Protein 1KSI (pdb70)

Radius of gyration: 32.22 Å; Cα contacts (8 Å, |Δi|>4): 3344; chains: 2; bounding box: 76×71×109 Å

Structure (mmCIF, N/CA/C/O backbone):
data_1KSI
#
_entry.id   1KSI
#
_cell.length_a   85.370
_cell.length_b   114.640
_cell.length_c   199.940
_cell.angle_alpha   90.00
_cell.angle_beta   90.00
_cell.angle_gamma   90.00
#
_symmetry.space_group_name_H-M   'P 21 21 21'
#
loop_
_entity.id
_entity.type
_entity.pdbx_description
1 polymer 'COPPER AMINE OXIDASE'
2 branched 2-acetamido-2-deoxy-beta-D-glucopyranose-(1-4)-2-acetamido-2-deoxy-beta-D-glucopyranose
3 non-polymer 2-acetamido-2-deoxy-beta-D-glucopyranose
4 non-polymer 'COPPER (II) ION'
5 non-polymer 'MANGANESE (II) ION'
6 water water
#
loop_
_atom_site.group_PDB
_atom_site.id
_atom_site.type_symbol
_atom_site.label_atom_id
_atom_site.label_alt_id
_atom_site.label_comp_id
_atom_site.label_asym_id
_atom_site.label_entity_id
_atom_site.label_seq_id
_atom_site.pdbx_PDB_ins_code
_atom_site.Cartn_x
_atom_site.Cartn_y
_atom_site.Cartn_z
_atom_site.occupancy
_atom_site.B_iso_or_equiv
_atom_site.auth_seq_id
_atom_site.auth_comp_id
_atom_site.auth_asym_id
_atom_site.auth_atom_id
_atom_site.pdbx_PDB_model_num
ATOM 1 N N . VAL A 1 1 ? -0.626 38.621 -26.503 1.00 56.04 6 VAL A N 1
ATOM 2 C CA . VAL A 1 1 ? -0.174 38.768 -25.073 1.00 54.64 6 VAL A CA 1
ATOM 3 C C . VAL A 1 1 ? -1.214 38.293 -24.067 1.00 53.66 6 VAL A C 1
ATOM 4 O O . VAL A 1 1 ? -2.449 38.365 -24.228 1.00 53.51 6 VAL A O 1
ATOM 8 N N . GLN A 1 2 ? -0.743 37.685 -22.964 1.00 51.14 7 GLN A N 1
ATOM 9 C CA . GLN A 1 2 ? -1.608 37.310 -21.860 1.00 47.92 7 GLN A CA 1
ATOM 10 C C . GLN A 1 2 ? -2.141 38.618 -21.222 1.00 43.61 7 GLN A C 1
ATOM 11 O O . GLN A 1 2 ? -3.338 38.658 -20.933 1.00 46.59 7 GLN A O 1
ATOM 17 N N . HIS A 1 3 ? -1.319 39.646 -21.064 1.00 34.23 8 HIS A N 1
ATOM 18 C CA . HIS A 1 3 ? -1.795 40.797 -20.305 1.00 27.66 8 HIS A CA 1
ATOM 19 C C . HIS A 1 3 ? -1.549 42.081 -21.050 1.00 24.29 8 HIS A C 1
ATOM 20 O O . HIS A 1 3 ? -0.512 42.261 -21.663 1.00 22.07 8 HIS A O 1
ATOM 27 N N . PRO A 1 4 ? -2.437 43.054 -20.945 1.00 23.85 9 PRO A N 1
ATOM 28 C CA . PRO A 1 4 ? -2.318 44.357 -21.550 1.00 23.48 9 PRO A CA 1
ATOM 29 C C . PRO A 1 4 ? -1.032 45.123 -21.323 1.00 23.18 9 PRO A C 1
ATOM 30 O O . PRO A 1 4 ? -0.785 46.110 -22.013 1.00 22.47 9 PRO A O 1
ATOM 34 N N . LEU A 1 5 ? -0.259 44.667 -20.325 1.00 23.11 10 LEU A N 1
ATOM 35 C CA . LEU A 1 5 ? 0.964 45.412 -19.964 1.00 20.87 10 LEU A CA 1
ATOM 36 C C . LEU A 1 5 ? 2.175 44.596 -20.349 1.00 17.71 10 LEU A C 1
ATOM 37 O O . LEU A 1 5 ? 3.256 45.043 -20.035 1.00 16.85 10 LEU A O 1
ATOM 42 N N . ASP A 1 6 ? 1.955 43.427 -20.932 1.00 17.54 11 ASP A N 1
ATOM 43 C CA . ASP A 1 6 ? 3.031 42.582 -21.396 1.00 19.21 11 ASP A CA 1
ATOM 44 C C . ASP A 1 6 ? 3.921 43.280 -22.413 1.00 19.24 11 ASP A C 1
ATOM 45 O O . ASP A 1 6 ? 3.480 44.191 -23.136 1.00 18.95 11 ASP A O 1
ATOM 50 N N . PRO A 1 7 ? 5.204 42.980 -22.372 1.00 17.61 12 PRO A N 1
ATOM 51 C CA . PRO A 1 7 ? 6.092 43.469 -23.426 1.00 19.81 12 PRO A CA 1
ATOM 52 C C . PRO A 1 7 ? 5.725 42.910 -24.835 1.00 19.85 12 PRO A C 1
ATOM 53 O O . PRO A 1 7 ? 5.197 41.806 -25.010 1.00 16.89 12 PRO A O 1
ATOM 57 N N . LEU A 1 8 ? 6.023 43.732 -25.855 1.00 20.92 13 LEU A N 1
ATOM 58 C CA . LEU A 1 8 ? 5.850 43.380 -27.261 1.00 20.58 13 LEU A CA 1
ATOM 59 C C . LEU A 1 8 ? 6.502 42.035 -27.580 1.00 19.62 13 LEU A C 1
ATOM 60 O O . LEU A 1 8 ? 7.656 41.744 -27.270 1.00 20.58 13 LEU A O 1
ATOM 65 N N . THR A 1 9 ? 5.697 41.189 -28.196 1.00 20.42 14 THR A N 1
ATOM 66 C CA . THR A 1 9 ? 6.209 39.876 -28.630 1.00 23.30 14 THR A CA 1
ATOM 67 C C . THR A 1 9 ? 6.938 39.995 -29.973 1.00 23.51 14 THR A C 1
ATOM 68 O O . THR A 1 9 ? 6.938 41.071 -30.605 1.00 23.18 14 THR A O 1
ATOM 72 N N . LYS A 1 10 ? 7.644 38.962 -30.377 1.00 24.99 15 LYS A N 1
ATOM 73 C CA . LYS A 1 10 ? 8.273 38.885 -31.707 1.00 29.28 15 LYS A CA 1
ATOM 74 C C . LYS A 1 10 ? 7.244 39.169 -32.816 1.00 28.39 15 LYS A C 1
ATOM 75 O O . LYS A 1 10 ? 7.281 40.124 -33.575 1.00 28.27 15 LYS A O 1
ATOM 81 N N . GLU A 1 11 ? 6.251 38.311 -32.875 1.00 29.93 16 GLU A N 1
ATOM 82 C CA . GLU A 1 11 ? 5.086 38.455 -33.701 1.00 31.62 16 GLU A CA 1
ATOM 83 C C . GLU A 1 11 ? 4.660 39.910 -33.726 1.00 29.09 16 GLU A C 1
ATOM 84 O O . GLU A 1 11 ? 4.392 40.387 -34.815 1.00 28.14 16 GLU A O 1
ATOM 90 N N . GLU A 1 12 ? 4.563 40.633 -32.628 1.00 27.18 17 GLU A N 1
ATOM 91 C CA . GLU A 1 12 ? 4.090 42.024 -32.685 1.00 25.81 17 GLU A CA 1
ATOM 92 C C . GLU A 1 12 ? 5.094 42.948 -33.341 1.00 24.92 17 GLU A C 1
ATOM 93 O O . GLU A 1 12 ? 4.733 43.942 -33.947 1.00 25.68 17 GLU A O 1
ATOM 99 N N . PHE A 1 13 ? 6.365 42.672 -33.125 1.00 24.69 18 PHE A N 1
ATOM 100 C CA . PHE A 1 13 ? 7.426 43.444 -33.737 1.00 25.56 18 PHE A CA 1
ATOM 101 C C . PHE A 1 13 ? 7.299 43.364 -35.279 1.00 25.48 18 PHE A C 1
ATOM 102 O O . PHE A 1 13 ? 7.383 44.391 -35.953 1.00 24.66 18 PHE A O 1
ATOM 110 N N . LEU A 1 14 ? 7.111 42.155 -35.794 1.00 24.38 19 LEU A N 1
ATOM 111 C CA . LEU A 1 14 ? 6.867 41.878 -37.191 1.00 24.33 19 LEU A CA 1
ATOM 112 C C . LEU A 1 14 ? 5.627 42.563 -37.759 1.00 25.40 19 LEU A C 1
ATOM 113 O O . LEU A 1 14 ? 5.755 43.267 -38.782 1.00 27.10 19 LEU A O 1
ATOM 118 N N . ALA A 1 15 ? 4.447 42.499 -37.145 1.00 23.67 20 ALA A N 1
ATOM 119 C CA . ALA A 1 15 ? 3.289 43.196 -37.645 1.00 23.02 20 ALA A CA 1
ATOM 120 C C . ALA A 1 15 ? 3.558 44.684 -37.842 1.00 23.52 20 ALA A C 1
ATOM 121 O O . ALA A 1 15 ? 3.019 45.313 -38.763 1.00 24.04 20 ALA A O 1
ATOM 123 N N . VAL A 1 16 ? 4.325 45.257 -36.912 1.00 22.22 21 VAL A N 1
ATOM 124 C CA . VAL A 1 16 ? 4.605 46.671 -36.932 1.00 21.30 21 VAL A CA 1
ATOM 125 C C . VAL A 1 16 ? 5.541 46.982 -38.110 1.00 21.86 21 VAL A C 1
ATOM 126 O O . VAL A 1 16 ? 5.485 48.081 -38.656 1.00 20.67 21 VAL A O 1
ATOM 130 N N . GLN A 1 17 ? 6.433 46.033 -38.360 1.00 21.51 22 GLN A N 1
ATOM 131 C CA . GLN A 1 17 ? 7.414 46.274 -39.442 1.00 22.88 22 GLN A CA 1
ATOM 132 C C . GLN A 1 17 ? 6.599 46.343 -40.761 1.00 24.67 22 GLN A C 1
ATOM 133 O O . GLN A 1 17 ? 6.598 47.342 -41.499 1.00 24.65 22 GLN A O 1
ATOM 139 N N . THR A 1 18 ? 5.852 45.258 -40.988 1.00 24.15 23 THR A N 1
ATOM 140 C CA . THR A 1 18 ? 4.903 45.181 -42.088 1.00 26.55 23 THR A CA 1
ATOM 141 C C . THR A 1 18 ? 3.973 46.360 -42.258 1.00 25.96 23 THR A C 1
ATOM 142 O O . THR A 1 18 ? 3.878 46.992 -43.297 1.00 27.81 23 THR A O 1
ATOM 146 N N . ILE A 1 19 ? 3.188 46.679 -41.250 1.00 23.81 24 ILE A N 1
ATOM 147 C CA . ILE A 1 19 ? 2.290 47.816 -41.366 1.00 22.60 24 ILE A CA 1
ATOM 148 C C . ILE A 1 19 ? 3.051 49.044 -41.772 1.00 24.15 24 ILE A C 1
ATOM 149 O O . ILE A 1 19 ? 2.594 49.833 -42.604 1.00 26.91 24 ILE A O 1
ATOM 154 N N . VAL A 1 20 ? 4.238 49.341 -41.268 1.00 25.66 25 VAL A N 1
ATOM 155 C CA . VAL A 1 20 ? 4.909 50.608 -41.562 1.00 26.66 25 VAL A CA 1
ATOM 156 C C . VAL A 1 20 ? 5.526 50.560 -42.974 1.00 25.69 25 VAL A C 1
ATOM 157 O O . VAL A 1 20 ? 5.501 51.547 -43.681 1.00 23.99 25 VAL A O 1
ATOM 161 N N . GLN A 1 21 ? 6.096 49.422 -43.284 1.00 24.85 26 GLN A N 1
ATOM 162 C CA . GLN A 1 21 ? 6.731 49.263 -44.580 1.00 27.78 26 GLN A CA 1
ATOM 163 C C . GLN A 1 21 ? 5.614 49.294 -45.625 1.00 30.07 26 GLN A C 1
ATOM 164 O O . GLN A 1 21 ? 5.881 49.688 -46.758 1.00 32.70 26 GLN A O 1
ATOM 170 N N . ASN A 1 22 ? 4.383 48.954 -45.283 1.00 30.83 27 ASN A N 1
ATOM 171 C CA . ASN A 1 22 ? 3.305 49.088 -46.227 1.00 31.27 27 ASN A CA 1
ATOM 172 C C . ASN A 1 22 ? 3.026 50.541 -46.530 1.00 31.86 27 ASN A C 1
ATOM 173 O O . ASN A 1 22 ? 2.458 50.757 -47.597 1.00 36.60 27 ASN A O 1
ATOM 178 N N . LYS A 1 23 ? 3.320 51.501 -45.721 1.00 30.11 28 LYS A N 1
ATOM 179 C CA . LYS A 1 23 ? 3.019 52.878 -46.058 1.00 28.21 28 LYS A CA 1
ATOM 180 C C . LYS A 1 23 ? 4.322 53.500 -46.557 1.00 30.42 28 LYS A C 1
ATOM 181 O O . LYS A 1 23 ? 4.307 54.491 -47.319 1.00 34.12 28 LYS A O 1
ATOM 187 N N . TYR A 1 24 ? 5.466 52.926 -46.183 1.00 28.92 29 TYR A N 1
ATOM 188 C CA . TYR A 1 24 ? 6.758 53.438 -46.624 1.00 25.94 29 TYR A CA 1
ATOM 189 C C . TYR A 1 24 ? 7.650 52.330 -47.167 1.00 26.25 29 TYR A C 1
ATOM 190 O O . TYR A 1 24 ? 8.605 51.878 -46.531 1.00 25.57 29 TYR A O 1
ATOM 199 N N . PRO A 1 25 ? 7.348 51.904 -48.388 1.00 26.23 30 PRO A N 1
ATOM 200 C CA . PRO A 1 25 ? 8.094 50.851 -49.060 1.00 25.52 30 PRO A CA 1
ATOM 201 C C . PRO A 1 25 ? 9.559 51.194 -49.036 1.00 25.78 30 PRO A C 1
ATOM 202 O O . PRO A 1 25 ? 9.910 52.363 -49.264 1.00 26.84 30 PRO A O 1
ATOM 206 N N . ILE A 1 26 ? 10.392 50.235 -48.727 1.00 27.50 31 ILE A N 1
ATOM 207 C CA . ILE A 1 26 ? 11.818 50.444 -48.570 1.00 31.94 31 ILE A CA 1
ATOM 208 C C . ILE A 1 26 ? 12.565 50.696 -49.861 1.00 32.29 31 ILE A C 1
ATOM 209 O O . ILE A 1 26 ? 13.643 51.297 -49.811 1.00 34.31 31 ILE A O 1
ATOM 214 N N . SER A 1 27 ? 12.025 50.243 -50.970 1.00 33.48 32 SER A N 1
ATOM 215 C CA . SER A 1 27 ? 12.642 50.557 -52.279 1.00 33.62 32 SER A CA 1
ATOM 216 C C . SER A 1 27 ? 12.430 52.039 -52.592 1.00 32.70 32 SER A C 1
ATOM 217 O O . SER A 1 27 ? 13.268 52.621 -53.285 1.00 32.54 32 SER A O 1
ATOM 220 N N . ASN A 1 28 ? 11.386 52.642 -52.036 1.00 30.73 33 ASN A N 1
ATOM 221 C CA . ASN A 1 28 ? 11.112 54.046 -52.296 1.00 30.48 33 ASN A CA 1
ATOM 222 C C . ASN A 1 28 ? 11.412 55.008 -51.177 1.00 30.40 33 ASN A C 1
ATOM 223 O O . ASN A 1 28 ? 11.207 56.235 -51.320 1.00 28.27 33 ASN A O 1
ATOM 228 N N . ASN A 1 29 ? 11.913 54.489 -50.011 1.00 29.82 34 ASN A N 1
ATOM 229 C CA . ASN A 1 29 ? 12.125 55.386 -48.857 1.00 25.35 34 ASN A CA 1
ATOM 230 C C . ASN A 1 29 ? 13.290 55.023 -47.946 1.00 24.80 34 ASN A C 1
ATOM 231 O O . ASN A 1 29 ? 13.620 53.826 -47.865 1.00 23.42 34 ASN A O 1
ATOM 236 N N . ARG A 1 30 ? 13.884 56.040 -47.299 1.00 23.32 35 ARG A N 1
ATOM 237 C CA . ARG A 1 30 ? 14.911 55.663 -46.273 1.00 24.46 35 ARG A CA 1
ATOM 238 C C . ARG A 1 30 ? 14.153 55.508 -44.921 1.00 22.94 35 ARG A C 1
ATOM 239 O O . ARG A 1 30 ? 13.673 56.566 -44.443 1.00 18.34 35 ARG A O 1
ATOM 247 N N . LEU A 1 31 ? 14.058 54.272 -44.417 1.00 21.23 36 LEU A N 1
ATOM 248 C CA . LEU A 1 31 ? 13.257 54.094 -43.188 1.00 22.25 36 LEU A CA 1
ATOM 249 C C . LEU A 1 31 ? 13.996 53.549 -41.958 1.00 23.58 36 LEU A C 1
ATOM 250 O O . LEU A 1 31 ? 14.492 52.403 -42.026 1.00 23.36 36 LEU A O 1
ATOM 255 N N . ALA A 1 32 ? 14.046 54.286 -40.823 1.00 22.08 37 ALA A N 1
ATOM 256 C CA . ALA A 1 32 ? 14.711 53.613 -39.645 1.00 22.74 37 ALA A CA 1
ATOM 257 C C . ALA A 1 32 ? 13.856 53.676 -38.376 1.00 20.62 37 ALA A C 1
ATOM 258 O O . ALA A 1 32 ? 13.350 54.753 -38.013 1.00 20.39 37 ALA A O 1
ATOM 260 N N . PHE A 1 33 ? 13.704 52.500 -37.731 1.00 20.93 38 PHE A N 1
ATOM 261 C CA . PHE A 1 33 ? 12.921 52.519 -36.445 1.00 22.19 38 PHE A CA 1
ATOM 262 C C . PHE A 1 33 ? 13.783 52.877 -35.220 1.00 20.62 38 PHE A C 1
ATOM 263 O O . PHE A 1 33 ? 14.660 52.053 -34.891 1.00 20.37 38 PHE A O 1
ATOM 271 N N . HIS A 1 34 ? 13.601 54.039 -34.606 1.00 19.30 39 HIS A N 1
ATOM 272 C CA . HIS A 1 34 ? 14.348 54.464 -33.428 1.00 19.83 39 HIS A CA 1
ATOM 273 C C . HIS A 1 34 ? 13.734 54.035 -32.076 1.00 22.04 39 HIS A C 1
ATOM 274 O O . HIS A 1 34 ? 14.459 53.851 -31.073 1.00 21.98 39 HIS A O 1
ATOM 281 N N . TYR A 1 35 ? 12.421 53.821 -31.974 1.00 21.10 40 TYR A N 1
ATOM 282 C CA . TYR A 1 35 ? 11.718 53.355 -30.825 1.00 21.34 40 TYR A CA 1
ATOM 283 C C . TYR A 1 35 ? 10.422 52.650 -31.253 1.00 20.95 40 TYR A C 1
ATOM 284 O O . TYR A 1 35 ? 9.613 53.297 -31.896 1.00 23.26 40 TYR A O 1
ATOM 293 N N . ILE A 1 36 ? 10.279 51.401 -30.899 1.00 20.09 41 ILE A N 1
ATOM 294 C CA . ILE A 1 36 ? 8.987 50.737 -31.009 1.00 19.09 41 ILE A CA 1
ATOM 295 C C . ILE A 1 36 ? 8.587 50.245 -29.587 1.00 21.51 41 ILE A C 1
ATOM 296 O O . ILE A 1 36 ? 9.218 49.317 -29.055 1.00 19.61 41 ILE A O 1
ATOM 301 N N . GLY A 1 37 ? 7.541 50.798 -28.970 1.00 22.69 42 GLY A N 1
ATOM 302 C CA . GLY A 1 37 ? 7.117 50.330 -27.662 1.00 22.33 42 GLY A CA 1
ATOM 303 C C . GLY A 1 37 ? 5.619 50.450 -27.454 1.00 22.23 42 GLY A C 1
ATOM 304 O O . GLY A 1 37 ? 4.909 51.078 -28.248 1.00 23.51 42 GLY A O 1
ATOM 305 N N . LEU A 1 38 ? 5.101 49.878 -26.384 1.00 21.65 43 LEU A N 1
ATOM 306 C CA . LEU A 1 38 ? 3.697 49.893 -26.027 1.00 21.92 43 LEU A CA 1
ATOM 307 C C . LEU A 1 38 ? 3.160 51.271 -25.806 1.00 22.69 43 LEU A C 1
ATOM 308 O O . LEU A 1 38 ? 3.858 52.113 -25.255 1.00 24.20 43 LEU A O 1
ATOM 313 N N . ASP A 1 39 ? 1.964 51.598 -26.321 1.00 23.66 44 ASP A N 1
ATOM 314 C CA . ASP A 1 39 ? 1.379 52.911 -25.980 1.00 25.16 44 ASP A CA 1
ATOM 315 C C . ASP A 1 39 ? 0.502 52.643 -24.737 1.00 27.24 44 ASP A C 1
ATOM 316 O O . ASP A 1 39 ? -0.411 51.796 -24.716 1.00 26.97 44 ASP A O 1
ATOM 321 N N . ASP A 1 40 ? 0.823 53.349 -23.645 1.00 27.21 45 ASP A N 1
ATOM 322 C CA . ASP A 1 40 ? 0.236 53.048 -22.352 1.00 26.08 45 ASP A CA 1
ATOM 323 C C . ASP A 1 40 ? -1.256 53.043 -22.317 1.00 23.27 45 ASP A C 1
ATOM 324 O O . ASP A 1 40 ? -1.783 54.123 -22.534 1.00 21.60 45 ASP A O 1
ATOM 329 N N . PRO A 1 41 ? -1.852 51.921 -21.955 1.00 22.42 46 PRO A N 1
ATOM 330 C CA . PRO A 1 41 ? -3.303 51.853 -21.803 1.00 24.11 46 PRO A CA 1
ATOM 331 C C . PRO A 1 41 ? -3.776 52.861 -20.765 1.00 27.17 46 PRO A C 1
ATOM 332 O O . PRO A 1 41 ? -2.938 53.369 -19.988 1.00 28.11 46 PRO A O 1
ATOM 336 N N . GLU A 1 42 ? -5.038 53.238 -20.781 1.00 29.30 47 GLU A N 1
ATOM 337 C CA . GLU A 1 42 ? -5.584 54.093 -19.738 1.00 34.09 47 GLU A CA 1
ATOM 338 C C . GLU A 1 42 ? -5.689 53.322 -18.404 1.00 32.12 47 GLU A C 1
ATOM 339 O O . GLU A 1 42 ? -6.208 52.209 -18.377 1.00 28.25 47 GLU A O 1
ATOM 345 N N . LYS A 1 43 ? -5.163 53.977 -17.346 1.00 30.90 48 LYS A N 1
ATOM 346 C CA . LYS A 1 43 ? -5.134 53.374 -16.010 1.00 30.25 48 LYS A CA 1
ATOM 347 C C . LYS A 1 43 ? -6.462 52.776 -15.595 1.00 30.71 48 LYS A C 1
ATOM 348 O O . LYS A 1 43 ? -6.447 51.608 -15.144 1.00 28.25 48 LYS A O 1
ATOM 354 N N . ASP A 1 44 ? -7.616 53.445 -15.800 1.00 34.14 49 ASP A N 1
ATOM 355 C CA . ASP A 1 44 ? -8.848 52.866 -15.302 1.00 39.56 49 ASP A CA 1
ATOM 356 C C . ASP A 1 44 ? -9.239 51.573 -16.035 1.00 39.16 49 ASP A C 1
ATOM 357 O O . ASP A 1 44 ? -9.961 50.802 -15.405 1.00 38.77 49 ASP A O 1
ATOM 362 N N . HIS A 1 45 ? -8.825 51.561 -17.291 1.00 37.56 50 HIS A N 1
ATOM 363 C CA . HIS A 1 45 ? -9.208 50.390 -18.070 1.00 38.49 50 HIS A CA 1
ATOM 364 C C . HIS A 1 45 ? -8.349 49.275 -17.511 1.00 35.35 50 HIS A C 1
ATOM 365 O O . HIS A 1 45 ? -8.869 48.181 -17.412 1.00 33.49 50 HIS A O 1
ATOM 372 N N . VAL A 1 46 ? -7.094 49.633 -17.193 1.00 33.13 51 VAL A N 1
ATOM 373 C CA . VAL A 1 46 ? -6.227 48.591 -16.626 1.00 31.62 51 VAL A CA 1
ATOM 374 C C . VAL A 1 46 ? -6.756 48.185 -15.233 1.00 30.59 51 VAL A C 1
ATOM 375 O O . VAL A 1 46 ? -6.819 46.967 -14.973 1.00 28.18 51 VAL A O 1
ATOM 379 N N . LEU A 1 47 ? -7.117 49.186 -14.431 1.00 29.16 52 LEU A N 1
ATOM 380 C CA . LEU A 1 47 ? -7.676 48.823 -13.107 1.00 31.64 52 LEU A CA 1
ATOM 381 C C . LEU A 1 47 ? -8.937 47.986 -13.250 1.00 33.27 52 LEU A C 1
ATOM 382 O O . LEU A 1 47 ? -9.021 46.935 -12.572 1.00 34.38 52 LEU A O 1
ATOM 387 N N . ARG A 1 48 ? -9.870 48.306 -14.143 1.00 35.73 53 ARG A N 1
ATOM 388 C CA . ARG A 1 48 ? -11.090 47.546 -14.390 1.00 37.66 53 ARG A CA 1
ATOM 389 C C . ARG A 1 48 ? -10.884 46.125 -14.870 1.00 35.88 53 ARG A C 1
ATOM 390 O O . ARG A 1 48 ? -11.478 45.106 -14.583 1.00 33.97 53 ARG A O 1
ATOM 398 N N . TYR A 1 49 ? -9.918 46.076 -15.770 1.00 36.16 54 TYR A N 1
ATOM 399 C CA . TYR A 1 49 ? -9.482 44.828 -16.358 1.00 37.19 54 TYR A CA 1
ATOM 400 C C . TYR A 1 49 ? -9.062 43.872 -15.266 1.00 38.55 54 TYR A C 1
ATOM 401 O O . TYR A 1 49 ? -9.502 42.757 -15.240 1.00 37.61 54 TYR A O 1
ATOM 410 N N . GLU A 1 50 ? -8.140 44.275 -14.421 1.00 42.65 55 GLU A N 1
ATOM 411 C CA . GLU A 1 50 ? -7.563 43.450 -13.374 1.00 46.66 55 GLU A CA 1
ATOM 412 C C . GLU A 1 50 ? -8.582 42.781 -12.472 1.00 47.98 55 GLU A C 1
ATOM 413 O O . GLU A 1 50 ? -8.383 41.681 -11.961 1.00 47.58 55 GLU A O 1
ATOM 419 N N . THR A 1 51 ? -9.683 43.486 -12.261 1.00 50.43 56 THR A N 1
ATOM 420 C CA . THR A 1 51 ? -10.811 42.933 -11.521 1.00 53.67 56 THR A CA 1
ATOM 421 C C . THR A 1 51 ? -11.715 42.122 -12.448 1.00 56.36 56 THR A C 1
ATOM 422 O O . THR A 1 51 ? -12.379 41.228 -11.918 1.00 57.49 56 THR A O 1
ATOM 426 N N . HIS A 1 52 ? -11.767 42.306 -13.770 1.00 59.83 57 HIS A N 1
ATOM 427 C CA . HIS A 1 52 ? -12.624 41.563 -14.678 1.00 62.09 57 HIS A CA 1
ATOM 428 C C . HIS A 1 52 ? -12.026 41.263 -16.051 1.00 63.55 57 HIS A C 1
ATOM 429 O O . HIS A 1 52 ? -12.545 41.664 -17.096 1.00 62.66 57 HIS A O 1
ATOM 436 N N . PRO A 1 53 ? -10.936 40.527 -16.098 1.00 65.57 58 PRO A N 1
ATOM 437 C CA . PRO A 1 53 ? -10.164 40.269 -17.292 1.00 67.40 58 PRO A CA 1
ATOM 438 C C . PRO A 1 53 ? -10.996 39.724 -18.444 1.00 69.23 58 PRO A C 1
ATOM 439 O O . PRO A 1 53 ? -10.974 40.171 -19.589 1.00 70.18 58 PRO A O 1
ATOM 443 N N . THR A 1 54 ? -11.716 38.683 -18.035 1.00 70.17 59 THR A N 1
ATOM 444 C CA . THR A 1 54 ? -12.576 37.926 -18.945 1.00 70.28 59 THR A CA 1
ATOM 445 C C . THR A 1 54 ? -13.630 38.825 -19.559 1.00 69.58 59 THR A C 1
ATOM 446 O O . THR A 1 54 ? -14.276 38.453 -20.551 1.00 70.67 59 THR A O 1
ATOM 450 N N . LEU A 1 55 ? -13.756 40.046 -19.027 1.00 67.98 60 LEU A N 1
ATOM 451 C CA . LEU A 1 55 ? -14.809 40.901 -19.575 1.00 67.39 60 LEU A CA 1
ATOM 452 C C . LEU A 1 55 ? -14.331 42.308 -19.787 1.00 67.17 60 LEU A C 1
ATOM 453 O O . LEU A 1 55 ? -15.181 43.201 -19.885 1.00 67.80 60 LEU A O 1
ATOM 458 N N . VAL A 1 56 ? -12.995 42.466 -19.828 1.00 65.69 61 VAL A N 1
ATOM 459 C CA . VAL A 1 56 ? -12.421 43.772 -20.184 1.00 63.57 61 VAL A CA 1
ATOM 460 C C . VAL A 1 56 ? -11.455 43.553 -21.365 1.00 61.64 61 VAL A C 1
ATOM 461 O O . VAL A 1 56 ? -10.654 42.619 -21.403 1.00 60.56 61 VAL A O 1
ATOM 465 N N . SER A 1 57 ? -11.619 44.435 -22.364 1.00 59.14 62 SER A N 1
ATOM 466 C CA . SER A 1 57 ? -10.811 44.312 -23.581 1.00 56.89 62 SER A CA 1
ATOM 467 C C . SER A 1 57 ? -10.089 45.617 -23.891 1.00 53.30 62 SER A C 1
ATOM 468 O O . SER A 1 57 ? -10.726 46.671 -24.031 1.00 54.20 62 SER A O 1
ATOM 471 N N . ILE A 1 58 ? -8.769 45.501 -23.964 1.00 48.51 63 ILE A N 1
ATOM 472 C CA . ILE A 1 58 ? -7.920 46.679 -24.260 1.00 43.00 63 ILE A CA 1
ATOM 473 C C . ILE A 1 58 ? -7.192 46.366 -25.555 1.00 39.43 63 ILE A C 1
ATOM 474 O O . ILE A 1 58 ? -6.690 45.251 -25.694 1.00 37.35 63 ILE A O 1
ATOM 479 N N . PRO A 1 59 ? -7.222 47.276 -26.500 1.00 37.79 64 PRO A N 1
ATOM 480 C CA . PRO A 1 59 ? -6.538 47.044 -27.792 1.00 36.22 64 PRO A CA 1
ATOM 481 C C . PRO A 1 59 ? -5.079 47.396 -27.525 1.00 33.16 64 PRO A C 1
ATOM 482 O O . PRO A 1 59 ? -4.729 48.306 -26.773 1.00 33.02 64 PRO A O 1
ATOM 486 N N . ARG A 1 60 ? -4.252 46.576 -28.108 1.00 30.65 65 ARG A N 1
ATOM 487 C CA . ARG A 1 60 ? -2.794 46.768 -28.031 1.00 29.57 65 ARG A CA 1
ATOM 488 C C . ARG A 1 60 ? -2.417 47.877 -28.986 1.00 27.95 65 ARG A C 1
ATOM 489 O O . ARG A 1 60 ? -2.657 47.819 -30.206 1.00 29.42 65 ARG A O 1
ATOM 497 N N . LYS A 1 61 ? -1.900 48.971 -28.533 1.00 25.52 66 LYS A N 1
ATOM 498 C CA . LYS A 1 61 ? -1.476 50.084 -29.316 1.00 25.32 66 LYS A CA 1
ATOM 499 C C . LYS A 1 61 ? 0.028 50.271 -29.107 1.00 26.39 66 LYS A C 1
ATOM 500 O O . LYS A 1 61 ? 0.542 50.241 -27.986 1.00 27.15 66 LYS A O 1
ATOM 506 N N . ILE A 1 62 ? 0.727 50.552 -30.203 1.00 24.81 67 ILE A N 1
ATOM 507 C CA . ILE A 1 62 ? 2.155 50.728 -30.288 1.00 21.54 67 ILE A CA 1
ATOM 508 C C . ILE A 1 62 ? 2.505 52.144 -30.655 1.00 22.44 67 ILE A C 1
ATOM 509 O O . ILE A 1 62 ? 1.792 52.806 -31.410 1.00 23.19 67 ILE A O 1
ATOM 514 N N . PHE A 1 63 ? 3.524 52.743 -30.044 1.00 20.95 68 PHE A N 1
ATOM 515 C CA . PHE A 1 63 ? 3.947 54.072 -30.412 1.00 18.81 68 PHE A CA 1
ATOM 516 C C . PHE A 1 63 ? 5.301 53.796 -31.097 1.00 21.51 68 PHE A C 1
ATOM 517 O O . PHE A 1 63 ? 6.107 53.054 -30.542 1.00 20.64 68 PHE A O 1
ATOM 525 N N . VAL A 1 64 ? 5.471 54.319 -32.328 1.00 21.39 69 VAL A N 1
ATOM 526 C CA . VAL A 1 64 ? 6.706 54.101 -33.070 1.00 18.89 69 VAL A CA 1
ATOM 527 C C . VAL A 1 64 ? 7.331 55.468 -33.311 1.00 19.15 69 VAL A C 1
ATOM 528 O O . VAL A 1 64 ? 6.609 56.407 -33.550 1.00 18.58 69 VAL A O 1
ATOM 532 N N . VAL A 1 65 ? 8.631 55.592 -33.130 1.00 21.38 70 VAL A N 1
ATOM 533 C CA . VAL A 1 65 ? 9.402 56.782 -33.527 1.00 22.04 70 VAL A CA 1
ATOM 534 C C . VAL A 1 65 ? 10.366 56.235 -34.610 1.00 22.92 70 VAL A C 1
ATOM 535 O O . VAL A 1 65 ? 11.117 55.297 -34.376 1.00 21.67 70 VAL A O 1
ATOM 539 N N . ALA A 1 66 ? 10.169 56.792 -35.823 1.00 23.35 71 ALA A N 1
ATOM 540 C CA . ALA A 1 66 ? 10.954 56.334 -36.984 1.00 21.62 71 ALA A CA 1
ATOM 541 C C . ALA A 1 66 ? 11.570 57.546 -37.654 1.00 22.12 71 ALA A C 1
ATOM 542 O O . ALA A 1 66 ? 10.934 58.611 -37.600 1.00 22.09 71 ALA A O 1
ATOM 544 N N . ILE A 1 67 ? 12.825 57.469 -38.126 1.00 22.20 72 ILE A N 1
ATOM 545 C CA . ILE A 1 67 ? 13.275 58.591 -38.993 1.00 21.98 72 ILE A CA 1
ATOM 546 C C . ILE A 1 67 ? 13.049 58.092 -40.457 1.00 23.31 72 ILE A C 1
ATOM 547 O O . ILE A 1 67 ? 13.542 57.006 -40.862 1.00 20.27 72 ILE A O 1
ATOM 552 N N . ILE A 1 68 ? 12.195 58.848 -41.177 1.00 22.55 73 ILE A N 1
ATOM 553 C CA . ILE A 1 68 ? 11.851 58.369 -42.555 1.00 21.77 73 ILE A CA 1
ATOM 554 C C . ILE A 1 68 ? 12.265 59.467 -43.530 1.00 22.54 73 ILE A C 1
ATOM 555 O O . ILE A 1 68 ? 11.743 60.593 -43.370 1.00 20.16 73 ILE A O 1
ATOM 560 N N . ASN A 1 69 ? 13.251 59.213 -44.409 1.00 21.56 74 ASN A N 1
ATOM 561 C CA . ASN A 1 69 ? 13.686 60.280 -45.348 1.00 23.51 74 ASN A CA 1
ATOM 562 C C . ASN A 1 69 ? 14.073 61.531 -44.585 1.00 24.47 74 ASN A C 1
ATOM 563 O O . ASN A 1 69 ? 13.618 62.653 -44.898 1.00 26.30 74 ASN A O 1
ATOM 568 N N . SER A 1 70 ? 14.911 61.384 -43.549 1.00 25.92 75 SER A N 1
ATOM 569 C CA . SER A 1 70 ? 15.357 62.499 -42.734 1.00 25.27 75 SER A CA 1
ATOM 570 C C . SER A 1 70 ? 14.374 63.306 -41.933 1.00 24.29 75 SER A C 1
ATOM 571 O O . SER A 1 70 ? 14.649 64.485 -41.569 1.00 24.38 75 SER A O 1
ATOM 574 N N . GLN A 1 71 ? 13.202 62.772 -41.674 1.00 23.30 76 GLN A N 1
ATOM 575 C CA . GLN A 1 71 ? 12.163 63.444 -40.909 1.00 23.18 76 GLN A CA 1
ATOM 576 C C . GLN A 1 71 ? 11.709 62.450 -39.822 1.00 22.03 76 GLN A C 1
ATOM 577 O O . GLN A 1 71 ? 11.524 61.254 -40.104 1.00 20.40 76 GLN A O 1
ATOM 583 N N . THR A 1 72 ? 11.554 63.014 -38.628 1.00 21.50 77 THR A N 1
ATOM 584 C CA . THR A 1 72 ? 11.120 62.214 -37.475 1.00 20.79 77 THR A CA 1
ATOM 585 C C . THR A 1 72 ? 9.596 62.118 -37.475 1.00 19.29 77 THR A C 1
ATOM 586 O O . THR A 1 72 ? 8.912 63.127 -37.294 1.00 18.57 77 THR A O 1
ATOM 590 N N . HIS A 1 73 ? 9.125 60.899 -37.610 1.00 17.96 78 HIS A N 1
ATOM 591 C CA . HIS A 1 73 ? 7.703 60.650 -37.547 1.00 22.31 78 HIS A CA 1
ATOM 592 C C . HIS A 1 73 ? 7.296 59.961 -36.227 1.00 23.71 78 HIS A C 1
ATOM 593 O O . HIS A 1 73 ? 7.975 59.034 -35.768 1.00 23.55 78 HIS A O 1
ATOM 600 N N . GLU A 1 74 ? 6.167 60.352 -35.676 1.00 24.37 79 GLU A N 1
ATOM 601 C CA . GLU A 1 74 ? 5.515 59.710 -34.550 1.00 24.81 79 GLU A CA 1
ATOM 602 C C . GLU A 1 74 ? 4.282 58.992 -35.077 1.00 24.18 79 GLU A C 1
ATOM 603 O O . GLU A 1 74 ? 3.313 59.569 -35.517 1.00 24.80 79 GLU A O 1
ATOM 609 N N . ILE A 1 75 ? 4.300 57.691 -34.990 1.00 23.47 80 ILE A N 1
ATOM 610 C CA . ILE A 1 75 ? 3.239 56.876 -35.558 1.00 24.35 80 ILE A CA 1
ATOM 611 C C . ILE A 1 75 ? 2.564 56.072 -34.465 1.00 24.96 80 ILE A C 1
ATOM 612 O O . ILE A 1 75 ? 3.222 55.358 -33.682 1.00 26.04 80 ILE A O 1
ATOM 617 N N . LEU A 1 76 ? 1.253 56.165 -34.377 1.00 24.20 81 LEU A N 1
ATOM 618 C CA . LEU A 1 76 ? 0.472 55.320 -33.497 1.00 22.76 81 LEU A CA 1
ATOM 619 C C . LEU A 1 76 ? -0.223 54.217 -34.284 1.00 22.86 81 LEU A C 1
ATOM 620 O O . LEU A 1 76 ? -0.910 54.457 -35.292 1.00 22.88 81 LEU A O 1
ATOM 625 N N . ILE A 1 77 ? -0.087 52.961 -33.906 1.00 20.08 82 ILE A N 1
ATOM 626 C CA . ILE A 1 77 ? -0.707 51.827 -34.525 1.00 20.78 82 ILE A CA 1
ATOM 627 C C . ILE A 1 77 ? -1.689 51.102 -33.614 1.00 24.77 82 ILE A C 1
ATOM 628 O O . ILE A 1 77 ? -1.436 50.909 -32.414 1.00 26.07 82 ILE A O 1
ATOM 633 N N . ASN A 1 78 ? -2.873 50.715 -34.100 1.00 25.42 83 ASN A N 1
ATOM 634 C CA . ASN A 1 78 ? -3.784 49.866 -33.359 1.00 25.88 83 ASN A CA 1
ATOM 635 C C . ASN A 1 78 ? -3.692 48.463 -33.931 1.00 27.82 83 ASN A C 1
ATOM 636 O O . ASN A 1 78 ? -4.265 48.206 -35.003 1.00 29.91 83 ASN A O 1
ATOM 641 N N . LEU A 1 79 ? -3.010 47.526 -33.302 1.00 30.32 84 LEU A N 1
ATOM 642 C CA . LEU A 1 79 ? -2.886 46.182 -33.822 1.00 32.23 84 LEU A CA 1
ATOM 643 C C . LEU A 1 79 ? -4.209 45.449 -33.757 1.00 35.60 84 LEU A C 1
ATOM 644 O O . LEU A 1 79 ? -4.259 44.340 -34.313 1.00 37.32 84 LEU A O 1
ATOM 649 N N . ARG A 1 80 ? -5.236 45.997 -33.098 1.00 39.06 85 ARG A N 1
ATOM 650 C CA . ARG A 1 80 ? -6.496 45.225 -33.124 1.00 42.98 85 ARG A CA 1
ATOM 651 C C . ARG A 1 80 ? -7.041 45.263 -34.558 1.00 42.59 85 ARG A C 1
ATOM 652 O O . ARG A 1 80 ? -7.439 44.262 -35.126 1.00 41.66 85 ARG A O 1
ATOM 660 N N . ILE A 1 81 ? -7.023 46.438 -35.166 1.00 42.85 86 ILE A N 1
ATOM 661 C CA . ILE A 1 81 ? -7.453 46.606 -36.551 1.00 42.79 86 ILE A CA 1
ATOM 662 C C . ILE A 1 81 ? -6.289 46.691 -37.522 1.00 43.38 86 ILE A C 1
ATOM 663 O O . ILE A 1 81 ? -6.469 47.094 -38.660 1.00 45.71 86 ILE A O 1
ATOM 668 N N . ARG A 1 82 ? -5.086 46.338 -37.142 1.00 43.09 87 ARG A N 1
ATOM 669 C CA . ARG A 1 82 ? -3.861 46.372 -37.900 1.00 42.02 87 ARG A CA 1
ATOM 670 C C . ARG A 1 82 ? -3.695 47.650 -38.687 1.00 39.51 87 ARG A C 1
ATOM 671 O O . ARG A 1 82 ? -3.451 47.593 -39.887 1.00 40.21 87 ARG A O 1
ATOM 679 N N . SER A 1 83 ? -3.760 48.814 -38.055 1.00 36.88 88 SER A N 1
ATOM 680 C CA . SER A 1 83 ? -3.684 50.026 -38.845 1.00 35.98 88 SER A CA 1
ATOM 681 C C . SER A 1 83 ? -3.017 51.231 -38.233 1.00 33.83 88 SER A C 1
ATOM 682 O O . SER A 1 83 ? -3.220 51.428 -37.038 1.00 34.14 88 SER A O 1
ATOM 685 N N . ILE A 1 84 ? -2.291 52.029 -39.009 1.00 29.94 89 ILE A N 1
ATOM 686 C CA . ILE A 1 84 ? -1.721 53.285 -38.512 1.00 27.57 89 ILE A CA 1
ATOM 687 C C . ILE A 1 84 ? -2.902 54.130 -38.128 1.00 28.91 89 ILE A C 1
ATOM 688 O O . ILE A 1 84 ? -3.869 54.094 -38.872 1.00 32.44 89 ILE A O 1
ATOM 693 N N . VAL A 1 85 ? -2.966 54.808 -37.019 1.00 29.94 90 VAL A N 1
ATOM 694 C CA . VAL A 1 85 ? -4.138 55.561 -36.608 1.00 29.93 90 VAL A CA 1
ATOM 695 C C . VAL A 1 85 ? -3.719 57.013 -36.526 1.00 30.10 90 VAL A C 1
ATOM 696 O O . VAL A 1 85 ? -4.578 57.881 -36.445 1.00 32.42 90 VAL A O 1
ATOM 700 N N . SER A 1 86 ? -2.415 57.241 -36.577 1.00 29.79 91 SER A N 1
ATOM 701 C CA . SER A 1 86 ? -1.881 58.604 -36.519 1.00 30.11 91 SER A CA 1
ATOM 702 C C . SER A 1 86 ? -0.470 58.624 -37.079 1.00 29.20 91 SER A C 1
ATOM 703 O O . SER A 1 86 ? 0.239 57.616 -36.927 1.00 28.92 91 SER A O 1
ATOM 706 N N . ASP A 1 87 ? -0.047 59.701 -37.720 1.00 28.21 92 ASP A N 1
ATOM 707 C CA . ASP A 1 87 ? 1.322 59.675 -38.290 1.00 29.73 92 ASP A CA 1
ATOM 708 C C . ASP A 1 87 ? 1.748 61.126 -38.370 1.00 30.86 92 ASP A C 1
ATOM 709 O O . ASP A 1 87 ? 1.215 61.817 -39.237 1.00 32.87 92 ASP A O 1
ATOM 714 N N . ASN A 1 88 ? 2.649 61.560 -37.508 1.00 32.40 93 ASN A N 1
ATOM 715 C CA . ASN A 1 88 ? 2.990 62.959 -37.423 1.00 31.69 93 ASN A CA 1
ATOM 716 C C . ASN A 1 88 ? 4.478 63.203 -37.494 1.00 31.08 93 ASN A C 1
ATOM 717 O O . ASN A 1 88 ? 5.285 62.354 -37.186 1.00 28.35 93 ASN A O 1
ATOM 722 N N . ILE A 1 89 ? 4.761 64.434 -37.900 1.00 32.03 94 ILE A N 1
ATOM 723 C CA . ILE A 1 89 ? 6.152 64.844 -38.059 1.00 34.12 94 ILE A CA 1
ATOM 724 C C . ILE A 1 89 ? 6.575 65.632 -36.811 1.00 34.73 94 ILE A C 1
ATOM 725 O O . ILE A 1 89 ? 5.902 66.588 -36.423 1.00 34.41 94 ILE A O 1
ATOM 730 N N . HIS A 1 90 ? 7.702 65.178 -36.243 1.00 33.94 95 HIS A N 1
ATOM 731 C CA . HIS A 1 90 ? 8.173 65.927 -35.085 1.00 33.82 95 HIS A CA 1
ATOM 732 C C . HIS A 1 90 ? 8.973 67.125 -35.560 1.00 36.35 95 HIS A C 1
ATOM 733 O O . HIS A 1 90 ? 10.054 67.056 -36.122 1.00 34.97 95 HIS A O 1
ATOM 740 N N . ASN A 1 91 ? 8.400 68.284 -35.258 1.00 41.82 96 ASN A N 1
ATOM 741 C CA . ASN A 1 91 ? 9.015 69.548 -35.592 1.00 47.14 96 ASN A CA 1
ATOM 742 C C . ASN A 1 91 ? 9.782 70.264 -34.514 1.00 48.28 96 ASN A C 1
ATOM 743 O O . ASN A 1 91 ? 10.439 71.256 -34.917 1.00 51.57 96 ASN A O 1
ATOM 748 N N . GLY A 1 92 ? 9.817 69.944 -33.231 1.00 47.77 97 GLY A N 1
ATOM 749 C CA . GLY A 1 92 ? 10.632 70.749 -32.301 1.00 45.10 97 GLY A CA 1
ATOM 750 C C . GLY A 1 92 ? 12.079 70.264 -32.256 1.00 43.35 97 GLY A C 1
ATOM 751 O O . GLY A 1 92 ? 12.528 69.525 -33.138 1.00 42.84 97 GLY A O 1
ATOM 752 N N . TYR A 1 93 ? 12.803 70.681 -31.205 1.00 41.12 98 TYR A N 1
ATOM 753 C CA . TYR A 1 93 ? 14.164 70.235 -30.982 1.00 38.42 98 TYR A CA 1
ATOM 754 C C . TYR A 1 93 ? 14.301 68.806 -30.488 1.00 34.56 98 TYR A C 1
ATOM 755 O O . TYR A 1 93 ? 13.321 68.265 -29.991 1.00 32.43 98 TYR A O 1
ATOM 764 N N . GLY A 1 94 ? 15.512 68.289 -30.652 1.00 30.92 99 GLY A N 1
ATOM 765 C CA . GLY A 1 94 ? 15.823 66.943 -30.219 1.00 27.82 99 GLY A CA 1
ATOM 766 C C . GLY A 1 94 ? 15.491 65.848 -31.209 1.00 27.21 99 GLY A C 1
ATOM 767 O O . GLY A 1 94 ? 14.519 65.833 -31.988 1.00 26.68 99 GLY A O 1
ATOM 768 N N . PHE A 1 95 ? 16.306 64.817 -31.189 1.00 25.99 100 PHE A N 1
ATOM 769 C CA . PHE A 1 95 ? 16.136 63.666 -32.053 1.00 26.75 100 PHE A CA 1
ATOM 770 C C . PHE A 1 95 ? 15.910 62.468 -31.146 1.00 27.52 100 PHE A C 1
ATOM 771 O O . PHE A 1 95 ? 16.057 62.574 -29.915 1.00 28.72 100 PHE A O 1
ATOM 779 N N . PRO A 1 96 ? 15.577 61.328 -31.732 1.00 26.58 101 PRO A N 1
ATOM 780 C CA . PRO A 1 96 ? 15.379 60.094 -31.018 1.00 25.24 101 PRO A CA 1
ATOM 781 C C . PRO A 1 96 ? 16.629 59.377 -30.475 1.00 23.68 101 PRO A C 1
ATOM 782 O O . PRO A 1 96 ? 17.792 59.732 -30.602 1.00 24.12 101 PRO A O 1
ATOM 786 N N . ILE A 1 97 ? 16.377 58.247 -29.813 1.00 20.50 102 ILE A N 1
ATOM 787 C CA . ILE A 1 97 ? 17.405 57.355 -29.308 1.00 19.03 102 ILE A CA 1
ATOM 788 C C . ILE A 1 97 ? 18.251 56.926 -30.530 1.00 19.54 102 ILE A C 1
ATOM 789 O O . ILE A 1 97 ? 17.649 56.454 -31.521 1.00 20.60 102 ILE A O 1
ATOM 794 N N . LEU A 1 98 ? 19.552 57.046 -30.496 1.00 18.58 103 LEU A N 1
ATOM 795 C CA . LEU A 1 98 ? 20.408 56.523 -31.533 1.00 20.39 103 LEU A CA 1
ATOM 796 C C . LEU A 1 98 ? 20.083 55.049 -31.767 1.00 22.12 103 LEU A C 1
ATOM 797 O O . LEU A 1 98 ? 19.524 54.395 -30.863 1.00 25.11 103 LEU A O 1
ATOM 802 N N . SER A 1 99 ? 20.436 54.503 -32.924 1.00 20.75 104 SER A N 1
ATOM 803 C CA . SER A 1 99 ? 20.242 53.078 -33.164 1.00 20.58 104 SER A CA 1
ATOM 804 C C . SER A 1 99 ? 21.599 52.381 -33.104 1.00 18.57 104 SER A C 1
ATOM 805 O O . SER A 1 99 ? 22.648 53.023 -33.250 1.00 16.86 104 SER A O 1
ATOM 808 N N . VAL A 1 100 ? 21.537 51.082 -32.930 1.00 18.82 105 VAL A N 1
ATOM 809 C CA . VAL A 1 100 ? 22.813 50.355 -32.826 1.00 21.67 105 VAL A CA 1
ATOM 810 C C . VAL A 1 100 ? 23.518 50.353 -34.167 1.00 24.79 105 VAL A C 1
ATOM 811 O O . VAL A 1 100 ? 24.700 50.640 -34.348 1.00 27.15 105 VAL A O 1
ATOM 815 N N . ASP A 1 101 ? 22.738 50.023 -35.186 1.00 27.73 106 ASP A N 1
ATOM 816 C CA . ASP A 1 101 ? 23.082 49.971 -36.607 1.00 29.24 106 ASP A CA 1
ATOM 817 C C . ASP A 1 101 ? 23.833 51.186 -37.092 1.00 27.32 106 ASP A C 1
ATOM 818 O O . ASP A 1 101 ? 24.943 51.081 -37.582 1.00 26.69 106 ASP A O 1
ATOM 823 N N . GLU A 1 102 ? 23.258 52.371 -36.889 1.00 26.89 107 GLU A N 1
ATOM 824 C CA . GLU A 1 102 ? 23.877 53.624 -37.305 1.00 26.34 107 GLU A CA 1
ATOM 825 C C . GLU A 1 102 ? 25.209 53.837 -36.599 1.00 26.65 107 GLU A C 1
ATOM 826 O O . GLU A 1 102 ? 26.157 54.345 -37.209 1.00 27.06 107 GLU A O 1
ATOM 832 N N . GLN A 1 103 ? 25.299 53.441 -35.337 1.00 24.63 108 GLN A N 1
ATOM 833 C CA . GLN A 1 103 ? 26.560 53.650 -34.621 1.00 24.41 108 GLN A CA 1
ATOM 834 C C . GLN A 1 103 ? 27.639 52.745 -35.164 1.00 23.34 108 GLN A C 1
ATOM 835 O O . GLN A 1 103 ? 28.814 53.109 -35.192 1.00 23.34 108 GLN A O 1
ATOM 841 N N . SER A 1 104 ? 27.262 51.533 -35.553 1.00 24.51 109 SER A N 1
ATOM 842 C CA . SER A 1 104 ? 28.219 50.621 -36.160 1.00 27.50 109 SER A CA 1
ATOM 843 C C . SER A 1 104 ? 28.769 51.122 -37.506 1.00 27.93 109 SER A C 1
ATOM 844 O O . SER A 1 104 ? 29.866 50.727 -37.929 1.00 29.70 109 SER A O 1
ATOM 847 N N . LEU A 1 105 ? 27.979 51.897 -38.228 1.00 28.09 110 LEU A N 1
ATOM 848 C CA . LEU A 1 105 ? 28.478 52.470 -39.482 1.00 27.32 110 LEU A CA 1
ATOM 849 C C . LEU A 1 105 ? 29.402 53.634 -39.133 1.00 26.88 110 LEU A C 1
ATOM 850 O O . LEU A 1 105 ? 30.486 53.775 -39.682 1.00 26.65 110 LEU A O 1
ATOM 855 N N . ALA A 1 106 ? 28.880 54.460 -38.201 1.00 25.96 111 ALA A N 1
ATOM 856 C CA . ALA A 1 106 ? 29.627 55.661 -37.848 1.00 25.37 111 ALA A CA 1
ATOM 857 C C . ALA A 1 106 ? 31.032 55.392 -37.355 1.00 26.06 111 ALA A C 1
ATOM 858 O O . ALA A 1 106 ? 31.964 56.159 -37.636 1.00 26.20 111 ALA A O 1
ATOM 860 N N . ILE A 1 107 ? 31.224 54.306 -36.595 1.00 26.74 112 ILE A N 1
ATOM 861 C CA . ILE A 1 107 ? 32.581 54.094 -36.036 1.00 26.27 112 ILE A CA 1
ATOM 862 C C . ILE A 1 107 ? 33.560 53.602 -37.073 1.00 27.37 112 ILE A C 1
ATOM 863 O O . ILE A 1 107 ? 34.765 53.442 -36.788 1.00 27.91 112 ILE A O 1
ATOM 868 N N . LYS A 1 108 ? 33.105 53.361 -38.311 1.00 29.35 113 LYS A N 1
ATOM 869 C CA . LYS A 1 108 ? 34.093 52.945 -39.345 1.00 29.30 113 LYS A CA 1
ATOM 870 C C . LYS A 1 108 ? 34.588 54.161 -40.099 1.00 26.06 113 LYS A C 1
ATOM 871 O O . LYS A 1 108 ? 35.688 54.072 -40.637 1.00 28.02 113 LYS A O 1
ATOM 877 N N . LEU A 1 109 ? 33.851 55.255 -40.076 1.00 24.51 114 LEU A N 1
ATOM 878 C CA . LEU A 1 109 ? 34.242 56.427 -40.818 1.00 24.67 114 LEU A CA 1
ATOM 879 C C . LEU A 1 109 ? 35.694 56.847 -40.709 1.00 27.76 114 LEU A C 1
ATOM 880 O O . LEU A 1 109 ? 36.321 57.156 -41.729 1.00 28.23 114 LEU A O 1
ATOM 885 N N . PRO A 1 110 ? 36.276 56.880 -39.505 1.00 29.42 115 PRO A N 1
ATOM 886 C CA . PRO A 1 110 ? 37.619 57.395 -39.308 1.00 27.97 115 PRO A CA 1
ATOM 887 C C . PRO A 1 110 ? 38.642 56.492 -39.949 1.00 27.68 115 PRO A C 1
ATOM 888 O O . PRO A 1 110 ? 39.676 57.007 -40.377 1.00 28.47 115 PRO A O 1
ATOM 892 N N . LEU A 1 111 ? 38.314 55.210 -40.009 1.00 27.72 116 LEU A N 1
ATOM 893 C CA . LEU A 1 111 ? 39.303 54.277 -40.544 1.00 31.13 116 LEU A CA 1
ATOM 894 C C . LEU A 1 111 ? 39.569 54.489 -42.019 1.00 34.12 116 LEU A C 1
ATOM 895 O O . LEU A 1 111 ? 40.621 54.083 -42.552 1.00 36.46 116 LEU A O 1
ATOM 900 N N . LYS A 1 112 ? 38.668 55.161 -42.718 1.00 35.61 117 LYS A N 1
ATOM 901 C CA . LYS A 1 112 ? 38.857 55.455 -44.131 1.00 36.85 117 LYS A CA 1
ATOM 902 C C . LYS A 1 112 ? 39.018 56.935 -44.354 1.00 35.15 117 LYS A C 1
ATOM 903 O O . LYS A 1 112 ? 39.093 57.295 -45.532 1.00 39.02 117 LYS A O 1
ATOM 909 N N . TYR A 1 113 ? 39.051 57.774 -43.357 1.00 31.63 118 TYR A N 1
ATOM 910 C CA . TYR A 1 113 ? 39.191 59.216 -43.591 1.00 30.09 118 TYR A CA 1
ATOM 911 C C . TYR A 1 113 ? 40.673 59.543 -43.732 1.00 32.84 118 TYR A C 1
ATOM 912 O O . TYR A 1 113 ? 41.437 59.150 -42.845 1.00 35.00 118 TYR A O 1
ATOM 921 N N . PRO A 1 114 ? 41.101 60.247 -44.792 1.00 32.37 119 PRO A N 1
ATOM 922 C CA . PRO A 1 114 ? 42.531 60.361 -45.030 1.00 30.45 119 PRO A CA 1
ATOM 923 C C . PRO A 1 114 ? 43.294 61.125 -43.973 1.00 27.85 119 PRO A C 1
ATOM 924 O O . PRO A 1 114 ? 44.415 60.722 -43.597 1.00 29.46 119 PRO A O 1
ATOM 928 N N . PRO A 1 115 ? 42.761 62.227 -43.492 1.00 24.59 120 PRO A N 1
ATOM 929 C CA . PRO A 1 115 ? 43.349 63.030 -42.459 1.00 24.95 120 PRO A CA 1
ATOM 930 C C . PRO A 1 115 ? 43.555 62.329 -41.122 1.00 27.70 120 PRO A C 1
ATOM 931 O O . PRO A 1 115 ? 44.410 62.647 -40.301 1.00 28.63 120 PRO A O 1
ATOM 935 N N . PHE A 1 116 ? 42.753 61.330 -40.819 1.00 29.84 121 PHE A N 1
ATOM 936 C CA . PHE A 1 116 ? 42.808 60.556 -39.592 1.00 31.77 121 PHE A CA 1
ATOM 937 C C . PHE A 1 116 ? 43.960 59.567 -39.759 1.00 32.64 121 PHE A C 1
ATOM 938 O O . PHE A 1 116 ? 44.725 59.309 -38.827 1.00 33.01 121 PHE A O 1
ATOM 946 N N . ILE A 1 117 ? 43.985 59.025 -40.984 1.00 32.10 122 ILE A N 1
ATOM 947 C CA . ILE A 1 117 ? 45.009 58.027 -41.286 1.00 32.10 122 ILE A CA 1
ATOM 948 C C . ILE A 1 117 ? 46.382 58.666 -41.200 1.00 32.51 122 ILE A C 1
ATOM 949 O O . ILE A 1 117 ? 47.337 58.009 -40.808 1.00 32.64 122 ILE A O 1
ATOM 954 N N . ASP A 1 118 ? 46.415 59.931 -41.595 1.00 33.33 123 ASP A N 1
ATOM 955 C CA . ASP A 1 118 ? 47.697 60.602 -41.437 1.00 35.90 123 ASP A CA 1
ATOM 956 C C . ASP A 1 118 ? 48.006 60.755 -39.937 1.00 34.59 123 ASP A C 1
ATOM 957 O O . ASP A 1 118 ? 49.136 60.455 -39.562 1.00 34.44 123 ASP A O 1
ATOM 962 N N . SER A 1 119 ? 47.050 61.297 -39.182 1.00 32.27 124 SER A N 1
ATOM 963 C CA . SER A 1 119 ? 47.142 61.491 -37.735 1.00 29.67 124 SER A CA 1
ATOM 964 C C . SER A 1 119 ? 47.679 60.255 -37.027 1.00 28.85 124 SER A C 1
ATOM 965 O O . SER A 1 119 ? 48.628 60.262 -36.260 1.00 28.38 124 SER A O 1
ATOM 968 N N . VAL A 1 120 ? 47.115 59.092 -37.291 1.00 29.73 125 VAL A N 1
ATOM 969 C CA . VAL A 1 120 ? 47.534 57.836 -36.695 1.00 31.45 125 VAL A CA 1
ATOM 970 C C . VAL A 1 120 ? 48.965 57.491 -36.997 1.00 34.09 125 VAL A C 1
ATOM 971 O O . VAL A 1 120 ? 49.746 57.020 -36.181 1.00 35.92 125 VAL A O 1
ATOM 975 N N . LYS A 1 121 ? 49.398 57.663 -38.232 1.00 37.90 126 LYS A N 1
ATOM 976 C CA . LYS A 1 121 ? 50.748 57.439 -38.709 1.00 40.90 126 LYS A CA 1
ATOM 977 C C . LYS A 1 121 ? 51.748 58.373 -38.029 1.00 40.11 126 LYS A C 1
ATOM 978 O O . LYS A 1 121 ? 52.799 57.951 -37.593 1.00 40.00 126 LYS A O 1
ATOM 984 N N . LYS A 1 122 ? 51.408 59.654 -38.010 1.00 39.55 127 LYS A N 1
ATOM 985 C CA . LYS A 1 122 ? 52.200 60.674 -37.338 1.00 40.79 127 LYS A CA 1
ATOM 986 C C . LYS A 1 122 ? 52.512 60.225 -35.909 1.00 39.55 127 LYS A C 1
ATOM 987 O O . LYS A 1 122 ? 53.514 60.556 -35.298 1.00 40.68 127 LYS A O 1
ATOM 993 N N . ARG A 1 123 ? 51.603 59.423 -35.359 1.00 36.22 128 ARG A N 1
ATOM 994 C CA . ARG A 1 123 ? 51.695 58.934 -34.012 1.00 32.51 128 ARG A CA 1
ATOM 995 C C . ARG A 1 123 ? 52.321 57.560 -34.038 1.00 32.75 128 ARG A C 1
ATOM 996 O O . ARG A 1 123 ? 52.644 57.055 -32.955 1.00 35.40 128 ARG A O 1
ATOM 1004 N N . GLY A 1 124 ? 52.488 56.920 -35.172 1.00 32.27 129 GLY A N 1
ATOM 1005 C CA . GLY A 1 124 ? 53.110 55.585 -35.125 1.00 31.29 129 GLY A CA 1
ATOM 1006 C C . GLY A 1 124 ? 52.161 54.497 -34.685 1.00 31.70 129 GLY A C 1
ATOM 1007 O O . GLY A 1 124 ? 52.604 53.383 -34.344 1.00 33.59 129 GLY A O 1
ATOM 1008 N N . LEU A 1 125 ? 50.854 54.693 -34.733 1.00 30.97 130 LEU A N 1
ATOM 1009 C CA . LEU A 1 125 ? 49.922 53.669 -34.294 1.00 31.78 130 LEU A CA 1
ATOM 1010 C C . LEU A 1 125 ? 49.485 52.700 -35.368 1.00 33.07 130 LEU A C 1
ATOM 1011 O O . LEU A 1 125 ? 49.260 53.187 -36.472 1.00 36.29 130 LEU A O 1
ATOM 1016 N N . ASN A 1 126 ? 49.288 51.424 -35.131 1.00 32.44 131 ASN A N 1
ATOM 1017 C CA . ASN A 1 126 ? 48.799 50.454 -36.062 1.00 31.36 131 ASN A CA 1
ATOM 1018 C C . ASN A 1 126 ? 47.305 50.630 -36.320 1.00 31.20 131 ASN A C 1
ATOM 1019 O O . ASN A 1 126 ? 46.439 50.384 -35.475 1.00 30.22 131 ASN A O 1
ATOM 1024 N N . LEU A 1 127 ? 46.970 50.997 -37.563 1.00 30.52 132 LEU A N 1
ATOM 1025 C CA . LEU A 1 127 ? 45.627 51.317 -38.016 1.00 29.17 132 LEU A CA 1
ATOM 1026 C C . LEU A 1 127 ? 44.713 50.118 -37.951 1.00 27.00 132 LEU A C 1
ATOM 1027 O O . LEU A 1 127 ? 43.506 50.235 -37.781 1.00 26.13 132 LEU A O 1
ATOM 1032 N N . SER A 1 128 ? 45.299 48.956 -38.061 1.00 28.15 133 SER A N 1
ATOM 1033 C CA . SER A 1 128 ? 44.575 47.705 -37.967 1.00 31.57 133 SER A CA 1
ATOM 1034 C C . SER A 1 128 ? 44.102 47.343 -36.558 1.00 32.96 133 SER A C 1
ATOM 1035 O O . SER A 1 128 ? 43.390 46.347 -36.370 1.00 33.26 133 SER A O 1
ATOM 1038 N N . GLU A 1 129 ? 44.510 48.143 -35.553 1.00 32.45 134 GLU A N 1
ATOM 1039 C CA . GLU A 1 129 ? 44.157 47.868 -34.169 1.00 29.43 134 GLU A CA 1
ATOM 1040 C C . GLU A 1 129 ? 43.421 49.018 -33.519 1.00 28.39 134 GLU A C 1
ATOM 1041 O O . GLU A 1 129 ? 43.488 49.226 -32.313 1.00 27.98 134 GLU A O 1
ATOM 1047 N N . ILE A 1 130 ? 42.741 49.848 -34.309 1.00 25.24 135 ILE A N 1
ATOM 1048 C CA . ILE A 1 130 ? 41.986 50.984 -33.820 1.00 23.45 135 ILE A CA 1
ATOM 1049 C C . ILE A 1 130 ? 40.498 50.633 -33.773 1.00 24.39 135 ILE A C 1
ATOM 1050 O O . ILE A 1 130 ? 40.027 49.960 -34.701 1.00 26.45 135 ILE A O 1
ATOM 1055 N N . VAL A 1 131 ? 39.806 50.959 -32.687 1.00 21.69 136 VAL A N 1
ATOM 1056 C CA . VAL A 1 131 ? 38.368 50.776 -32.597 1.00 19.69 136 VAL A CA 1
ATOM 1057 C C . VAL A 1 131 ? 37.823 52.121 -32.182 1.00 20.02 136 VAL A C 1
ATOM 1058 O O . VAL A 1 131 ? 38.487 52.770 -31.325 1.00 21.26 136 VAL A O 1
ATOM 1062 N N . CYS A 1 132 ? 36.737 52.591 -32.757 1.00 20.09 137 CYS A N 1
ATOM 1063 C CA . CYS A 1 132 ? 36.242 53.932 -32.398 1.00 20.10 137 CYS A CA 1
ATOM 1064 C C . CYS A 1 132 ? 34.885 53.834 -31.740 1.00 21.54 137 CYS A C 1
ATOM 1065 O O . CYS A 1 132 ? 34.244 52.770 -31.762 1.00 22.20 137 CYS A O 1
ATOM 1068 N N . SER A 1 133 ? 34.411 54.938 -31.172 1.00 22.00 138 SER A N 1
ATOM 1069 C CA . SER A 1 133 ? 33.130 54.870 -30.471 1.00 20.71 138 SER A CA 1
ATOM 1070 C C . SER A 1 133 ? 32.394 56.175 -30.632 1.00 20.61 138 SER A C 1
ATOM 1071 O O . SER A 1 133 ? 33.113 57.177 -30.670 1.00 20.60 138 SER A O 1
ATOM 1074 N N . SER A 1 134 ? 31.068 56.175 -30.724 1.00 21.60 139 SER A N 1
ATOM 1075 C CA . SER A 1 134 ? 30.284 57.388 -30.809 1.00 23.27 139 SER A CA 1
ATOM 1076 C C . SER A 1 134 ? 29.706 57.867 -29.462 1.00 22.90 139 SER A C 1
ATOM 1077 O O . SER A 1 134 ? 29.061 57.165 -28.702 1.00 23.11 139 SER A O 1
ATOM 1080 N N . PHE A 1 135 ? 29.880 59.149 -29.231 1.00 23.05 140 PHE A N 1
ATOM 1081 C CA . PHE A 1 135 ? 29.462 59.825 -28.035 1.00 23.50 140 PHE A CA 1
ATOM 1082 C C . PHE A 1 135 ? 28.431 60.873 -28.409 1.00 22.36 140 PHE A C 1
ATOM 1083 O O . PHE A 1 135 ? 28.736 61.539 -29.376 1.00 22.74 140 PHE A O 1
ATOM 1091 N N . THR A 1 136 ? 27.334 60.982 -27.725 1.00 21.32 141 THR A N 1
ATOM 1092 C CA . THR A 1 136 ? 26.393 62.060 -27.986 1.00 20.99 141 THR A CA 1
ATOM 1093 C C . THR A 1 136 ? 27.053 63.382 -27.674 1.00 19.87 141 THR A C 1
ATOM 1094 O O . THR A 1 136 ? 28.098 63.361 -26.991 1.00 20.71 141 THR A O 1
ATOM 1098 N N . MET A 1 137 ? 26.491 64.479 -28.146 1.00 20.31 142 MET A N 1
ATOM 1099 C CA . MET A 1 137 ? 27.143 65.767 -27.969 1.00 21.51 142 MET A CA 1
ATOM 1100 C C . MET A 1 137 ? 26.176 66.814 -27.407 1.00 21.60 142 MET A C 1
ATOM 1101 O O . MET A 1 137 ? 26.628 67.950 -27.196 1.00 21.59 142 MET A O 1
ATOM 1106 N N . GLY A 1 138 ? 24.891 66.481 -27.315 1.00 22.64 143 GLY A N 1
ATOM 1107 C CA . GLY A 1 138 ? 24.012 67.378 -26.556 1.00 24.79 143 GLY A CA 1
ATOM 1108 C C . GLY A 1 138 ? 23.921 68.723 -27.221 1.00 27.78 143 GLY A C 1
ATOM 1109 O O . GLY A 1 138 ? 24.053 68.745 -28.457 1.00 28.51 143 GLY A O 1
ATOM 1110 N N . TRP A 1 139 ? 23.687 69.789 -26.477 1.00 28.69 144 TRP A N 1
ATOM 1111 C CA . TRP A 1 139 ? 23.453 71.096 -27.082 1.00 30.74 144 TRP A CA 1
ATOM 1112 C C . TRP A 1 139 ? 24.111 72.205 -26.273 1.00 31.49 144 TRP A C 1
ATOM 1113 O O . TRP A 1 139 ? 24.080 72.110 -25.055 1.00 30.91 144 TRP A O 1
ATOM 1124 N N . PHE A 1 140 ? 24.640 73.221 -26.943 1.00 32.62 145 PHE A N 1
ATOM 1125 C CA . PHE A 1 140 ? 25.424 74.222 -26.236 1.00 35.20 145 PHE A CA 1
ATOM 1126 C C . PHE A 1 140 ? 25.120 75.653 -26.631 1.00 35.68 145 PHE A C 1
ATOM 1127 O O . PHE A 1 140 ? 26.003 76.512 -26.570 1.00 34.46 145 PHE A O 1
ATOM 1135 N N . GLY A 1 141 ? 23.879 75.895 -27.052 1.00 37.89 146 GLY A N 1
ATOM 1136 C CA . GLY A 1 141 ? 23.492 77.281 -27.318 1.00 40.94 146 GLY A CA 1
ATOM 1137 C C . GLY A 1 141 ? 23.261 77.528 -28.806 1.00 43.42 146 GLY A C 1
ATOM 1138 O O . GLY A 1 141 ? 22.447 78.394 -29.168 1.00 44.56 146 GLY A O 1
ATOM 1139 N N . GLU A 1 142 ? 23.957 76.767 -29.638 1.00 44.14 147 GLU A N 1
ATOM 1140 C CA . GLU A 1 142 ? 23.898 76.938 -31.080 1.00 46.18 147 GLU A CA 1
ATOM 1141 C C . GLU A 1 142 ? 22.506 76.716 -31.662 1.00 47.99 147 GLU A C 1
ATOM 1142 O O . GLU A 1 142 ? 21.693 75.980 -31.103 1.00 47.92 147 GLU A O 1
ATOM 1148 N N . GLU A 1 143 ? 22.253 77.343 -32.818 1.00 50.02 148 GLU A N 1
ATOM 1149 C CA . GLU A 1 143 ? 20.999 77.267 -33.519 1.00 51.45 148 GLU A CA 1
ATOM 1150 C C . GLU A 1 143 ? 20.791 76.069 -34.411 1.00 50.08 148 GLU A C 1
ATOM 1151 O O . GLU A 1 143 ? 19.640 75.722 -34.665 1.00 50.03 148 GLU A O 1
ATOM 1157 N N . LYS A 1 144 ? 21.879 75.509 -34.897 1.00 49.10 149 LYS A N 1
ATOM 1158 C CA . LYS A 1 144 ? 21.857 74.327 -35.737 1.00 49.32 149 LYS A CA 1
ATOM 1159 C C . LYS A 1 144 ? 21.212 73.122 -35.070 1.00 49.24 149 LYS A C 1
ATOM 1160 O O . LYS A 1 144 ? 21.489 72.841 -33.900 1.00 52.11 149 LYS A O 1
ATOM 1166 N N . ASN A 1 145 ? 20.342 72.394 -35.761 1.00 46.94 150 ASN A N 1
ATOM 1167 C CA . ASN A 1 145 ? 19.717 71.211 -35.207 1.00 43.94 150 ASN A CA 1
ATOM 1168 C C . ASN A 1 145 ? 20.063 70.017 -36.088 1.00 40.85 150 ASN A C 1
ATOM 1169 O O . ASN A 1 145 ? 19.252 69.563 -36.895 1.00 40.71 150 ASN A O 1
ATOM 1174 N N . VAL A 1 146 ? 21.270 69.476 -35.928 1.00 36.67 151 VAL A N 1
ATOM 1175 C CA . VAL A 1 146 ? 21.678 68.327 -36.717 1.00 33.34 151 VAL A CA 1
ATOM 1176 C C . VAL A 1 146 ? 22.107 67.143 -35.866 1.00 30.06 151 VAL A C 1
ATOM 1177 O O . VAL A 1 146 ? 22.661 67.339 -34.787 1.00 32.01 151 VAL A O 1
ATOM 1181 N N . ARG A 1 147 ? 21.957 65.931 -36.304 1.00 23.57 152 ARG A N 1
ATOM 1182 C CA . ARG A 1 147 ? 22.355 64.735 -35.670 1.00 20.20 152 ARG A CA 1
ATOM 1183 C C . ARG A 1 147 ? 23.837 64.445 -35.719 1.00 19.41 152 ARG A C 1
ATOM 1184 O O . ARG A 1 147 ? 24.200 63.440 -36.320 1.00 17.53 152 ARG A O 1
ATOM 1192 N N . THR A 1 148 ? 24.625 65.310 -35.099 1.00 19.17 153 THR A N 1
ATOM 1193 C CA . THR A 1 148 ? 26.052 65.058 -34.969 1.00 22.29 153 THR A CA 1
ATOM 1194 C C . THR A 1 148 ? 26.427 64.341 -33.655 1.00 23.33 153 THR A C 1
ATOM 1195 O O . THR A 1 148 ? 25.694 64.356 -32.664 1.00 24.07 153 THR A O 1
ATOM 1199 N N . VAL A 1 149 ? 27.573 63.679 -33.678 1.00 21.20 154 VAL A N 1
ATOM 1200 C CA . VAL A 1 149 ? 28.125 62.935 -32.600 1.00 21.73 154 VAL A CA 1
ATOM 1201 C C . VAL A 1 149 ? 29.642 63.073 -32.667 1.00 23.10 154 VAL A C 1
ATOM 1202 O O . VAL A 1 149 ? 30.088 63.398 -33.784 1.00 23.40 154 VAL A O 1
ATOM 1206 N N . ARG A 1 150 ? 30.342 62.902 -31.545 1.00 22.33 155 ARG A N 1
ATOM 1207 C CA . ARG A 1 150 ? 31.802 62.912 -31.577 1.00 21.70 155 ARG A CA 1
ATOM 1208 C C . ARG A 1 150 ? 32.224 61.446 -31.641 1.00 22.66 155 ARG A C 1
ATOM 1209 O O . ARG A 1 150 ? 31.516 60.606 -31.074 1.00 25.05 155 ARG A O 1
ATOM 1217 N N . LEU A 1 151 ? 33.298 61.139 -32.352 1.00 23.05 156 LEU A N 1
ATOM 1218 C CA . LEU A 1 151 ? 33.791 59.768 -32.417 1.00 23.71 156 LEU A CA 1
ATOM 1219 C C . LEU A 1 151 ? 35.159 59.729 -31.726 1.00 24.14 156 LEU A C 1
ATOM 1220 O O . LEU A 1 151 ? 36.020 60.579 -32.036 1.00 23.17 156 LEU A O 1
ATOM 1225 N N . ASP A 1 152 ? 35.270 58.791 -30.788 1.00 25.26 157 ASP A N 1
ATOM 1226 C CA . ASP A 1 152 ? 36.544 58.705 -30.016 1.00 25.72 157 ASP A CA 1
ATOM 1227 C C . ASP A 1 152 ? 37.156 57.388 -30.444 1.00 21.02 157 ASP A C 1
ATOM 1228 O O . ASP A 1 152 ? 36.306 56.528 -30.699 1.00 21.11 157 ASP A O 1
ATOM 1233 N N . CYS A 1 153 ? 38.453 57.305 -30.517 1.00 19.05 158 CYS A N 1
ATOM 1234 C CA . CYS A 1 153 ? 39.121 56.094 -31.020 1.00 20.33 158 CYS A CA 1
ATOM 1235 C C . CYS A 1 153 ? 40.088 55.546 -29.973 1.00 19.69 158 CYS A C 1
ATOM 1236 O O . CYS A 1 153 ? 40.601 56.332 -29.158 1.00 18.87 158 CYS A O 1
ATOM 1239 N N . PHE A 1 154 ? 40.341 54.224 -29.965 1.00 19.15 159 PHE A N 1
ATOM 1240 C CA . PHE A 1 154 ? 41.103 53.572 -28.912 1.00 20.05 159 PHE A CA 1
ATOM 1241 C C . PHE A 1 154 ? 42.004 52.483 -29.456 1.00 21.37 159 PHE A C 1
ATOM 1242 O O . PHE A 1 154 ? 41.502 51.887 -30.436 1.00 23.69 159 PHE A O 1
ATOM 1250 N N . MET A 1 155 ? 43.182 52.199 -28.927 1.00 20.48 160 MET A N 1
ATOM 1251 C CA . MET A 1 155 ? 43.963 51.071 -29.411 1.00 21.40 160 MET A CA 1
ATOM 1252 C C . MET A 1 155 ? 43.516 49.763 -28.788 1.00 24.34 160 MET A C 1
ATOM 1253 O O . MET A 1 155 ? 43.152 49.713 -27.612 1.00 25.48 160 MET A O 1
ATOM 1258 N N . LYS A 1 156 ? 43.551 48.651 -29.483 1.00 26.50 161 LYS A N 1
ATOM 1259 C CA . LYS A 1 156 ? 43.083 47.381 -28.974 1.00 28.91 161 LYS A CA 1
ATOM 1260 C C . LYS A 1 156 ? 44.228 46.455 -29.227 1.00 31.94 161 LYS A C 1
ATOM 1261 O O . LYS A 1 156 ? 43.934 45.573 -30.049 1.00 37.27 161 LYS A O 1
ATOM 1267 N N . GLU A 1 157 ? 45.434 46.465 -28.684 1.00 34.71 162 GLU A N 1
ATOM 1268 C CA . GLU A 1 157 ? 46.269 45.449 -29.490 1.00 35.46 162 GLU A CA 1
ATOM 1269 C C . GLU A 1 157 ? 46.103 44.127 -28.789 1.00 35.04 162 GLU A C 1
ATOM 1270 O O . GLU A 1 157 ? 45.268 43.289 -29.138 1.00 33.70 162 GLU A O 1
ATOM 1276 N N . SER A 1 158 ? 46.881 43.988 -27.713 1.00 34.01 163 SER A N 1
ATOM 1277 C CA . SER A 1 158 ? 46.846 42.762 -26.921 1.00 34.03 163 SER A CA 1
ATOM 1278 C C . SER A 1 158 ? 45.717 42.771 -25.899 1.00 32.48 163 SER A C 1
ATOM 1279 O O . SER A 1 158 ? 45.558 41.721 -25.249 1.00 34.73 163 SER A O 1
ATOM 1282 N N . THR A 1 159 ? 44.932 43.836 -25.770 1.00 28.95 164 THR A N 1
ATOM 1283 C CA . THR A 1 159 ? 43.886 43.849 -24.754 1.00 26.77 164 THR A CA 1
ATOM 1284 C C . THR A 1 159 ? 42.496 44.072 -25.315 1.00 26.51 164 THR A C 1
ATOM 1285 O O . THR A 1 159 ? 42.447 44.792 -26.332 1.00 27.76 164 THR A O 1
ATOM 1289 N N . VAL A 1 160 ? 41.421 43.486 -24.759 1.00 24.84 165 VAL A N 1
ATOM 1290 C CA . VAL A 1 160 ? 40.076 43.853 -25.193 1.00 22.57 165 VAL A CA 1
ATOM 1291 C C . VAL A 1 160 ? 39.645 45.101 -24.406 1.00 22.23 165 VAL A C 1
ATOM 1292 O O . VAL A 1 160 ? 38.578 45.597 -24.648 1.00 20.29 165 VAL A O 1
ATOM 1296 N N . ASN A 1 161 ? 40.514 45.529 -23.500 1.00 22.84 166 ASN A N 1
ATOM 1297 C CA . ASN A 1 161 ? 40.163 46.690 -22.680 1.00 23.57 166 ASN A CA 1
ATOM 1298 C C . ASN A 1 161 ? 40.464 47.963 -23.465 1.00 23.05 166 ASN A C 1
ATOM 1299 O O . ASN A 1 161 ? 41.480 48.650 -23.176 1.00 24.81 166 ASN A O 1
ATOM 1304 N N . ILE A 1 162 ? 39.561 48.335 -24.393 1.00 19.93 167 ILE A N 1
ATOM 1305 C CA . ILE A 1 162 ? 39.871 49.482 -25.257 1.00 17.53 167 ILE A CA 1
ATOM 1306 C C . ILE A 1 162 ? 39.710 50.824 -24.615 1.00 17.06 167 ILE A C 1
ATOM 1307 O O . ILE A 1 162 ? 40.466 51.727 -24.975 1.00 15.98 167 ILE A O 1
ATOM 1312 N N . TYR A 1 163 ? 38.775 51.016 -23.695 1.00 17.45 168 TYR A N 1
ATOM 1313 C CA . TYR A 1 163 ? 38.514 52.311 -23.092 1.00 18.75 168 TYR A CA 1
ATOM 1314 C C . TYR A 1 163 ? 39.690 52.791 -22.235 1.00 17.38 168 TYR A C 1
ATOM 1315 O O . TYR A 1 163 ? 39.710 54.001 -21.910 1.00 17.43 168 TYR A O 1
ATOM 1324 N N . VAL A 1 164 ? 40.618 51.914 -21.887 1.00 14.60 169 VAL A N 1
ATOM 1325 C CA . VAL A 1 164 ? 41.780 52.375 -21.141 1.00 18.25 169 VAL A CA 1
ATOM 1326 C C . VAL A 1 164 ? 42.996 52.715 -22.022 1.00 21.43 169 VAL A C 1
ATOM 1327 O O . VAL A 1 164 ? 44.099 53.090 -21.538 1.00 19.84 169 VAL A O 1
ATOM 1331 N N . ARG A 1 165 ? 42.795 52.613 -23.367 1.00 22.62 170 ARG A N 1
ATOM 1332 C CA . ARG A 1 165 ? 43.877 52.974 -24.305 1.00 22.00 170 ARG A CA 1
ATOM 1333 C C . ARG A 1 165 ? 43.340 53.960 -25.350 1.00 21.67 170 ARG A C 1
ATOM 1334 O O . ARG A 1 165 ? 43.295 53.647 -26.520 1.00 20.25 170 ARG A O 1
ATOM 1342 N N . PRO A 1 166 ? 42.873 55.104 -24.866 1.00 20.19 171 PRO A N 1
ATOM 1343 C CA . PRO A 1 166 ? 42.403 56.157 -25.714 1.00 21.83 171 PRO A CA 1
ATOM 1344 C C . PRO A 1 166 ? 43.488 56.792 -26.588 1.00 23.58 171 PRO A C 1
ATOM 1345 O O . PRO A 1 166 ? 44.652 56.875 -26.148 1.00 25.33 171 PRO A O 1
ATOM 1349 N N . ILE A 1 167 ? 43.123 57.267 -27.786 1.00 24.74 172 ILE A N 1
ATOM 1350 C CA . ILE A 1 167 ? 43.977 58.117 -28.642 1.00 22.25 172 ILE A CA 1
ATOM 1351 C C . ILE A 1 167 ? 43.440 59.509 -28.344 1.00 21.08 172 ILE A C 1
ATOM 1352 O O . ILE A 1 167 ? 42.352 59.803 -28.845 1.00 21.77 172 ILE A O 1
ATOM 1357 N N . THR A 1 168 ? 44.121 60.323 -27.558 1.00 21.30 173 THR A N 1
ATOM 1358 C CA . THR A 1 168 ? 43.534 61.599 -27.121 1.00 22.02 173 THR A CA 1
ATOM 1359 C C . THR A 1 168 ? 44.064 62.767 -27.914 1.00 22.62 173 THR A C 1
ATOM 1360 O O . THR A 1 168 ? 45.242 62.706 -28.323 1.00 24.05 173 THR A O 1
ATOM 1364 N N . GLY A 1 169 ? 43.313 63.834 -28.140 1.00 23.26 174 GLY A N 1
ATOM 1365 C CA . GLY A 1 169 ? 43.899 65.009 -28.794 1.00 25.46 174 GLY A CA 1
ATOM 1366 C C . GLY A 1 169 ? 43.294 65.392 -30.133 1.00 26.27 174 GLY A C 1
ATOM 1367 O O . GLY A 1 169 ? 43.635 66.418 -30.693 1.00 25.85 174 GLY A O 1
ATOM 1368 N N . ILE A 1 170 ? 42.362 64.589 -30.627 1.00 26.57 175 ILE A N 1
ATOM 1369 C CA . ILE A 1 170 ? 41.678 64.765 -31.894 1.00 25.74 175 ILE A CA 1
ATOM 1370 C C . ILE A 1 170 ? 40.187 65.036 -31.903 1.00 26.15 175 ILE A C 1
ATOM 1371 O O . ILE A 1 170 ? 39.448 64.160 -31.412 1.00 27.04 175 ILE A O 1
ATOM 1376 N N . THR A 1 171 ? 39.620 66.152 -32.381 1.00 27.06 176 THR A N 1
ATOM 1377 C CA . THR A 1 171 ? 38.175 66.281 -32.546 1.00 27.84 176 THR A CA 1
ATOM 1378 C C . THR A 1 171 ? 37.641 65.644 -33.840 1.00 29.71 176 THR A C 1
ATOM 1379 O O . THR A 1 171 ? 38.107 65.997 -34.927 1.00 30.61 176 THR A O 1
ATOM 1383 N N . ILE A 1 172 ? 36.671 64.732 -33.791 1.00 29.36 177 ILE A N 1
ATOM 1384 C CA . ILE A 1 172 ? 36.021 64.098 -34.913 1.00 26.68 177 ILE A CA 1
ATOM 1385 C C . ILE A 1 172 ? 34.495 64.209 -34.790 1.00 27.70 177 ILE A C 1
ATOM 1386 O O . ILE A 1 172 ? 33.936 63.551 -33.910 1.00 27.32 177 ILE A O 1
ATOM 1391 N N . VAL A 1 173 ? 33.838 65.036 -35.616 1.00 26.99 178 VAL A N 1
ATOM 1392 C CA . VAL A 1 173 ? 32.390 65.182 -35.586 1.00 26.41 178 VAL A CA 1
ATOM 1393 C C . VAL A 1 173 ? 31.761 64.493 -36.796 1.00 26.71 178 VAL A C 1
ATOM 1394 O O . VAL A 1 173 ? 32.163 64.837 -37.906 1.00 27.34 178 VAL A O 1
ATOM 1398 N N . ALA A 1 174 ? 30.812 63.586 -36.631 1.00 25.88 179 ALA A N 1
ATOM 1399 C CA . ALA A 1 174 ? 30.176 62.892 -37.726 1.00 25.43 179 ALA A CA 1
ATOM 1400 C C . ALA A 1 174 ? 28.672 63.192 -37.754 1.00 26.75 179 ALA A C 1
ATOM 1401 O O . ALA A 1 174 ? 28.075 63.390 -36.693 1.00 26.84 179 ALA A O 1
ATOM 1403 N N . ASP A 1 175 ? 28.081 63.311 -38.960 1.00 25.95 180 ASP A N 1
ATOM 1404 C CA . ASP A 1 175 ? 26.633 63.556 -39.068 1.00 24.55 180 ASP A CA 1
ATOM 1405 C C . ASP A 1 175 ? 26.041 62.176 -39.349 1.00 25.33 180 ASP A C 1
ATOM 1406 O O . ASP A 1 175 ? 26.556 61.479 -40.213 1.00 24.60 180 ASP A O 1
ATOM 1411 N N . LEU A 1 176 ? 25.023 61.766 -38.583 1.00 25.55 181 LEU A N 1
ATOM 1412 C CA . LEU A 1 176 ? 24.514 60.403 -38.671 1.00 25.77 181 LEU A CA 1
ATOM 1413 C C . LEU A 1 176 ? 23.480 60.250 -39.797 1.00 27.40 181 LEU A C 1
ATOM 1414 O O . LEU A 1 176 ? 23.158 59.122 -40.179 1.00 23.65 181 LEU A O 1
ATOM 1419 N N . ASP A 1 177 ? 22.983 61.421 -40.206 1.00 30.52 182 ASP A N 1
ATOM 1420 C CA . ASP A 1 177 ? 22.000 61.441 -41.300 1.00 33.77 182 ASP A CA 1
ATOM 1421 C C . ASP A 1 177 ? 22.773 61.302 -42.600 1.00 33.29 182 ASP A C 1
ATOM 1422 O O . ASP A 1 177 ? 22.456 60.387 -43.371 1.00 34.52 182 ASP A O 1
ATOM 1427 N N . LEU A 1 178 ? 23.815 62.077 -42.837 1.00 31.78 183 LEU A N 1
ATOM 1428 C CA . LEU A 1 178 ? 24.641 61.910 -44.025 1.00 29.39 183 LEU A CA 1
ATOM 1429 C C . LEU A 1 178 ? 25.560 60.715 -43.875 1.00 30.58 183 LEU A C 1
ATOM 1430 O O . LEU A 1 178 ? 26.053 60.166 -44.855 1.00 30.12 183 LEU A O 1
ATOM 1435 N N . MET A 1 179 ? 25.760 60.395 -42.579 1.00 28.53 184 MET A N 1
ATOM 1436 C CA . MET A 1 179 ? 26.728 59.339 -42.281 1.00 26.22 184 MET A CA 1
ATOM 1437 C C . MET A 1 179 ? 28.057 59.841 -42.821 1.00 25.25 184 MET A C 1
ATOM 1438 O O . MET A 1 179 ? 28.732 59.174 -43.568 1.00 26.44 184 MET A O 1
ATOM 1443 N N . LYS A 1 180 ? 28.482 61.024 -42.418 1.00 26.29 185 LYS A N 1
ATOM 1444 C CA . LYS A 1 180 ? 29.748 61.559 -42.889 1.00 26.05 185 LYS A CA 1
ATOM 1445 C C . LYS A 1 180 ? 30.559 62.354 -41.893 1.00 26.07 185 LYS A C 1
ATOM 1446 O O . LYS A 1 180 ? 30.017 63.211 -41.144 1.00 24.41 185 LYS A O 1
ATOM 1452 N N . ILE A 1 181 ? 31.889 62.161 -41.902 1.00 24.40 186 ILE A N 1
ATOM 1453 C CA . ILE A 1 181 ? 32.684 63.015 -40.989 1.00 24.57 186 ILE A CA 1
ATOM 1454 C C . ILE A 1 181 ? 32.572 64.411 -41.570 1.00 26.10 186 ILE A C 1
ATOM 1455 O O . ILE A 1 181 ? 32.958 64.640 -42.718 1.00 28.98 186 ILE A O 1
ATOM 1460 N N . VAL A 1 182 ? 32.046 65.314 -40.814 1.00 26.50 187 VAL A N 1
ATOM 1461 C CA . VAL A 1 182 ? 31.850 66.695 -41.137 1.00 27.57 187 VAL A CA 1
ATOM 1462 C C . VAL A 1 182 ? 32.798 67.594 -40.387 1.00 29.08 187 VAL A C 1
ATOM 1463 O O . VAL A 1 182 ? 32.790 68.802 -40.656 1.00 30.17 187 VAL A O 1
ATOM 1467 N N . GLU A 1 183 ? 33.593 67.111 -39.430 1.00 31.55 188 GLU A N 1
ATOM 1468 C CA . GLU A 1 183 ? 34.558 68.007 -38.784 1.00 32.85 188 GLU A CA 1
ATOM 1469 C C . GLU A 1 183 ? 35.746 67.254 -38.222 1.00 32.18 188 GLU A C 1
ATOM 1470 O O . GLU A 1 183 ? 35.577 66.152 -37.733 1.00 32.61 188 GLU A O 1
ATOM 1476 N N . TYR A 1 184 ? 36.941 67.820 -38.308 1.00 30.52 189 TYR A N 1
ATOM 1477 C CA . TYR A 1 184 ? 38.155 67.113 -37.948 1.00 31.57 189 TYR A CA 1
ATOM 1478 C C . TYR A 1 184 ? 39.237 68.078 -37.503 1.00 34.19 189 TYR A C 1
ATOM 1479 O O . TYR A 1 184 ? 39.438 69.130 -38.099 1.00 36.39 189 TYR A O 1
ATOM 1488 N N . HIS A 1 185 ? 39.910 67.811 -36.403 1.00 38.09 190 HIS A N 1
ATOM 1489 C CA . HIS A 1 185 ? 41.002 68.607 -35.906 1.00 39.74 190 HIS A CA 1
ATOM 1490 C C . HIS A 1 185 ? 41.861 67.710 -35.000 1.00 37.98 190 HIS A C 1
ATOM 1491 O O . HIS A 1 185 ? 41.385 67.246 -33.991 1.00 38.13 190 HIS A O 1
ATOM 1498 N N . ASP A 1 186 ? 43.059 67.535 -35.451 1.00 36.10 191 ASP A N 1
ATOM 1499 C CA . ASP A 1 186 ? 44.083 66.862 -34.687 1.00 35.88 191 ASP A CA 1
ATOM 1500 C C . ASP A 1 186 ? 44.732 67.979 -33.861 1.00 35.74 191 ASP A C 1
ATOM 1501 O O . ASP A 1 186 ? 45.520 68.750 -34.354 1.00 34.65 191 ASP A O 1
ATOM 1506 N N . ARG A 1 187 ? 44.370 68.046 -32.589 1.00 37.06 192 ARG A N 1
ATOM 1507 C CA . ARG A 1 187 ? 44.766 69.066 -31.656 1.00 37.05 192 ARG A CA 1
ATOM 1508 C C . ARG A 1 187 ? 46.009 68.734 -30.840 1.00 36.37 192 ARG A C 1
ATOM 1509 O O . ARG A 1 187 ? 46.795 69.633 -30.565 1.00 36.04 192 ARG A O 1
ATOM 1517 N N . ASP A 1 188 ? 46.186 67.466 -30.511 1.00 37.03 193 ASP A N 1
ATOM 1518 C CA . ASP A 1 188 ? 47.232 67.157 -29.557 1.00 36.69 193 ASP A CA 1
ATOM 1519 C C . ASP A 1 188 ? 47.802 65.787 -29.627 1.00 34.48 193 ASP A C 1
ATOM 1520 O O . ASP A 1 188 ? 46.994 64.880 -29.819 1.00 33.76 193 ASP A O 1
ATOM 1525 N N . ILE A 1 189 ? 49.092 65.696 -29.413 1.00 33.06 194 ILE A N 1
ATOM 1526 C CA . ILE A 1 189 ? 49.661 64.328 -29.402 1.00 33.66 194 ILE A CA 1
ATOM 1527 C C . ILE A 1 189 ? 49.863 63.886 -27.944 1.00 33.42 194 ILE A C 1
ATOM 1528 O O . ILE A 1 189 ? 50.544 64.605 -27.206 1.00 34.83 194 ILE A O 1
ATOM 1533 N N . GLU A 1 190 ? 49.261 62.806 -27.491 1.00 31.14 195 GLU A N 1
ATOM 1534 C CA . GLU A 1 190 ? 49.433 62.306 -26.138 1.00 29.32 195 GLU A CA 1
ATOM 1535 C C . GLU A 1 190 ? 49.807 60.817 -26.200 1.00 28.92 195 GLU A C 1
ATOM 1536 O O . GLU A 1 190 ? 49.296 60.094 -27.087 1.00 30.80 195 GLU A O 1
ATOM 1542 N N . ALA A 1 191 ? 50.664 60.389 -25.283 1.00 25.94 196 ALA A N 1
ATOM 1543 C CA . ALA A 1 191 ? 50.956 58.946 -25.254 1.00 23.78 196 ALA A CA 1
ATOM 1544 C C . ALA A 1 191 ? 49.687 58.116 -25.114 1.00 21.67 196 ALA A C 1
ATOM 1545 O O . ALA A 1 191 ? 48.666 58.516 -24.587 1.00 19.56 196 ALA A O 1
ATOM 1547 N N . VAL A 1 192 ? 49.692 56.924 -25.656 1.00 23.15 197 VAL A N 1
ATOM 1548 C CA . VAL A 1 192 ? 48.619 55.941 -25.574 1.00 25.14 197 VAL A CA 1
ATOM 1549 C C . VAL A 1 192 ? 49.036 55.024 -24.396 1.00 26.25 197 VAL A C 1
ATOM 1550 O O . VAL A 1 192 ? 50.157 54.474 -24.421 1.00 26.48 197 VAL A O 1
ATOM 1554 N N . PRO A 1 193 ? 48.132 54.902 -23.414 1.00 25.43 198 PRO A N 1
ATOM 1555 C CA . PRO A 1 193 ? 48.473 54.089 -22.240 1.00 24.12 198 PRO A CA 1
ATOM 1556 C C . PRO A 1 193 ? 48.802 52.681 -22.654 1.00 22.21 198 PRO A C 1
ATOM 1557 O O . PRO A 1 193 ? 48.135 52.146 -23.556 1.00 22.23 198 PRO A O 1
ATOM 1561 N N . THR A 1 194 ? 49.806 52.059 -22.063 1.00 21.11 199 THR A N 1
ATOM 1562 C CA . THR A 1 194 ? 50.212 50.683 -22.355 1.00 20.80 199 THR A CA 1
ATOM 1563 C C . THR A 1 194 ? 49.038 49.718 -22.205 1.00 21.18 199 THR A C 1
ATOM 1564 O O . THR A 1 194 ? 48.010 50.060 -21.622 1.00 20.48 199 THR A O 1
ATOM 1568 N N . ALA A 1 195 ? 49.222 48.518 -22.727 1.00 21.38 200 ALA A N 1
ATOM 1569 C CA . ALA A 1 195 ? 48.189 47.519 -22.679 1.00 23.59 200 ALA A CA 1
ATOM 1570 C C . ALA A 1 195 ? 48.499 46.565 -21.508 1.00 26.51 200 ALA A C 1
ATOM 1571 O O . ALA A 1 195 ? 47.655 45.731 -21.128 1.00 25.84 200 ALA A O 1
ATOM 1573 N N . GLU A 1 196 ? 49.722 46.655 -20.996 1.00 28.65 201 GLU A N 1
ATOM 1574 C CA . GLU A 1 196 ? 50.074 45.832 -19.858 1.00 31.22 201 GLU A CA 1
ATOM 1575 C C . GLU A 1 196 ? 49.102 45.866 -18.695 1.00 29.42 201 GLU A C 1
ATOM 1576 O O . GLU A 1 196 ? 48.747 46.964 -18.259 1.00 25.46 201 GLU A O 1
ATOM 1582 N N . ASN A 1 197 ? 48.615 44.738 -18.198 1.00 29.12 202 ASN A N 1
ATOM 1583 C CA . ASN A 1 197 ? 47.780 44.711 -16.993 1.00 30.97 202 ASN A CA 1
ATOM 1584 C C . ASN A 1 197 ? 46.416 45.385 -17.101 1.00 28.36 202 ASN A C 1
ATOM 1585 O O . ASN A 1 197 ? 45.947 45.973 -16.086 1.00 30.11 202 ASN A O 1
ATOM 1590 N N . THR A 1 198 ? 45.774 45.319 -18.257 1.00 23.95 203 THR A N 1
ATOM 1591 C CA . THR A 1 198 ? 44.479 45.972 -18.470 1.00 20.72 203 THR A CA 1
ATOM 1592 C C . THR A 1 198 ? 43.421 44.940 -18.826 1.00 19.10 203 THR A C 1
ATOM 1593 O O . THR A 1 198 ? 42.211 45.118 -18.938 1.00 21.33 203 THR A O 1
ATOM 1597 N N . GLU A 1 199 ? 43.856 43.709 -18.932 1.00 18.96 204 GLU A N 1
ATOM 1598 C CA . GLU A 1 199 ? 43.024 42.583 -19.314 1.00 21.64 204 GLU A CA 1
ATOM 1599 C C . GLU A 1 199 ? 42.211 42.046 -18.152 1.00 22.89 204 GLU A C 1
ATOM 1600 O O . GLU A 1 199 ? 42.776 41.799 -17.067 1.00 25.42 204 GLU A O 1
ATOM 1606 N N . TYR A 1 200 ? 40.908 41.816 -18.311 1.00 20.76 205 TYR A N 1
ATOM 1607 C CA . TYR A 1 200 ? 40.061 41.272 -17.275 1.00 19.30 205 TYR A CA 1
ATOM 1608 C C . TYR A 1 200 ? 39.503 39.894 -17.556 1.00 21.28 205 TYR A C 1
ATOM 1609 O O . TYR A 1 200 ? 38.734 39.382 -16.690 1.00 22.35 205 TYR A O 1
ATOM 1618 N N . GLN A 1 201 ? 39.837 39.233 -18.669 1.00 20.81 206 GLN A N 1
ATOM 1619 C CA . GLN A 1 201 ? 39.286 37.928 -18.915 1.00 22.05 206 GLN A CA 1
ATOM 1620 C C . GLN A 1 201 ? 40.277 36.941 -18.316 1.00 22.41 206 GLN A C 1
ATOM 1621 O O . GLN A 1 201 ? 41.471 37.112 -18.484 1.00 20.54 206 GLN A O 1
ATOM 1627 N N . VAL A 1 202 ? 39.628 35.973 -17.655 1.00 24.69 207 VAL A N 1
ATOM 1628 C CA . VAL A 1 202 ? 40.472 34.981 -16.955 1.00 26.36 207 VAL A CA 1
ATOM 1629 C C . VAL A 1 202 ? 41.180 34.180 -18.047 1.00 26.52 207 VAL A C 1
ATOM 1630 O O . VAL A 1 202 ? 42.340 33.797 -17.887 1.00 26.71 207 VAL A O 1
ATOM 1634 N N . SER A 1 203 ? 40.420 33.984 -19.123 1.00 27.11 208 SER A N 1
ATOM 1635 C CA . SER A 1 203 ? 40.945 33.313 -20.317 1.00 27.95 208 SER A CA 1
ATOM 1636 C C . SER A 1 203 ? 42.182 34.082 -20.755 1.00 25.38 208 SER A C 1
ATOM 1637 O O . SER A 1 203 ? 43.148 33.428 -21.073 1.00 26.10 208 SER A O 1
ATOM 1640 N N . LYS A 1 204 ? 42.248 35.385 -20.710 1.00 26.04 209 LYS A N 1
ATOM 1641 C CA . LYS A 1 204 ? 43.513 36.029 -21.066 1.00 26.64 209 LYS A CA 1
ATOM 1642 C C . LYS A 1 204 ? 44.461 36.289 -19.925 1.00 27.83 209 LYS A C 1
ATOM 1643 O O . LYS A 1 204 ? 45.501 36.935 -20.158 1.00 28.80 209 LYS A O 1
ATOM 1649 N N . GLN A 1 205 ? 44.236 35.906 -18.649 1.00 26.52 210 GLN A N 1
ATOM 1650 C CA . GLN A 1 205 ? 45.157 36.266 -17.566 1.00 22.61 210 GLN A CA 1
ATOM 1651 C C . GLN A 1 205 ? 46.026 35.090 -17.159 1.00 24.28 210 GLN A C 1
ATOM 1652 O O . GLN A 1 205 ? 45.615 33.941 -17.355 1.00 25.13 210 GLN A O 1
ATOM 1658 N N . SER A 1 206 ? 47.182 35.355 -16.574 1.00 24.80 211 SER A N 1
ATOM 1659 C CA . SER A 1 206 ? 47.958 34.210 -16.044 1.00 27.63 211 SER A CA 1
ATOM 1660 C C . SER A 1 206 ? 48.193 34.312 -14.539 1.00 26.07 211 SER A C 1
ATOM 1661 O O . SER A 1 206 ? 47.957 35.356 -13.904 1.00 24.79 211 SER A O 1
ATOM 1664 N N . PRO A 1 207 ? 48.683 33.251 -13.919 1.00 26.68 212 PRO A N 1
ATOM 1665 C CA . PRO A 1 207 ? 48.968 33.237 -12.476 1.00 26.87 212 PRO A CA 1
ATOM 1666 C C . PRO A 1 207 ? 49.855 34.399 -12.105 1.00 28.37 212 PRO A C 1
ATOM 1667 O O . PRO A 1 207 ? 50.579 34.946 -12.943 1.00 30.42 212 PRO A O 1
ATOM 1671 N N . PRO A 1 208 ? 49.868 34.774 -10.822 1.00 29.06 213 PRO A N 1
ATOM 1672 C CA . PRO A 1 208 ? 49.136 34.010 -9.803 1.00 27.39 213 PRO A CA 1
ATOM 1673 C C . PRO A 1 208 ? 47.720 34.553 -9.688 1.00 26.94 213 PRO A C 1
ATOM 1674 O O . PRO A 1 208 ? 47.407 35.675 -10.126 1.00 26.05 213 PRO A O 1
ATOM 1678 N N . PHE A 1 209 ? 46.872 33.716 -9.112 1.00 25.65 214 PHE A N 1
ATOM 1679 C CA . PHE A 1 209 ? 45.484 34.041 -8.828 1.00 26.80 214 PHE A CA 1
ATOM 1680 C C . PHE A 1 209 ? 45.160 34.009 -7.325 1.00 25.99 214 PHE A C 1
ATOM 1681 O O . PHE A 1 209 ? 45.778 33.178 -6.657 1.00 24.83 214 PHE A O 1
ATOM 1689 N N . GLY A 1 210 ? 44.238 34.782 -6.751 1.00 24.64 215 GLY A N 1
ATOM 1690 C CA . GLY A 1 210 ? 43.895 34.545 -5.337 1.00 22.88 215 GLY A CA 1
ATOM 1691 C C . GLY A 1 210 ? 43.239 35.816 -4.828 1.00 25.05 215 GLY A C 1
ATOM 1692 O O . GLY A 1 210 ? 43.243 36.857 -5.520 1.00 26.46 215 GLY A O 1
ATOM 1693 N N . PRO A 1 211 ? 42.671 35.730 -3.618 1.00 23.37 216 PRO A N 1
ATOM 1694 C CA . PRO A 1 211 ? 42.693 34.510 -2.847 1.00 22.04 216 PRO A CA 1
ATOM 1695 C C . PRO A 1 211 ? 41.667 33.492 -3.302 1.00 21.77 216 PRO A C 1
ATOM 1696 O O . PRO A 1 211 ? 40.660 33.859 -3.915 1.00 18.65 216 PRO A O 1
ATOM 1700 N N . LYS A 1 212 ? 41.910 32.213 -2.959 1.00 22.34 217 LYS A N 1
ATOM 1701 C CA . LYS A 1 212 ? 40.956 31.160 -3.286 1.00 22.69 217 LYS A CA 1
ATOM 1702 C C . LYS A 1 212 ? 39.640 31.366 -2.540 1.00 22.65 217 LYS A C 1
ATOM 1703 O O . LYS A 1 212 ? 39.684 31.778 -1.385 1.00 23.51 217 LYS A O 1
ATOM 1709 N N . GLN A 1 213 ? 38.497 31.161 -3.160 1.00 21.67 218 GLN A N 1
ATOM 1710 C CA . GLN A 1 213 ? 37.188 31.294 -2.574 1.00 20.54 218 GLN A CA 1
ATOM 1711 C C . GLN A 1 213 ? 36.587 29.902 -2.504 1.00 22.50 218 GLN A C 1
ATOM 1712 O O . GLN A 1 213 ? 36.628 29.194 -3.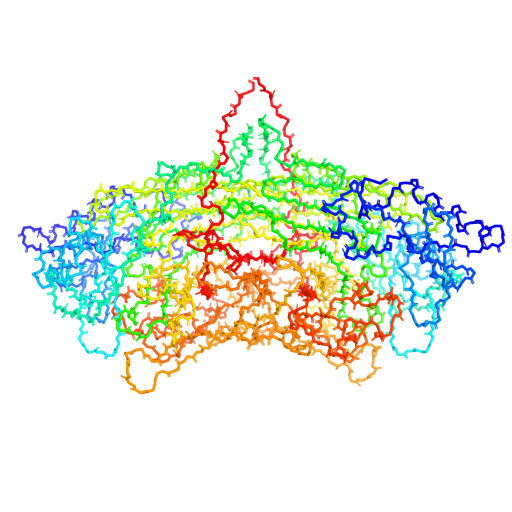530 1.00 22.80 218 GLN A O 1
ATOM 1718 N N . HIS A 1 214 ? 36.082 29.471 -1.336 1.00 21.81 219 HIS A N 1
ATOM 1719 C CA . HIS A 1 214 ? 35.449 28.189 -1.193 1.00 23.15 219 HIS A CA 1
ATOM 1720 C C . HIS A 1 214 ? 34.055 28.189 -1.856 1.00 25.65 219 HIS A C 1
ATOM 1721 O O . HIS A 1 214 ? 33.238 29.095 -1.834 1.00 24.11 219 HIS A O 1
ATOM 1728 N N . SER A 1 215 ? 33.866 27.034 -2.489 1.00 30.08 220 SER A N 1
ATOM 1729 C CA . SER A 1 215 ? 32.724 26.763 -3.327 1.00 34.35 220 SER A CA 1
ATOM 1730 C C . SER A 1 215 ? 31.496 26.490 -2.474 1.00 36.72 220 SER A C 1
ATOM 1731 O O . SER A 1 215 ? 31.507 26.480 -1.232 1.00 38.22 220 SER A O 1
ATOM 1734 N N . LEU A 1 216 ? 30.431 26.300 -3.266 1.00 37.90 221 LEU A N 1
ATOM 1735 C CA . LEU A 1 216 ? 29.166 26.019 -2.574 1.00 39.56 221 LEU A CA 1
ATOM 1736 C C . LEU A 1 216 ? 28.195 25.303 -3.515 1.00 41.20 221 LEU A C 1
ATOM 1737 O O . LEU A 1 216 ? 28.315 25.290 -4.761 1.00 40.55 221 LEU A O 1
ATOM 1742 N N . THR A 1 217 ? 27.282 24.645 -2.777 1.00 39.72 222 THR A N 1
ATOM 1743 C CA . THR A 1 217 ? 26.145 23.986 -3.410 1.00 37.41 222 THR A CA 1
ATOM 1744 C C . THR A 1 217 ? 24.923 24.254 -2.559 1.00 37.20 222 THR A C 1
ATOM 1745 O O . THR A 1 217 ? 24.986 24.560 -1.359 1.00 36.87 222 THR A O 1
ATOM 1749 N N . SER A 1 218 ? 23.740 24.308 -3.157 1.00 36.92 223 SER A N 1
ATOM 1750 C CA . SER A 1 218 ? 22.500 24.559 -2.451 1.00 37.07 223 SER A CA 1
ATOM 1751 C C . SER A 1 218 ? 21.288 24.040 -3.236 1.00 34.11 223 SER A C 1
ATOM 1752 O O . SER A 1 218 ? 21.412 23.686 -4.399 1.00 32.79 223 SER A O 1
ATOM 1755 N N . HIS A 1 219 ? 20.152 24.038 -2.522 1.00 30.76 224 HIS A N 1
ATOM 1756 C CA . HIS A 1 219 ? 18.986 23.420 -3.154 1.00 27.58 224 HIS A CA 1
ATOM 1757 C C . HIS A 1 219 ? 17.735 23.769 -2.388 1.00 27.88 224 HIS A C 1
ATOM 1758 O O . HIS A 1 219 ? 17.727 23.770 -1.143 1.00 28.50 224 HIS A O 1
ATOM 1765 N N . GLN A 1 220 ? 16.653 24.054 -3.081 1.00 25.88 225 GLN A N 1
ATOM 1766 C CA . GLN A 1 220 ? 15.367 24.334 -2.458 1.00 24.45 225 GLN A CA 1
ATOM 1767 C C . GLN A 1 220 ? 14.554 23.071 -2.585 1.00 24.48 225 GLN A C 1
ATOM 1768 O O . GLN A 1 220 ? 14.099 22.828 -3.701 1.00 26.13 225 GLN A O 1
ATOM 1774 N N . PRO A 1 221 ? 14.374 22.302 -1.546 1.00 24.74 226 PRO A N 1
ATOM 1775 C CA . PRO A 1 221 ? 13.651 21.045 -1.603 1.00 25.34 226 PRO A CA 1
ATOM 1776 C C . PRO A 1 221 ? 12.265 21.183 -2.198 1.00 25.08 226 PRO A C 1
ATOM 1777 O O . PRO A 1 221 ? 11.780 20.241 -2.774 1.00 24.79 226 PRO A O 1
ATOM 1781 N N . GLN A 1 222 ? 11.641 22.316 -1.989 1.00 25.59 227 GLN A N 1
ATOM 1782 C CA . GLN A 1 222 ? 10.331 22.532 -2.590 1.00 27.08 227 GLN A CA 1
ATOM 1783 C C . GLN A 1 222 ? 10.425 23.456 -3.801 1.00 24.57 227 GLN A C 1
ATOM 1784 O O . GLN A 1 222 ? 9.399 23.933 -4.252 1.00 25.07 227 GLN A O 1
ATOM 1790 N N . GLY A 1 223 ? 11.572 23.778 -4.356 1.00 22.57 228 GLY A N 1
ATOM 1791 C CA . GLY A 1 223 ? 11.692 24.652 -5.503 1.00 20.60 228 GLY A CA 1
ATOM 1792 C C . GLY A 1 223 ? 11.414 26.074 -5.067 1.00 22.10 228 GLY A C 1
ATOM 1793 O O . GLY A 1 223 ? 11.163 26.223 -3.877 1.00 22.84 228 GLY A O 1
ATOM 1794 N N . PRO A 1 224 ? 11.418 27.041 -5.983 1.00 21.86 229 PRO A N 1
ATOM 1795 C CA . PRO A 1 224 ? 11.271 28.432 -5.719 1.00 20.56 229 PRO A CA 1
ATOM 1796 C C . PRO A 1 224 ? 9.934 28.787 -5.083 1.00 19.64 229 PRO A C 1
ATOM 1797 O O . PRO A 1 224 ? 8.984 28.074 -5.366 1.00 16.17 229 PRO A O 1
ATOM 1801 N N . GLY A 1 225 ? 9.977 29.903 -4.341 1.00 19.67 230 GLY A N 1
ATOM 1802 C CA . GLY A 1 225 ? 8.709 30.322 -3.759 1.00 18.94 230 GLY A CA 1
ATOM 1803 C C . GLY A 1 225 ? 7.952 31.209 -4.712 1.00 21.42 230 GLY A C 1
ATOM 1804 O O . GLY A 1 225 ? 6.778 31.451 -4.372 1.00 23.47 230 GLY A O 1
ATOM 1805 N N . PHE A 1 226 ? 8.532 31.728 -5.794 1.00 21.77 231 PHE A N 1
ATOM 1806 C CA . PHE A 1 226 ? 7.730 32.566 -6.711 1.00 22.94 231 PHE A CA 1
ATOM 1807 C C . PHE A 1 226 ? 7.131 31.744 -7.839 1.00 23.47 231 PHE A C 1
ATOM 1808 O O . PHE A 1 226 ? 7.652 30.669 -8.189 1.00 23.00 231 PHE A O 1
ATOM 1816 N N . GLN A 1 227 ? 6.018 32.167 -8.407 1.00 24.59 232 GLN A N 1
ATOM 1817 C CA . GLN A 1 227 ? 5.450 31.490 -9.577 1.00 27.81 232 GLN A CA 1
ATOM 1818 C C . GLN A 1 227 ? 5.449 32.581 -10.660 1.00 27.40 232 GLN A C 1
ATOM 1819 O O . GLN A 1 227 ? 4.939 33.670 -10.384 1.00 25.75 232 GLN A O 1
ATOM 1825 N N . ILE A 1 228 ? 6.034 32.358 -11.835 1.00 26.31 233 ILE A N 1
ATOM 1826 C CA . ILE A 1 228 ? 5.866 33.378 -12.897 1.00 27.01 233 ILE A CA 1
ATOM 1827 C C . ILE A 1 228 ? 4.846 32.877 -13.928 1.00 26.31 233 ILE A C 1
ATOM 1828 O O . ILE A 1 228 ? 5.003 31.836 -14.553 1.00 25.55 233 ILE A O 1
ATOM 1833 N N . ASN A 1 229 ? 3.722 33.531 -14.117 1.00 25.31 234 ASN A N 1
ATOM 1834 C CA . ASN A 1 229 ? 2.696 33.072 -15.061 1.00 26.44 234 ASN A CA 1
ATOM 1835 C C . ASN A 1 229 ? 2.662 34.133 -16.174 1.00 25.43 234 ASN A C 1
ATOM 1836 O O . ASN A 1 229 ? 2.078 35.212 -16.043 1.00 23.60 234 ASN A O 1
ATOM 1841 N N . GLY A 1 230 ? 3.391 33.784 -17.264 1.00 24.96 235 GLY A N 1
ATOM 1842 C CA . GLY A 1 230 ? 3.563 34.805 -18.324 1.00 21.35 235 GLY A CA 1
ATOM 1843 C C . GLY A 1 230 ? 4.534 35.885 -17.838 1.00 18.67 235 GLY A C 1
ATOM 1844 O O . GLY A 1 230 ? 5.730 35.573 -17.786 1.00 18.19 235 GLY A O 1
ATOM 1845 N N . HIS A 1 231 ? 4.068 37.096 -17.606 1.00 16.52 236 HIS A N 1
ATOM 1846 C CA . HIS A 1 231 ? 4.939 38.095 -16.984 1.00 19.12 236 HIS A CA 1
ATOM 1847 C C . HIS A 1 231 ? 4.401 38.511 -15.607 1.00 18.91 236 HIS A C 1
ATOM 1848 O O . HIS A 1 231 ? 4.747 39.548 -15.042 1.00 20.57 236 HIS A O 1
ATOM 1855 N N . SER A 1 232 ? 3.478 37.744 -15.068 1.00 18.85 237 SER A N 1
ATOM 1856 C CA . SER A 1 232 ? 2.908 37.921 -13.753 1.00 21.12 237 SER A CA 1
ATOM 1857 C C . SER A 1 232 ? 3.606 37.126 -12.639 1.00 20.11 237 SER A C 1
ATOM 1858 O O . SER A 1 232 ? 3.692 35.907 -12.723 1.00 18.51 237 SER A O 1
ATOM 1861 N N . VAL A 1 233 ? 4.097 37.894 -11.637 1.00 20.94 238 VAL A N 1
ATOM 1862 C CA . VAL A 1 233 ? 4.739 37.225 -10.507 1.00 21.07 238 VAL A CA 1
ATOM 1863 C C . VAL A 1 233 ? 3.786 37.080 -9.303 1.00 20.60 238 VAL A C 1
ATOM 1864 O O . VAL A 1 233 ? 2.966 37.909 -8.900 1.00 17.91 238 VAL A O 1
ATOM 1868 N N . SER A 1 234 ? 3.828 35.860 -8.752 1.00 18.63 239 SER A N 1
ATOM 1869 C CA . SER A 1 234 ? 3.242 35.515 -7.483 1.00 19.55 239 SER A CA 1
ATOM 1870 C C . SER A 1 234 ? 4.312 35.097 -6.470 1.00 18.06 239 SER A C 1
ATOM 1871 O O . SER A 1 234 ? 4.938 34.061 -6.777 1.00 15.15 239 SER A O 1
ATOM 1874 N N . TRP A 1 235 ? 4.472 35.863 -5.376 1.00 16.22 240 TRP A N 1
ATOM 1875 C CA . TRP A 1 235 ? 5.505 35.414 -4.405 1.00 15.21 240 TRP A CA 1
ATOM 1876 C C . TRP A 1 235 ? 5.143 35.846 -2.959 1.00 15.09 240 TRP A C 1
ATOM 1877 O O . TRP A 1 235 ? 4.778 37.027 -2.849 1.00 15.24 240 TRP A O 1
ATOM 1888 N N . ALA A 1 236 ? 5.286 34.957 -1.965 1.00 15.13 241 ALA A N 1
ATOM 1889 C CA . ALA A 1 236 ? 4.959 35.318 -0.555 1.00 15.16 241 ALA A CA 1
ATOM 1890 C C . ALA A 1 236 ? 3.577 35.962 -0.531 1.00 15.80 241 ALA A C 1
ATOM 1891 O O . ALA A 1 236 ? 2.640 35.271 -0.945 1.00 18.13 241 ALA A O 1
ATOM 1893 N N . ASN A 1 237 ? 3.396 37.194 -0.134 1.00 14.83 242 ASN A N 1
ATOM 1894 C CA . ASN A 1 237 ? 2.131 37.910 -0.112 1.00 16.09 242 ASN A CA 1
ATOM 1895 C C . ASN A 1 237 ? 1.952 38.973 -1.213 1.00 15.28 242 ASN A C 1
ATOM 1896 O O . ASN A 1 237 ? 1.073 39.838 -1.268 1.00 13.49 242 ASN A O 1
ATOM 1901 N N . TRP A 1 238 ? 2.902 38.989 -2.155 1.00 16.21 243 TRP A N 1
ATOM 1902 C CA . TRP A 1 238 ? 2.982 39.919 -3.270 1.00 16.37 243 TRP A CA 1
ATOM 1903 C C . TRP A 1 238 ? 2.518 39.272 -4.602 1.00 15.51 243 TRP A C 1
ATOM 1904 O O . TRP A 1 238 ? 2.664 38.088 -4.850 1.00 11.37 243 TRP A O 1
ATOM 1915 N N . LYS A 1 239 ? 1.997 40.197 -5.406 1.00 18.35 244 LYS A N 1
ATOM 1916 C CA . LYS A 1 239 ? 1.725 39.907 -6.835 1.00 18.61 244 LYS A CA 1
ATOM 1917 C C . LYS A 1 239 ? 2.188 41.124 -7.603 1.00 19.72 244 LYS A C 1
ATOM 1918 O O . LYS A 1 239 ? 1.881 42.172 -7.041 1.00 19.14 244 LYS A O 1
ATOM 1924 N N . PHE A 1 240 ? 2.913 41.024 -8.700 1.00 19.07 245 PHE A N 1
ATOM 1925 C CA . PHE A 1 240 ? 3.241 42.194 -9.508 1.00 17.70 245 PHE A CA 1
ATOM 1926 C C . PHE A 1 240 ? 3.502 41.734 -10.967 1.00 17.33 245 PHE A C 1
ATOM 1927 O O . PHE A 1 240 ? 3.698 40.525 -11.236 1.00 16.28 245 PHE A O 1
ATOM 1935 N N . HIS A 1 241 ? 3.494 42.735 -11.842 1.00 17.21 246 HIS A N 1
ATOM 1936 C CA . HIS A 1 241 ? 3.729 42.367 -13.274 1.00 18.08 246 HIS A CA 1
ATOM 1937 C C . HIS A 1 241 ? 5.115 42.797 -13.685 1.00 16.02 246 HIS A C 1
ATOM 1938 O O . HIS A 1 241 ? 5.550 43.936 -13.428 1.00 16.41 246 HIS A O 1
ATOM 1945 N N . ILE A 1 242 ? 5.868 41.950 -14.330 1.00 16.31 247 ILE A N 1
ATOM 1946 C CA . ILE A 1 242 ? 7.163 42.327 -14.885 1.00 17.80 247 ILE A CA 1
ATOM 1947 C C . ILE A 1 242 ? 7.030 42.707 -16.380 1.00 19.43 247 ILE A C 1
ATOM 1948 O O . ILE A 1 242 ? 6.632 41.903 -17.204 1.00 18.38 247 ILE A O 1
ATOM 1953 N N . GLY A 1 243 ? 7.390 43.935 -16.686 1.00 19.94 248 GLY A N 1
ATOM 1954 C CA . GLY A 1 243 ? 7.405 44.520 -18.005 1.00 19.91 248 GLY A CA 1
ATOM 1955 C C . GLY A 1 243 ? 8.793 44.869 -18.535 1.00 19.50 248 GLY A C 1
ATOM 1956 O O . GLY A 1 243 ? 9.830 44.790 -17.875 1.00 16.47 248 GLY A O 1
ATOM 1957 N N . PHE A 1 244 ? 8.809 45.285 -19.811 1.00 20.90 249 PHE A N 1
ATOM 1958 C CA . PHE A 1 244 ? 10.055 45.578 -20.540 1.00 21.78 249 PHE A CA 1
ATOM 1959 C C . PHE A 1 244 ? 9.808 46.554 -21.694 1.00 20.24 249 PHE A C 1
ATOM 1960 O O . PHE A 1 244 ? 8.871 46.325 -22.445 1.00 20.30 249 PHE A O 1
ATOM 1968 N N . ASP A 1 245 ? 10.608 47.566 -21.819 1.00 18.99 250 ASP A N 1
ATOM 1969 C CA . ASP A 1 245 ? 10.424 48.606 -22.827 1.00 19.39 250 ASP A CA 1
ATOM 1970 C C . ASP A 1 245 ? 11.816 48.913 -23.402 1.00 20.07 250 ASP A C 1
ATOM 1971 O O . ASP A 1 245 ? 12.741 48.888 -22.580 1.00 19.07 250 ASP A O 1
ATOM 1976 N N . VAL A 1 246 ? 11.938 49.181 -24.729 1.00 17.68 251 VAL A N 1
ATOM 1977 C CA . VAL A 1 246 ? 13.281 49.312 -25.299 1.00 14.06 251 VAL A CA 1
ATOM 1978 C C . VAL A 1 246 ? 13.962 50.581 -24.831 1.00 12.74 251 VAL A C 1
ATOM 1979 O O . VAL A 1 246 ? 15.198 50.650 -24.852 1.00 11.81 251 VAL A O 1
ATOM 1983 N N . ARG A 1 247 ? 13.172 51.586 -24.412 1.00 11.29 252 ARG A N 1
ATOM 1984 C CA . ARG A 1 247 ? 13.822 52.795 -23.879 1.00 13.17 252 ARG A CA 1
ATOM 1985 C C . ARG A 1 247 ? 14.137 52.675 -22.355 1.00 16.94 252 ARG A C 1
ATOM 1986 O O . ARG A 1 247 ? 15.275 52.894 -21.886 1.00 18.22 252 ARG A O 1
ATOM 1994 N N . ALA A 1 248 ? 13.126 52.231 -21.575 1.00 18.69 253 ALA A N 1
ATOM 1995 C CA . ALA A 1 248 ? 13.097 52.197 -20.135 1.00 18.22 253 ALA A CA 1
ATOM 1996 C C . ALA A 1 248 ? 13.835 51.023 -19.503 1.00 18.65 253 ALA A C 1
ATOM 1997 O O . ALA A 1 248 ? 14.379 51.274 -18.433 1.00 19.63 253 ALA A O 1
ATOM 1999 N N . GLY A 1 249 ? 13.859 49.905 -20.159 1.00 16.98 254 GLY A N 1
ATOM 2000 C CA . GLY A 1 249 ? 14.419 48.655 -19.700 1.00 15.82 254 GLY A CA 1
ATOM 2001 C C . GLY A 1 249 ? 13.293 48.001 -18.863 1.00 17.05 254 GLY A C 1
ATOM 2002 O O . GLY A 1 249 ? 12.130 48.074 -19.273 1.00 16.64 254 GLY A O 1
ATOM 2003 N N . ILE A 1 250 ? 13.607 47.497 -17.684 1.00 16.05 255 ILE A N 1
ATOM 2004 C CA . ILE A 1 250 ? 12.618 46.877 -16.784 1.00 16.37 255 ILE A CA 1
ATOM 2005 C C . ILE A 1 250 ? 11.555 47.818 -16.237 1.00 13.34 255 ILE A C 1
ATOM 2006 O O . ILE A 1 250 ? 11.807 48.992 -15.912 1.00 12.96 255 ILE A O 1
ATOM 2011 N N . VAL A 1 251 ? 10.331 47.321 -16.212 1.00 11.84 256 VAL A N 1
ATOM 2012 C CA . VAL A 1 251 ? 9.192 48.123 -15.748 1.00 14.78 256 VAL A CA 1
ATOM 2013 C C . VAL A 1 251 ? 8.432 47.280 -14.739 1.00 16.43 256 VAL A C 1
ATOM 2014 O O . VAL A 1 251 ? 8.131 46.112 -15.007 1.00 18.19 256 VAL A O 1
ATOM 2018 N N . ILE A 1 252 ? 8.183 47.783 -13.530 1.00 16.79 257 ILE A N 1
ATOM 2019 C CA . ILE A 1 252 ? 7.466 46.921 -12.543 1.00 14.71 257 ILE A CA 1
ATOM 2020 C C . ILE A 1 252 ? 6.066 47.462 -12.427 1.00 12.14 257 ILE A C 1
ATOM 2021 O O . ILE A 1 252 ? 5.907 48.705 -12.283 1.00 12.71 257 ILE A O 1
ATOM 2026 N N . SER A 1 253 ? 5.039 46.628 -12.450 1.00 12.05 258 SER A N 1
ATOM 2027 C CA . SER A 1 253 ? 3.698 47.214 -12.408 1.00 12.78 258 SER A CA 1
ATOM 2028 C C . SER A 1 253 ? 2.760 46.418 -11.504 1.00 12.23 258 SER A C 1
ATOM 2029 O O . SER A 1 253 ? 2.918 45.211 -11.313 1.00 10.96 258 SER A O 1
ATOM 2032 N N . LEU A 1 254 ? 1.725 47.167 -11.148 1.00 12.90 259 LEU A N 1
ATOM 2033 C CA . LEU A 1 254 ? 0.619 46.501 -10.455 1.00 16.77 259 LEU A CA 1
ATOM 2034 C C . LEU A 1 254 ? 1.085 45.765 -9.175 1.00 17.72 259 LEU A C 1
ATOM 2035 O O . LEU A 1 254 ? 0.654 44.608 -9.012 1.00 15.32 259 LEU A O 1
ATOM 2040 N N . ALA A 1 255 ? 1.942 46.431 -8.337 1.00 16.03 260 ALA A N 1
ATOM 2041 C CA . ALA A 1 255 ? 2.418 45.658 -7.152 1.00 16.71 260 ALA A CA 1
ATOM 2042 C C . ALA A 1 255 ? 1.447 45.917 -5.993 1.00 15.74 260 ALA A C 1
ATOM 2043 O O . ALA A 1 255 ? 1.087 46.997 -5.562 1.00 14.26 260 ALA A O 1
ATOM 2045 N N . SER A 1 256 ? 0.921 44.817 -5.531 1.00 18.49 261 SER A N 1
ATOM 2046 C CA . SER A 1 256 ? -0.056 44.602 -4.491 1.00 19.68 261 SER A CA 1
ATOM 2047 C C . SER A 1 256 ? 0.362 43.595 -3.398 1.00 18.39 261 SER A C 1
ATOM 2048 O O . SER A 1 256 ? 0.934 42.568 -3.744 1.00 15.79 261 SER A O 1
ATOM 2051 N N . ILE A 1 257 ? -0.057 43.859 -2.144 1.00 18.69 262 ILE A N 1
ATOM 2052 C CA . ILE A 1 257 ? 0.317 42.869 -1.087 1.00 16.96 262 ILE A CA 1
ATOM 2053 C C . ILE A 1 257 ? -0.939 42.442 -0.369 1.00 16.44 262 ILE A C 1
ATOM 2054 O O . ILE A 1 257 ? -1.848 43.237 -0.092 1.00 15.64 262 ILE A O 1
ATOM 2059 N N . TYR A 1 258 ? -1.003 41.133 -0.112 1.00 14.78 263 TYR A N 1
ATOM 2060 C CA . TYR A 1 258 ? -2.161 40.618 0.621 1.00 19.05 263 TYR A CA 1
ATOM 2061 C C . TYR A 1 258 ? -2.021 40.885 2.125 1.00 19.22 263 TYR A C 1
ATOM 2062 O O . TYR A 1 258 ? -1.003 40.478 2.662 1.00 20.05 263 TYR A O 1
ATOM 2071 N N . ASP A 1 259 ? -2.971 41.552 2.732 1.00 22.29 264 ASP A N 1
ATOM 2072 C CA . ASP A 1 259 ? -3.008 41.871 4.166 1.00 20.86 264 ASP A CA 1
ATOM 2073 C C . ASP A 1 259 ? -3.723 40.729 4.870 1.00 22.00 264 ASP A C 1
ATOM 2074 O O . ASP A 1 259 ? -4.946 40.577 4.797 1.00 21.53 264 ASP A O 1
ATOM 2079 N N . LEU A 1 260 ? -2.960 39.874 5.517 1.00 23.67 265 LEU A N 1
ATOM 2080 C CA . LEU A 1 260 ? -3.487 38.711 6.235 1.00 26.78 265 LEU A CA 1
ATOM 2081 C C . LEU A 1 260 ? -4.550 39.057 7.275 1.00 28.60 265 LEU A C 1
ATOM 2082 O O . LEU A 1 260 ? -5.484 38.312 7.495 1.00 27.96 265 LEU A O 1
ATOM 2087 N N . GLU A 1 261 ? -4.449 40.223 7.880 1.00 31.75 266 GLU A N 1
ATOM 2088 C CA . GLU A 1 261 ? -5.280 40.662 8.977 1.00 35.34 266 GLU A CA 1
ATOM 2089 C C . GLU A 1 261 ? -6.564 41.229 8.420 1.00 33.76 266 GLU A C 1
ATOM 2090 O O . GLU A 1 261 ? -7.618 40.950 8.961 1.00 33.30 266 GLU A O 1
ATOM 2096 N N . LYS A 1 262 ? -6.383 42.051 7.386 1.00 32.67 267 LYS A N 1
ATOM 2097 C CA . LYS A 1 262 ? -7.556 42.648 6.762 1.00 31.72 267 LYS A CA 1
ATOM 2098 C C . LYS A 1 262 ? -8.114 41.685 5.712 1.00 30.59 267 LYS A C 1
ATOM 2099 O O . LYS A 1 262 ? -9.148 42.049 5.159 1.00 29.55 267 LYS A O 1
ATOM 2105 N N . HIS A 1 263 ? -7.500 40.546 5.455 1.00 29.78 268 HIS A N 1
ATOM 2106 C CA . HIS A 1 263 ? -7.868 39.613 4.417 1.00 31.50 268 HIS A CA 1
ATOM 2107 C C . HIS A 1 263 ? -8.060 40.287 3.067 1.00 29.81 268 HIS A C 1
ATOM 2108 O O . HIS A 1 263 ? -9.104 40.052 2.462 1.00 28.97 268 HIS A O 1
ATOM 2115 N N . LYS A 1 264 ? -7.101 41.064 2.643 1.00 29.41 269 LYS A N 1
ATOM 2116 C CA . LYS A 1 264 ? -7.354 41.869 1.442 1.00 29.63 269 LYS A CA 1
ATOM 2117 C C . LYS A 1 264 ? -6.031 42.059 0.709 1.00 26.84 269 LYS A C 1
ATOM 2118 O O . LYS A 1 264 ? -5.010 42.198 1.373 1.00 24.03 269 LYS A O 1
ATOM 2124 N N . SER A 1 265 ? -6.163 42.129 -0.615 1.00 24.44 270 SER A N 1
ATOM 2125 C CA . SER A 1 265 ? -5.005 42.539 -1.417 1.00 22.67 270 SER A CA 1
ATOM 2126 C C . SER A 1 265 ? -5.032 44.065 -1.455 1.00 19.52 270 SER A C 1
ATOM 2127 O O . SER A 1 265 ? -6.108 44.645 -1.657 1.00 18.60 270 SER A O 1
ATOM 2130 N N . ARG A 1 266 ? -3.915 44.702 -1.236 1.00 17.38 271 ARG A N 1
ATOM 2131 C CA . ARG A 1 266 ? -3.936 46.155 -1.207 1.00 18.96 271 ARG A CA 1
ATOM 2132 C C . ARG A 1 266 ? -2.877 46.660 -2.160 1.00 20.40 271 ARG A C 1
ATOM 2133 O O . ARG A 1 266 ? -1.736 46.186 -2.154 1.00 21.41 271 ARG A O 1
ATOM 2141 N N . ARG A 1 267 ? -3.214 47.656 -2.941 1.00 22.05 272 ARG A N 1
ATOM 2142 C CA . ARG A 1 267 ? -2.349 48.260 -3.901 1.00 23.48 272 ARG A CA 1
ATOM 2143 C C . ARG A 1 267 ? -1.262 49.112 -3.268 1.00 21.59 272 ARG A C 1
ATOM 2144 O O . ARG A 1 267 ? -1.586 49.916 -2.377 1.00 19.68 272 ARG A O 1
ATOM 2152 N N . VAL A 1 268 ? -0.058 48.935 -3.858 1.00 17.81 273 VAL A N 1
ATOM 2153 C CA . VAL A 1 268 ? 1.028 49.772 -3.419 1.00 16.36 273 VAL A CA 1
ATOM 2154 C C . VAL A 1 268 ? 1.562 50.579 -4.581 1.00 16.80 273 VAL A C 1
ATOM 2155 O O . VAL A 1 268 ? 1.547 51.799 -4.507 1.00 17.66 273 VAL A O 1
ATOM 2159 N N . LEU A 1 269 ? 2.081 49.862 -5.605 1.00 16.10 274 LEU A N 1
ATOM 2160 C CA . LEU A 1 269 ? 2.745 50.662 -6.685 1.00 15.32 274 LEU A CA 1
ATOM 2161 C C . LEU A 1 269 ? 2.033 50.383 -8.029 1.00 15.10 274 LEU A C 1
ATOM 2162 O O . LEU A 1 269 ? 1.949 49.208 -8.379 1.00 10.68 274 LEU A O 1
ATOM 2167 N N . TYR A 1 270 ? 1.471 51.422 -8.683 1.00 16.46 275 TYR A N 1
ATOM 2168 C CA . TYR A 1 270 ? 0.923 51.122 -10.016 1.00 18.24 275 TYR A CA 1
ATOM 2169 C C . TYR A 1 270 ? 2.060 50.773 -11.016 1.00 16.51 275 TYR A C 1
ATOM 2170 O O . TYR A 1 270 ? 2.035 49.726 -11.720 1.00 15.32 275 TYR A O 1
ATOM 2179 N N . LYS A 1 271 ? 3.095 51.608 -11.056 1.00 13.58 276 LYS A N 1
ATOM 2180 C CA . LYS A 1 271 ? 4.187 51.378 -11.986 1.00 15.11 276 LYS A CA 1
ATOM 2181 C C . LYS A 1 271 ? 5.486 51.965 -11.482 1.00 13.82 276 LYS A C 1
ATOM 2182 O O . LYS A 1 271 ? 5.368 53.072 -10.934 1.00 13.56 276 LYS A O 1
ATOM 2188 N N . GLY A 1 272 ? 6.622 51.291 -11.672 1.00 14.16 277 GLY A N 1
ATOM 2189 C CA . GLY A 1 272 ? 7.901 52.011 -11.372 1.00 12.77 277 GLY A CA 1
ATOM 2190 C C . GLY A 1 272 ? 9.016 51.615 -12.337 1.00 11.78 277 GLY A C 1
ATOM 2191 O O . GLY A 1 272 ? 9.153 50.441 -12.739 1.00 12.47 277 GLY A O 1
ATOM 2192 N N . TYR A 1 273 ? 9.925 52.534 -12.691 1.00 11.96 278 TYR A N 1
ATOM 2193 C CA . TYR A 1 273 ? 11.036 52.196 -13.602 1.00 11.64 278 TYR A CA 1
ATOM 2194 C C . TYR A 1 273 ? 12.064 53.299 -13.532 1.00 12.05 278 TYR A C 1
ATOM 2195 O O . TYR A 1 273 ? 11.676 54.334 -12.983 1.00 11.73 278 TYR A O 1
ATOM 2204 N N . ILE A 1 274 ? 13.296 53.155 -14.010 1.00 13.56 279 ILE A N 1
ATOM 2205 C CA . ILE A 1 274 ? 14.151 54.375 -14.070 1.00 15.29 279 ILE A CA 1
ATOM 2206 C C . ILE A 1 274 ? 13.760 55.176 -15.312 1.00 18.17 279 ILE A C 1
ATOM 2207 O O . ILE A 1 274 ? 13.702 54.567 -16.421 1.00 19.55 279 ILE A O 1
ATOM 2212 N N . SER A 1 275 ? 13.489 56.466 -15.222 1.00 18.12 280 SER A N 1
ATOM 2213 C CA . SER A 1 275 ? 12.989 57.210 -16.358 1.00 17.72 280 SER A CA 1
ATOM 2214 C C . SER A 1 275 ? 14.112 57.887 -17.122 1.00 19.44 280 SER A C 1
ATOM 2215 O O . SER A 1 275 ? 13.892 58.095 -18.350 1.00 20.08 280 SER A O 1
ATOM 2218 N N . GLU A 1 276 ? 15.248 58.166 -16.527 1.00 18.25 281 GLU A N 1
ATOM 2219 C CA . GLU A 1 276 ? 16.384 58.782 -17.155 1.00 19.83 281 GLU A CA 1
ATOM 2220 C C . GLU A 1 276 ? 17.669 58.659 -16.334 1.00 21.45 281 GLU A C 1
ATOM 2221 O O . GLU A 1 276 ? 17.641 58.548 -15.103 1.00 21.84 281 GLU A O 1
ATOM 2227 N N . LEU A 1 277 ? 18.824 58.678 -16.984 1.00 21.15 282 LEU A N 1
ATOM 2228 C CA . LEU A 1 277 ? 20.126 58.789 -16.390 1.00 21.01 282 LEU A CA 1
ATOM 2229 C C . LEU A 1 277 ? 20.796 60.093 -16.827 1.00 23.62 282 LEU A C 1
ATOM 2230 O O . LEU A 1 277 ? 20.294 60.768 -17.745 1.00 31.32 282 LEU A O 1
ATOM 2235 N N . PHE A 1 278 ? 21.883 60.460 -16.209 1.00 22.20 283 PHE A N 1
ATOM 2236 C CA . PHE A 1 278 ? 22.607 61.683 -16.520 1.00 20.00 283 PHE A CA 1
ATOM 2237 C C . PHE A 1 278 ? 24.011 61.501 -15.960 1.00 21.17 283 PHE A C 1
ATOM 2238 O O . PHE A 1 278 ? 24.197 61.396 -14.748 1.00 23.03 283 PHE A O 1
ATOM 2246 N N . VAL A 1 279 ? 25.003 61.364 -16.816 1.00 19.26 284 VAL A N 1
ATOM 2247 C CA . VAL A 1 279 ? 26.381 61.099 -16.440 1.00 16.96 284 VAL A CA 1
ATOM 2248 C C . VAL A 1 279 ? 27.298 62.208 -16.930 1.00 18.66 284 VAL A C 1
ATOM 2249 O O . VAL A 1 279 ? 28.039 61.945 -17.874 1.00 18.79 284 VAL A O 1
ATOM 2253 N N . PRO A 1 280 ? 27.278 63.396 -16.297 1.00 17.78 285 PRO A N 1
ATOM 2254 C CA . PRO A 1 280 ? 28.091 64.515 -16.694 1.00 16.76 285 PRO A CA 1
ATOM 2255 C C . PRO A 1 280 ? 29.548 64.491 -16.315 1.00 18.99 285 PRO A C 1
ATOM 2256 O O . PRO A 1 280 ? 29.947 64.335 -15.136 1.00 21.05 285 PRO A O 1
ATOM 2260 N N . TYR A 1 281 ? 30.444 64.694 -17.273 1.00 15.89 286 TYR A N 1
ATOM 2261 C CA . TYR A 1 281 ? 31.860 64.749 -16.995 1.00 14.46 286 TYR A CA 1
ATOM 2262 C C . TYR A 1 281 ? 32.205 66.184 -16.618 1.00 14.82 286 TYR A C 1
ATOM 2263 O O . TYR A 1 281 ? 31.456 67.146 -16.810 1.00 14.81 286 TYR A O 1
ATOM 2272 N N . GLN A 1 282 ? 33.411 66.340 -16.096 1.00 14.73 287 GLN A N 1
ATOM 2273 C CA . GLN A 1 282 ? 33.855 67.581 -15.507 1.00 17.75 287 GLN A CA 1
ATOM 2274 C C . GLN A 1 282 ? 35.153 68.062 -16.125 1.00 18.60 287 GLN A C 1
ATOM 2275 O O . GLN A 1 282 ? 35.967 68.742 -15.520 1.00 19.32 287 GLN A O 1
ATOM 2281 N N . ASP A 1 283 ? 35.384 67.650 -17.367 1.00 21.32 288 ASP A N 1
ATOM 2282 C CA . ASP A 1 283 ? 36.527 68.149 -18.170 1.00 21.01 288 ASP A CA 1
ATOM 2283 C C . ASP A 1 283 ? 35.939 69.150 -19.164 1.00 21.44 288 ASP A C 1
ATOM 2284 O O . ASP A 1 283 ? 35.211 68.767 -20.068 1.00 20.24 288 ASP A O 1
ATOM 2289 N N . PRO A 1 284 ? 36.183 70.424 -18.906 1.00 22.16 289 PRO A N 1
ATOM 2290 C CA . PRO A 1 284 ? 35.632 71.494 -19.717 1.00 22.58 289 PRO A CA 1
ATOM 2291 C C . PRO A 1 284 ? 36.424 71.647 -21.031 1.00 24.98 289 PRO A C 1
ATOM 2292 O O . PRO A 1 284 ? 36.065 72.516 -21.829 1.00 25.58 289 PRO A O 1
ATOM 2296 N N . THR A 1 285 ? 37.466 70.855 -21.263 1.00 25.97 290 THR A N 1
ATOM 2297 C CA . THR A 1 285 ? 38.254 70.982 -22.480 1.00 28.27 290 THR A CA 1
ATOM 2298 C C . THR A 1 285 ? 37.505 70.377 -23.689 1.00 30.25 290 THR A C 1
ATOM 2299 O O . THR A 1 285 ? 36.492 69.668 -23.556 1.00 30.24 290 THR A O 1
ATOM 2303 N N . GLU A 1 286 ? 37.995 70.674 -24.887 1.00 30.80 291 GLU A N 1
ATOM 2304 C CA . GLU A 1 286 ? 37.469 70.233 -26.161 1.00 32.63 291 GLU A CA 1
ATOM 2305 C C . GLU A 1 286 ? 37.393 68.718 -26.289 1.00 29.26 291 GLU A C 1
ATOM 2306 O O . GLU A 1 286 ? 36.582 68.183 -27.022 1.00 27.86 291 GLU A O 1
ATOM 2312 N N . GLU A 1 287 ? 38.326 68.089 -25.586 1.00 26.35 292 GLU A N 1
ATOM 2313 C CA . GLU A 1 287 ? 38.297 66.650 -25.491 1.00 25.37 292 GLU A CA 1
ATOM 2314 C C . GLU A 1 287 ? 37.035 66.114 -24.826 1.00 24.70 292 GLU A C 1
ATOM 2315 O O . GLU A 1 287 ? 36.576 65.053 -25.282 1.00 23.24 292 GLU A O 1
ATOM 2321 N N . PHE A 1 288 ? 36.424 66.804 -23.847 1.00 23.39 293 PHE A N 1
ATOM 2322 C CA . PHE A 1 288 ? 35.316 66.170 -23.128 1.00 24.13 293 PHE A CA 1
ATOM 2323 C C . PHE A 1 288 ? 34.163 67.063 -22.739 1.00 24.20 293 PHE A C 1
ATOM 2324 O O . PHE A 1 288 ? 33.153 66.562 -22.188 1.00 25.09 293 PHE A O 1
ATOM 2332 N N . TYR A 1 289 ? 34.209 68.364 -22.965 1.00 23.58 294 TYR A N 1
ATOM 2333 C CA . TYR A 1 289 ? 33.122 69.232 -22.509 1.00 23.99 294 TYR A CA 1
ATOM 2334 C C . TYR A 1 289 ? 31.733 68.718 -22.849 1.00 23.66 294 TYR A C 1
ATOM 2335 O O . TYR A 1 289 ? 30.736 68.925 -22.144 1.00 22.29 294 TYR A O 1
ATOM 2344 N N . PHE A 1 290 ? 31.575 67.987 -23.965 1.00 22.12 295 PHE A N 1
ATOM 2345 C CA . PHE A 1 290 ? 30.257 67.630 -24.511 1.00 20.32 295 PHE A CA 1
ATOM 2346 C C . PHE A 1 290 ? 29.719 66.310 -23.964 1.00 20.88 295 PHE A C 1
ATOM 2347 O O . PHE A 1 290 ? 28.558 65.933 -24.214 1.00 18.51 295 PHE A O 1
ATOM 2355 N N . LYS A 1 291 ? 30.623 65.611 -23.227 1.00 21.48 296 LYS A N 1
ATOM 2356 C CA . LYS A 1 291 ? 30.263 64.327 -22.656 1.00 21.73 296 LYS A CA 1
ATOM 2357 C C . LYS A 1 291 ? 29.484 64.405 -21.338 1.00 23.09 296 LYS A C 1
ATOM 2358 O O . LYS A 1 291 ? 29.956 64.593 -20.216 1.00 22.46 296 LYS A O 1
ATOM 2364 N N . THR A 1 292 ? 28.166 64.243 -21.470 1.00 21.96 297 THR A N 1
ATOM 2365 C CA . THR A 1 292 ? 27.159 64.263 -20.466 1.00 20.13 297 THR A CA 1
ATOM 2366 C C . THR A 1 292 ? 25.975 63.381 -20.880 1.00 19.53 297 THR A C 1
ATOM 2367 O O . THR A 1 292 ? 24.830 63.845 -21.075 1.00 20.57 297 THR A O 1
ATOM 2371 N N . PHE A 1 293 ? 26.216 62.062 -20.937 1.00 17.30 298 PHE A N 1
ATOM 2372 C CA . PHE A 1 293 ? 25.178 61.166 -21.380 1.00 18.82 298 PHE A CA 1
ATOM 2373 C C . PHE A 1 293 ? 23.849 61.104 -20.678 1.00 20.89 298 PHE A C 1
ATOM 2374 O O . PHE A 1 293 ? 23.718 61.216 -19.457 1.00 23.03 298 PHE A O 1
ATOM 2382 N N . PHE A 1 294 ? 22.779 60.869 -21.439 1.00 19.51 299 PHE A N 1
ATOM 2383 C CA . PHE A 1 294 ? 21.417 60.672 -21.012 1.00 18.71 299 PHE A CA 1
ATOM 2384 C C . PHE A 1 294 ? 21.081 59.268 -21.530 1.00 20.19 299 PHE A C 1
ATOM 2385 O O . PHE A 1 294 ? 20.359 59.131 -22.492 1.00 23.49 299 PHE A O 1
ATOM 2393 N N . ASP A 1 295 ? 21.646 58.267 -20.898 1.00 20.86 300 ASP A N 1
ATOM 2394 C CA . ASP A 1 295 ? 21.571 56.917 -21.336 1.00 21.55 300 ASP A CA 1
ATOM 2395 C C . ASP A 1 295 ? 20.210 56.407 -21.732 1.00 21.43 300 ASP A C 1
ATOM 2396 O O . ASP A 1 295 ? 20.320 55.713 -22.753 1.00 22.00 300 ASP A O 1
ATOM 2401 N N . SER A 1 296 ? 19.120 56.546 -20.987 1.00 19.71 301 SER A N 1
ATOM 2402 C CA . SER A 1 296 ? 17.877 55.994 -21.519 1.00 20.70 301 SER A CA 1
ATOM 2403 C C . SER A 1 296 ? 17.431 56.699 -22.820 1.00 19.89 301 SER A C 1
ATOM 2404 O O . SER A 1 296 ? 17.154 55.983 -23.756 1.00 18.70 301 SER A O 1
ATOM 2407 N N . GLY A 1 297 ? 17.420 58.034 -22.834 1.00 17.92 302 GLY A N 1
ATOM 2408 C CA . GLY A 1 297 ? 17.033 58.869 -23.905 1.00 20.45 302 GLY A CA 1
ATOM 2409 C C . GLY A 1 297 ? 17.861 58.932 -25.190 1.00 19.71 302 GLY A C 1
ATOM 2410 O O . GLY A 1 297 ? 17.300 59.156 -26.284 1.00 19.59 302 GLY A O 1
ATOM 2411 N N . GLU A 1 298 ? 19.165 58.763 -25.064 1.00 17.58 303 GLU A N 1
ATOM 2412 C CA . GLU A 1 298 ? 20.125 58.813 -26.133 1.00 17.61 303 GLU A CA 1
ATOM 2413 C C . GLU A 1 298 ? 20.471 57.405 -26.585 1.00 20.18 303 GLU A C 1
ATOM 2414 O O . GLU A 1 298 ? 20.715 57.203 -27.809 1.00 22.53 303 GLU A O 1
ATOM 2420 N N . PHE A 1 299 ? 20.408 56.436 -25.647 1.00 17.82 304 PHE A N 1
ATOM 2421 C CA . PHE A 1 299 ? 20.894 55.105 -26.045 1.00 16.15 304 PHE A CA 1
ATOM 2422 C C . PHE A 1 299 ? 19.908 54.012 -25.833 1.00 16.07 304 PHE A C 1
ATOM 2423 O O . PHE A 1 299 ? 20.020 52.925 -26.443 1.00 18.02 304 PHE A O 1
ATOM 2431 N N . GLY A 1 300 ? 18.906 54.202 -24.981 1.00 19.28 305 GLY A N 1
ATOM 2432 C CA . GLY A 1 300 ? 17.933 53.174 -24.635 1.00 18.94 305 GLY A CA 1
ATOM 2433 C C . GLY A 1 300 ? 18.431 52.163 -23.622 1.00 20.09 305 GLY A C 1
ATOM 2434 O O . GLY A 1 300 ? 19.386 51.401 -23.856 1.00 20.80 305 GLY A O 1
ATOM 2435 N N . PHE A 1 301 ? 17.769 52.103 -22.460 1.00 21.23 306 PHE A N 1
ATOM 2436 C CA . PHE A 1 301 ? 18.097 51.118 -21.428 1.00 21.40 306 PHE A CA 1
ATOM 2437 C C . PHE A 1 301 ? 17.710 49.719 -21.859 1.00 19.25 306 PHE A C 1
ATOM 2438 O O . PHE A 1 301 ? 18.461 48.755 -21.629 1.00 17.52 306 PHE A O 1
ATOM 2446 N N . GLY A 1 302 ? 16.526 49.609 -22.466 1.00 16.95 307 GLY A N 1
ATOM 2447 C CA . GLY A 1 302 ? 16.140 48.311 -23.029 1.00 16.10 307 GLY A CA 1
ATOM 2448 C C . GLY A 1 302 ? 17.125 47.868 -24.138 1.00 18.26 307 GLY A C 1
ATOM 2449 O O . GLY A 1 302 ? 17.589 46.697 -24.175 1.00 15.48 307 GLY A O 1
ATOM 2450 N N . LEU A 1 303 ? 17.472 48.787 -25.055 1.00 18.09 308 LEU A N 1
ATOM 2451 C CA . LEU A 1 303 ? 18.393 48.380 -26.131 1.00 18.22 308 LEU A CA 1
ATOM 2452 C C . LEU A 1 303 ? 19.766 48.029 -25.565 1.00 18.03 308 LEU A C 1
ATOM 2453 O O . LEU A 1 303 ? 20.458 47.201 -26.171 1.00 15.83 308 LEU A O 1
ATOM 2458 N N . SER A 1 304 ? 20.145 48.705 -24.460 1.00 16.07 309 SER A N 1
ATOM 2459 C CA . SER A 1 304 ? 21.437 48.361 -23.883 1.00 15.95 309 SER A CA 1
ATOM 2460 C C . SER A 1 304 ? 21.423 47.260 -22.850 1.00 16.13 309 SER A C 1
ATOM 2461 O O . SER A 1 304 ? 22.510 47.036 -22.272 1.00 18.40 309 SER A O 1
ATOM 2464 N N . THR A 1 305 ? 20.332 46.571 -22.599 1.00 14.66 310 THR A N 1
ATOM 2465 C CA . THR A 1 305 ? 20.312 45.472 -21.639 1.00 13.93 310 THR A CA 1
ATOM 2466 C C . THR A 1 305 ? 21.134 44.321 -22.122 1.00 17.23 310 THR A C 1
ATOM 2467 O O . THR A 1 305 ? 20.959 43.939 -23.295 1.00 18.89 310 THR A O 1
ATOM 2471 N N . VAL A 1 306 ? 21.967 43.677 -21.314 1.00 17.36 311 VAL A N 1
ATOM 2472 C CA . VAL A 1 306 ? 22.799 42.567 -21.704 1.00 17.02 311 VAL A CA 1
ATOM 2473 C C . VAL A 1 306 ? 22.173 41.251 -21.243 1.00 17.71 311 VAL A C 1
ATOM 2474 O O . VAL A 1 306 ? 21.174 41.181 -20.538 1.00 15.38 311 VAL A O 1
ATOM 2478 N N . SER A 1 307 ? 22.760 40.133 -21.678 1.00 16.89 312 SER A N 1
ATOM 2479 C CA . SER A 1 307 ? 22.287 38.811 -21.285 1.00 20.00 312 SER A CA 1
ATOM 2480 C C . SER A 1 307 ? 22.997 38.399 -19.977 1.00 21.47 312 SER A C 1
ATOM 2481 O O . SER A 1 307 ? 24.255 38.482 -19.903 1.00 22.06 312 SER A O 1
ATOM 2484 N N . LEU A 1 308 ? 22.211 37.949 -18.973 1.00 20.76 313 LEU A N 1
ATOM 2485 C CA . LEU A 1 308 ? 22.889 37.695 -17.681 1.00 17.70 313 LEU A CA 1
ATOM 2486 C C . LEU A 1 308 ? 23.659 36.389 -17.730 1.00 17.69 313 LEU A C 1
ATOM 2487 O O . LEU A 1 308 ? 23.113 35.399 -18.239 1.00 18.56 313 LEU A O 1
ATOM 2492 N N . ILE A 1 309 ? 24.878 36.382 -17.197 1.00 17.48 314 ILE A N 1
ATOM 2493 C CA . ILE A 1 309 ? 25.637 35.105 -17.105 1.00 17.89 314 ILE A CA 1
ATOM 2494 C C . ILE A 1 309 ? 25.139 34.275 -15.941 1.00 20.42 314 ILE A C 1
ATOM 2495 O O . ILE A 1 309 ? 25.272 34.601 -14.747 1.00 22.56 314 ILE A O 1
ATOM 2500 N N . PRO A 1 310 ? 24.444 33.172 -16.182 1.00 21.60 315 PRO A N 1
ATOM 2501 C CA . PRO A 1 310 ? 23.916 32.342 -15.118 1.00 21.30 315 PRO A CA 1
ATOM 2502 C C . PRO A 1 310 ? 25.018 31.986 -14.122 1.00 22.09 315 PRO A C 1
ATOM 2503 O O . PRO A 1 310 ? 26.182 31.761 -14.475 1.00 21.27 315 PRO A O 1
ATOM 2507 N N . ASN A 1 311 ? 24.629 31.869 -12.836 1.00 20.89 316 ASN A N 1
ATOM 2508 C CA . ASN A 1 311 ? 25.532 31.608 -11.747 1.00 18.28 316 ASN A CA 1
ATOM 2509 C C . ASN A 1 311 ? 26.505 32.718 -11.465 1.00 17.35 316 ASN A C 1
ATOM 2510 O O . ASN A 1 311 ? 27.332 32.529 -10.557 1.00 21.77 316 ASN A O 1
ATOM 2515 N N . ARG A 1 312 ? 26.532 33.835 -12.112 1.00 14.93 317 ARG A N 1
ATOM 2516 C CA . ARG A 1 312 ? 27.493 34.874 -11.850 1.00 13.01 317 ARG A CA 1
ATOM 2517 C C . ARG A 1 312 ? 26.699 36.143 -11.690 1.00 14.68 317 ARG A C 1
ATOM 2518 O O . ARG A 1 312 ? 26.897 36.762 -10.661 1.00 15.34 317 ARG A O 1
ATOM 2526 N N . ASP A 1 313 ? 25.808 36.500 -12.650 1.00 14.35 318 ASP A N 1
ATOM 2527 C CA . ASP A 1 313 ? 25.107 37.767 -12.458 1.00 14.73 318 ASP A CA 1
ATOM 2528 C C . ASP A 1 313 ? 23.869 37.446 -11.612 1.00 14.16 318 ASP A C 1
ATOM 2529 O O . ASP A 1 313 ? 23.258 38.366 -11.116 1.00 14.19 318 ASP A O 1
ATOM 2534 N N . CYS A 1 314 ? 23.499 36.197 -11.544 1.00 13.28 319 CYS A N 1
ATOM 2535 C CA . CYS A 1 314 ? 22.348 35.750 -10.776 1.00 15.13 319 CYS A CA 1
ATOM 2536 C C . CYS A 1 314 ? 22.772 34.440 -10.125 1.00 17.33 319 CYS A C 1
ATOM 2537 O O . CYS A 1 314 ? 23.567 33.733 -10.748 1.00 17.30 319 CYS A O 1
ATOM 2540 N N . PRO A 1 315 ? 22.263 34.129 -8.922 1.00 18.59 320 PRO A N 1
ATOM 2541 C CA . PRO A 1 315 ? 22.735 32.932 -8.232 1.00 19.03 320 PRO A CA 1
ATOM 2542 C C . PRO A 1 315 ? 22.185 31.699 -8.924 1.00 18.24 320 PRO A C 1
ATOM 2543 O O . PRO A 1 315 ? 21.162 31.773 -9.583 1.00 17.65 320 PRO A O 1
ATOM 2547 N N . PRO A 1 316 ? 22.801 30.581 -8.700 1.00 19.70 321 PRO A N 1
ATOM 2548 C CA . PRO A 1 316 ? 22.446 29.339 -9.298 1.00 21.57 321 PRO A CA 1
ATOM 2549 C C . PRO A 1 316 ? 20.987 28.987 -9.227 1.00 25.67 321 PRO A C 1
ATOM 2550 O O . PRO A 1 316 ? 20.583 28.108 -10.051 1.00 30.40 321 PRO A O 1
ATOM 2554 N N . HIS A 1 317 ? 20.143 29.535 -8.393 1.00 26.99 322 HIS A N 1
ATOM 2555 C CA . HIS A 1 317 ? 18.743 29.038 -8.452 1.00 30.99 322 HIS A CA 1
ATOM 2556 C C . HIS A 1 317 ? 17.790 29.960 -9.206 1.00 29.59 322 HIS A C 1
ATOM 2557 O O . HIS A 1 317 ? 16.547 29.751 -9.221 1.00 29.21 322 HIS A O 1
ATOM 2564 N N . ALA A 1 318 ? 18.329 31.025 -9.823 1.00 26.22 323 ALA A N 1
ATOM 2565 C CA . ALA A 1 318 ? 17.549 32.065 -10.488 1.00 23.80 323 ALA A CA 1
ATOM 2566 C C . ALA A 1 318 ? 16.729 31.583 -11.690 1.00 23.48 323 ALA A C 1
ATOM 2567 O O . ALA A 1 318 ? 17.060 30.601 -12.342 1.00 22.91 323 ALA A O 1
ATOM 2569 N N . GLN A 1 319 ? 15.603 32.195 -11.961 1.00 22.63 324 GLN A N 1
ATOM 2570 C CA . GLN A 1 319 ? 14.809 31.955 -13.137 1.00 22.36 324 GLN A CA 1
ATOM 2571 C C . GLN A 1 319 ? 15.041 33.152 -14.051 1.00 20.71 324 GLN A C 1
ATOM 2572 O O . GLN A 1 319 ? 15.140 34.270 -13.579 1.00 19.01 324 GLN A O 1
ATOM 2578 N N . PHE A 1 320 ? 15.163 32.871 -15.342 1.00 20.36 325 PHE A N 1
ATOM 2579 C CA . PHE A 1 320 ? 15.430 33.981 -16.300 1.00 19.09 325 PHE A CA 1
ATOM 2580 C C . PHE A 1 320 ? 14.269 34.239 -17.241 1.00 18.51 325 PHE A C 1
ATOM 2581 O O . PHE A 1 320 ? 13.473 33.335 -17.483 1.00 18.48 325 PHE A O 1
ATOM 2589 N N . ILE A 1 321 ? 14.143 35.450 -17.723 1.00 18.35 326 ILE A N 1
ATOM 2590 C CA . ILE A 1 321 ? 13.142 35.852 -18.686 1.00 19.01 326 ILE A CA 1
ATOM 2591 C C . ILE A 1 321 ? 13.857 36.473 -19.886 1.00 18.50 326 ILE A C 1
ATOM 2592 O O . ILE A 1 321 ? 14.645 37.400 -19.774 1.00 18.80 326 ILE A O 1
ATOM 2597 N N . ASP A 1 322 ? 13.567 35.919 -21.068 1.00 19.96 327 ASP A N 1
ATOM 2598 C CA . ASP A 1 322 ? 14.057 36.531 -22.322 1.00 18.88 327 ASP A CA 1
ATOM 2599 C C . ASP A 1 322 ? 13.097 37.618 -22.810 1.00 19.35 327 ASP A C 1
ATOM 2600 O O . ASP A 1 322 ? 11.872 37.455 -22.635 1.00 19.47 327 ASP A O 1
ATOM 2605 N N . THR A 1 323 ? 13.640 38.708 -23.348 1.00 18.16 328 THR A N 1
ATOM 2606 C CA . THR A 1 323 ? 12.768 39.657 -24.042 1.00 18.62 328 THR A CA 1
ATOM 2607 C C . THR A 1 323 ? 13.189 39.782 -25.533 1.00 20.04 328 THR A C 1
ATOM 2608 O O . THR A 1 323 ? 14.140 39.146 -26.045 1.00 17.58 328 THR A O 1
ATOM 2612 N N . TYR A 1 324 ? 12.463 40.637 -26.258 1.00 20.17 329 TYR A N 1
ATOM 2613 C CA . TYR A 1 324 ? 12.740 41.011 -27.636 1.00 19.47 329 TYR A CA 1
ATOM 2614 C C . TYR A 1 324 ? 13.042 42.486 -27.775 1.00 18.69 329 TYR A C 1
ATOM 2615 O O . TYR A 1 324 ? 12.259 43.245 -27.185 1.00 18.17 329 TYR A O 1
ATOM 2624 N N . VAL A 1 325 ? 14.127 42.882 -28.399 1.00 19.60 330 VAL A N 1
ATOM 2625 C CA . VAL A 1 325 ? 14.262 44.292 -28.794 1.00 22.25 330 VAL A CA 1
ATOM 2626 C C . VAL A 1 325 ? 14.157 44.303 -30.350 1.00 23.98 330 VAL A C 1
ATOM 2627 O O . VAL A 1 325 ? 13.861 43.241 -30.927 1.00 22.41 330 VAL A O 1
ATOM 2631 N N . HIS A 1 326 ? 14.402 45.460 -30.967 1.00 23.93 331 HIS A N 1
ATOM 2632 C CA . HIS A 1 326 ? 14.244 45.528 -32.438 1.00 22.87 331 HIS A CA 1
ATOM 2633 C C . HIS A 1 326 ? 15.488 46.117 -33.066 1.00 23.41 331 HIS A C 1
ATOM 2634 O O . HIS A 1 326 ? 16.150 46.828 -32.275 1.00 25.03 331 HIS A O 1
ATOM 2641 N N . SER A 1 327 ? 15.791 45.866 -34.334 1.00 20.73 332 SER A N 1
ATOM 2642 C CA . SER A 1 327 ? 16.909 46.603 -34.965 1.00 19.76 332 SER A CA 1
ATOM 2643 C C . SER A 1 327 ? 16.445 47.915 -35.593 1.00 16.53 332 SER A C 1
ATOM 2644 O O . SER A 1 327 ? 15.238 48.185 -35.491 1.00 14.47 332 SER A O 1
ATOM 2647 N N . ALA A 1 328 ? 17.350 48.665 -36.221 1.00 16.61 333 ALA A N 1
ATOM 2648 C CA . ALA A 1 328 ? 16.956 49.900 -36.932 1.00 17.92 333 ALA A CA 1
ATOM 2649 C C . ALA A 1 328 ? 15.933 49.653 -38.063 1.00 18.67 333 ALA A C 1
ATOM 2650 O O . ALA A 1 328 ? 15.128 50.540 -38.449 1.00 20.39 333 ALA A O 1
ATOM 2652 N N . ASN A 1 329 ? 15.886 48.438 -38.578 1.00 18.86 334 ASN A N 1
ATOM 2653 C CA . ASN A 1 329 ? 14.949 48.100 -39.626 1.00 23.51 334 ASN A CA 1
ATOM 2654 C C . ASN A 1 329 ? 13.694 47.462 -39.086 1.00 24.77 334 ASN A C 1
ATOM 2655 O O . ASN A 1 329 ? 12.853 46.959 -39.841 1.00 25.71 334 ASN A O 1
ATOM 2660 N N . GLY A 1 330 ? 13.578 47.402 -37.752 1.00 24.53 335 GLY A N 1
ATOM 2661 C CA . GLY A 1 330 ? 12.330 46.928 -37.168 1.00 22.36 335 GLY A CA 1
ATOM 2662 C C . GLY A 1 330 ? 12.338 45.441 -37.002 1.00 22.63 335 GLY A C 1
ATOM 2663 O O . GLY A 1 330 ? 11.298 44.919 -36.627 1.00 25.14 335 GLY A O 1
ATOM 2664 N N . THR A 1 331 ? 13.411 44.763 -37.295 1.00 23.12 336 THR A N 1
ATOM 2665 C CA . THR A 1 331 ? 13.493 43.326 -37.003 1.00 24.73 336 THR A CA 1
ATOM 2666 C C . THR A 1 331 ? 13.601 43.005 -35.502 1.00 25.66 336 THR A C 1
ATOM 2667 O O . THR A 1 331 ? 14.337 43.619 -34.727 1.00 25.95 336 THR A O 1
ATOM 2671 N N . PRO A 1 332 ? 12.855 41.986 -35.065 1.00 26.03 337 PRO A N 1
ATOM 2672 C CA . PRO A 1 332 ? 12.868 41.549 -33.683 1.00 25.40 337 PRO A CA 1
ATOM 2673 C C . PRO A 1 332 ? 14.166 40.853 -33.334 1.00 24.54 337 PRO A C 1
ATOM 2674 O O . PRO A 1 332 ? 14.556 39.897 -33.996 1.00 24.70 337 PRO A O 1
ATOM 2678 N N . ILE A 1 333 ? 14.857 41.308 -32.305 1.00 24.13 338 ILE A N 1
ATOM 2679 C CA . ILE A 1 333 ? 16.030 40.634 -31.767 1.00 22.94 338 ILE A CA 1
ATOM 2680 C C . ILE A 1 333 ? 15.715 39.980 -30.407 1.00 22.70 338 ILE A C 1
ATOM 2681 O O . ILE A 1 333 ? 15.240 40.634 -29.470 1.00 23.15 338 ILE A O 1
ATOM 2686 N N . LEU A 1 334 ? 15.937 38.705 -30.235 1.00 21.11 339 LEU A N 1
ATOM 2687 C CA . LEU A 1 334 ? 15.804 38.021 -28.974 1.00 21.47 339 LEU A CA 1
ATOM 2688 C C . LEU A 1 334 ? 16.989 38.352 -28.027 1.00 21.93 339 LEU A C 1
ATOM 2689 O O . LEU A 1 334 ? 18.175 38.222 -28.360 1.00 18.61 339 LEU A O 1
ATOM 2694 N N . LEU A 1 335 ? 16.588 38.772 -26.827 1.00 22.37 340 LEU A N 1
ATOM 2695 C CA . LEU A 1 335 ? 17.678 39.090 -25.796 1.00 22.45 340 LEU A CA 1
ATOM 2696 C C . LEU A 1 335 ? 17.575 38.022 -24.743 1.00 20.83 340 LEU A C 1
ATOM 2697 O O . LEU A 1 335 ? 16.643 38.085 -23.919 1.00 21.37 340 LEU A O 1
ATOM 2702 N N . LYS A 1 336 ? 18.303 36.917 -24.796 1.00 19.52 341 LYS A N 1
ATOM 2703 C CA . LYS A 1 336 ? 18.154 35.842 -23.843 1.00 22.07 341 LYS A CA 1
ATOM 2704 C C . LYS A 1 336 ? 18.520 36.275 -22.390 1.00 20.07 341 LYS A C 1
ATOM 2705 O O . LYS A 1 336 ? 19.409 37.132 -22.270 1.00 17.53 341 LYS A O 1
ATOM 2711 N N . ASN A 1 337 ? 17.836 35.677 -21.418 1.00 17.66 342 ASN A N 1
ATOM 2712 C CA . ASN A 1 337 ? 18.172 35.951 -20.010 1.00 17.10 342 ASN A CA 1
ATOM 2713 C C . ASN A 1 337 ? 18.343 37.440 -19.743 1.00 15.57 342 ASN A C 1
ATOM 2714 O O . ASN A 1 337 ? 19.427 37.842 -19.278 1.00 15.65 342 ASN A O 1
ATOM 2719 N N . ALA A 1 338 ? 17.324 38.214 -20.100 1.00 14.92 343 ALA A N 1
ATOM 2720 C CA . ALA A 1 338 ? 17.420 39.663 -19.908 1.00 17.65 343 ALA A CA 1
ATOM 2721 C C . ALA A 1 338 ? 17.140 40.111 -18.458 1.00 17.09 343 ALA A C 1
ATOM 2722 O O . ALA A 1 338 ? 17.647 41.121 -18.009 1.00 15.04 343 ALA A O 1
ATOM 2724 N N . ILE A 1 339 ? 16.319 39.336 -17.767 1.00 19.47 344 ILE A N 1
ATOM 2725 C CA . ILE A 1 339 ? 15.843 39.499 -16.404 1.00 19.43 344 ILE A CA 1
ATOM 2726 C C . ILE A 1 339 ? 15.907 38.174 -15.620 1.00 19.39 344 ILE A C 1
ATOM 2727 O O . ILE A 1 339 ? 15.596 37.115 -16.167 1.00 17.46 344 ILE A O 1
ATOM 2732 N N . CYS A 1 340 ? 16.447 38.225 -14.376 1.00 18.45 345 CYS A N 1
ATOM 2733 C CA . CYS A 1 340 ? 16.370 37.042 -13.511 1.00 16.54 345 CYS A CA 1
ATOM 2734 C C . CYS A 1 340 ? 15.560 37.373 -12.241 1.00 16.41 345 CYS A C 1
ATOM 2735 O O . CYS A 1 340 ? 15.448 38.474 -11.675 1.00 14.40 345 CYS A O 1
ATOM 2738 N N . VAL A 1 341 ? 14.953 36.323 -11.711 1.00 16.09 346 VAL A N 1
ATOM 2739 C CA . VAL A 1 341 ? 14.203 36.377 -10.469 1.00 15.94 346 VAL A CA 1
ATOM 2740 C C . VAL A 1 341 ? 14.791 35.317 -9.540 1.00 17.38 346 VAL A C 1
ATOM 2741 O O . VAL A 1 341 ? 14.952 34.150 -9.937 1.00 16.04 346 VAL A O 1
ATOM 2745 N N . PHE A 1 342 ? 15.144 35.751 -8.298 1.00 15.74 347 PHE A N 1
ATOM 2746 C CA . PHE A 1 342 ? 15.666 34.764 -7.328 1.00 15.13 347 PHE A CA 1
ATOM 2747 C C . PHE A 1 342 ? 15.361 35.148 -5.858 1.00 15.34 347 PHE A C 1
ATOM 2748 O O . PHE A 1 342 ? 15.125 36.292 -5.425 1.00 12.42 347 PHE A O 1
ATOM 2756 N N . GLU A 1 343 ? 15.308 34.077 -5.059 1.00 15.47 348 GLU A N 1
ATOM 2757 C CA . GLU A 1 343 ? 15.111 34.261 -3.602 1.00 16.54 348 GLU A CA 1
ATOM 2758 C C . GLU A 1 343 ? 16.409 34.406 -2.830 1.00 16.66 348 GLU A C 1
ATOM 2759 O O . GLU A 1 343 ? 17.328 33.637 -3.077 1.00 14.56 348 GLU A O 1
ATOM 2765 N N . GLN A 1 344 ? 16.479 35.440 -1.975 1.00 18.34 349 GLN A N 1
ATOM 2766 C CA . GLN A 1 344 ? 17.654 35.611 -1.109 1.00 20.79 349 GLN A CA 1
ATOM 2767 C C . GLN A 1 344 ? 17.375 35.235 0.353 1.00 21.19 349 GLN A C 1
ATOM 2768 O O . GLN A 1 344 ? 16.379 35.608 0.992 1.00 19.28 349 GLN A O 1
ATOM 2774 N N . TYR A 1 345 ? 18.259 34.418 0.905 1.00 19.82 350 TYR A N 1
ATOM 2775 C CA . TYR A 1 345 ? 18.173 33.824 2.215 1.00 21.32 350 TYR A CA 1
ATOM 2776 C C . TYR A 1 345 ? 19.084 34.394 3.306 1.00 22.14 350 TYR A C 1
ATOM 2777 O O . TYR A 1 345 ? 20.071 35.088 3.025 1.00 21.75 350 TYR A O 1
ATOM 2786 N N . GLY A 1 346 ? 18.683 34.122 4.581 1.00 21.66 351 GLY A N 1
ATOM 2787 C CA . GLY A 1 346 ? 19.598 34.376 5.681 1.00 20.25 351 GLY A CA 1
ATOM 2788 C C . GLY A 1 346 ? 19.514 35.631 6.489 1.00 21.02 351 GLY A C 1
ATOM 2789 O O . GLY A 1 346 ? 20.274 35.759 7.486 1.00 23.41 351 GLY A O 1
ATOM 2790 N N . ASN A 1 347 ? 18.675 36.584 6.164 1.00 20.16 352 ASN A N 1
ATOM 2791 C CA . ASN A 1 347 ? 18.435 37.791 6.903 1.00 21.76 352 ASN A CA 1
ATOM 2792 C C . ASN A 1 347 ? 17.514 37.597 8.122 1.00 20.61 352 ASN A C 1
ATOM 2793 O O . ASN A 1 347 ? 16.567 36.804 8.030 1.00 19.74 352 ASN A O 1
ATOM 2798 N N . ILE A 1 348 ? 17.817 38.290 9.224 1.00 17.71 353 ILE A N 1
ATOM 2799 C CA . ILE A 1 348 ? 16.946 38.227 10.400 1.00 14.57 353 ILE A CA 1
ATOM 2800 C C . ILE A 1 348 ? 15.722 39.042 10.079 1.00 13.23 353 ILE A C 1
ATOM 2801 O O . ILE A 1 348 ? 15.826 40.212 9.664 1.00 14.58 353 ILE A O 1
ATOM 2806 N N . MET A 1 349 ? 14.545 38.488 10.262 1.00 11.91 354 MET A N 1
ATOM 2807 C CA . MET A 1 349 ? 13.320 39.280 9.986 1.00 11.69 354 MET A CA 1
ATOM 2808 C C . MET A 1 349 ? 12.977 40.212 11.117 1.00 12.80 354 MET A C 1
ATOM 2809 O O . MET A 1 349 ? 12.603 41.401 11.061 1.00 13.29 354 MET A O 1
ATOM 2814 N N . TRP A 1 350 ? 13.093 39.679 12.359 1.00 15.93 355 TRP A N 1
ATOM 2815 C CA . TRP A 1 350 ? 12.921 40.346 13.651 1.00 14.39 355 TRP A CA 1
ATOM 2816 C C . TRP A 1 350 ? 13.316 39.362 14.751 1.00 14.08 355 TRP A C 1
ATOM 2817 O O . TRP A 1 350 ? 13.348 38.152 14.525 1.00 13.15 355 TRP A O 1
ATOM 2828 N N . ARG A 1 351 ? 13.598 39.918 15.943 1.00 16.41 356 ARG A N 1
ATOM 2829 C CA . ARG A 1 351 ? 13.988 39.064 17.074 1.00 15.49 356 ARG A CA 1
ATOM 2830 C C . ARG A 1 351 ? 13.904 39.828 18.407 1.00 16.10 356 ARG A C 1
ATOM 2831 O O . ARG A 1 351 ? 13.864 41.065 18.455 1.00 15.42 356 ARG A O 1
ATOM 2839 N N . HIS A 1 352 ? 13.860 38.988 19.464 1.00 17.46 357 HIS A N 1
ATOM 2840 C CA . HIS A 1 352 ? 13.959 39.502 20.837 1.00 19.57 357 HIS A CA 1
ATOM 2841 C C . HIS A 1 352 ? 14.439 38.434 21.822 1.00 17.93 357 HIS A C 1
ATOM 2842 O O . HIS A 1 352 ? 13.936 37.322 21.797 1.00 18.24 357 HIS A O 1
ATOM 2849 N N . THR A 1 353 ? 15.441 38.841 22.610 1.00 18.51 358 THR A N 1
ATOM 2850 C CA . THR A 1 353 ? 15.848 38.044 23.785 1.00 19.23 358 THR A CA 1
ATOM 2851 C C . THR A 1 353 ? 15.324 38.759 25.074 1.00 18.69 358 THR A C 1
ATOM 2852 O O . THR A 1 353 ? 15.662 39.898 25.307 1.00 17.47 358 THR A O 1
ATOM 2856 N N . GLU A 1 354 ? 14.402 38.171 25.843 1.00 19.16 359 GLU A N 1
ATOM 2857 C CA . GLU A 1 354 ? 13.857 38.780 27.029 1.00 20.97 359 GLU A CA 1
ATOM 2858 C C . GLU A 1 354 ? 14.524 38.218 28.316 1.00 21.56 359 GLU A C 1
ATOM 2859 O O . GLU A 1 354 ? 14.396 37.059 28.687 1.00 19.44 359 GLU A O 1
ATOM 2865 N N . ASN A 1 355 ? 15.291 39.094 28.922 1.00 23.28 360 ASN A N 1
ATOM 2866 C CA . ASN A 1 355 ? 15.947 38.783 30.185 1.00 26.42 360 ASN A CA 1
ATOM 2867 C C . ASN A 1 355 ? 15.286 39.477 31.375 1.00 28.05 360 ASN A C 1
ATOM 2868 O O . ASN A 1 355 ? 15.758 39.228 32.493 1.00 30.54 360 ASN A O 1
ATOM 2873 N N . GLY A 1 356 ? 14.259 40.284 31.194 1.00 28.17 361 GLY A N 1
ATOM 2874 C CA . GLY A 1 356 ? 13.666 41.106 32.200 1.00 28.35 361 GLY A CA 1
ATOM 2875 C C . GLY A 1 356 ? 12.614 40.578 33.158 1.00 28.84 361 GLY A C 1
ATOM 2876 O O . GLY A 1 356 ? 12.154 41.328 34.043 1.00 29.01 361 GLY A O 1
ATOM 2877 N N . ILE A 1 357 ? 12.227 39.334 33.026 1.00 27.42 362 ILE A N 1
ATOM 2878 C CA . ILE A 1 357 ? 11.295 38.566 33.783 1.00 26.75 362 ILE A CA 1
ATOM 2879 C C . ILE A 1 357 ? 12.080 37.546 34.606 1.00 29.54 362 ILE A C 1
ATOM 2880 O O . ILE A 1 357 ? 12.725 36.654 34.081 1.00 29.05 362 ILE A O 1
ATOM 2885 N N . PRO A 1 358 ? 12.000 37.689 35.936 1.00 32.68 363 PRO A N 1
ATOM 2886 C CA . PRO A 1 358 ? 12.717 36.812 36.836 1.00 33.36 363 PRO A CA 1
ATOM 2887 C C . PRO A 1 358 ? 12.468 35.345 36.600 1.00 34.64 363 PRO A C 1
ATOM 2888 O O . PRO A 1 358 ? 11.336 34.911 36.429 1.00 33.56 363 PRO A O 1
ATOM 2892 N N . ASN A 1 359 ? 13.515 34.559 36.594 1.00 39.82 364 ASN A N 1
ATOM 2893 C CA . ASN A 1 359 ? 13.420 33.103 36.529 1.00 46.61 364 ASN A CA 1
ATOM 2894 C C . ASN A 1 359 ? 12.797 32.600 35.231 1.00 47.93 364 ASN A C 1
ATOM 2895 O O . ASN A 1 359 ? 12.211 31.522 35.173 1.00 47.92 364 ASN A O 1
ATOM 2900 N N . GLU A 1 360 ? 12.986 33.429 34.209 1.00 50.20 365 GLU A N 1
ATOM 2901 C CA . GLU A 1 360 ? 12.384 33.157 32.922 1.00 51.46 365 GLU A CA 1
ATOM 2902 C C . GLU A 1 360 ? 13.284 33.473 31.746 1.00 49.40 365 GLU A C 1
ATOM 2903 O O . GLU A 1 360 ? 13.846 34.562 31.705 1.00 49.25 365 GLU A O 1
ATOM 2909 N N . SER A 1 361 ? 13.373 32.524 30.829 1.00 48.61 366 SER A N 1
ATOM 2910 C CA . SER A 1 361 ? 14.188 32.736 29.618 1.00 47.66 366 SER A CA 1
ATOM 2911 C C . SER A 1 361 ? 13.301 32.594 28.372 1.00 44.25 366 SER A C 1
ATOM 2912 O O . SER A 1 361 ? 12.726 31.569 28.008 1.00 44.07 366 SER A O 1
ATOM 2915 N N . ILE A 1 362 ? 13.129 33.773 27.773 1.00 39.85 367 ILE A N 1
ATOM 2916 C CA . ILE A 1 362 ? 12.324 33.920 26.578 1.00 35.58 367 ILE A CA 1
ATOM 2917 C C . ILE A 1 362 ? 13.266 34.435 25.489 1.00 33.74 367 ILE A C 1
ATOM 2918 O O . ILE A 1 362 ? 14.042 35.357 25.755 1.00 32.66 367 ILE A O 1
ATOM 2923 N N . GLU A 1 363 ? 13.231 33.828 24.325 1.00 31.67 368 GLU A N 1
ATOM 2924 C CA . GLU A 1 363 ? 13.967 34.399 23.181 1.00 30.57 368 GLU A CA 1
ATOM 2925 C C . GLU A 1 363 ? 13.254 33.962 21.886 1.00 29.51 368 GLU A C 1
ATOM 2926 O O . GLU A 1 363 ? 12.698 32.867 21.756 1.00 28.64 368 GLU A O 1
ATOM 2932 N N . GLU A 1 364 ? 13.262 34.881 20.942 1.00 27.31 369 GLU A N 1
ATOM 2933 C CA . GLU A 1 364 ? 12.630 34.582 19.652 1.00 25.81 369 GLU A CA 1
ATOM 2934 C C . GLU A 1 364 ? 13.440 35.261 18.546 1.00 24.00 369 GLU A C 1
ATOM 2935 O O . GLU A 1 364 ? 13.749 36.448 18.689 1.00 23.00 369 GLU A O 1
ATOM 2941 N N . SER A 1 365 ? 13.767 34.510 17.502 1.00 21.73 370 SER A N 1
ATOM 2942 C CA . SER A 1 365 ? 14.461 35.038 16.344 1.00 20.40 370 SER A CA 1
ATOM 2943 C C . SER A 1 365 ? 13.903 34.341 15.102 1.00 19.14 370 SER A C 1
ATOM 2944 O O . SER A 1 365 ? 13.911 33.121 15.020 1.00 19.17 370 SER A O 1
ATOM 2947 N N . ARG A 1 366 ? 13.511 35.188 14.175 1.00 19.75 371 ARG A N 1
ATOM 2948 C CA . ARG A 1 366 ? 12.888 34.630 12.948 1.00 20.13 371 ARG A CA 1
ATOM 2949 C C . ARG A 1 366 ? 13.629 35.129 11.698 1.00 18.57 371 ARG A C 1
ATOM 2950 O O . ARG A 1 366 ? 14.015 36.316 11.690 1.00 18.38 371 ARG A O 1
ATOM 2958 N N . THR A 1 367 ? 13.782 34.270 10.685 1.00 16.93 372 THR A N 1
ATOM 2959 C CA . THR A 1 367 ? 14.413 34.815 9.444 1.00 17.30 372 THR A CA 1
ATOM 2960 C C . THR A 1 367 ? 13.444 35.053 8.282 1.00 15.62 372 THR A C 1
ATOM 2961 O O . THR A 1 367 ? 12.341 34.524 8.185 1.00 15.16 372 THR A O 1
ATOM 2965 N N . GLU A 1 368 ? 13.850 35.934 7.376 1.00 14.40 373 GLU A N 1
ATOM 2966 C CA . GLU A 1 368 ? 13.064 36.146 6.138 1.00 14.68 373 GLU A CA 1
ATOM 2967 C C . GLU A 1 368 ? 13.757 35.677 4.842 1.00 15.12 373 GLU A C 1
ATOM 2968 O O . GLU A 1 368 ? 14.988 35.587 4.693 1.00 15.11 373 GLU A O 1
ATOM 2974 N N . VAL A 1 369 ? 12.924 35.270 3.899 1.00 15.67 374 VAL A N 1
ATOM 2975 C CA . VAL A 1 369 ? 13.282 35.035 2.474 1.00 17.04 374 VAL A CA 1
ATOM 2976 C C . VAL A 1 369 ? 12.882 36.276 1.649 1.00 18.03 374 VAL A C 1
ATOM 2977 O O . VAL A 1 369 ? 11.716 36.743 1.693 1.00 19.52 374 VAL A O 1
ATOM 2981 N N . ASN A 1 370 ? 13.823 36.952 0.973 1.00 17.34 375 ASN A N 1
ATOM 2982 C CA . ASN A 1 370 ? 13.504 38.102 0.131 1.00 16.59 375 ASN A CA 1
ATOM 2983 C C . ASN A 1 370 ? 13.564 37.709 -1.365 1.00 16.94 375 ASN A C 1
ATOM 2984 O O . ASN A 1 370 ? 14.157 36.715 -1.787 1.00 15.65 375 ASN A O 1
ATOM 2989 N N . LEU A 1 371 ? 12.944 38.493 -2.223 1.00 15.47 376 LEU A N 1
ATOM 2990 C CA . LEU A 1 371 ? 12.818 38.305 -3.665 1.00 13.97 376 LEU A CA 1
ATOM 2991 C C . LEU A 1 371 ? 13.537 39.462 -4.382 1.00 13.45 376 LEU A C 1
ATOM 2992 O O . LEU A 1 371 ? 13.270 40.625 -4.104 1.00 12.15 376 LEU A O 1
ATOM 2997 N N . ILE A 1 372 ? 14.508 39.090 -5.223 1.00 15.52 377 ILE A N 1
ATOM 2998 C CA . ILE A 1 372 ? 15.234 39.999 -6.083 1.00 16.35 377 ILE A CA 1
ATOM 2999 C C . ILE A 1 372 ? 14.888 39.703 -7.576 1.00 15.75 377 ILE A C 1
ATOM 3000 O O . ILE A 1 372 ? 14.943 38.615 -8.131 1.00 13.13 377 ILE A O 1
ATOM 3005 N N . VAL A 1 373 ? 14.497 40.805 -8.196 1.00 15.60 378 VAL A N 1
ATOM 3006 C CA . VAL A 1 373 ? 14.298 40.931 -9.646 1.00 13.59 378 VAL A CA 1
ATOM 3007 C C . VAL A 1 373 ? 15.477 41.743 -10.170 1.00 12.10 378 VAL A C 1
ATOM 3008 O O . VAL A 1 373 ? 15.606 42.921 -9.831 1.00 10.48 378 VAL A O 1
ATOM 3012 N N . ARG A 1 374 ? 16.367 41.108 -10.920 1.00 12.45 379 ARG A N 1
ATOM 3013 C CA . ARG A 1 374 ? 17.580 41.765 -11.424 1.00 12.30 379 ARG A CA 1
ATOM 3014 C C . ARG A 1 374 ? 17.700 41.924 -12.953 1.00 13.94 379 ARG A C 1
ATOM 3015 O O . ARG A 1 374 ? 17.353 41.030 -13.727 1.00 11.72 379 ARG A O 1
ATOM 3023 N N . THR A 1 375 ? 18.242 43.037 -13.438 1.00 14.65 380 THR A N 1
ATOM 3024 C CA . THR A 1 375 ? 18.541 43.175 -14.862 1.00 15.70 380 THR A CA 1
ATOM 3025 C C . THR A 1 375 ? 19.848 43.930 -14.947 1.00 17.53 380 THR A C 1
ATOM 3026 O O . THR A 1 375 ? 20.129 44.718 -14.012 1.00 18.36 380 THR A O 1
ATOM 3030 N N . ILE A 1 376 ? 20.700 43.760 -15.963 1.00 17.67 381 ILE A N 1
ATOM 3031 C CA . ILE A 1 376 ? 21.935 44.552 -16.118 1.00 16.29 381 ILE A CA 1
ATOM 3032 C C . ILE A 1 376 ? 21.980 45.309 -17.454 1.00 19.08 381 ILE A C 1
ATOM 3033 O O . ILE A 1 376 ? 21.716 44.707 -18.508 1.00 17.85 381 ILE A O 1
ATOM 3038 N N . VAL A 1 377 ? 22.271 46.595 -17.460 1.00 18.59 382 VAL A N 1
ATOM 3039 C CA . VAL A 1 377 ? 22.340 47.494 -18.571 1.00 19.23 382 VAL A CA 1
ATOM 3040 C C . VAL A 1 377 ? 23.777 48.001 -18.742 1.00 21.36 382 VAL A C 1
ATOM 3041 O O . VAL A 1 377 ? 24.372 48.681 -17.872 1.00 20.57 382 VAL A O 1
ATOM 3045 N N . THR A 1 378 ? 24.423 47.644 -19.878 1.00 19.36 383 THR A N 1
ATOM 3046 C CA . THR A 1 378 ? 25.796 48.140 -20.148 1.00 18.16 383 THR A CA 1
ATOM 3047 C C . THR A 1 378 ? 25.733 49.176 -21.256 1.00 19.56 383 THR A C 1
ATOM 3048 O O . THR A 1 378 ? 25.228 48.843 -22.365 1.00 21.50 383 THR A O 1
ATOM 3052 N N . VAL A 1 379 ? 26.068 50.410 -21.010 1.00 19.01 384 VAL A N 1
ATOM 3053 C CA . VAL A 1 379 ? 26.047 51.422 -22.065 1.00 16.85 384 VAL A CA 1
ATOM 3054 C C . VAL A 1 379 ? 27.523 51.774 -22.226 1.00 19.23 384 VAL A C 1
ATOM 3055 O O . VAL A 1 379 ? 28.112 52.574 -21.485 1.00 20.34 384 VAL A O 1
ATOM 3059 N N . GLY A 1 380 ? 28.162 51.062 -23.140 1.00 19.27 385 GLY A N 1
ATOM 3060 C CA . GLY A 1 380 ? 29.571 51.290 -23.408 1.00 18.78 385 GLY A CA 1
ATOM 3061 C C . GLY A 1 380 ? 30.526 50.706 -22.374 1.00 18.71 385 GLY A C 1
ATOM 3062 O O . GLY A 1 380 ? 30.671 49.505 -22.269 1.00 18.32 385 GLY A O 1
ATOM 3063 N N . ASN A 1 381 ? 31.185 51.619 -21.659 1.00 19.62 386 ASN A N 1
ATOM 3064 C CA . ASN A 1 381 ? 32.159 51.222 -20.663 1.00 21.02 386 ASN A CA 1
ATOM 3065 C C . ASN A 1 381 ? 31.468 51.065 -19.296 1.00 21.43 386 ASN A C 1
ATOM 3066 O O . ASN A 1 381 ? 32.151 50.427 -18.516 1.00 20.95 386 ASN A O 1
ATOM 3085 N N . ASP A 1 383 ? 28.641 49.539 -16.653 1.00 19.82 388 ASP A N 1
ATOM 3086 C CA . ASP A 1 383 ? 27.662 48.477 -16.343 1.00 18.18 388 ASP A CA 1
ATOM 3087 C C . ASP A 1 383 ? 26.796 48.886 -15.130 1.00 19.84 388 ASP A C 1
ATOM 3088 O O . ASP A 1 383 ? 27.283 49.438 -14.131 1.00 21.70 388 ASP A O 1
ATOM 3093 N N . ASN A 1 384 ? 25.489 48.670 -15.151 1.00 18.24 389 ASN A N 1
ATOM 3094 C CA . ASN A 1 384 ? 24.554 49.102 -14.167 1.00 16.80 389 ASN A CA 1
ATOM 3095 C C . ASN A 1 384 ? 23.762 47.848 -13.762 1.00 17.73 389 ASN A C 1
ATOM 3096 O O . ASN A 1 384 ? 23.070 47.388 -14.661 1.00 17.00 389 ASN A O 1
ATOM 3101 N N . VAL A 1 385 ? 23.911 47.415 -12.511 1.00 14.80 390 VAL A N 1
ATOM 3102 C CA . VAL A 1 385 ? 23.187 46.220 -12.057 1.00 14.42 390 VAL A CA 1
ATOM 3103 C C . VAL A 1 385 ? 21.930 46.782 -11.375 1.00 16.12 390 VAL A C 1
ATOM 3104 O O . VAL A 1 385 ? 22.117 47.546 -10.431 1.00 17.61 390 VAL A O 1
ATOM 3108 N N . ILE A 1 386 ? 20.743 46.548 -11.899 1.00 15.11 391 ILE A N 1
ATOM 3109 C CA . ILE A 1 386 ? 19.516 47.160 -11.466 1.00 15.84 391 ILE A CA 1
ATOM 3110 C C . ILE A 1 386 ? 18.652 46.119 -10.722 1.00 16.25 391 ILE A C 1
ATOM 3111 O O . ILE A 1 386 ? 18.293 45.103 -11.317 1.00 15.99 391 ILE A O 1
ATOM 3116 N N . ASP A 1 387 ? 18.352 46.386 -9.428 1.00 16.11 392 ASP A N 1
ATOM 3117 C CA . ASP A 1 387 ? 17.632 45.431 -8.586 1.00 15.16 392 ASP A CA 1
ATOM 3118 C C . ASP A 1 387 ? 16.365 46.023 -7.990 1.00 13.35 392 ASP A C 1
ATOM 3119 O O . ASP A 1 387 ? 16.343 47.187 -7.578 1.00 14.96 392 ASP A O 1
ATOM 3124 N N . TRP A 1 388 ? 15.338 45.198 -7.983 1.00 13.55 393 TRP A N 1
ATOM 3125 C CA . TRP A 1 388 ? 14.061 45.516 -7.322 1.00 16.27 393 TRP A CA 1
ATOM 3126 C C . TRP A 1 388 ? 13.884 44.434 -6.238 1.00 14.84 393 TRP A C 1
ATOM 3127 O O . TRP A 1 388 ? 13.759 43.275 -6.594 1.00 12.67 393 TRP A O 1
ATOM 3138 N N . GLU A 1 389 ? 14.030 44.809 -4.962 1.00 15.95 394 GLU A N 1
ATOM 3139 C CA . GLU A 1 389 ? 13.864 43.757 -3.942 1.00 16.79 394 GLU A CA 1
ATOM 3140 C C . GLU A 1 389 ? 12.537 43.930 -3.203 1.00 15.47 394 GLU A C 1
ATOM 3141 O O . GLU A 1 389 ? 12.159 45.038 -2.775 1.00 14.41 394 GLU A O 1
ATOM 3147 N N . PHE A 1 390 ? 11.829 42.812 -3.055 1.00 14.84 395 PHE A N 1
ATOM 3148 C CA . PHE A 1 390 ? 10.540 42.772 -2.383 1.00 15.36 395 PHE A CA 1
ATOM 3149 C C . PHE A 1 390 ? 10.658 41.997 -1.059 1.00 15.15 395 PHE A C 1
ATOM 3150 O O . PHE A 1 390 ? 11.240 40.887 -1.019 1.00 13.34 395 PHE A O 1
ATOM 3158 N N . LYS A 1 391 ? 10.085 42.555 0.010 1.00 14.80 396 LYS A N 1
ATOM 3159 C CA . LYS A 1 391 ? 10.078 41.781 1.293 1.00 13.73 396 LYS A CA 1
ATOM 3160 C C . LYS A 1 391 ? 8.664 41.474 1.732 1.00 13.05 396 LYS A C 1
ATOM 3161 O O . LYS A 1 391 ? 7.733 42.274 1.473 1.00 12.70 396 LYS A O 1
ATOM 3167 N N . ALA A 1 392 ? 8.473 40.332 2.368 1.00 12.75 397 ALA A N 1
ATOM 3168 C CA . ALA A 1 392 ? 7.175 39.991 3.019 1.00 15.10 397 ALA A CA 1
ATOM 3169 C C . ALA A 1 392 ? 6.663 41.018 4.042 1.00 14.25 397 ALA A C 1
ATOM 3170 O O . ALA A 1 392 ? 5.474 41.234 4.263 1.00 14.11 397 ALA A O 1
ATOM 3172 N N . SER A 1 393 ? 7.583 41.732 4.673 1.00 14.77 398 SER A N 1
ATOM 3173 C CA . SER A 1 393 ? 7.298 42.814 5.585 1.00 17.20 398 SER A CA 1
ATOM 3174 C C . SER A 1 393 ? 6.695 43.990 4.854 1.00 17.34 398 SER A C 1
ATOM 3175 O O . SER A 1 393 ? 6.314 44.953 5.527 1.00 17.69 398 SER A O 1
ATOM 3178 N N . GLY A 1 394 ? 6.626 43.942 3.502 1.00 17.55 399 GLY A N 1
ATOM 3179 C CA . GLY A 1 394 ? 5.903 45.023 2.791 1.00 15.85 399 GLY A CA 1
ATOM 3180 C C . GLY A 1 394 ? 6.830 46.080 2.216 1.00 16.08 399 GLY A C 1
ATOM 3181 O O . GLY A 1 394 ? 6.476 47.067 1.538 1.00 18.51 399 GLY A O 1
ATOM 3182 N N . SER A 1 395 ? 8.091 45.915 2.523 1.00 15.91 400 SER A N 1
ATOM 3183 C CA . SER A 1 395 ? 9.156 46.777 2.095 1.00 17.39 400 SER A CA 1
ATOM 3184 C C . SER A 1 395 ? 9.638 46.452 0.660 1.00 16.45 400 SER A C 1
ATOM 3185 O O . SER A 1 395 ? 9.829 45.312 0.269 1.00 12.42 400 SER A O 1
ATOM 3188 N N . ILE A 1 396 ? 9.842 47.527 -0.082 1.00 16.67 401 ILE A N 1
ATOM 3189 C CA . ILE A 1 396 ? 10.385 47.475 -1.420 1.00 16.69 401 ILE A CA 1
ATOM 3190 C C . ILE A 1 396 ? 11.745 48.168 -1.438 1.00 15.28 401 ILE A C 1
ATOM 3191 O O . ILE A 1 396 ? 11.853 49.330 -1.075 1.00 14.68 401 ILE A O 1
ATOM 3196 N N . LYS A 1 397 ? 12.737 47.445 -1.918 1.00 15.39 402 LYS A N 1
ATOM 3197 C CA . LYS A 1 397 ? 14.068 48.044 -1.939 1.00 20.62 402 LYS A CA 1
ATOM 3198 C C . LYS A 1 397 ? 14.783 48.088 -3.288 1.00 20.16 402 LYS A C 1
ATOM 3199 O O . LYS A 1 397 ? 15.521 47.171 -3.674 1.00 18.61 402 LYS A O 1
ATOM 3205 N N . PRO A 1 398 ? 14.619 49.201 -4.011 1.00 19.74 403 PRO A N 1
ATOM 3206 C CA . PRO A 1 398 ? 15.275 49.373 -5.292 1.00 18.32 403 PRO A CA 1
ATOM 3207 C C . PRO A 1 398 ? 16.745 49.669 -5.108 1.00 18.43 403 PRO A C 1
ATOM 3208 O O . PRO A 1 398 ? 17.087 50.662 -4.441 1.00 19.21 403 PRO A O 1
ATOM 3212 N N . SER A 1 399 ? 17.651 48.867 -5.682 1.00 18.75 404 SER A N 1
ATOM 3213 C CA . SER A 1 399 ? 19.038 49.373 -5.664 1.00 20.23 404 SER A CA 1
ATOM 3214 C C . SER A 1 399 ? 19.741 49.342 -7.029 1.00 19.16 404 SER A C 1
ATOM 3215 O O . SER A 1 399 ? 19.313 48.681 -7.965 1.00 19.15 404 SER A O 1
ATOM 3218 N N . ILE A 1 400 ? 20.868 49.984 -7.079 1.00 18.46 405 ILE A N 1
ATOM 3219 C CA . ILE A 1 400 ? 21.746 50.091 -8.208 1.00 21.19 405 ILE A CA 1
ATOM 3220 C C . ILE A 1 400 ? 23.210 49.836 -7.840 1.00 21.26 405 ILE A C 1
ATOM 3221 O O . ILE A 1 400 ? 23.747 50.480 -6.916 1.00 21.77 405 ILE A O 1
ATOM 3226 N N . ALA A 1 401 ? 23.878 48.933 -8.562 1.00 19.20 406 ALA A N 1
ATOM 3227 C CA . ALA A 1 401 ? 25.324 48.779 -8.380 1.00 17.84 406 ALA A CA 1
ATOM 3228 C C . ALA A 1 401 ? 26.073 49.184 -9.655 1.00 18.77 406 ALA A C 1
ATOM 3229 O O . ALA A 1 401 ? 25.638 48.871 -10.777 1.00 19.85 406 ALA A O 1
ATOM 3231 N N . LEU A 1 402 ? 27.216 49.854 -9.604 1.00 18.58 407 LEU A N 1
ATOM 3232 C CA . LEU A 1 402 ? 28.060 50.272 -10.697 1.00 16.68 407 LEU A CA 1
ATOM 3233 C C . LEU A 1 402 ? 29.299 49.415 -10.852 1.00 16.74 407 LEU A C 1
ATOM 3234 O O . LEU A 1 402 ? 29.973 49.174 -9.829 1.00 16.89 407 LEU A O 1
ATOM 3239 N N . SER A 1 403 ? 29.602 48.896 -12.021 1.00 14.48 408 SER A N 1
ATOM 3240 C CA . SER A 1 403 ? 30.852 48.209 -12.338 1.00 13.89 408 SER A CA 1
ATOM 3241 C C . SER A 1 403 ? 31.341 48.662 -13.752 1.00 16.29 408 SER A C 1
ATOM 3242 O O . SER A 1 403 ? 30.909 49.736 -14.205 1.00 15.51 408 SER A O 1
ATOM 3245 N N . GLY A 1 404 ? 32.217 47.960 -14.486 1.00 16.50 409 GLY A N 1
ATOM 3246 C CA . GLY A 1 404 ? 32.699 48.443 -15.740 1.00 16.40 409 GLY A CA 1
ATOM 3247 C C . GLY A 1 404 ? 34.072 49.108 -15.680 1.00 17.87 409 GLY A C 1
ATOM 3248 O O . GLY A 1 404 ? 34.930 48.807 -14.852 1.00 17.14 409 GLY A O 1
ATOM 3249 N N . ILE A 1 405 ? 34.294 50.018 -16.645 1.00 19.29 410 ILE A N 1
ATOM 3250 C CA . ILE A 1 405 ? 35.637 50.556 -16.893 1.00 19.27 410 ILE A CA 1
ATOM 3251 C C . ILE A 1 405 ? 35.656 52.063 -16.883 1.00 19.20 410 ILE A C 1
ATOM 3252 O O . ILE A 1 405 ? 34.733 52.685 -17.438 1.00 20.40 410 ILE A O 1
ATOM 3257 N N . LEU A 1 406 ? 36.687 52.613 -16.269 1.00 19.63 411 LEU A N 1
ATOM 3258 C CA . LEU A 1 406 ? 36.825 54.063 -16.303 1.00 23.73 411 LEU A CA 1
ATOM 3259 C C . LEU A 1 406 ? 37.058 54.579 -17.753 1.00 25.79 411 LEU A C 1
ATOM 3260 O O . LEU A 1 406 ? 37.800 53.994 -18.548 1.00 24.19 411 LEU A O 1
ATOM 3265 N N . GLU A 1 407 ? 36.386 55.706 -17.979 1.00 28.18 412 GLU A N 1
ATOM 3266 C CA . GLU A 1 407 ? 36.689 56.483 -19.186 1.00 31.13 412 GLU A CA 1
ATOM 3267 C C . GLU A 1 407 ? 38.030 57.172 -18.944 1.00 28.48 412 GLU A C 1
ATOM 3268 O O . GLU A 1 407 ? 38.059 58.068 -18.082 1.00 30.95 412 GLU A O 1
ATOM 3274 N N . ILE A 1 408 ? 39.102 56.785 -19.595 1.00 25.52 413 ILE A N 1
ATOM 3275 C CA . ILE A 1 408 ? 40.427 57.374 -19.439 1.00 22.49 413 ILE A CA 1
ATOM 3276 C C . ILE A 1 408 ? 40.735 58.480 -20.438 1.00 24.03 413 ILE A C 1
ATOM 3277 O O . ILE A 1 408 ? 40.339 58.405 -21.621 1.00 24.84 413 ILE A O 1
ATOM 3282 N N . LYS A 1 409 ? 41.424 59.533 -20.017 1.00 22.72 414 LYS A N 1
ATOM 3283 C CA . LYS A 1 409 ? 41.940 60.595 -20.871 1.00 21.40 414 LYS A CA 1
ATOM 3284 C C . LYS A 1 409 ? 43.459 60.385 -20.933 1.00 22.63 414 LYS A C 1
ATOM 3285 O O . LYS A 1 409 ? 44.136 60.339 -19.881 1.00 24.76 414 LYS A O 1
ATOM 3291 N N . GLY A 1 410 ? 44.057 60.204 -22.093 1.00 20.21 415 GLY A N 1
ATOM 3292 C CA . GLY A 1 410 ? 45.458 59.825 -22.203 1.00 16.93 415 GLY A CA 1
ATOM 3293 C C . GLY A 1 410 ? 46.328 61.048 -21.916 1.00 17.82 415 GLY A C 1
ATOM 3294 O O . GLY A 1 410 ? 45.857 62.165 -22.141 1.00 18.80 415 GLY A O 1
ATOM 3295 N N . THR A 1 411 ? 47.557 60.816 -21.432 1.00 17.31 416 THR A N 1
ATOM 3296 C CA . THR A 1 411 ? 48.398 61.934 -21.084 1.00 20.04 416 THR A CA 1
ATOM 3297 C C . THR A 1 411 ? 49.847 61.479 -21.119 1.00 21.88 416 THR A C 1
ATOM 3298 O O . THR A 1 411 ? 50.133 60.286 -21.107 1.00 21.35 416 THR A O 1
ATOM 3302 N N . ASN A 1 412 ? 50.756 62.453 -21.218 1.00 25.24 417 ASN A N 1
ATOM 3303 C CA . ASN A 1 412 ? 52.191 62.099 -21.200 1.00 27.66 417 ASN A CA 1
ATOM 3304 C C . ASN A 1 412 ? 52.737 62.021 -19.771 1.00 29.19 417 ASN A C 1
ATOM 3305 O O . ASN A 1 412 ? 53.828 61.469 -19.551 1.00 30.62 417 ASN A O 1
ATOM 3310 N N . ILE A 1 413 ? 52.023 62.534 -18.756 1.00 28.46 418 ILE A N 1
ATOM 3311 C CA . ILE A 1 413 ? 52.315 62.432 -17.343 1.00 26.67 418 ILE A CA 1
ATOM 3312 C C . ILE A 1 413 ? 52.382 60.986 -16.877 1.00 27.45 418 ILE A C 1
ATOM 3313 O O . ILE A 1 413 ? 51.456 60.203 -17.123 1.00 28.30 418 ILE A O 1
ATOM 3318 N N . LYS A 1 414 ? 53.474 60.587 -16.255 1.00 27.93 419 LYS A N 1
ATOM 3319 C CA . LYS A 1 414 ? 53.440 59.241 -15.673 1.00 31.74 419 LYS A CA 1
ATOM 3320 C C . LYS A 1 414 ? 53.429 59.278 -14.134 1.00 32.12 419 LYS A C 1
ATOM 3321 O O . LYS A 1 414 ? 53.218 58.217 -13.544 1.00 31.14 419 LYS A O 1
ATOM 3327 N N . HIS A 1 415 ? 53.694 60.434 -13.523 1.00 31.83 420 HIS A N 1
ATOM 3328 C CA . HIS A 1 415 ? 53.781 60.581 -12.088 1.00 32.07 420 HIS A CA 1
ATOM 3329 C C . HIS A 1 415 ? 53.111 61.863 -11.585 1.00 33.22 420 HIS A C 1
ATOM 3330 O O . HIS A 1 415 ? 53.204 62.908 -12.209 1.00 32.41 420 HIS A O 1
ATOM 3343 N N . LYS A 1 416 ? 52.450 61.727 -10.435 1.00 35.36 421 LYS A N 1
ATOM 3344 C CA . LYS A 1 416 ? 51.776 62.866 -9.832 1.00 38.30 421 LYS A CA 1
ATOM 3345 C C . LYS A 1 416 ? 52.753 64.003 -9.646 1.00 40.33 421 LYS A C 1
ATOM 3346 O O . LYS A 1 416 ? 52.347 65.166 -9.574 1.00 41.24 421 LYS A O 1
ATOM 3352 N N . ASP A 1 417 ? 54.053 63.737 -9.522 1.00 43.14 422 ASP A N 1
ATOM 3353 C CA . ASP A 1 417 ? 55.052 64.783 -9.492 1.00 46.34 422 ASP A CA 1
ATOM 3354 C C . ASP A 1 417 ? 54.923 65.793 -10.637 1.00 45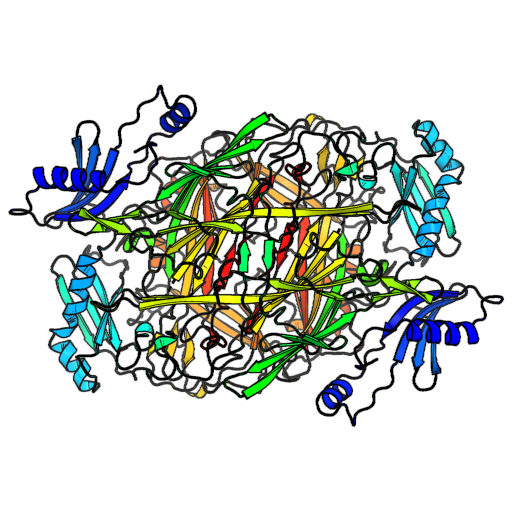.87 422 ASP A C 1
ATOM 3355 O O . ASP A 1 417 ? 55.215 66.955 -10.422 1.00 47.10 422 ASP A O 1
ATOM 3360 N N . GLU A 1 418 ? 54.589 65.317 -11.834 1.00 43.83 423 GLU A N 1
ATOM 3361 C CA . GLU A 1 418 ? 54.587 66.154 -13.004 1.00 42.53 423 GLU A CA 1
ATOM 3362 C C . GLU A 1 418 ? 53.370 67.005 -13.165 1.00 42.72 423 GLU A C 1
ATOM 3363 O O . GLU A 1 418 ? 53.462 67.910 -13.981 1.00 44.66 423 GLU A O 1
ATOM 3369 N N . ILE A 1 419 ? 52.282 66.719 -12.493 1.00 43.52 424 ILE A N 1
ATOM 3370 C CA . ILE A 1 419 ? 51.068 67.519 -12.650 1.00 45.04 424 ILE A CA 1
ATOM 3371 C C . ILE A 1 419 ? 51.381 68.982 -12.317 1.00 47.10 424 ILE A C 1
ATOM 3372 O O . ILE A 1 419 ? 51.873 69.287 -11.232 1.00 47.54 424 ILE A O 1
ATOM 3377 N N . LYS A 1 420 ? 51.103 69.884 -13.266 1.00 50.02 425 LYS A N 1
ATOM 3378 C CA . LYS A 1 420 ? 51.281 71.300 -13.059 1.00 52.45 425 LYS A CA 1
ATOM 3379 C C . LYS A 1 420 ? 49.949 72.023 -12.832 1.00 52.83 425 LYS A C 1
ATOM 3380 O O . LYS A 1 420 ? 49.886 73.115 -12.258 1.00 54.13 425 LYS A O 1
ATOM 3386 N N . GLU A 1 421 ? 48.872 71.382 -13.280 1.00 51.91 426 GLU A N 1
ATOM 3387 C CA . GLU A 1 421 ? 47.570 72.042 -13.243 1.00 49.28 426 GLU A CA 1
ATOM 3388 C C . GLU A 1 421 ? 46.457 71.029 -13.096 1.00 43.17 426 GLU A C 1
ATOM 3389 O O . GLU A 1 421 ? 46.700 69.852 -13.125 1.00 41.16 426 GLU A O 1
ATOM 3395 N N . ASP A 1 422 ? 45.255 71.545 -12.970 1.00 38.35 427 ASP A N 1
ATOM 3396 C CA . ASP A 1 422 ? 44.058 70.737 -12.786 1.00 34.34 427 ASP A CA 1
ATOM 3397 C C . ASP A 1 422 ? 43.847 69.808 -13.973 1.00 32.32 427 ASP A C 1
ATOM 3398 O O . ASP A 1 422 ? 43.494 70.249 -15.058 1.00 32.13 427 ASP A O 1
ATOM 3403 N N . LEU A 1 423 ? 44.111 68.529 -13.772 1.00 29.86 428 LEU A N 1
ATOM 3404 C CA . LEU A 1 423 ? 43.879 67.556 -14.817 1.00 28.33 428 LEU A CA 1
ATOM 3405 C C . LEU A 1 423 ? 42.403 67.234 -14.966 1.00 27.01 428 LEU A C 1
ATOM 3406 O O . LEU A 1 423 ? 42.090 66.522 -15.916 1.00 26.58 428 LEU A O 1
ATOM 3411 N N . HIS A 1 424 ? 41.514 67.710 -14.105 1.00 24.24 429 HIS A N 1
ATOM 3412 C CA . HIS A 1 424 ? 40.102 67.395 -14.134 1.00 22.92 429 HIS A CA 1
ATOM 3413 C C . HIS A 1 424 ? 39.820 65.922 -13.883 1.00 21.26 429 HIS A C 1
ATOM 3414 O O . HIS A 1 424 ? 38.823 65.339 -14.313 1.00 20.19 429 HIS A O 1
ATOM 3421 N N . GLY A 1 425 ? 40.767 65.322 -13.172 1.00 20.77 430 GLY A N 1
ATOM 3422 C CA . GLY A 1 425 ? 40.612 63.909 -12.844 1.00 21.88 430 GLY A CA 1
ATOM 3423 C C . GLY A 1 425 ? 41.846 63.478 -12.049 1.00 22.34 430 GLY A C 1
ATOM 3424 O O . GLY A 1 425 ? 42.668 64.322 -11.753 1.00 22.26 430 GLY A O 1
ATOM 3425 N N . LYS A 1 426 ? 41.917 62.197 -11.752 1.00 22.69 431 LYS A N 1
ATOM 3426 C CA . LYS A 1 426 ? 42.996 61.592 -11.043 1.00 24.12 431 LYS A CA 1
ATOM 3427 C C . LYS A 1 426 ? 43.866 60.668 -11.901 1.00 23.26 431 LYS A C 1
ATOM 3428 O O . LYS A 1 426 ? 43.356 59.951 -12.759 1.00 23.45 431 LYS A O 1
ATOM 3434 N N . LEU A 1 427 ? 45.141 60.702 -11.580 1.00 19.87 432 LEU A N 1
ATOM 3435 C CA . LEU A 1 427 ? 46.064 59.792 -12.256 1.00 21.51 432 LEU A CA 1
ATOM 3436 C C . LEU A 1 427 ? 45.883 58.427 -11.625 1.00 21.49 432 LEU A C 1
ATOM 3437 O O . LEU A 1 427 ? 46.256 58.146 -10.471 1.00 20.94 432 LEU A O 1
ATOM 3442 N N . VAL A 1 428 ? 45.294 57.487 -12.340 1.00 21.10 433 VAL A N 1
ATOM 3443 C CA . VAL A 1 428 ? 45.048 56.136 -11.837 1.00 19.33 433 VAL A CA 1
ATOM 3444 C C . VAL A 1 428 ? 46.035 55.128 -12.362 1.00 19.93 433 VAL A C 1
ATOM 3445 O O . VAL A 1 428 ? 46.104 53.951 -11.958 1.00 21.54 433 VAL A O 1
ATOM 3449 N N . SER A 1 429 ? 46.876 55.518 -13.291 1.00 18.27 434 SER A N 1
ATOM 3450 C CA . SER A 1 429 ? 47.927 54.712 -13.888 1.00 16.16 434 SER A CA 1
ATOM 3451 C C . SER A 1 429 ? 48.808 55.590 -14.753 1.00 16.05 434 SER A C 1
ATOM 3452 O O . SER A 1 429 ? 48.415 56.742 -15.054 1.00 18.87 434 SER A O 1
ATOM 3455 N N . ALA A 1 430 ? 50.012 55.162 -15.078 1.00 17.08 435 ALA A N 1
ATOM 3456 C CA . ALA A 1 430 ? 50.897 55.955 -15.976 1.00 18.39 435 ALA A CA 1
ATOM 3457 C C . ALA A 1 430 ? 50.107 56.326 -17.251 1.00 19.09 435 ALA A C 1
ATOM 3458 O O . ALA A 1 430 ? 49.419 55.453 -17.799 1.00 19.02 435 ALA A O 1
ATOM 3460 N N . ASN A 1 431 ? 50.180 57.603 -17.623 1.00 20.40 436 ASN A N 1
ATOM 3461 C CA . ASN A 1 431 ? 49.512 58.114 -18.799 1.00 21.00 436 ASN A CA 1
ATOM 3462 C C . ASN A 1 431 ? 47.999 58.093 -18.751 1.00 22.70 436 ASN A C 1
ATOM 3463 O O . ASN A 1 431 ? 47.438 58.391 -19.834 1.00 23.60 436 ASN A O 1
ATOM 3468 N N . SER A 1 432 ? 47.340 57.766 -17.629 1.00 21.56 437 SER A N 1
ATOM 3469 C CA . SER A 1 432 ? 45.881 57.680 -17.588 1.00 17.91 437 SER A CA 1
ATOM 3470 C C . SER A 1 432 ? 45.181 58.511 -16.535 1.00 20.42 437 SER A C 1
ATOM 3471 O O . SER A 1 432 ? 45.429 58.289 -15.338 1.00 21.72 437 SER A O 1
ATOM 3474 N N . ILE A 1 433 ? 44.335 59.444 -16.922 1.00 19.46 438 ILE A N 1
ATOM 3475 C CA . ILE A 1 433 ? 43.541 60.266 -16.064 1.00 19.16 438 ILE A CA 1
ATOM 3476 C C . ILE A 1 433 ? 42.110 59.708 -16.031 1.00 21.47 438 ILE A C 1
ATOM 3477 O O . ILE A 1 433 ? 41.440 59.584 -17.060 1.00 21.03 438 ILE A O 1
ATOM 3482 N N . GLY A 1 434 ? 41.642 59.323 -14.832 1.00 21.47 439 GLY A N 1
ATOM 3483 C CA . GLY A 1 434 ? 40.208 58.993 -14.632 1.00 19.36 439 GLY A CA 1
ATOM 3484 C C . GLY A 1 434 ? 39.560 60.368 -14.389 1.00 19.94 439 GLY A C 1
ATOM 3485 O O . GLY A 1 434 ? 39.843 61.048 -13.387 1.00 21.31 439 GLY A O 1
ATOM 3486 N N . ILE A 1 435 ? 38.746 60.822 -15.327 1.00 19.59 440 ILE A N 1
ATOM 3487 C CA . ILE A 1 435 ? 38.102 62.137 -15.281 1.00 19.03 440 ILE A CA 1
ATOM 3488 C C . ILE A 1 435 ? 36.973 62.163 -14.248 1.00 19.41 440 ILE A C 1
ATOM 3489 O O . ILE A 1 435 ? 36.305 61.101 -14.167 1.00 19.95 440 ILE A O 1
ATOM 3494 N N . TYR A 1 436 ? 36.736 63.280 -13.556 1.00 18.18 441 TYR A N 1
ATOM 3495 C CA . TYR A 1 436 ? 35.657 63.335 -12.602 1.00 18.10 441 TYR A CA 1
ATOM 3496 C C . TYR A 1 436 ? 34.305 63.382 -13.325 1.00 19.67 441 TYR A C 1
ATOM 3497 O O . TYR A 1 436 ? 34.154 64.175 -14.274 1.00 20.51 441 TYR A O 1
ATOM 3506 N N . HIS A 1 437 ? 33.361 62.648 -12.794 1.00 16.84 442 HIS A N 1
ATOM 3507 C CA . HIS A 1 437 ? 32.013 62.729 -13.284 1.00 17.16 442 HIS A CA 1
ATOM 3508 C C . HIS A 1 437 ? 31.009 62.271 -12.224 1.00 18.84 442 HIS A C 1
ATOM 3509 O O . HIS A 1 437 ? 31.408 61.724 -11.200 1.00 19.51 442 HIS A O 1
ATOM 3516 N N . ASP A 1 438 ? 29.726 62.439 -12.515 1.00 18.73 443 ASP A N 1
ATOM 3517 C CA . ASP A 1 438 ? 28.609 62.073 -11.712 1.00 18.28 443 ASP A CA 1
ATOM 3518 C C . ASP A 1 438 ? 27.774 61.024 -12.432 1.00 19.87 443 ASP A C 1
ATOM 3519 O O . ASP A 1 438 ? 27.859 60.877 -13.661 1.00 21.73 443 ASP A O 1
ATOM 3524 N N . HIS A 1 439 ? 26.997 60.319 -11.616 1.00 19.59 444 HIS A N 1
ATOM 3525 C CA . HIS A 1 439 ? 26.009 59.384 -12.109 1.00 18.20 444 HIS A CA 1
ATOM 3526 C C . HIS A 1 439 ? 24.692 59.708 -11.421 1.00 18.99 444 HIS A C 1
ATOM 3527 O O . HIS A 1 439 ? 24.626 59.620 -10.205 1.00 19.99 444 HIS A O 1
ATOM 3534 N N . PHE A 1 440 ? 23.696 60.114 -12.175 1.00 18.72 445 PHE A N 1
ATOM 3535 C CA . PHE A 1 440 ? 22.376 60.423 -11.635 1.00 17.89 445 PHE A CA 1
ATOM 3536 C C . PHE A 1 440 ? 21.277 59.560 -12.237 1.00 18.97 445 PHE A C 1
ATOM 3537 O O . PHE A 1 440 ? 21.150 59.392 -13.468 1.00 21.97 445 PHE A O 1
ATOM 3545 N N . TYR A 1 441 ? 20.409 58.923 -11.473 1.00 16.23 446 TYR A N 1
ATOM 3546 C CA . TYR A 1 441 ? 19.308 58.123 -11.918 1.00 16.71 446 TYR A CA 1
ATOM 3547 C C . TYR A 1 441 ? 18.017 58.765 -11.430 1.00 18.63 446 TYR A C 1
ATOM 3548 O O . TYR A 1 441 ? 18.077 59.281 -10.307 1.00 22.78 446 TYR A O 1
ATOM 3557 N N . ILE A 1 442 ? 16.956 58.819 -12.185 1.00 16.20 447 ILE A N 1
ATOM 3558 C CA . ILE A 1 442 ? 15.723 59.365 -11.735 1.00 15.04 447 ILE A CA 1
ATOM 3559 C C . ILE A 1 442 ? 14.729 58.228 -11.903 1.00 17.85 447 ILE A C 1
ATOM 3560 O O . ILE A 1 442 ? 14.557 57.678 -13.011 1.00 19.58 447 ILE A O 1
ATOM 3565 N N . TYR A 1 443 ? 14.129 57.803 -10.779 1.00 16.57 448 TYR A N 1
ATOM 3566 C CA . TYR A 1 443 ? 13.122 56.791 -10.718 1.00 12.39 448 TYR A CA 1
ATOM 3567 C C . TYR A 1 443 ? 11.757 57.448 -10.853 1.00 13.62 448 TYR A C 1
ATOM 3568 O O . TYR A 1 443 ? 11.599 58.525 -10.325 1.00 12.44 448 TYR A O 1
ATOM 3577 N N . TYR A 1 444 ? 10.869 56.736 -11.535 1.00 14.41 449 TYR A N 1
ATOM 3578 C CA . TYR A 1 444 ? 9.483 57.166 -11.715 1.00 14.73 449 TYR A CA 1
ATOM 3579 C C . TYR A 1 444 ? 8.711 56.247 -10.751 1.00 13.87 449 TYR A C 1
ATOM 3580 O O . TYR A 1 444 ? 8.846 55.017 -10.929 1.00 12.61 449 TYR A O 1
ATOM 3589 N N . LEU A 1 445 ? 7.975 56.806 -9.787 1.00 14.92 450 LEU A N 1
ATOM 3590 C CA . LEU A 1 445 ? 7.300 55.900 -8.833 1.00 15.73 450 LEU A CA 1
ATOM 3591 C C . LEU A 1 445 ? 5.818 56.157 -8.758 1.00 15.91 450 LEU A C 1
ATOM 3592 O O . LEU A 1 445 ? 5.413 57.008 -7.953 1.00 18.40 450 LEU A O 1
ATOM 3597 N N . ASP A 1 446 ? 5.000 55.492 -9.577 1.00 14.49 451 ASP A N 1
ATOM 3598 C CA . ASP A 1 446 ? 3.571 55.804 -9.495 1.00 16.62 451 ASP A CA 1
ATOM 3599 C C . ASP A 1 446 ? 2.934 55.018 -8.345 1.00 16.27 451 ASP A C 1
ATOM 3600 O O . ASP A 1 446 ? 2.320 53.942 -8.522 1.00 16.29 451 ASP A O 1
ATOM 3605 N N . PHE A 1 447 ? 3.060 55.574 -7.123 1.00 16.23 452 PHE A N 1
ATOM 3606 C CA . PHE A 1 447 ? 2.423 54.873 -5.986 1.00 16.58 452 PHE A CA 1
ATOM 3607 C C . PHE A 1 447 ? 0.911 55.050 -6.033 1.00 14.22 452 PHE A C 1
ATOM 3608 O O . PHE A 1 447 ? 0.557 56.193 -6.287 1.00 15.47 452 PHE A O 1
ATOM 3616 N N . ASP A 1 448 ? 0.143 54.052 -5.764 1.00 13.27 453 ASP A N 1
ATOM 3617 C CA . ASP A 1 448 ? -1.298 54.199 -5.586 1.00 15.59 453 ASP A CA 1
ATOM 3618 C C . ASP A 1 448 ? -1.613 53.521 -4.233 1.00 16.51 453 ASP A C 1
ATOM 3619 O O . ASP A 1 448 ? -2.145 52.388 -4.143 1.00 18.15 453 ASP A O 1
ATOM 3624 N N . ILE A 1 449 ? -1.229 54.195 -3.140 1.00 17.66 454 ILE A N 1
ATOM 3625 C CA . ILE A 1 449 ? -1.307 53.571 -1.793 1.00 17.10 454 ILE A CA 1
ATOM 3626 C C . ILE A 1 449 ? -2.740 53.174 -1.493 1.00 17.04 454 ILE A C 1
ATOM 3627 O O . ILE A 1 449 ? -3.542 54.077 -1.254 1.00 17.91 454 ILE A O 1
ATOM 3632 N N . ASP A 1 450 ? -3.110 51.923 -1.557 1.00 18.88 455 ASP A N 1
ATOM 3633 C CA . ASP A 1 450 ? -4.471 51.491 -1.325 1.00 23.09 455 ASP A CA 1
ATOM 3634 C C . ASP A 1 450 ? -5.514 52.120 -2.242 1.00 24.65 455 ASP A C 1
ATOM 3635 O O . ASP A 1 450 ? -6.699 52.228 -1.865 1.00 26.27 455 ASP A O 1
ATOM 3640 N N . GLY A 1 451 ? -5.125 52.490 -3.474 1.00 25.08 456 GLY A N 1
ATOM 3641 C CA . GLY A 1 451 ? -6.021 53.194 -4.402 1.00 23.09 456 GLY A CA 1
ATOM 3642 C C . GLY A 1 451 ? -5.294 54.407 -4.965 1.00 23.33 456 GLY A C 1
ATOM 3643 O O . GLY A 1 451 ? -4.116 54.577 -4.608 1.00 22.58 456 GLY A O 1
ATOM 3644 N N . THR A 1 452 ? -5.950 55.241 -5.770 1.00 23.33 457 THR A N 1
ATOM 3645 C CA . THR A 1 452 ? -5.228 56.333 -6.436 1.00 23.88 457 THR A CA 1
ATOM 3646 C C . THR A 1 452 ? -5.285 57.687 -5.781 1.00 23.99 457 THR A C 1
ATOM 3647 O O . THR A 1 452 ? -4.442 58.529 -6.127 1.00 23.24 457 THR A O 1
ATOM 3651 N N . HIS A 1 453 ? -6.275 57.980 -4.919 1.00 24.50 458 HIS A N 1
ATOM 3652 C CA . HIS A 1 453 ? -6.309 59.291 -4.256 1.00 25.65 458 HIS A CA 1
ATOM 3653 C C . HIS A 1 453 ? -5.316 59.354 -3.107 1.00 24.71 458 HIS A C 1
ATOM 3654 O O . HIS A 1 453 ? -5.529 58.648 -2.106 1.00 23.75 458 HIS A O 1
ATOM 3661 N N . ASN A 1 454 ? -4.302 60.188 -3.222 1.00 22.05 459 ASN A N 1
ATOM 3662 C CA . ASN A 1 454 ? -3.219 60.162 -2.261 1.00 18.98 459 ASN A CA 1
ATOM 3663 C C . ASN A 1 454 ? -2.753 61.580 -2.036 1.00 19.48 459 ASN A C 1
ATOM 3664 O O . ASN A 1 454 ? -3.185 62.514 -2.700 1.00 18.46 459 ASN A O 1
ATOM 3669 N N . SER A 1 455 ? -1.852 61.713 -1.031 1.00 19.66 460 SER A N 1
ATOM 3670 C CA . SER A 1 455 ? -1.310 63.026 -0.702 1.00 19.18 460 SER A CA 1
ATOM 3671 C C . SER A 1 455 ? 0.143 62.765 -0.267 1.00 18.27 460 SER A C 1
ATOM 3672 O O . SER A 1 455 ? 0.542 61.656 -0.009 1.00 17.58 460 SER A O 1
ATOM 3675 N N . PHE A 1 456 ? 0.887 63.848 -0.238 1.00 19.41 461 PHE A N 1
ATOM 3676 C CA . PHE A 1 456 ? 2.300 63.760 0.074 1.00 21.65 461 PHE A CA 1
ATOM 3677 C C . PHE A 1 456 ? 2.467 64.591 1.371 1.00 21.15 461 PHE A C 1
ATOM 3678 O O . PHE A 1 456 ? 2.144 65.774 1.402 1.00 20.46 461 PHE A O 1
ATOM 3686 N N . GLU A 1 457 ? 2.978 63.843 2.350 1.00 21.44 462 GLU A N 1
ATOM 3687 C CA . GLU A 1 457 ? 3.220 64.488 3.651 1.00 24.19 462 GLU A CA 1
ATOM 3688 C C . GLU A 1 457 ? 4.701 64.556 3.969 1.00 23.85 462 GLU A C 1
ATOM 3689 O O . GLU A 1 457 ? 5.489 63.626 3.771 1.00 24.99 462 GLU A O 1
ATOM 3695 N N . LYS A 1 458 ? 5.081 65.729 4.416 1.00 25.31 463 LYS A N 1
ATOM 3696 C CA . LYS A 1 458 ? 6.430 65.961 4.907 1.00 27.78 463 LYS A CA 1
ATOM 3697 C C . LYS A 1 458 ? 6.283 66.236 6.425 1.00 28.21 463 LYS A C 1
ATOM 3698 O O . LYS A 1 458 ? 5.674 67.197 6.873 1.00 28.32 463 LYS A O 1
ATOM 3704 N N . THR A 1 459 ? 6.783 65.333 7.228 1.00 28.10 464 THR A N 1
ATOM 3705 C CA . THR A 1 459 ? 6.866 65.405 8.673 1.00 27.72 464 THR A CA 1
ATOM 3706 C C . THR A 1 459 ? 8.252 65.887 9.091 1.00 26.85 464 THR A C 1
ATOM 3707 O O . THR A 1 459 ? 9.245 65.170 8.929 1.00 27.10 464 THR A O 1
ATOM 3711 N N . SER A 1 460 ? 8.374 67.107 9.553 1.00 26.01 465 SER A N 1
ATOM 3712 C CA . SER A 1 460 ? 9.600 67.662 10.048 1.00 28.53 465 SER A CA 1
ATOM 3713 C C . SER A 1 460 ? 9.839 67.339 11.530 1.00 29.23 465 SER A C 1
ATOM 3714 O O . SER A 1 460 ? 8.915 67.374 12.346 1.00 28.66 465 SER A O 1
ATOM 3717 N N . LEU A 1 461 ? 11.091 67.021 11.854 1.00 29.32 466 LEU A N 1
ATOM 3718 C CA . LEU A 1 461 ? 11.455 66.805 13.253 1.00 28.40 466 LEU A CA 1
ATOM 3719 C C . LEU A 1 461 ? 11.869 68.153 13.805 1.00 30.40 466 LEU A C 1
ATOM 3720 O O . LEU A 1 461 ? 12.897 68.635 13.311 1.00 30.86 466 LEU A O 1
ATOM 3725 N N . LYS A 1 462 ? 11.172 68.778 14.750 1.00 32.82 467 LYS A N 1
ATOM 3726 C CA . LYS A 1 462 ? 11.733 70.049 15.246 1.00 35.72 467 LYS A CA 1
ATOM 3727 C C . LYS A 1 462 ? 12.120 70.054 16.725 1.00 33.98 467 LYS A C 1
ATOM 3728 O O . LYS A 1 462 ? 11.451 69.466 17.562 1.00 32.48 467 LYS A O 1
ATOM 3734 N N . THR A 1 463 ? 13.233 70.716 17.001 1.00 32.68 468 THR A N 1
ATOM 3735 C CA . THR A 1 463 ? 13.751 70.893 18.347 1.00 33.82 468 THR A CA 1
ATOM 3736 C C . THR A 1 463 ? 12.878 71.942 19.059 1.00 33.94 468 THR A C 1
ATOM 3737 O O . THR A 1 463 ? 12.629 72.998 18.505 1.00 34.32 468 THR A O 1
ATOM 3741 N N . VAL A 1 464 ? 12.428 71.627 20.253 1.00 35.04 469 VAL A N 1
ATOM 3742 C CA . VAL A 1 464 ? 11.658 72.499 21.140 1.00 34.04 469 VAL A CA 1
ATOM 3743 C C . VAL A 1 464 ? 12.536 72.766 22.368 1.00 33.80 469 VAL A C 1
ATOM 3744 O O . VAL A 1 464 ? 13.062 71.848 22.988 1.00 32.24 469 VAL A O 1
ATOM 3748 N N . ARG A 1 465 ? 12.763 74.014 22.671 1.00 36.53 470 ARG A N 1
ATOM 3749 C CA . ARG A 1 465 ? 13.493 74.468 23.847 1.00 40.40 470 ARG A CA 1
ATOM 3750 C C . ARG A 1 465 ? 12.505 74.817 24.974 1.00 40.33 470 ARG A C 1
ATOM 3751 O O . ARG A 1 465 ? 11.679 75.685 24.721 1.00 40.58 470 ARG A O 1
ATOM 3759 N N . ILE A 1 466 ? 12.526 74.164 26.120 1.00 41.47 471 ILE A N 1
ATOM 3760 C CA . ILE A 1 466 ? 11.649 74.413 27.260 1.00 42.76 471 ILE A CA 1
ATOM 3761 C C . ILE A 1 466 ? 12.114 75.696 27.961 1.00 46.47 471 ILE A C 1
ATOM 3762 O O . ILE A 1 466 ? 13.233 75.703 28.496 1.00 46.20 471 ILE A O 1
ATOM 3767 N N . LYS A 1 467 ? 11.255 76.731 27.902 1.00 50.71 472 LYS A N 1
ATOM 3768 C CA . LYS A 1 467 ? 11.606 78.045 28.427 1.00 55.51 472 LYS A CA 1
ATOM 3769 C C . LYS A 1 467 ? 11.093 78.274 29.851 1.00 59.14 472 LYS A C 1
ATOM 3770 O O . LYS A 1 467 ? 11.724 78.917 30.704 1.00 59.58 472 LYS A O 1
ATOM 3776 N N . ASP A 1 468 ? 9.925 77.703 30.133 1.00 61.40 473 ASP A N 1
ATOM 3777 C CA . ASP A 1 468 ? 9.255 77.862 31.411 1.00 63.55 473 ASP A CA 1
ATOM 3778 C C . ASP A 1 468 ? 9.691 76.996 32.580 1.00 62.95 473 ASP A C 1
ATOM 3779 O O . ASP A 1 468 ? 8.876 76.837 33.532 1.00 64.40 473 ASP A O 1
ATOM 3784 N N . GLY A 1 469 ? 10.909 76.452 32.617 1.00 60.79 474 GLY A N 1
ATOM 3785 C CA . GLY A 1 469 ? 11.288 75.631 33.761 1.00 57.72 474 GLY A CA 1
ATOM 3786 C C . GLY A 1 469 ? 10.232 74.620 34.195 1.00 56.05 474 GLY A C 1
ATOM 3787 O O . GLY A 1 469 ? 10.163 74.204 35.369 1.00 55.95 474 GLY A O 1
ATOM 3788 N N . SER A 1 470 ? 9.369 74.169 33.292 1.00 53.11 475 SER A N 1
ATOM 3789 C CA . SER A 1 470 ? 8.403 73.126 33.607 1.00 50.71 475 SER A CA 1
ATOM 3790 C C . SER A 1 470 ? 8.976 71.725 33.415 1.00 48.59 475 SER A C 1
ATOM 3791 O O . SER A 1 470 ? 8.229 70.739 33.501 1.00 48.45 475 SER A O 1
ATOM 3794 N N . SER A 1 471 ? 10.265 71.569 33.103 1.00 44.21 476 SER A N 1
ATOM 3795 C CA . SER A 1 471 ? 10.895 70.256 33.008 1.00 39.55 476 SER A CA 1
ATOM 3796 C C . SER A 1 471 ? 12.336 70.362 33.510 1.00 37.67 476 SER A C 1
ATOM 3797 O O . SER A 1 471 ? 12.840 71.484 33.522 1.00 36.27 476 SER A O 1
ATOM 3800 N N . LYS A 1 472 ? 12.952 69.262 33.938 1.00 37.39 477 LYS A N 1
ATOM 3801 C CA . LYS A 1 472 ? 14.392 69.259 34.221 1.00 37.13 477 LYS A CA 1
ATOM 3802 C C . LYS A 1 472 ? 15.173 69.342 32.899 1.00 34.92 477 LYS A C 1
ATOM 3803 O O . LYS A 1 472 ? 16.293 69.848 32.822 1.00 34.78 477 LYS A O 1
ATOM 3809 N N . ARG A 1 473 ? 14.559 68.833 31.819 1.00 32.08 478 ARG A N 1
ATOM 3810 C CA . ARG A 1 473 ? 15.101 68.867 30.456 1.00 28.67 478 ARG A CA 1
ATOM 3811 C C . ARG A 1 473 ? 15.072 70.260 29.861 1.00 27.63 478 ARG A C 1
ATOM 3812 O O . ARG A 1 473 ? 14.048 70.946 30.030 1.00 28.79 478 ARG A O 1
ATOM 3820 N N . LYS A 1 474 ? 16.122 70.710 29.180 1.00 27.40 479 LYS A N 1
ATOM 3821 C CA . LYS A 1 474 ? 16.068 71.993 28.474 1.00 27.85 479 LYS A CA 1
ATOM 3822 C C . LYS A 1 474 ? 15.452 71.931 27.076 1.00 26.81 479 LYS A C 1
ATOM 3823 O O . LYS A 1 474 ? 15.163 72.970 26.450 1.00 27.57 479 LYS A O 1
ATOM 3829 N N . SER A 1 475 ? 15.257 70.732 26.540 1.00 24.63 480 SER A N 1
ATOM 3830 C CA . SER A 1 475 ? 14.870 70.592 25.138 1.00 24.63 480 SER A CA 1
ATOM 3831 C C . SER A 1 475 ? 14.430 69.159 24.836 1.00 26.77 480 SER A C 1
ATOM 3832 O O . SER A 1 475 ? 14.689 68.169 25.552 1.00 26.71 480 SER A O 1
ATOM 3835 N N . TYR A 1 476 ? 13.644 69.082 23.756 1.00 27.15 481 TYR A N 1
ATOM 3836 C CA . TYR A 1 476 ? 13.278 67.781 23.170 1.00 27.85 481 TYR A CA 1
ATOM 3837 C C . TYR A 1 476 ? 12.923 68.046 21.687 1.00 28.34 481 TYR A C 1
ATOM 3838 O O . TYR A 1 476 ? 12.832 69.240 21.310 1.00 28.75 481 TYR A O 1
ATOM 3847 N N . TRP A 1 477 ? 12.789 67.005 20.867 1.00 25.47 482 TRP A N 1
ATOM 3848 C CA . TRP A 1 477 ? 12.343 67.284 19.490 1.00 24.21 482 TRP A CA 1
ATOM 3849 C C . TRP A 1 477 ? 10.920 66.744 19.345 1.00 24.23 482 TRP A C 1
ATOM 3850 O O . TRP A 1 477 ? 10.451 65.880 20.115 1.00 24.70 482 TRP A O 1
ATOM 3861 N N . THR A 1 478 ? 10.237 67.286 18.347 1.00 25.56 483 THR A N 1
ATOM 3862 C CA . THR A 1 478 ? 8.884 66.743 18.064 1.00 25.85 483 THR A CA 1
ATOM 3863 C C . THR A 1 478 ? 8.696 66.776 16.549 1.00 26.63 483 THR A C 1
ATOM 3864 O O . THR A 1 478 ? 9.572 67.189 15.785 1.00 27.43 483 THR A O 1
ATOM 3868 N N . THR A 1 479 ? 7.546 66.373 16.083 1.00 26.49 484 THR A N 1
ATOM 3869 C CA . THR A 1 479 ? 7.261 66.313 14.677 1.00 28.51 484 THR A CA 1
ATOM 3870 C C . THR A 1 479 ? 6.179 67.322 14.302 1.00 30.53 484 THR A C 1
ATOM 3871 O O . THR A 1 479 ? 5.275 67.620 15.065 1.00 31.30 484 THR A O 1
ATOM 3875 N N . GLU A 1 480 ? 6.307 67.804 13.079 1.00 33.17 485 GLU A N 1
ATOM 3876 C CA . GLU A 1 480 ? 5.269 68.666 12.499 1.00 36.04 485 GLU A CA 1
ATOM 3877 C C . GLU A 1 480 ? 4.957 68.169 11.101 1.00 35.48 485 GLU A C 1
ATOM 3878 O O . GLU A 1 480 ? 5.838 68.045 10.249 1.00 34.96 485 GLU A O 1
ATOM 3884 N N . THR A 1 481 ? 3.718 67.811 10.788 1.00 35.48 486 THR A N 1
ATOM 3885 C CA . THR A 1 481 ? 3.341 67.341 9.467 1.00 35.38 486 THR A CA 1
ATOM 3886 C C . THR A 1 481 ? 2.608 68.315 8.575 1.00 35.24 486 THR A C 1
ATOM 3887 O O . THR A 1 481 ? 1.519 68.762 8.873 1.00 35.47 486 THR A O 1
ATOM 3891 N N . GLN A 1 482 ? 3.240 68.622 7.459 1.00 37.14 487 GLN A N 1
ATOM 3892 C CA . GLN A 1 482 ? 2.662 69.446 6.398 1.00 39.81 487 GLN A CA 1
ATOM 3893 C C . GLN A 1 482 ? 2.329 68.563 5.177 1.00 36.12 487 GLN A C 1
ATOM 3894 O O . GLN A 1 482 ? 3.073 67.676 4.779 1.00 34.52 487 GLN A O 1
ATOM 3900 N N . THR A 1 483 ? 1.156 68.768 4.614 1.00 34.50 488 THR A N 1
ATOM 3901 C CA . THR A 1 483 ? 0.730 68.220 3.342 1.00 32.04 488 THR A CA 1
ATOM 3902 C C . THR A 1 483 ? 1.108 69.174 2.201 1.00 29.66 488 THR A C 1
ATOM 3903 O O . THR A 1 483 ? 0.767 70.342 2.297 1.00 28.83 488 THR A O 1
ATOM 3907 N N . ALA A 1 484 ? 1.810 68.656 1.208 1.00 28.48 489 ALA A N 1
ATOM 3908 C CA . ALA A 1 484 ? 2.147 69.409 -0.025 1.00 27.68 489 ALA A CA 1
ATOM 3909 C C . ALA A 1 484 ? 0.855 69.734 -0.767 1.00 26.68 489 ALA A C 1
ATOM 3910 O O . ALA A 1 484 ? 0.050 68.821 -1.030 1.00 25.22 489 ALA A O 1
ATOM 3912 N N . LYS A 1 485 ? 0.573 71.021 -0.996 1.00 28.65 490 LYS A N 1
ATOM 3913 C CA . LYS A 1 485 ? -0.671 71.339 -1.715 1.00 31.79 490 LYS A CA 1
ATOM 3914 C C . LYS A 1 485 ? -0.455 71.380 -3.236 1.00 29.35 490 LYS A C 1
ATOM 3915 O O . LYS A 1 485 ? -1.398 71.091 -3.932 1.00 26.71 490 LYS A O 1
ATOM 3921 N N . THR A 1 486 ? 0.734 71.772 -3.662 1.00 27.60 491 THR A N 1
ATOM 3922 C CA . THR A 1 486 ? 1.000 71.904 -5.072 1.00 27.55 491 THR A CA 1
ATOM 3923 C C . THR A 1 486 ? 2.400 71.430 -5.450 1.00 27.64 491 THR A C 1
ATOM 3924 O O . THR A 1 486 ? 3.297 71.353 -4.641 1.00 27.42 491 THR A O 1
ATOM 3928 N N . GLU A 1 487 ? 2.510 71.140 -6.751 1.00 28.22 492 GLU A N 1
ATOM 3929 C CA . GLU A 1 487 ? 3.825 70.717 -7.210 1.00 28.62 492 GLU A CA 1
ATOM 3930 C C . GLU A 1 487 ? 4.913 71.587 -6.633 1.00 28.16 492 GLU A C 1
ATOM 3931 O O . GLU A 1 487 ? 5.939 70.994 -6.294 1.00 29.89 492 GLU A O 1
ATOM 3937 N N . SER A 1 488 ? 4.784 72.887 -6.477 1.00 28.42 493 SER A N 1
ATOM 3938 C CA . SER A 1 488 ? 5.926 73.682 -6.031 1.00 31.08 493 SER A CA 1
ATOM 3939 C C . SER A 1 488 ? 6.307 73.346 -4.591 1.00 33.32 493 SER A C 1
ATOM 3940 O O . SER A 1 488 ? 7.463 73.575 -4.215 1.00 35.57 493 SER A O 1
ATOM 3943 N N . ASP A 1 489 ? 5.340 72.839 -3.825 1.00 33.05 494 ASP A N 1
ATOM 3944 C CA . ASP A 1 489 ? 5.577 72.450 -2.459 1.00 33.57 494 ASP A CA 1
ATOM 3945 C C . ASP A 1 489 ? 6.311 71.123 -2.378 1.00 33.90 494 ASP A C 1
ATOM 3946 O O . ASP A 1 489 ? 7.069 70.934 -1.427 1.00 36.24 494 ASP A O 1
ATOM 3951 N N . ALA A 1 490 ? 6.105 70.234 -3.349 1.00 32.73 495 ALA A N 1
ATOM 3952 C CA . ALA A 1 490 ? 6.713 68.909 -3.316 1.00 28.29 495 ALA A CA 1
ATOM 3953 C C . ALA A 1 490 ? 8.061 68.802 -3.980 1.00 28.16 495 ALA A C 1
ATOM 3954 O O . ALA A 1 490 ? 8.485 67.703 -4.332 1.00 27.96 495 ALA A O 1
ATOM 3956 N N . LYS A 1 491 ? 8.804 69.885 -4.129 1.00 27.66 496 LYS A N 1
ATOM 3957 C CA . LYS A 1 491 ? 10.184 69.846 -4.623 1.00 28.52 496 LYS A CA 1
ATOM 3958 C C . LYS A 1 491 ? 11.191 69.801 -3.470 1.00 27.45 496 LYS A C 1
ATOM 3959 O O . LYS A 1 491 ? 11.584 70.833 -2.912 1.00 27.42 496 LYS A O 1
ATOM 3965 N N . ILE A 1 492 ? 11.673 68.621 -3.087 1.00 26.29 497 ILE A N 1
ATOM 3966 C CA . ILE A 1 492 ? 12.450 68.421 -1.874 1.00 24.33 497 ILE A CA 1
ATOM 3967 C C . ILE A 1 492 ? 13.943 68.298 -2.100 1.00 24.36 497 ILE A C 1
ATOM 3968 O O . ILE A 1 492 ? 14.403 67.422 -2.826 1.00 23.37 497 ILE A O 1
ATOM 3973 N N . THR A 1 493 ? 14.752 69.135 -1.488 1.00 26.43 498 THR A N 1
ATOM 3974 C CA . THR A 1 493 ? 16.202 68.992 -1.398 1.00 27.93 498 THR A CA 1
ATOM 3975 C C . THR A 1 493 ? 16.544 68.298 -0.053 1.00 29.34 498 THR A C 1
ATOM 3976 O O . THR A 1 493 ? 16.498 68.893 1.018 1.00 30.83 498 THR A O 1
ATOM 3980 N N . ILE A 1 494 ? 16.908 67.040 -0.122 1.00 29.77 499 ILE A N 1
ATOM 3981 C CA . ILE A 1 494 ? 17.238 66.214 1.001 1.00 29.71 499 ILE A CA 1
ATOM 3982 C C . ILE A 1 494 ? 18.577 66.668 1.573 1.00 31.88 499 ILE A C 1
ATOM 3983 O O . ILE A 1 494 ? 19.610 66.799 0.949 1.00 30.73 499 ILE A O 1
ATOM 3988 N N . GLY A 1 495 ? 18.506 66.967 2.863 1.00 35.46 500 GLY A N 1
ATOM 3989 C CA . GLY A 1 495 ? 19.691 67.326 3.642 1.00 39.74 500 GLY A CA 1
ATOM 3990 C C . GLY A 1 495 ? 19.463 68.669 4.293 1.00 42.18 500 GLY A C 1
ATOM 3991 O O . GLY A 1 495 ? 20.220 69.044 5.182 1.00 44.14 500 GLY A O 1
ATOM 3992 N N . LEU A 1 496 ? 18.410 69.374 3.874 1.00 44.89 501 LEU A N 1
ATOM 3993 C CA . LEU A 1 496 ? 18.210 70.667 4.552 1.00 47.54 501 LEU A CA 1
ATOM 3994 C C . LEU A 1 496 ? 17.890 70.589 6.020 1.00 47.16 501 LEU A C 1
ATOM 3995 O O . LEU A 1 496 ? 18.383 71.474 6.731 1.00 50.32 501 LEU A O 1
ATOM 4000 N N . ALA A 1 497 ? 17.165 69.629 6.532 1.00 44.77 502 ALA A N 1
ATOM 4001 C CA . ALA A 1 497 ? 16.694 69.519 7.906 1.00 41.21 502 ALA A CA 1
ATOM 4002 C C . ALA A 1 497 ? 16.092 68.141 8.046 1.00 39.61 502 ALA A C 1
ATOM 4003 O O . ALA A 1 497 ? 15.746 67.635 6.975 1.00 41.37 502 ALA A O 1
ATOM 4005 N N . PRO A 1 498 ? 15.894 67.567 9.206 1.00 37.27 503 PRO A N 1
ATOM 4006 C CA . PRO A 1 498 ? 15.303 66.237 9.309 1.00 34.07 503 PRO A CA 1
ATOM 4007 C C . PRO A 1 498 ? 13.819 66.216 8.983 1.00 31.29 503 PRO A C 1
ATOM 4008 O O . PRO A 1 498 ? 13.046 67.072 9.407 1.00 30.74 503 PRO A O 1
ATOM 4012 N N . ALA A 1 499 ? 13.405 65.229 8.191 1.00 28.44 504 ALA A N 1
ATOM 4013 C CA . ALA A 1 499 ? 11.991 65.094 7.851 1.00 27.80 504 ALA A CA 1
ATOM 4014 C C . ALA A 1 499 ? 11.735 63.683 7.344 1.00 26.76 504 ALA A C 1
ATOM 4015 O O . ALA A 1 499 ? 12.659 63.034 6.846 1.00 28.06 504 ALA A O 1
ATOM 4017 N N . GLU A 1 500 ? 10.532 63.179 7.525 1.00 24.96 505 GLU A N 1
ATOM 4018 C CA . GLU A 1 500 ? 10.150 61.889 6.939 1.00 23.49 505 GLU A CA 1
ATOM 4019 C C . GLU A 1 500 ? 9.265 62.249 5.723 1.00 23.13 505 GLU A C 1
ATOM 4020 O O . GLU A 1 500 ? 8.484 63.199 5.799 1.00 22.18 505 GLU A O 1
ATOM 4026 N N . LEU A 1 501 ? 9.453 61.508 4.626 1.00 22.34 506 LEU A N 1
ATOM 4027 C CA . LEU A 1 501 ? 8.711 61.824 3.367 1.00 18.91 506 LEU A CA 1
ATOM 4028 C C . LEU A 1 501 ? 7.733 60.697 3.135 1.00 17.22 506 LEU A C 1
ATOM 4029 O O . LEU A 1 501 ? 8.179 59.573 2.887 1.00 15.83 506 LEU A O 1
ATOM 4034 N N . VAL A 1 502 ? 6.446 60.993 3.324 1.00 17.08 507 VAL A N 1
ATOM 4035 C CA . VAL A 1 502 ? 5.443 59.933 3.249 1.00 16.79 507 VAL A CA 1
ATOM 4036 C C . VAL A 1 502 ? 4.359 60.185 2.184 1.00 17.92 507 VAL A C 1
ATOM 4037 O O . VAL A 1 502 ? 3.822 61.299 2.020 1.00 19.00 507 VAL A O 1
ATOM 4041 N N . VAL A 1 503 ? 3.984 59.094 1.509 1.00 15.68 508 VAL A N 1
ATOM 4042 C CA . VAL A 1 503 ? 2.859 59.141 0.570 1.00 16.24 508 VAL A CA 1
ATOM 4043 C C . VAL A 1 503 ? 1.703 58.471 1.311 1.00 14.57 508 VAL A C 1
ATOM 4044 O O . VAL A 1 503 ? 1.790 57.274 1.597 1.00 13.09 508 VAL A O 1
ATOM 4048 N N . VAL A 1 504 ? 0.608 59.182 1.566 1.00 13.27 509 VAL A N 1
ATOM 4049 C CA . VAL A 1 504 ? -0.473 58.549 2.317 1.00 15.75 509 VAL A CA 1
ATOM 4050 C C . VAL A 1 504 ? -1.744 58.449 1.502 1.00 18.29 509 VAL A C 1
ATOM 4051 O O . VAL A 1 504 ? -1.847 59.119 0.466 1.00 21.59 509 VAL A O 1
ATOM 4055 N N . ASN A 1 505 ? -2.669 57.583 1.895 1.00 17.96 510 ASN A N 1
ATOM 4056 C CA . ASN A 1 505 ? -4.033 57.724 1.407 1.00 18.14 510 ASN A CA 1
ATOM 4057 C C . ASN A 1 505 ? -4.795 58.431 2.551 1.00 20.00 510 ASN A C 1
ATOM 4058 O O . ASN A 1 505 ? -5.061 57.858 3.601 1.00 19.58 510 ASN A O 1
ATOM 4063 N N . PRO A 1 506 ? -5.157 59.688 2.370 1.00 21.88 511 PRO A N 1
ATOM 4064 C CA . PRO A 1 506 ? -5.842 60.463 3.377 1.00 23.14 511 PRO A CA 1
ATOM 4065 C C . PRO A 1 506 ? -7.222 59.903 3.701 1.00 24.68 511 PRO A C 1
ATOM 4066 O O . PRO A 1 506 ? -7.826 60.340 4.691 1.00 26.42 511 PRO A O 1
ATOM 4070 N N . ASN A 1 507 ? -7.714 58.966 2.912 1.00 23.71 512 ASN A N 1
ATOM 4071 C CA . ASN A 1 507 ? -9.101 58.561 3.021 1.00 24.43 512 ASN A CA 1
ATOM 4072 C C . ASN A 1 507 ? -9.220 57.233 3.740 1.00 25.36 512 ASN A C 1
ATOM 4073 O O . ASN A 1 507 ? -10.325 56.731 4.015 1.00 26.61 512 ASN A O 1
ATOM 4078 N N . ILE A 1 508 ? -8.069 56.639 3.970 1.00 25.90 513 ILE A N 1
ATOM 4079 C CA . ILE A 1 508 ? -8.077 55.321 4.632 1.00 25.59 513 ILE A CA 1
ATOM 4080 C C . ILE A 1 508 ? -7.192 55.320 5.874 1.00 27.07 513 ILE A C 1
ATOM 4081 O O . ILE A 1 508 ? -5.993 55.601 5.760 1.00 27.36 513 ILE A O 1
ATOM 4086 N N . LYS A 1 509 ? -7.809 55.007 7.032 1.00 27.26 514 LYS A N 1
ATOM 4087 C CA . LYS A 1 509 ? -7.040 55.073 8.267 1.00 26.08 514 LYS A CA 1
ATOM 4088 C C . LYS A 1 509 ? -7.059 53.761 9.004 1.00 25.80 514 LYS A C 1
ATOM 4089 O O . LYS A 1 509 ? -7.950 52.979 8.726 1.00 24.90 514 LYS A O 1
ATOM 4095 N N . THR A 1 510 ? -6.058 53.568 9.887 1.00 24.40 515 THR A N 1
ATOM 4096 C CA . THR A 1 510 ? -6.057 52.369 10.735 1.00 22.79 515 THR A CA 1
ATOM 4097 C C . THR A 1 510 ? -7.121 52.481 11.852 1.00 22.77 515 THR A C 1
ATOM 4098 O O . THR A 1 510 ? -7.744 53.511 12.115 1.00 20.04 515 THR A O 1
ATOM 4102 N N . ALA A 1 511 ? -7.350 51.363 12.558 1.00 23.77 516 ALA A N 1
ATOM 4103 C CA . ALA A 1 511 ? -8.293 51.396 13.691 1.00 25.99 516 ALA A CA 1
ATOM 4104 C C . ALA A 1 511 ? -7.976 52.563 14.635 1.00 26.29 516 ALA A C 1
ATOM 4105 O O . ALA A 1 511 ? -8.890 53.279 15.102 1.00 26.81 516 ALA A O 1
ATOM 4107 N N . VAL A 1 512 ? -6.694 52.903 14.840 1.00 26.35 517 VAL A N 1
ATOM 4108 C CA . VAL A 1 512 ? -6.393 54.037 15.724 1.00 25.48 517 VAL A CA 1
ATOM 4109 C C . VAL A 1 512 ? -6.461 55.368 15.027 1.00 25.80 517 VAL A C 1
ATOM 4110 O O . VAL A 1 512 ? -6.111 56.378 15.677 1.00 26.81 517 VAL A O 1
ATOM 4114 N N . GLY A 1 513 ? -6.844 55.417 13.729 1.00 23.91 518 GLY A N 1
ATOM 4115 C CA . GLY A 1 513 ? -6.996 56.717 13.103 1.00 20.88 518 GLY A CA 1
ATOM 4116 C C . GLY A 1 513 ? -5.767 57.252 12.428 1.00 21.21 518 GLY A C 1
ATOM 4117 O O . GLY A 1 513 ? -5.683 58.475 12.117 1.00 21.75 518 GLY A O 1
ATOM 4118 N N . ASN A 1 514 ? -4.760 56.414 12.192 1.00 20.41 519 ASN A N 1
ATOM 4119 C CA . ASN A 1 514 ? -3.601 56.906 11.417 1.00 21.63 519 ASN A CA 1
ATOM 4120 C C . ASN A 1 514 ? -3.860 56.680 9.903 1.00 21.77 519 ASN A C 1
ATOM 4121 O O . ASN A 1 514 ? -4.483 55.678 9.539 1.00 21.33 519 ASN A O 1
ATOM 4126 N N . GLU A 1 515 ? -3.453 57.625 9.054 1.00 21.67 520 GLU A N 1
ATOM 4127 C CA . GLU A 1 515 ? -3.474 57.466 7.593 1.00 22.66 520 GLU A CA 1
ATOM 4128 C C . GLU A 1 515 ? -2.516 56.375 7.073 1.00 20.87 520 GLU A C 1
ATOM 4129 O O . GLU A 1 515 ? -1.315 56.345 7.469 1.00 20.34 520 GLU A O 1
ATOM 4135 N N . VAL A 1 516 ? -3.026 55.482 6.200 1.00 18.14 521 VAL A N 1
ATOM 4136 C CA . VAL A 1 516 ? -2.109 54.461 5.615 1.00 14.97 521 VAL A CA 1
ATOM 4137 C C . VAL A 1 516 ? -1.040 55.141 4.777 1.00 14.94 521 VAL A C 1
ATOM 4138 O O . VAL A 1 516 ? -1.263 56.250 4.219 1.00 17.25 521 VAL A O 1
ATOM 4142 N N . GLY A 1 517 ? 0.198 54.661 4.646 1.00 12.68 522 GLY A N 1
ATOM 4143 C CA . GLY A 1 517 ? 1.286 55.351 4.047 1.00 10.67 522 GLY A CA 1
ATOM 4144 C C . GLY A 1 517 ? 2.503 54.511 3.802 1.00 12.96 522 GLY A C 1
ATOM 4145 O O . GLY A 1 517 ? 2.617 53.375 4.255 1.00 13.89 522 GLY A O 1
ATOM 4146 N N . TYR A 1 518 ? 3.445 55.077 3.014 1.00 13.88 523 TYR A N 1
ATOM 4147 C CA . TYR A 1 518 ? 4.702 54.392 2.676 1.00 13.30 523 TYR A CA 1
ATOM 4148 C C . TYR A 1 518 ? 5.719 55.524 2.696 1.00 13.86 523 TYR A C 1
ATOM 4149 O O . TYR A 1 518 ? 5.419 56.621 2.222 1.00 12.96 523 TYR A O 1
ATOM 4158 N N . ARG A 1 519 ? 6.883 55.247 3.280 1.00 16.48 524 ARG A N 1
ATOM 4159 C CA . ARG A 1 519 ? 7.845 56.390 3.388 1.00 17.01 524 ARG A CA 1
ATOM 4160 C C . ARG A 1 519 ? 9.115 56.032 2.596 1.00 16.53 524 ARG A C 1
ATOM 4161 O O . ARG A 1 519 ? 9.498 54.858 2.460 1.00 13.98 524 ARG A O 1
ATOM 4169 N N . LEU A 1 520 ? 9.723 57.090 2.088 1.00 15.26 525 LEU A N 1
ATOM 4170 C CA . LEU A 1 520 ? 10.952 56.930 1.363 1.00 16.78 525 LEU A CA 1
ATOM 4171 C C . LEU A 1 520 ? 12.133 56.987 2.318 1.00 17.77 525 LEU A C 1
ATOM 4172 O O . LEU A 1 520 ? 12.314 58.082 2.877 1.00 19.18 525 LEU A O 1
ATOM 4177 N N . ILE A 1 521 ? 12.913 55.937 2.516 1.00 17.96 526 ILE A N 1
ATOM 4178 C CA . ILE A 1 521 ? 14.185 56.065 3.257 1.00 16.20 526 ILE A CA 1
ATOM 4179 C C . ILE A 1 521 ? 15.353 56.102 2.266 1.00 17.22 526 ILE A C 1
ATOM 4180 O O . ILE A 1 521 ? 15.898 55.087 1.757 1.00 15.61 526 ILE A O 1
ATOM 4185 N N . PRO A 1 522 ? 15.810 57.303 1.909 1.00 17.81 527 PRO A N 1
ATOM 4186 C CA . PRO A 1 522 ? 16.845 57.494 0.919 1.00 18.65 527 PRO A CA 1
ATOM 4187 C C . PRO A 1 522 ? 18.260 57.203 1.371 1.00 20.04 527 PRO A C 1
ATOM 4188 O O . PRO A 1 522 ? 18.541 57.221 2.579 1.00 20.38 527 PRO A O 1
ATOM 4192 N N . ALA A 1 523 ? 19.156 56.983 0.416 1.00 20.11 528 ALA A N 1
ATOM 4193 C CA . ALA A 1 523 ? 20.589 56.888 0.653 1.00 20.85 528 ALA A CA 1
ATOM 4194 C C . ALA A 1 523 ? 21.168 58.298 0.866 1.00 21.32 528 ALA A C 1
ATOM 4195 O O . ALA A 1 523 ? 20.470 59.310 0.623 1.00 22.02 528 ALA A O 1
ATOM 4197 N N . ILE A 1 524 ? 22.385 58.463 1.382 1.00 20.79 529 ILE A N 1
ATOM 4198 C CA . ILE A 1 524 ? 22.888 59.846 1.581 1.00 23.16 529 ILE A CA 1
ATOM 4199 C C . ILE A 1 524 ? 22.765 60.573 0.242 1.00 26.01 529 ILE A C 1
ATOM 4200 O O . ILE A 1 524 ? 23.224 60.031 -0.787 1.00 26.21 529 ILE A O 1
ATOM 4205 N N . PRO A 1 525 ? 22.223 61.798 0.175 1.00 26.83 530 PRO A N 1
ATOM 4206 C CA . PRO A 1 525 ? 21.946 62.444 -1.091 1.00 26.84 530 PRO A CA 1
ATOM 4207 C C . PRO A 1 525 ? 23.151 63.025 -1.794 1.00 27.35 530 PRO A C 1
ATOM 4208 O O . PRO A 1 525 ? 24.165 63.355 -1.181 1.00 26.93 530 PRO A O 1
ATOM 4212 N N . ALA A 1 526 ? 23.114 63.019 -3.135 1.00 26.69 531 ALA A N 1
ATOM 4213 C CA . ALA A 1 526 ? 24.088 63.750 -3.951 1.00 25.14 531 ALA A CA 1
ATOM 4214 C C . ALA A 1 526 ? 23.327 64.927 -4.567 1.00 24.70 531 ALA A C 1
ATOM 4215 O O . ALA A 1 526 ? 22.120 64.802 -4.796 1.00 25.46 531 ALA A O 1
ATOM 4217 N N . HIS A 1 527 ? 23.936 66.068 -4.775 1.00 23.82 532 HIS A N 1
ATOM 4218 C CA . HIS A 1 527 ? 23.262 67.213 -5.357 1.00 24.21 532 HIS A CA 1
ATOM 4219 C C . HIS A 1 527 ? 24.062 67.609 -6.604 1.00 24.02 532 HIS A C 1
ATOM 4220 O O . HIS A 1 527 ? 25.218 67.212 -6.694 1.00 22.68 532 HIS A O 1
ATOM 4227 N N . PRO A 1 528 ? 23.473 68.368 -7.503 1.00 23.62 533 PRO A N 1
ATOM 4228 C CA . PRO A 1 528 ? 24.161 68.677 -8.755 1.00 25.19 533 PRO A CA 1
ATOM 4229 C C . PRO A 1 528 ? 25.337 69.582 -8.489 1.00 25.44 533 PRO A C 1
ATOM 4230 O O . PRO A 1 528 ? 25.075 70.444 -7.632 1.00 26.35 533 PRO A O 1
ATOM 4234 N N . LEU A 1 529 ? 26.519 69.454 -9.083 1.00 24.60 534 LEU A N 1
ATOM 4235 C CA . LEU A 1 529 ? 27.559 70.460 -8.810 1.00 24.86 534 LEU A CA 1
ATOM 4236 C C . LEU A 1 529 ? 27.787 71.422 -9.970 1.00 26.57 534 LEU A C 1
ATOM 4237 O O . LEU A 1 529 ? 28.727 72.232 -10.019 1.00 27.31 534 LEU A O 1
ATOM 4242 N N . LEU A 1 530 ? 26.919 71.351 -10.986 1.00 26.33 535 LEU A N 1
ATOM 4243 C CA . LEU A 1 530 ? 27.044 72.205 -12.169 1.00 25.88 535 LEU A CA 1
ATOM 4244 C C . LEU A 1 530 ? 26.130 73.391 -11.923 1.00 25.90 535 LEU A C 1
ATOM 4245 O O . LEU A 1 530 ? 25.146 73.168 -11.215 1.00 26.91 535 LEU A O 1
ATOM 4250 N N . THR A 1 531 ? 26.460 74.524 -12.484 1.00 27.64 536 THR A N 1
ATOM 4251 C CA . THR A 1 531 ? 25.535 75.664 -12.285 1.00 29.34 536 THR A CA 1
ATOM 4252 C C . THR A 1 531 ? 24.225 75.354 -12.982 1.00 31.47 536 THR A C 1
ATOM 4253 O O . THR A 1 531 ? 24.062 74.546 -13.920 1.00 30.63 536 THR A O 1
ATOM 4257 N N . GLU A 1 532 ? 23.165 76.008 -12.520 1.00 34.44 537 GLU A N 1
ATOM 4258 C CA . GLU A 1 532 ? 21.819 75.760 -13.020 1.00 38.70 537 GLU A CA 1
ATOM 4259 C C . GLU A 1 532 ? 21.610 76.224 -14.461 1.00 37.59 537 GLU A C 1
ATOM 4260 O O . GLU A 1 532 ? 20.699 75.763 -15.156 1.00 36.07 537 GLU A O 1
ATOM 4266 N N . ASP A 1 533 ? 22.453 77.161 -14.873 1.00 35.79 538 ASP A N 1
ATOM 4267 C CA . ASP A 1 533 ? 22.403 77.720 -16.211 1.00 36.09 538 ASP A CA 1
ATOM 4268 C C . ASP A 1 533 ? 23.346 77.042 -17.191 1.00 34.06 538 ASP A C 1
ATOM 4269 O O . ASP A 1 533 ? 23.369 77.371 -18.370 1.00 34.04 538 ASP A O 1
ATOM 4274 N N . ASP A 1 534 ? 24.184 76.121 -16.742 1.00 32.41 539 ASP A N 1
ATOM 4275 C CA . ASP A 1 534 ? 25.026 75.386 -17.662 1.00 31.81 539 ASP A CA 1
ATOM 4276 C C . ASP A 1 534 ? 24.110 74.584 -18.587 1.00 31.31 539 ASP A C 1
ATOM 4277 O O . ASP A 1 534 ? 23.087 74.125 -18.085 1.00 31.19 539 ASP A O 1
ATOM 4282 N N . TYR A 1 535 ? 24.466 74.379 -19.848 1.00 29.94 540 TYR A N 1
ATOM 4283 C CA . TYR A 1 535 ? 23.613 73.675 -20.782 1.00 28.23 540 TYR A CA 1
ATOM 4284 C C . TYR A 1 535 ? 23.184 72.279 -20.424 1.00 25.63 540 TYR A C 1
ATOM 4285 O O . TYR A 1 535 ? 21.988 71.977 -20.626 1.00 24.53 540 TYR A O 1
ATOM 4294 N N . PRO A 1 536 ? 24.120 71.438 -20.000 1.00 24.67 541 PRO A N 1
ATOM 4295 C CA . PRO A 1 536 ? 23.792 70.063 -19.569 1.00 24.30 541 PRO A CA 1
ATOM 4296 C C . PRO A 1 536 ? 22.878 70.009 -18.336 1.00 23.89 541 PRO A C 1
ATOM 4297 O O . PRO A 1 536 ? 21.930 69.214 -18.274 1.00 21.79 541 PRO A O 1
ATOM 4301 N N . GLN A 1 537 ? 23.007 70.936 -17.370 1.00 24.64 542 GLN A N 1
ATOM 4302 C CA . GLN A 1 537 ? 22.152 71.057 -16.202 1.00 23.66 542 GLN A CA 1
ATOM 4303 C C . GLN A 1 537 ? 20.746 71.515 -16.510 1.00 23.36 542 GLN A C 1
ATOM 4304 O O . GLN A 1 537 ? 19.789 71.216 -15.817 1.00 22.90 542 GLN A O 1
ATOM 4310 N N . ILE A 1 538 ? 20.645 72.317 -17.573 1.00 25.55 543 ILE A N 1
ATOM 4311 C CA . ILE A 1 538 ? 19.325 72.739 -18.061 1.00 24.32 543 ILE A CA 1
ATOM 4312 C C . ILE A 1 538 ? 18.651 71.521 -18.708 1.00 22.32 543 ILE A C 1
ATOM 4313 O O . ILE A 1 538 ? 17.452 71.300 -18.467 1.00 21.82 543 ILE A O 1
ATOM 4318 N N . ARG A 1 539 ? 19.441 70.801 -19.485 1.00 18.93 544 ARG A N 1
ATOM 4319 C CA . ARG A 1 539 ? 18.879 69.648 -20.180 1.00 20.18 544 ARG A CA 1
ATOM 4320 C C . ARG A 1 539 ? 18.641 68.556 -19.137 1.00 21.21 544 ARG A C 1
ATOM 4321 O O . ARG A 1 539 ? 17.704 67.767 -19.298 1.00 20.58 544 ARG A O 1
ATOM 4329 N N . GLY A 1 540 ? 19.479 68.523 -18.086 1.00 21.22 545 GLY A N 1
ATOM 4330 C CA . GLY A 1 540 ? 19.301 67.525 -17.038 1.00 20.88 545 GLY A CA 1
ATOM 4331 C C . GLY A 1 540 ? 18.700 68.132 -15.786 1.00 22.93 545 GLY A C 1
ATOM 4332 O O . GLY A 1 540 ? 19.045 67.775 -14.654 1.00 23.73 545 GLY A O 1
ATOM 4333 N N . ALA A 1 541 ? 17.783 69.063 -15.900 1.00 22.16 546 ALA A N 1
ATOM 4334 C CA . ALA A 1 541 ? 17.248 69.838 -14.797 1.00 23.05 546 ALA A CA 1
ATOM 4335 C C . ALA A 1 541 ? 16.404 69.031 -13.824 1.00 23.42 546 ALA A C 1
ATOM 4336 O O . ALA A 1 541 ? 15.963 69.481 -12.755 1.00 24.20 546 ALA A O 1
ATOM 4338 N N . PHE A 1 542 ? 16.131 67.796 -14.197 1.00 23.83 547 PHE A N 1
ATOM 4339 C CA . PHE A 1 542 ? 15.329 66.920 -13.347 1.00 25.15 547 PHE A CA 1
ATOM 4340 C C . PHE A 1 542 ? 16.134 66.449 -12.110 1.00 24.56 547 PHE A C 1
ATOM 4341 O O . PHE A 1 542 ? 15.615 65.859 -11.161 1.00 23.33 547 PHE A O 1
ATOM 4349 N N . THR A 1 543 ? 17.446 66.673 -12.099 1.00 22.57 548 THR A N 1
ATOM 4350 C CA . THR A 1 543 ? 18.368 66.318 -11.057 1.00 21.23 548 THR A CA 1
ATOM 4351 C C . THR A 1 543 ? 18.449 67.439 -10.001 1.00 21.20 548 THR A C 1
ATOM 4352 O O . THR A 1 543 ? 19.236 67.389 -9.056 1.00 21.66 548 THR A O 1
ATOM 4356 N N . ASN A 1 544 ? 17.640 68.464 -10.197 1.00 21.49 549 ASN A N 1
ATOM 4357 C CA . ASN A 1 544 ? 17.728 69.644 -9.353 1.00 22.45 549 ASN A CA 1
ATOM 4358 C C . ASN A 1 544 ? 17.081 69.464 -7.972 1.00 22.04 549 ASN A C 1
ATOM 4359 O O . ASN A 1 544 ? 17.288 70.324 -7.106 1.00 20.79 549 ASN A O 1
ATOM 4364 N N . TYR A 1 545 ? 16.283 68.438 -7.764 1.00 21.38 550 TYR A N 1
ATOM 4365 C CA . TYR A 1 545 ? 15.719 68.078 -6.487 1.00 22.24 550 TYR A CA 1
ATOM 4366 C C . TYR A 1 545 ? 15.910 66.575 -6.301 1.00 21.71 550 TYR A C 1
ATOM 4367 O O . TYR A 1 545 ? 15.967 65.918 -7.338 1.00 21.84 550 TYR A O 1
ATOM 4376 N N . ASN A 1 546 ? 15.941 66.107 -5.060 1.00 19.42 551 ASN A N 1
ATOM 4377 C CA . ASN A 1 546 ? 16.145 64.681 -4.817 1.00 17.01 551 ASN A CA 1
ATOM 4378 C C . ASN A 1 546 ? 14.805 63.987 -4.921 1.00 15.31 551 ASN A C 1
ATOM 4379 O O . ASN A 1 546 ? 14.717 62.804 -5.211 1.00 15.94 551 ASN A O 1
ATOM 4384 N N . VAL A 1 547 ? 13.756 64.771 -4.634 1.00 15.97 552 VAL A N 1
ATOM 4385 C CA . VAL A 1 547 ? 12.384 64.214 -4.670 1.00 17.99 552 VAL A CA 1
ATOM 4386 C C . VAL A 1 547 ? 11.420 65.232 -5.336 1.00 19.28 552 VAL A C 1
ATOM 4387 O O . VAL A 1 547 ? 11.516 66.458 -5.105 1.00 17.62 552 VAL A O 1
ATOM 4391 N N . TRP A 1 548 ? 10.514 64.680 -6.182 1.00 19.18 553 TRP A N 1
ATOM 4392 C CA . TRP A 1 548 ? 9.503 65.565 -6.806 1.00 18.01 553 TRP A CA 1
ATOM 4393 C C . TRP A 1 548 ? 8.208 64.754 -6.715 1.00 16.34 553 TRP A C 1
ATOM 4394 O O . TRP A 1 548 ? 8.284 63.528 -6.719 1.00 15.55 553 TRP A O 1
ATOM 4405 N N . VAL A 1 549 ? 7.114 65.430 -6.568 1.00 16.05 554 VAL A N 1
ATOM 4406 C CA . VAL A 1 549 ? 5.792 64.793 -6.588 1.00 17.40 554 VAL A CA 1
ATOM 4407 C C . VAL A 1 549 ? 4.975 65.539 -7.660 1.00 18.82 554 VAL A C 1
ATOM 4408 O O . VAL A 1 549 ? 4.943 66.794 -7.708 1.00 18.01 554 VAL A O 1
ATOM 4412 N N . THR A 1 550 ? 4.331 64.821 -8.588 1.00 18.54 555 THR A N 1
ATOM 4413 C CA . THR A 1 550 ? 3.581 65.520 -9.660 1.00 19.42 555 THR A CA 1
ATOM 4414 C C . THR A 1 550 ? 2.157 64.964 -9.754 1.00 18.59 555 THR A C 1
ATOM 4415 O O . THR A 1 550 ? 1.941 63.850 -9.231 1.00 16.82 555 THR A O 1
ATOM 4419 N N . ALA A 1 551 ? 1.250 65.722 -10.374 1.00 19.05 556 ALA A N 1
ATOM 4420 C CA . ALA A 1 551 ? -0.056 65.078 -10.612 1.00 21.60 556 ALA A CA 1
ATOM 4421 C C . ALA A 1 551 ? 0.130 64.023 -11.688 1.00 23.32 556 ALA A C 1
ATOM 4422 O O . ALA A 1 551 ? 0.878 64.359 -12.631 1.00 27.09 556 ALA A O 1
ATOM 4424 N N . TYR A 1 552 ? -0.395 62.833 -11.650 1.00 24.04 557 TYR A N 1
ATOM 4425 C CA . TYR A 1 552 ? -0.298 61.892 -12.744 1.00 27.03 557 TYR A CA 1
ATOM 4426 C C . TYR A 1 552 ? -0.791 62.442 -14.100 1.00 29.36 557 TYR A C 1
ATOM 4427 O O . TYR A 1 552 ? -1.756 63.193 -14.255 1.00 31.41 557 TYR A O 1
ATOM 4436 N N . ASN A 1 553 ? -0.123 62.079 -15.181 1.00 28.96 558 ASN A N 1
ATOM 4437 C CA . ASN A 1 553 ? -0.420 62.456 -16.531 1.00 27.57 558 ASN A CA 1
ATOM 4438 C C . ASN A 1 553 ? 0.196 61.372 -17.416 1.00 27.30 558 ASN A C 1
ATOM 4439 O O . ASN A 1 553 ? 1.419 61.249 -17.393 1.00 26.86 558 ASN A O 1
ATOM 4444 N N . ARG A 1 554 ? -0.613 60.656 -18.169 1.00 27.26 559 ARG A N 1
ATOM 4445 C CA . ARG A 1 554 ? -0.188 59.519 -18.947 1.00 29.63 559 ARG A CA 1
ATOM 4446 C C . ARG A 1 554 ? 0.979 59.823 -19.880 1.00 30.55 559 ARG A C 1
ATOM 4447 O O . ARG A 1 554 ? 1.741 58.910 -20.203 1.00 30.59 559 ARG A O 1
ATOM 4455 N N . THR A 1 555 ? 1.155 61.072 -20.282 1.00 30.66 560 THR A N 1
ATOM 4456 C CA . THR A 1 555 ? 2.183 61.476 -21.208 1.00 32.54 560 THR A CA 1
ATOM 4457 C C . THR A 1 555 ? 3.416 62.014 -20.492 1.00 33.38 560 THR A C 1
ATOM 4458 O O . THR A 1 555 ? 4.429 62.234 -21.201 1.00 34.28 560 THR A O 1
ATOM 4462 N N . GLU A 1 556 ? 3.365 62.295 -19.177 1.00 31.67 561 GLU A N 1
ATOM 4463 C CA . GLU A 1 556 ? 4.637 62.678 -18.529 1.00 30.00 561 GLU A CA 1
ATOM 4464 C C . GLU A 1 556 ? 5.345 61.386 -18.150 1.00 29.44 561 GLU A C 1
ATOM 4465 O O . GLU A 1 556 ? 4.939 60.797 -17.134 1.00 31.45 561 GLU A O 1
ATOM 4471 N N . LYS A 1 557 ? 6.329 60.923 -18.913 1.00 26.37 562 LYS A N 1
ATOM 4472 C CA . LYS A 1 557 ? 6.990 59.683 -18.638 1.00 25.25 562 LYS A CA 1
ATOM 4473 C C . LYS A 1 557 ? 8.519 59.746 -18.626 1.00 24.57 562 LYS A C 1
ATOM 4474 O O . LYS A 1 557 ? 9.060 58.875 -17.942 1.00 24.90 562 LYS A O 1
ATOM 4480 N N . TRP A 1 558 ? 9.104 60.656 -19.393 1.00 22.04 563 TRP A N 1
ATOM 4481 C CA . TRP A 1 558 ? 10.549 60.701 -19.589 1.00 20.35 563 TRP A CA 1
ATOM 4482 C C . TRP A 1 558 ? 11.015 62.039 -19.048 1.00 21.52 563 TRP A C 1
ATOM 4483 O O . TRP A 1 558 ? 10.593 63.101 -19.496 1.00 23.67 563 TRP A O 1
ATOM 4494 N N . ALA A 1 559 ? 11.849 61.938 -18.004 1.00 21.49 564 ALA A N 1
ATOM 4495 C CA . ALA A 1 559 ? 12.195 63.111 -17.209 1.00 20.00 564 ALA A CA 1
ATOM 4496 C C . ALA A 1 559 ? 12.990 64.150 -17.976 1.00 19.62 564 ALA A C 1
ATOM 4497 O O . ALA A 1 559 ? 12.851 65.338 -17.643 1.00 18.89 564 ALA A O 1
ATOM 4499 N N . GLY A 1 560 ? 13.833 63.729 -18.931 1.00 19.31 565 GLY A N 1
ATOM 4500 C CA . GLY A 1 560 ? 14.626 64.659 -19.729 1.00 22.04 565 GLY A CA 1
ATOM 4501 C C . GLY A 1 560 ? 13.969 65.085 -21.071 1.00 24.13 565 GLY A C 1
ATOM 4502 O O . GLY A 1 560 ? 14.504 65.886 -21.852 1.00 23.18 565 GLY A O 1
ATOM 4503 N N . GLY A 1 561 ? 12.778 64.592 -21.361 1.00 23.77 566 GLY A N 1
ATOM 4504 C CA . GLY A 1 561 ? 11.918 64.901 -22.483 1.00 22.39 566 GLY A CA 1
ATOM 4505 C C . GLY A 1 561 ? 11.771 63.651 -23.341 1.00 22.25 566 GLY A C 1
ATOM 4506 O O . GLY A 1 561 ? 12.506 62.647 -23.255 1.00 21.84 566 GLY A O 1
ATOM 4507 N N . LEU A 1 562 ? 10.728 63.695 -24.167 1.00 22.97 567 LEU A N 1
ATOM 4508 C CA . LEU A 1 562 ? 10.551 62.637 -25.192 1.00 22.13 567 LEU A CA 1
ATOM 4509 C C . LEU A 1 562 ? 11.728 62.647 -26.171 1.00 20.15 567 LEU A C 1
ATOM 4510 O O . LEU A 1 562 ? 12.163 61.552 -26.515 1.00 19.96 567 LEU A O 1
ATOM 4515 N N . TYR A 1 563 ? 12.293 63.793 -26.576 1.00 18.55 568 TYR A N 1
ATOM 4516 C CA . TYR A 1 563 ? 13.439 63.727 -27.511 1.00 17.59 568 TYR A CA 1
ATOM 4517 C C . TYR A 1 563 ? 14.662 64.222 -26.769 1.00 17.10 568 TYR A C 1
ATOM 4518 O O . TYR A 1 563 ? 14.680 65.419 -26.414 1.00 15.73 568 TYR A O 1
ATOM 4527 N N . VAL A 1 564 ? 15.670 63.370 -26.542 1.00 16.16 569 VAL A N 1
ATOM 4528 C CA . VAL A 1 564 ? 16.744 63.842 -25.644 1.00 17.90 569 VAL A CA 1
ATOM 4529 C C . VAL A 1 564 ? 18.025 64.192 -26.369 1.00 17.56 569 VAL A C 1
ATOM 4530 O O . VAL A 1 564 ? 18.717 65.143 -25.963 1.00 16.38 569 VAL A O 1
ATOM 4534 N N . ASP A 1 565 ? 18.369 63.441 -27.442 1.00 18.32 570 ASP A N 1
ATOM 4535 C CA . ASP A 1 565 ? 19.656 63.800 -28.126 1.00 18.69 570 ASP A CA 1
ATOM 4536 C C . ASP A 1 565 ? 19.550 65.208 -28.660 1.00 18.23 570 ASP A C 1
ATOM 4537 O O . ASP A 1 565 ? 18.508 65.527 -29.295 1.00 17.73 570 ASP A O 1
ATOM 4542 N N . HIS A 1 566 ? 20.483 66.098 -28.383 1.00 17.02 571 HIS A N 1
ATOM 4543 C CA . HIS A 1 566 ? 20.441 67.462 -28.895 1.00 18.06 571 HIS A CA 1
ATOM 4544 C C . HIS A 1 566 ? 19.285 68.263 -28.360 1.00 21.41 571 HIS A C 1
ATOM 4545 O O . HIS A 1 566 ? 18.929 69.333 -28.903 1.00 23.01 571 HIS A O 1
ATOM 4552 N N . SER A 1 567 ? 18.651 67.850 -27.254 1.00 23.99 572 SER A N 1
ATOM 4553 C CA . SER A 1 567 ? 17.570 68.579 -26.595 1.00 23.90 572 SER A CA 1
ATOM 4554 C C . SER A 1 567 ? 18.031 69.933 -26.055 1.00 23.42 572 SER A C 1
ATOM 4555 O O . SER A 1 567 ? 19.217 70.165 -25.906 1.00 20.85 572 SER A O 1
ATOM 4558 N N . ARG A 1 568 ? 17.073 70.785 -25.747 1.00 26.14 573 ARG A N 1
ATOM 4559 C CA . ARG A 1 568 ? 17.376 72.120 -25.241 1.00 30.07 573 ARG A CA 1
ATOM 4560 C C . ARG A 1 568 ? 16.798 72.360 -23.850 1.00 31.06 573 ARG A C 1
ATOM 4561 O O . ARG A 1 568 ? 16.805 73.511 -23.416 1.00 30.48 573 ARG A O 1
ATOM 4569 N N . GLY A 1 569 ? 16.270 71.320 -23.193 1.00 31.45 574 GLY A N 1
ATOM 4570 C CA . GLY A 1 569 ? 15.709 71.402 -21.854 1.00 33.53 574 GLY A CA 1
ATOM 4571 C C . GLY A 1 569 ? 14.369 72.098 -21.727 1.00 34.14 574 GLY A C 1
ATOM 4572 O O . GLY A 1 569 ? 13.937 72.690 -20.745 1.00 33.63 574 GLY A O 1
ATOM 4573 N N . ASP A 1 570 ? 13.628 71.971 -22.807 1.00 35.08 575 ASP A N 1
ATOM 4574 C CA . ASP A 1 570 ? 12.356 72.607 -23.101 1.00 35.11 575 ASP A CA 1
ATOM 4575 C C . ASP A 1 570 ? 11.271 71.629 -22.696 1.00 32.55 575 ASP A C 1
ATOM 4576 O O . ASP A 1 570 ? 10.085 71.949 -22.592 1.00 32.21 575 ASP A O 1
ATOM 4581 N N . ASP A 1 571 ? 11.675 70.371 -22.462 1.00 29.48 576 ASP A N 1
ATOM 4582 C CA . ASP A 1 571 ? 10.626 69.398 -22.144 1.00 28.42 576 ASP A CA 1
ATOM 4583 C C . ASP A 1 571 ? 10.952 68.509 -20.989 1.00 28.54 576 ASP A C 1
ATOM 4584 O O . ASP A 1 571 ? 10.726 67.282 -21.005 1.00 30.15 576 ASP A O 1
ATOM 4589 N N . THR A 1 572 ? 11.488 69.032 -19.891 1.00 28.27 577 THR A N 1
ATOM 4590 C CA . THR A 1 572 ? 11.864 68.185 -18.745 1.00 25.36 577 THR A CA 1
ATOM 4591 C C . THR A 1 572 ? 10.876 68.251 -17.592 1.00 25.92 577 THR A C 1
ATOM 4592 O O . THR A 1 572 ? 9.980 69.100 -17.521 1.00 23.00 577 THR A O 1
ATOM 4596 N N . LEU A 1 573 ? 11.091 67.315 -16.644 1.00 24.70 578 LEU A N 1
ATOM 4597 C CA . LEU A 1 573 ? 10.303 67.390 -15.393 1.00 22.77 578 LEU A CA 1
ATOM 4598 C C . LEU A 1 573 ? 10.377 68.804 -14.848 1.00 21.96 578 LEU A C 1
ATOM 4599 O O . LEU A 1 573 ? 9.339 69.319 -14.416 1.00 22.49 578 LEU A O 1
ATOM 4604 N N . ALA A 1 574 ? 11.525 69.467 -14.868 1.00 22.19 579 ALA A N 1
ATOM 4605 C CA . ALA A 1 574 ? 11.546 70.861 -14.334 1.00 22.26 579 ALA A CA 1
ATOM 4606 C C . ALA A 1 574 ? 10.542 71.779 -14.990 1.00 23.18 579 ALA A C 1
ATOM 4607 O O . ALA A 1 574 ? 9.862 72.647 -14.454 1.00 25.39 579 ALA A O 1
ATOM 4609 N N . VAL A 1 575 ? 10.327 71.643 -16.290 1.00 25.51 580 VAL A N 1
ATOM 4610 C CA . VAL A 1 575 ? 9.388 72.461 -17.045 1.00 24.74 580 VAL A CA 1
ATOM 4611 C C . VAL A 1 575 ? 7.955 72.065 -16.775 1.00 25.32 580 VAL A C 1
ATOM 4612 O O . VAL A 1 575 ? 7.131 72.960 -16.540 1.00 25.12 580 VAL A O 1
ATOM 4616 N N . TRP A 1 576 ? 7.581 70.797 -16.784 1.00 25.55 581 TRP A N 1
ATOM 4617 C CA . TRP A 1 576 ? 6.210 70.403 -16.522 1.00 27.54 581 TRP A CA 1
ATOM 4618 C C . TRP A 1 576 ? 5.695 70.939 -15.182 1.00 30.34 581 TRP A C 1
ATOM 4619 O O . TRP A 1 576 ? 4.482 71.222 -15.066 1.00 32.43 581 TRP A O 1
ATOM 4630 N N . THR A 1 577 ? 6.608 71.045 -14.200 1.00 30.83 582 THR A N 1
ATOM 4631 C CA . THR A 1 577 ? 6.074 71.371 -12.863 1.00 32.08 582 THR A CA 1
ATOM 4632 C C . THR A 1 577 ? 5.784 72.864 -12.732 1.00 35.45 582 THR A C 1
ATOM 4633 O O . THR A 1 577 ? 5.294 73.334 -11.676 1.00 37.36 582 THR A O 1
ATOM 4637 N N . LYS A 1 578 ? 6.060 73.617 -13.803 1.00 37.11 583 LYS A N 1
ATOM 4638 C CA . LYS A 1 578 ? 5.782 75.060 -13.710 1.00 39.67 583 LYS A CA 1
ATOM 4639 C C . LYS A 1 578 ? 4.287 75.300 -13.764 1.00 39.43 583 LYS A C 1
ATOM 4640 O O . LYS A 1 578 ? 3.815 76.347 -13.320 1.00 38.17 583 LYS A O 1
ATOM 4646 N N . GLN A 1 579 ? 3.566 74.293 -14.269 1.00 39.08 584 GLN A N 1
ATOM 4647 C CA . GLN A 1 579 ? 2.117 74.400 -14.256 1.00 40.97 584 GLN A CA 1
ATOM 4648 C C . GLN A 1 579 ? 1.665 74.356 -12.790 1.00 40.17 584 GLN A C 1
ATOM 4649 O O . GLN A 1 579 ? 0.546 74.798 -12.563 1.00 40.54 584 GLN A O 1
ATOM 4655 N N . ASN A 1 580 ? 2.469 73.796 -11.884 1.00 38.17 585 ASN A N 1
ATOM 4656 C CA . ASN A 1 580 ? 2.151 73.819 -10.472 1.00 35.12 585 ASN A CA 1
ATOM 4657 C C . ASN A 1 580 ? 0.781 73.276 -10.142 1.00 34.21 585 ASN A C 1
ATOM 4658 O O . ASN A 1 580 ? -0.037 73.926 -9.488 1.00 33.67 585 ASN A O 1
ATOM 4663 N N . ARG A 1 581 ? 0.520 72.062 -10.559 1.00 33.99 586 ARG A N 1
ATOM 4664 C CA . ARG A 1 581 ? -0.776 71.464 -10.282 1.00 35.12 586 ARG A CA 1
ATOM 4665 C C . ARG A 1 581 ? -1.032 71.140 -8.816 1.00 35.77 586 ARG A C 1
ATOM 4666 O O . ARG A 1 581 ? -0.134 71.063 -7.970 1.00 35.78 586 ARG A O 1
ATOM 4674 N N . GLU A 1 582 ? -2.312 70.938 -8.528 1.00 36.00 587 GLU A N 1
ATOM 4675 C CA . GLU A 1 582 ? -2.727 70.487 -7.213 1.00 37.82 587 GLU A CA 1
ATOM 4676 C C . GLU A 1 582 ? -2.394 69.012 -7.074 1.00 36.29 587 GLU A C 1
ATOM 4677 O O . GLU A 1 582 ? -2.601 68.260 -8.025 1.00 36.28 587 GLU A O 1
ATOM 4683 N N . ILE A 1 583 ? -1.875 68.603 -5.908 1.00 33.48 588 ILE A N 1
ATOM 4684 C CA . ILE A 1 583 ? -1.474 67.202 -5.724 1.00 30.20 588 ILE A CA 1
ATOM 4685 C C . ILE A 1 583 ? -2.101 66.649 -4.452 1.00 30.61 588 ILE A C 1
ATOM 4686 O O . ILE A 1 583 ? -1.632 65.638 -3.955 1.00 31.63 588 ILE A O 1
ATOM 4691 N N . VAL A 1 584 ? -3.166 67.296 -3.967 1.00 28.64 589 VAL A N 1
ATOM 4692 C CA . VAL A 1 584 ? -3.835 66.864 -2.761 1.00 27.26 589 VAL A CA 1
ATOM 4693 C C . VAL A 1 584 ? -4.945 65.859 -3.013 1.00 27.59 589 VAL A C 1
ATOM 4694 O O . VAL A 1 584 ? -5.888 66.135 -3.749 1.00 28.35 589 VAL A O 1
ATOM 4698 N N . ASN A 1 585 ? -4.883 64.659 -2.444 1.00 27.15 590 ASN A N 1
ATOM 4699 C CA . ASN A 1 585 ? -5.891 63.641 -2.584 1.00 28.25 590 ASN A CA 1
ATOM 4700 C C . ASN A 1 585 ? -6.288 63.348 -4.027 1.00 29.30 590 ASN A C 1
ATOM 4701 O O . ASN A 1 585 ? -7.450 63.183 -4.394 1.00 28.92 590 ASN A O 1
ATOM 4706 N N . LYS A 1 586 ? -5.295 63.164 -4.882 1.00 31.33 591 LYS A N 1
ATOM 4707 C CA . LYS A 1 586 ? -5.371 62.877 -6.302 1.00 31.61 591 LYS A CA 1
ATOM 4708 C C . LYS A 1 586 ? -4.471 61.686 -6.648 1.00 29.40 591 LYS A C 1
ATOM 4709 O O . LYS A 1 586 ? -3.707 61.191 -5.823 1.00 29.31 591 LYS A O 1
ATOM 4715 N N . ASP A 1 587 ? -4.604 61.305 -7.920 1.00 26.87 592 ASP A N 1
ATOM 4716 C CA . ASP A 1 587 ? -3.618 60.379 -8.491 1.00 23.40 592 ASP A CA 1
ATOM 4717 C C . ASP A 1 587 ? -2.314 61.166 -8.609 1.00 23.61 592 ASP A C 1
ATOM 4718 O O . ASP A 1 587 ? -2.222 62.242 -9.238 1.00 24.66 592 ASP A O 1
ATOM 4723 N N . ILE A 1 588 ? -1.245 60.700 -7.908 1.00 21.84 593 ILE A N 1
ATOM 4724 C CA . ILE A 1 588 ? -0.008 61.496 -7.866 1.00 17.14 593 ILE A CA 1
ATOM 4725 C C . ILE A 1 588 ? 1.125 60.517 -8.129 1.00 15.21 593 ILE A C 1
ATOM 4726 O O . ILE A 1 588 ? 0.858 59.305 -8.069 1.00 12.86 593 ILE A O 1
ATOM 4731 N N . VAL A 1 589 ? 2.292 61.046 -8.411 1.00 14.95 594 VAL A N 1
ATOM 4732 C CA . VAL A 1 589 ? 3.434 60.194 -8.800 1.00 14.74 594 VAL A CA 1
ATOM 4733 C C . VAL A 1 589 ? 4.695 60.695 -8.109 1.00 14.87 594 VAL A C 1
ATOM 4734 O O . VAL A 1 589 ? 4.792 61.939 -8.050 1.00 15.33 594 VAL A O 1
ATOM 4738 N N . MET A 1 590 ? 5.581 59.852 -7.618 1.00 14.86 595 MET A N 1
ATOM 4739 C CA . MET A 1 590 ? 6.801 60.399 -7.022 1.00 17.58 595 MET A CA 1
ATOM 4740 C C . MET A 1 590 ? 8.024 60.138 -7.907 1.00 15.35 595 MET A C 1
ATOM 4741 O O . MET A 1 590 ? 8.173 59.074 -8.499 1.00 15.75 595 MET A O 1
ATOM 4746 N N . TRP A 1 591 ? 8.952 61.075 -7.907 1.00 15.27 596 TRP A N 1
ATOM 4747 C CA . TRP A 1 591 ? 10.184 60.947 -8.637 1.00 15.58 596 TRP A CA 1
ATOM 4748 C C . TRP A 1 591 ? 11.317 61.126 -7.608 1.00 14.69 596 TRP A C 1
ATOM 4749 O O . TRP A 1 591 ? 11.341 62.162 -6.946 1.00 14.47 596 TRP A O 1
ATOM 4760 N N . HIS A 1 592 ? 12.239 60.198 -7.618 1.00 14.20 597 HIS A N 1
ATOM 4761 C CA . HIS A 1 592 ? 13.357 60.275 -6.694 1.00 14.74 597 HIS A CA 1
ATOM 4762 C C . HIS A 1 592 ? 14.628 60.180 -7.510 1.00 14.54 597 HIS A C 1
ATOM 4763 O O . HIS A 1 592 ? 14.847 59.223 -8.265 1.00 13.72 597 HIS A O 1
ATOM 4770 N N . VAL A 1 593 ? 15.508 61.135 -7.296 1.00 14.81 598 VAL A N 1
ATOM 4771 C CA . VAL A 1 593 ? 16.800 61.177 -7.929 1.00 15.09 598 VAL A CA 1
ATOM 4772 C C . VAL A 1 593 ? 17.898 60.621 -7.042 1.00 16.58 598 VAL A C 1
ATOM 4773 O O . VAL A 1 593 ? 18.169 61.128 -5.950 1.00 18.97 598 VAL A O 1
ATOM 4777 N N . VAL A 1 594 ? 18.589 59.594 -7.456 1.00 15.22 599 VAL A N 1
ATOM 4778 C CA . VAL A 1 594 ? 19.705 58.998 -6.782 1.00 16.08 599 VAL A CA 1
ATOM 4779 C C . VAL A 1 594 ? 21.007 59.401 -7.409 1.00 19.33 599 VAL A C 1
ATOM 4780 O O . VAL A 1 594 ? 21.070 59.305 -8.659 1.00 20.76 599 VAL A O 1
ATOM 4784 N N . GLY A 1 595 ? 22.074 59.830 -6.779 1.00 21.04 600 GLY A N 1
ATOM 4785 C CA . GLY A 1 595 ? 23.279 60.190 -7.505 1.00 22.71 600 GLY A CA 1
ATOM 4786 C C . GLY A 1 595 ? 24.544 59.945 -6.738 1.00 24.86 600 GLY A C 1
ATOM 4787 O O . GLY A 1 595 ? 24.508 59.961 -5.488 1.00 27.71 600 GLY A O 1
ATOM 4788 N N . ILE A 1 596 ? 25.651 59.785 -7.444 1.00 24.65 601 ILE A N 1
ATOM 4789 C CA . ILE A 1 596 ? 26.981 59.568 -6.940 1.00 24.47 601 ILE A CA 1
ATOM 4790 C C . ILE A 1 596 ? 28.040 60.463 -7.569 1.00 24.20 601 ILE A C 1
ATOM 4791 O O . ILE A 1 596 ? 28.068 60.511 -8.817 1.00 23.02 601 ILE A O 1
ATOM 4796 N N . HIS A 1 597 ? 28.911 61.096 -6.812 1.00 21.58 602 HIS A N 1
ATOM 4797 C CA . HIS A 1 597 ? 29.995 61.913 -7.331 1.00 20.82 602 HIS A CA 1
ATOM 4798 C C . HIS A 1 597 ? 31.176 60.957 -7.391 1.00 22.37 602 HIS A C 1
ATOM 4799 O O . HIS A 1 597 ? 31.396 60.275 -6.393 1.00 22.74 602 HIS A O 1
ATOM 4806 N N . HIS A 1 598 ? 31.821 60.838 -8.543 1.00 21.71 603 HIS A N 1
ATOM 4807 C CA . HIS A 1 598 ? 32.833 59.824 -8.704 1.00 19.19 603 HIS A CA 1
ATOM 4808 C C . HIS A 1 598 ? 34.202 60.443 -8.896 1.00 19.94 603 HIS A C 1
ATOM 4809 O O . HIS A 1 598 ? 34.485 61.027 -9.950 1.00 20.38 603 HIS A O 1
ATOM 4816 N N . VAL A 1 599 ? 35.028 60.286 -7.854 1.00 19.13 604 VAL A N 1
ATOM 4817 C CA . VAL A 1 599 ? 36.443 60.630 -7.864 1.00 16.76 604 VAL A CA 1
ATOM 4818 C C . VAL A 1 599 ? 37.141 59.290 -8.058 1.00 19.15 604 VAL A C 1
ATOM 4819 O O . VAL A 1 599 ? 37.093 58.382 -7.186 1.00 19.52 604 VAL A O 1
ATOM 4823 N N . PRO A 1 600 ? 37.697 59.107 -9.255 1.00 19.50 605 PRO A N 1
ATOM 4824 C CA . PRO A 1 600 ? 38.341 57.816 -9.555 1.00 19.31 605 PRO A CA 1
ATOM 4825 C C . PRO A 1 600 ? 39.540 57.571 -8.628 1.00 19.16 605 PRO A C 1
ATOM 4826 O O . PRO A 1 600 ? 40.211 58.511 -8.174 1.00 19.15 605 PRO A O 1
ATOM 4830 N N . ALA A 1 601 ? 39.845 56.296 -8.345 1.00 16.55 606 ALA A N 1
ATOM 4831 C CA . ALA A 1 601 ? 40.977 55.862 -7.564 1.00 15.93 606 ALA A CA 1
ATOM 4832 C C . ALA A 1 601 ? 41.670 54.673 -8.216 1.00 15.73 606 ALA A C 1
ATOM 4833 O O . ALA A 1 601 ? 41.008 53.988 -9.034 1.00 17.54 606 ALA A O 1
ATOM 4835 N N . GLN A 1 602 ? 42.898 54.307 -7.852 1.00 13.81 607 GLN A N 1
ATOM 4836 C CA . GLN A 1 602 ? 43.577 53.217 -8.510 1.00 12.34 607 GLN A CA 1
ATOM 4837 C C . GLN A 1 602 ? 42.849 51.908 -8.461 1.00 15.38 607 GLN A C 1
ATOM 4838 O O . GLN A 1 602 ? 43.133 51.043 -9.319 1.00 16.35 607 GLN A O 1
ATOM 4844 N N . GLU A 1 603 ? 41.942 51.708 -7.497 1.00 15.25 608 GLU A N 1
ATOM 4845 C CA . GLU A 1 603 ? 41.313 50.383 -7.361 1.00 15.58 608 GLU A CA 1
ATOM 4846 C C . GLU A 1 603 ? 40.218 50.135 -8.406 1.00 15.82 608 GLU A C 1
ATOM 4847 O O . GLU A 1 603 ? 39.714 49.020 -8.690 1.00 14.15 608 GLU A O 1
ATOM 4853 N N . ASP A 1 604 ? 39.748 51.221 -8.985 1.00 15.41 609 ASP A N 1
ATOM 4854 C CA . ASP A 1 604 ? 38.791 51.337 -10.058 1.00 15.98 609 ASP A CA 1
ATOM 4855 C C . ASP A 1 604 ? 39.405 50.931 -11.425 1.00 15.80 609 ASP A C 1
ATOM 4856 O O . ASP A 1 604 ? 38.638 50.775 -12.354 1.00 17.25 609 ASP A O 1
ATOM 4861 N N . PHE A 1 605 ? 40.676 50.764 -11.546 1.00 15.16 610 PHE A N 1
ATOM 4862 C CA . PHE A 1 605 ? 41.482 50.413 -12.687 1.00 16.61 610 PHE A CA 1
ATOM 4863 C C . PHE A 1 605 ? 41.989 48.998 -12.597 1.00 17.26 610 PHE A C 1
ATOM 4864 O O . PHE A 1 605 ? 42.456 48.625 -11.513 1.00 18.12 610 PHE A O 1
ATOM 4872 N N . PRO A 1 606 ? 41.991 48.147 -13.624 1.00 18.78 611 PRO A N 1
ATOM 4873 C CA . PRO A 1 606 ? 41.547 48.518 -14.979 1.00 20.27 611 PRO A CA 1
ATOM 4874 C C . PRO A 1 606 ? 40.050 48.302 -15.200 1.00 20.84 611 PRO A C 1
ATOM 4875 O O . PRO A 1 606 ? 39.489 48.712 -16.208 1.00 19.81 611 PRO A O 1
ATOM 4879 N N . ILE A 1 607 ? 39.437 47.629 -14.224 1.00 18.23 612 ILE A N 1
ATOM 4880 C CA . ILE A 1 607 ? 38.001 47.399 -14.139 1.00 17.37 612 ILE A CA 1
ATOM 4881 C C . ILE A 1 607 ? 37.551 47.653 -12.669 1.00 20.27 612 ILE A C 1
ATOM 4882 O O . ILE A 1 607 ? 38.307 47.472 -11.685 1.00 20.01 612 ILE A O 1
ATOM 4887 N N . MET A 1 608 ? 36.304 48.046 -12.449 1.00 19.25 613 MET A N 1
ATOM 4888 C CA . MET A 1 608 ? 35.963 48.528 -11.123 1.00 20.98 613 MET A CA 1
ATOM 4889 C C . MET A 1 608 ? 35.142 47.649 -10.213 1.00 19.35 613 MET A C 1
ATOM 4890 O O . MET A 1 608 ? 34.115 47.063 -10.547 1.00 17.22 613 MET A O 1
ATOM 4895 N N . PRO A 1 609 ? 35.647 47.551 -8.950 1.00 18.84 614 PRO A N 1
ATOM 4896 C CA . PRO A 1 609 ? 34.927 46.798 -7.902 1.00 17.33 614 PRO A CA 1
ATOM 4897 C C . PRO A 1 609 ? 33.545 47.418 -7.725 1.00 13.21 614 PRO A C 1
ATOM 4898 O O . PRO A 1 609 ? 33.368 48.669 -7.748 1.00 11.21 614 PRO A O 1
ATOM 4902 N N . LEU A 1 610 ? 32.550 46.554 -7.652 1.00 10.33 615 LEU A N 1
ATOM 4903 C CA . LEU A 1 610 ? 31.198 47.061 -7.480 1.00 14.24 615 LEU A CA 1
ATOM 4904 C C . LEU A 1 610 ? 31.079 48.156 -6.418 1.00 17.13 615 LEU A C 1
ATOM 4905 O O . LEU A 1 610 ? 31.682 48.133 -5.329 1.00 17.81 615 LEU A O 1
ATOM 4910 N N . LEU A 1 611 ? 30.304 49.191 -6.672 1.00 16.54 616 LEU A N 1
ATOM 4911 C CA . LEU A 1 611 ? 29.959 50.270 -5.861 1.00 18.78 616 LEU A CA 1
ATOM 4912 C C . LEU A 1 611 ? 28.415 50.333 -5.939 1.00 23.04 616 LEU A C 1
ATOM 4913 O O . LEU A 1 611 ? 27.821 50.419 -6.992 1.00 23.25 616 LEU A O 1
ATOM 4918 N N . SER A 1 612 ? 27.799 50.343 -4.775 1.00 24.30 617 SER A N 1
ATOM 4919 C CA . SER A 1 612 ? 26.366 50.106 -4.648 1.00 24.62 617 SER A CA 1
ATOM 4920 C C . SER A 1 612 ? 25.604 51.163 -3.876 1.00 23.90 617 SER A C 1
ATOM 4921 O O . SER A 1 612 ? 26.149 51.954 -3.108 1.00 23.32 617 SER A O 1
ATOM 4924 N N . THR A 1 613 ? 24.313 51.248 -4.103 1.00 22.20 618 THR A N 1
ATOM 4925 C CA . THR A 1 613 ? 23.498 52.285 -3.485 1.00 22.21 618 THR A CA 1
ATOM 4926 C C . THR A 1 613 ? 22.062 51.770 -3.448 1.00 20.54 618 THR A C 1
ATOM 4927 O O . THR A 1 613 ? 21.701 50.908 -4.251 1.00 20.22 618 THR A O 1
ATOM 4931 N N . SER A 1 614 ? 21.226 52.361 -2.616 1.00 18.26 619 SER A N 1
ATOM 4932 C CA . SER A 1 614 ? 19.937 51.702 -2.330 1.00 17.93 619 SER A CA 1
ATOM 4933 C C . SER A 1 614 ? 19.032 52.586 -1.520 1.00 16.54 619 SER A C 1
ATOM 4934 O O . SER A 1 614 ? 19.502 53.473 -0.798 1.00 16.76 619 SER A O 1
ATOM 4937 N N . PHE A 1 615 ? 17.723 52.483 -1.674 1.00 15.86 620 PHE A N 1
ATOM 4938 C CA . PHE A 1 615 ? 16.807 53.252 -0.820 1.00 14.03 620 PHE A CA 1
ATOM 4939 C C . PHE A 1 615 ? 15.714 52.253 -0.434 1.00 15.26 620 PHE A C 1
ATOM 4940 O O . PHE A 1 615 ? 15.664 51.114 -0.938 1.00 13.53 620 PHE A O 1
ATOM 4948 N N . GLU A 1 616 ? 14.860 52.637 0.524 1.00 16.06 621 GLU A N 1
ATOM 4949 C CA . GLU A 1 616 ? 13.819 51.687 0.947 1.00 14.97 621 GLU A CA 1
ATOM 4950 C C . GLU A 1 616 ? 12.471 52.378 0.902 1.00 13.15 621 GLU A C 1
ATOM 4951 O O . GLU A 1 616 ? 12.381 53.582 1.149 1.00 12.79 621 GLU A O 1
ATOM 4957 N N . LEU A 1 617 ? 11.465 51.603 0.505 1.00 13.89 622 LEU A N 1
ATOM 4958 C CA . LEU A 1 617 ? 10.085 52.107 0.476 1.00 13.74 622 LEU A CA 1
ATOM 4959 C C . LEU A 1 617 ? 9.469 51.301 1.615 1.00 15.62 622 LEU A C 1
ATOM 4960 O O . LEU A 1 617 ? 9.329 50.090 1.454 1.00 16.04 622 LEU A O 1
ATOM 4965 N N . ARG A 1 618 ? 9.216 52.011 2.740 1.00 16.71 623 ARG A N 1
ATOM 4966 C CA . ARG A 1 618 ? 8.815 51.222 3.939 1.00 15.34 623 ARG A CA 1
ATOM 4967 C C . ARG A 1 618 ? 7.400 51.507 4.345 1.00 12.36 623 ARG A C 1
ATOM 4968 O O . ARG A 1 618 ? 7.077 52.687 4.419 1.00 13.23 623 ARG A O 1
ATOM 4976 N N . PRO A 1 619 ? 6.570 50.505 4.543 1.00 11.40 624 PRO A N 1
ATOM 4977 C CA . PRO A 1 619 ? 5.210 50.690 5.022 1.00 12.78 624 PRO A CA 1
ATOM 4978 C C . PRO A 1 619 ? 5.178 51.502 6.332 1.00 14.78 624 PRO A C 1
ATOM 4979 O O . PRO A 1 619 ? 5.906 51.131 7.255 1.00 15.80 624 PRO A O 1
ATOM 4983 N N . THR A 1 620 ? 4.433 52.590 6.412 1.00 16.18 625 THR A N 1
ATOM 4984 C CA . THR A 1 620 ? 4.316 53.507 7.542 1.00 15.70 625 THR A CA 1
ATOM 4985 C C . THR A 1 620 ? 2.853 53.760 7.923 1.00 16.87 625 THR A C 1
ATOM 4986 O O . THR A 1 620 ? 2.215 54.664 7.428 1.00 15.65 625 THR A O 1
ATOM 4990 N N . ASN A 1 621 ? 2.365 52.897 8.828 1.00 16.88 626 ASN A N 1
ATOM 4991 C CA . ASN A 1 621 ? 1.014 52.901 9.310 1.00 18.50 626 ASN A CA 1
ATOM 4992 C C . ASN A 1 621 ? 0.063 52.373 8.235 1.00 18.79 626 ASN A C 1
ATOM 4993 O O . ASN A 1 621 ? -1.102 52.775 8.263 1.00 19.74 626 ASN A O 1
ATOM 4998 N N . PHE A 1 622 ? 0.642 51.500 7.414 1.00 18.74 627 PHE A N 1
ATOM 4999 C CA . PHE A 1 622 ? -0.125 50.905 6.306 1.00 16.24 627 PHE A CA 1
ATOM 5000 C C . PHE A 1 622 ? -0.884 49.728 6.860 1.00 16.08 627 PHE A C 1
ATOM 5001 O O . PHE A 1 622 ? -2.017 49.420 6.564 1.00 16.68 627 PHE A O 1
ATOM 5009 N N . PHE A 1 623 ? -0.220 48.940 7.700 1.00 17.95 628 PHE A N 1
ATOM 5010 C CA . PHE A 1 623 ? -0.716 47.780 8.421 1.00 19.81 628 PHE A CA 1
ATOM 5011 C C . PHE A 1 623 ? -1.085 48.118 9.888 1.00 20.03 628 PHE A C 1
ATOM 5012 O O . PHE A 1 623 ? -0.548 49.048 10.477 1.00 16.87 628 PHE A O 1
ATOM 5020 N N . GLU A 1 624 ? -2.022 47.333 10.413 1.00 21.62 629 GLU A N 1
ATOM 5021 C CA . GLU A 1 624 ? -2.534 47.555 11.746 1.00 23.78 629 GLU A CA 1
ATOM 5022 C C . GLU A 1 624 ? -1.420 47.362 12.779 1.00 23.97 629 GLU A C 1
ATOM 5023 O O . GLU A 1 624 ? -1.367 48.144 13.752 1.00 23.21 629 GLU A O 1
ATOM 5029 N N . ARG A 1 625 ? -0.511 46.456 12.497 1.00 22.46 630 ARG A N 1
ATOM 5030 C CA . ARG A 1 625 ? 0.635 46.178 13.333 1.00 23.79 630 ARG A CA 1
ATOM 5031 C C . ARG A 1 625 ? 1.681 45.432 12.509 1.00 22.97 630 ARG A C 1
ATOM 5032 O O . ARG A 1 625 ? 1.346 45.124 11.369 1.00 22.54 630 ARG A O 1
ATOM 5040 N N . ASN A 1 626 ? 2.833 45.093 13.030 1.00 21.26 631 ASN A N 1
ATOM 5041 C CA . ASN A 1 626 ? 3.839 44.315 12.338 1.00 19.90 631 ASN A CA 1
ATOM 5042 C C . ASN A 1 626 ? 3.214 43.245 11.432 1.00 19.95 631 ASN A C 1
ATOM 5043 O O . ASN A 1 626 ? 2.651 42.241 11.882 1.00 19.03 631 ASN A O 1
ATOM 5048 N N . PRO A 1 627 ? 3.385 43.390 10.097 1.00 17.44 632 PRO A N 1
ATOM 5049 C CA . PRO A 1 627 ? 2.771 42.497 9.112 1.00 15.65 632 PRO A CA 1
ATOM 5050 C C . PRO A 1 627 ? 3.369 41.116 9.074 1.00 14.66 632 PRO A C 1
ATOM 5051 O O . PRO A 1 627 ? 2.733 40.185 8.580 1.00 14.72 632 PRO A O 1
ATOM 5055 N N . VAL A 1 628 ? 4.590 40.943 9.589 1.00 13.20 633 VAL A N 1
ATOM 5056 C CA . VAL A 1 628 ? 5.180 39.610 9.644 1.00 13.20 633 VAL A CA 1
ATOM 5057 C C . VAL A 1 628 ? 5.150 39.059 11.075 1.00 14.22 633 VAL A C 1
ATOM 5058 O O . VAL A 1 628 ? 5.966 38.204 11.419 1.00 12.89 633 VAL A O 1
ATOM 5062 N N . LEU A 1 629 ? 4.196 39.510 11.917 1.00 14.50 634 LEU A N 1
ATOM 5063 C CA . LEU A 1 629 ? 4.099 38.988 13.282 1.00 13.06 634 LEU A CA 1
ATOM 5064 C C . LEU A 1 629 ? 3.799 37.513 13.198 1.00 14.08 634 LEU A C 1
ATOM 5065 O O . LEU A 1 629 ? 4.380 36.679 13.941 1.00 16.19 634 LEU A O 1
ATOM 5070 N N . LYS A 1 630 ? 2.967 37.077 12.237 1.00 14.55 635 LYS A N 1
ATOM 5071 C CA . LYS A 1 630 ? 2.652 35.665 12.050 1.00 14.51 635 LYS A CA 1
ATOM 5072 C C . LYS A 1 630 ? 3.431 34.952 10.958 1.00 12.91 635 LYS A C 1
ATOM 5073 O O . LYS A 1 630 ? 3.023 33.860 10.575 1.00 14.57 635 LYS A O 1
ATOM 5079 N N . THR A 1 631 ? 4.561 35.413 10.490 1.00 14.37 636 THR A N 1
ATOM 5080 C CA . THR A 1 631 ? 5.302 34.667 9.448 1.00 12.04 636 THR A CA 1
ATOM 5081 C C . THR A 1 631 ? 6.324 33.744 10.023 1.00 14.70 636 THR A C 1
ATOM 5082 O O . THR A 1 631 ? 7.199 34.221 10.804 1.00 15.81 636 THR A O 1
ATOM 5086 N N . LEU A 1 632 ? 6.345 32.445 9.696 1.00 13.81 637 LEU A N 1
ATOM 5087 C CA . LEU A 1 632 ? 7.342 31.526 10.173 1.00 14.72 637 LEU A CA 1
ATOM 5088 C C . LEU A 1 632 ? 8.652 31.501 9.379 1.00 18.35 637 LEU A C 1
ATOM 5089 O O . LEU A 1 632 ? 8.677 31.717 8.151 1.00 19.34 637 LEU A O 1
ATOM 5094 N N . SER A 1 633 ? 9.823 31.261 10.001 1.00 16.55 638 SER A N 1
ATOM 5095 C CA . SER A 1 633 ? 11.074 31.120 9.304 1.00 17.36 638 SER A CA 1
ATOM 5096 C C . SER A 1 633 ? 11.053 29.986 8.313 1.00 18.52 638 SER A C 1
ATOM 5097 O O . SER A 1 633 ? 10.306 29.032 8.551 1.00 17.92 638 SER A O 1
ATOM 5100 N N . PRO A 1 634 ? 11.765 30.017 7.168 1.00 20.16 639 PRO A N 1
ATOM 5101 C CA . PRO A 1 634 ? 11.836 28.841 6.290 1.00 20.00 639 PRO A CA 1
ATOM 5102 C C . PRO A 1 634 ? 12.364 27.688 7.137 1.00 23.33 639 PRO A C 1
ATOM 5103 O O . PRO A 1 634 ? 13.136 27.977 8.075 1.00 24.32 639 PRO A O 1
ATOM 5107 N N . ARG A 1 635 ? 12.064 26.436 6.938 1.00 27.59 640 ARG A N 1
ATOM 5108 C CA . ARG A 1 635 ? 12.709 25.389 7.714 1.00 31.68 640 ARG A CA 1
ATOM 5109 C C . ARG A 1 635 ? 14.137 25.192 7.249 1.00 34.82 640 ARG A C 1
ATOM 5110 O O . ARG A 1 635 ? 14.604 25.613 6.184 1.00 34.87 640 ARG A O 1
ATOM 5118 N N . ASP A 1 636 ? 14.905 24.529 8.098 1.00 39.64 641 ASP A N 1
ATOM 5119 C CA . ASP A 1 636 ? 16.294 24.189 7.810 1.00 42.90 641 ASP A CA 1
ATOM 5120 C C . ASP A 1 636 ? 16.341 22.698 7.448 1.00 41.36 641 ASP A C 1
ATOM 5121 O O . ASP A 1 636 ? 15.985 21.895 8.329 1.00 42.82 641 ASP A O 1
ATOM 5126 N N . VAL A 1 637 ? 16.690 22.376 6.213 1.00 36.83 642 VAL A N 1
ATOM 5127 C CA . VAL A 1 637 ? 16.652 20.923 5.935 1.00 33.18 642 VAL A CA 1
ATOM 5128 C C . VAL A 1 637 ? 18.115 20.543 5.967 1.00 32.99 642 VAL A C 1
A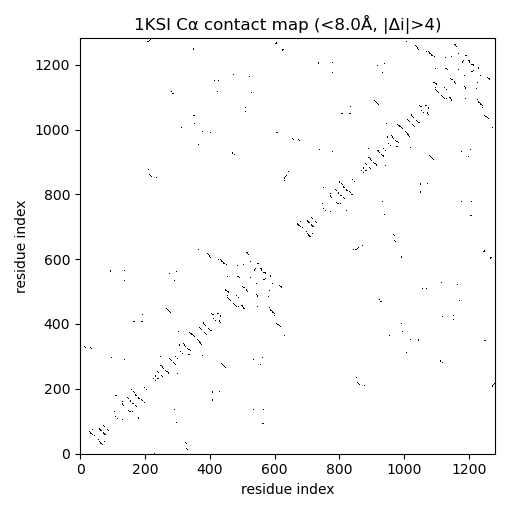TOM 5129 O O . VAL A 1 637 ? 18.940 21.389 5.597 1.00 31.51 642 VAL A O 1
ATOM 5133 N N . ALA A 1 638 ? 18.455 19.377 6.508 1.00 32.18 643 ALA A N 1
ATOM 5134 C CA . ALA A 1 638 ? 19.855 19.007 6.580 1.00 34.81 643 ALA A CA 1
ATOM 5135 C C . ALA A 1 638 ? 20.360 18.520 5.215 1.00 36.03 643 ALA A C 1
ATOM 5136 O O . ALA A 1 638 ? 19.603 17.898 4.466 1.00 37.69 643 ALA A O 1
ATOM 5138 N N . TRP A 1 639 ? 21.608 18.806 4.907 1.00 37.64 644 TRP A N 1
ATOM 5139 C CA . TRP A 1 639 ? 22.277 18.316 3.729 1.00 40.05 644 TRP A CA 1
ATOM 5140 C C . TRP A 1 639 ? 22.160 16.808 3.534 1.00 43.64 644 TRP A C 1
ATOM 5141 O O . TRP A 1 639 ? 22.549 16.062 4.433 1.00 42.84 644 TRP A O 1
ATOM 5152 N N . PRO A 1 640 ? 21.652 16.347 2.406 1.00 47.96 645 PRO A N 1
ATOM 5153 C CA . PRO A 1 640 ? 21.529 14.978 2.001 1.00 51.76 645 PRO A CA 1
ATOM 5154 C C . PRO A 1 640 ? 22.778 14.130 2.141 1.00 57.48 645 PRO A C 1
ATOM 5155 O O . PRO A 1 640 ? 22.774 12.970 2.573 1.00 59.80 645 PRO A O 1
ATOM 5159 N N . GLY A 1 641 ? 23.901 14.728 1.705 1.00 62.28 646 GLY A N 1
ATOM 5160 C CA . GLY A 1 641 ? 25.166 13.980 1.683 1.00 65.59 646 GLY A CA 1
ATOM 5161 C C . GLY A 1 641 ? 25.407 13.495 0.246 1.00 68.36 646 GLY A C 1
ATOM 5162 O O . GLY A 1 641 ? 24.594 13.594 -0.671 1.00 67.97 646 GLY A O 1
ATOM 5163 N N . CYS A 1 642 ? 26.600 12.945 0.104 1.00 71.68 647 CYS A N 1
ATOM 5164 C CA . CYS A 1 642 ? 27.133 12.406 -1.134 1.00 73.91 647 CYS A CA 1
ATOM 5165 C C . CYS A 1 642 ? 26.416 11.099 -1.497 1.00 74.66 647 CYS A C 1
ATOM 5166 O O . CYS A 1 642 ? 25.750 11.102 -2.577 1.00 76.12 647 CYS A O 1
ATOM 5169 N N . VAL B 1 1 ? 46.404 31.982 27.864 1.00 51.59 6 VAL B N 1
ATOM 5170 C CA . VAL B 1 1 ? 46.068 32.859 26.696 1.00 49.22 6 VAL B CA 1
ATOM 5171 C C . VAL B 1 1 ? 47.134 32.703 25.604 1.00 49.49 6 VAL B C 1
ATOM 5172 O O . VAL B 1 1 ? 48.357 32.770 25.777 1.00 49.81 6 VAL B O 1
ATOM 5176 N N . GLN B 1 2 ? 46.645 32.416 24.391 1.00 49.04 7 GLN B N 1
ATOM 5177 C CA . GLN B 1 2 ? 47.500 32.317 23.217 1.00 47.81 7 GLN B CA 1
ATOM 5178 C C . GLN B 1 2 ? 48.021 33.702 22.790 1.00 43.92 7 GLN B C 1
ATOM 5179 O O . GLN B 1 2 ? 49.131 33.755 22.258 1.00 46.18 7 GLN B O 1
ATOM 5185 N N . HIS B 1 3 ? 47.279 34.776 22.995 1.00 36.17 8 HIS B N 1
ATOM 5186 C CA . HIS B 1 3 ? 47.699 36.056 22.455 1.00 30.89 8 HIS B CA 1
ATOM 5187 C C . HIS B 1 3 ? 47.364 37.148 23.457 1.00 29.24 8 HIS B C 1
ATOM 5188 O O . HIS B 1 3 ? 46.313 37.130 24.107 1.00 29.05 8 HIS B O 1
ATOM 5195 N N . PRO B 1 4 ? 48.222 38.152 23.528 1.00 27.37 9 PRO B N 1
ATOM 5196 C CA . PRO B 1 4 ? 48.101 39.253 24.442 1.00 26.90 9 PRO B CA 1
ATOM 5197 C C . PRO B 1 4 ? 46.766 39.977 24.441 1.00 26.67 9 PRO B C 1
ATOM 5198 O O . PRO B 1 4 ? 46.453 40.722 25.375 1.00 28.17 9 PRO B O 1
ATOM 5202 N N . LEU B 1 5 ? 46.000 39.809 23.379 1.00 25.01 10 LEU B N 1
ATOM 5203 C CA . LEU B 1 5 ? 44.801 40.642 23.260 1.00 22.18 10 LEU B CA 1
ATOM 5204 C C . LEU B 1 5 ? 43.606 39.723 23.404 1.00 20.03 10 LEU B C 1
ATOM 5205 O O . LEU B 1 5 ? 42.524 40.259 23.216 1.00 19.21 10 LEU B O 1
ATOM 5210 N N . ASP B 1 6 ? 43.841 38.438 23.668 1.00 18.81 11 ASP B N 1
ATOM 5211 C CA . ASP B 1 6 ? 42.690 37.553 23.832 1.00 21.82 11 ASP B CA 1
ATOM 5212 C C . ASP B 1 6 ? 41.765 37.998 24.946 1.00 24.26 11 ASP B C 1
ATOM 5213 O O . ASP B 1 6 ? 42.241 38.675 25.881 1.00 25.61 11 ASP B O 1
ATOM 5218 N N . PRO B 1 7 ? 40.489 37.662 24.903 1.00 23.50 12 PRO B N 1
ATOM 5219 C CA . PRO B 1 7 ? 39.631 37.913 26.059 1.00 24.56 12 PRO B CA 1
ATOM 5220 C C . PRO B 1 7 ? 40.081 37.176 27.354 1.00 24.26 12 PRO B C 1
ATOM 5221 O O . PRO B 1 7 ? 40.840 36.178 27.348 1.00 21.66 12 PRO B O 1
ATOM 5225 N N . LEU B 1 8 ? 39.609 37.675 28.526 1.00 23.55 13 LEU B N 1
ATOM 5226 C CA . LEU B 1 8 ? 39.955 36.966 29.771 1.00 23.08 13 LEU B CA 1
ATOM 5227 C C . LEU B 1 8 ? 39.306 35.583 29.795 1.00 21.95 13 LEU B C 1
ATOM 5228 O O . LEU B 1 8 ? 38.118 35.455 29.514 1.00 21.99 13 LEU B O 1
ATOM 5233 N N . THR B 1 9 ? 40.093 34.600 30.160 1.00 21.45 14 THR B N 1
ATOM 5234 C CA . THR B 1 9 ? 39.555 33.243 30.317 1.00 22.47 14 THR B CA 1
ATOM 5235 C C . THR B 1 9 ? 38.916 33.036 31.692 1.00 25.57 14 THR B C 1
ATOM 5236 O O . THR B 1 9 ? 38.958 33.872 32.619 1.00 25.29 14 THR B O 1
ATOM 5240 N N . LYS B 1 10 ? 38.238 31.920 31.873 1.00 26.34 15 LYS B N 1
ATOM 5241 C CA . LYS B 1 10 ? 37.560 31.592 33.108 1.00 29.07 15 LYS B CA 1
ATOM 5242 C C . LYS B 1 10 ? 38.518 31.655 34.302 1.00 30.39 15 LYS B C 1
ATOM 5243 O O . LYS B 1 10 ? 38.336 32.250 35.352 1.00 30.52 15 LYS B O 1
ATOM 5249 N N . GLU B 1 11 ? 39.653 31.016 34.124 1.00 30.79 16 GLU B N 1
ATOM 5250 C CA . GLU B 1 11 ? 40.727 30.955 35.083 1.00 32.51 16 GLU B CA 1
ATOM 5251 C C . GLU B 1 11 ? 41.198 32.360 35.395 1.00 32.02 16 GLU B C 1
ATOM 5252 O O . GLU B 1 11 ? 41.589 32.602 36.546 1.00 31.78 16 GLU B O 1
ATOM 5258 N N . GLU B 1 12 ? 41.193 33.305 34.464 1.00 30.10 17 GLU B N 1
ATOM 5259 C CA . GLU B 1 12 ? 41.685 34.638 34.776 1.00 29.51 17 GLU B CA 1
ATOM 5260 C C . GLU B 1 12 ? 40.696 35.361 35.682 1.00 29.48 17 GLU B C 1
ATOM 5261 O O . GLU B 1 12 ? 41.101 36.200 36.493 1.00 30.80 17 GLU B O 1
ATOM 5267 N N . PHE B 1 13 ? 39.412 35.052 35.494 1.00 27.73 18 PHE B N 1
ATOM 5268 C CA . PHE B 1 13 ? 38.393 35.741 36.270 1.00 26.45 18 PHE B CA 1
ATOM 5269 C C . PHE B 1 13 ? 38.523 35.301 37.747 1.00 27.96 18 PHE B C 1
ATOM 5270 O O . PHE B 1 13 ? 38.411 36.104 38.675 1.00 26.55 18 PHE B O 1
ATOM 5278 N N . LEU B 1 14 ? 38.753 34.006 37.945 1.00 26.99 19 LEU B N 1
ATOM 5279 C CA . LEU B 1 14 ? 38.944 33.390 39.237 1.00 26.32 19 LEU B CA 1
ATOM 5280 C C . LEU B 1 14 ? 40.202 33.949 39.903 1.00 26.97 19 LEU B C 1
ATOM 5281 O O . LEU B 1 14 ? 40.080 34.375 41.049 1.00 29.90 19 LEU B O 1
ATOM 5286 N N . ALA B 1 15 ? 41.363 33.992 39.289 1.00 25.39 20 ALA B N 1
ATOM 5287 C CA . ALA B 1 15 ? 42.542 34.590 39.866 1.00 25.69 20 ALA B CA 1
ATOM 5288 C C . ALA B 1 15 ? 42.238 36.028 40.305 1.00 26.84 20 ALA B C 1
ATOM 5289 O O . ALA B 1 15 ? 42.809 36.517 41.293 1.00 28.28 20 ALA B O 1
ATOM 5291 N N . VAL B 1 16 ? 41.363 36.702 39.571 1.00 26.86 21 VAL B N 1
ATOM 5292 C CA . VAL B 1 16 ? 41.137 38.132 39.900 1.00 27.27 21 VAL B CA 1
ATOM 5293 C C . VAL B 1 16 ? 40.273 38.195 41.174 1.00 26.51 21 VAL B C 1
ATOM 5294 O O . VAL B 1 16 ? 40.440 39.050 42.036 1.00 24.30 21 VAL B O 1
ATOM 5298 N N . GLN B 1 17 ? 39.319 37.280 41.293 1.00 26.23 22 GLN B N 1
ATOM 5299 C CA . GLN B 1 17 ? 38.392 37.223 42.418 1.00 28.15 22 GLN B CA 1
ATOM 5300 C C . GLN B 1 17 ? 39.267 36.986 43.665 1.00 29.98 22 GLN B C 1
ATOM 5301 O O . GLN B 1 17 ? 39.367 37.826 44.547 1.00 30.95 22 GLN B O 1
ATOM 5307 N N . THR B 1 18 ? 39.971 35.867 43.684 1.00 30.32 23 THR B N 1
ATOM 5308 C CA . THR B 1 18 ? 40.891 35.466 44.715 1.00 32.21 23 THR B CA 1
ATOM 5309 C C . THR B 1 18 ? 41.799 36.600 45.177 1.00 30.72 23 THR B C 1
ATOM 5310 O O . THR B 1 18 ? 41.853 36.852 46.365 1.00 32.36 23 THR B O 1
ATOM 5314 N N . ILE B 1 19 ? 42.516 37.199 44.256 1.00 29.01 24 ILE B N 1
ATOM 5315 C CA . ILE B 1 19 ? 43.427 38.286 44.519 1.00 26.65 24 ILE B CA 1
ATOM 5316 C C . ILE B 1 19 ? 42.711 39.457 45.148 1.00 28.22 24 ILE B C 1
ATOM 5317 O O . ILE B 1 19 ? 43.323 40.124 45.999 1.00 31.00 24 ILE B O 1
ATOM 5322 N N . VAL B 1 20 ? 41.470 39.737 44.784 1.00 28.30 25 VAL B N 1
ATOM 5323 C CA . VAL B 1 20 ? 40.863 40.972 45.337 1.00 28.57 25 VAL B CA 1
ATOM 5324 C C . VAL B 1 20 ? 40.324 40.587 46.718 1.00 28.38 25 VAL B C 1
ATOM 5325 O O . VAL B 1 20 ? 40.356 41.404 47.599 1.00 26.35 25 VAL B O 1
ATOM 5329 N N . GLN B 1 21 ? 39.879 39.351 46.792 1.00 29.17 26 GLN B N 1
ATOM 5330 C CA . GLN B 1 21 ? 39.296 38.808 47.995 1.00 32.36 26 GLN B CA 1
ATOM 5331 C C . GLN B 1 21 ? 40.375 38.636 49.065 1.00 35.17 26 GLN B C 1
ATOM 5332 O O . GLN B 1 21 ? 40.028 38.767 50.227 1.00 35.76 26 GLN B O 1
ATOM 5338 N N . ASN B 1 22 ? 41.631 38.415 48.717 1.00 37.69 27 ASN B N 1
ATOM 5339 C CA . ASN B 1 22 ? 42.684 38.362 49.706 1.00 39.60 27 ASN B CA 1
ATOM 5340 C C . ASN B 1 22 ? 42.830 39.753 50.298 1.00 39.03 27 ASN B C 1
ATOM 5341 O O . ASN B 1 22 ? 42.935 39.779 51.521 1.00 40.21 27 ASN B O 1
ATOM 5346 N N . LYS B 1 23 ? 42.804 40.831 49.540 1.00 37.22 28 LYS B N 1
ATOM 5347 C CA . LYS B 1 23 ? 42.949 42.128 50.220 1.00 35.21 28 LYS B CA 1
ATOM 5348 C C . LYS B 1 23 ? 41.643 42.625 50.784 1.00 36.11 28 LYS B C 1
ATOM 5349 O O . LYS B 1 23 ? 41.676 43.571 51.600 1.00 39.07 28 LYS B O 1
ATOM 5355 N N . TYR B 1 24 ? 40.470 42.083 50.463 1.00 34.79 29 TYR B N 1
ATOM 5356 C CA . TYR B 1 24 ? 39.223 42.632 50.972 1.00 32.75 29 TYR B CA 1
ATOM 5357 C C . TYR B 1 24 ? 38.279 41.473 51.243 1.00 34.75 29 TYR B C 1
ATOM 5358 O O . TYR B 1 24 ? 37.401 41.235 50.425 1.00 35.06 29 TYR B O 1
ATOM 5367 N N . PRO B 1 25 ? 38.473 40.828 52.389 1.00 35.80 30 PRO B N 1
ATOM 5368 C CA . PRO B 1 25 ? 37.687 39.650 52.747 1.00 36.04 30 PRO B CA 1
ATOM 5369 C C . PRO B 1 25 ? 36.210 39.967 52.822 1.00 36.94 30 PRO B C 1
ATOM 5370 O O . PRO B 1 25 ? 35.831 41.009 53.374 1.00 35.81 30 PRO B O 1
ATOM 5374 N N . ILE B 1 26 ? 35.380 39.088 52.244 1.00 39.00 31 ILE B N 1
ATOM 5375 C CA . ILE B 1 26 ? 33.966 39.474 52.129 1.00 42.38 31 ILE B CA 1
ATOM 5376 C C . ILE B 1 26 ? 33.247 39.251 53.452 1.00 43.60 31 ILE B C 1
ATOM 5377 O O . ILE B 1 26 ? 32.068 39.579 53.529 1.00 43.97 31 ILE B O 1
ATOM 5382 N N . SER B 1 27 ? 33.967 38.658 54.404 1.00 45.99 32 SER B N 1
ATOM 5383 C CA . SER B 1 27 ? 33.424 38.512 55.773 1.00 46.76 32 SER B CA 1
ATOM 5384 C C . SER B 1 27 ? 33.343 39.914 56.382 1.00 45.05 32 SER B C 1
ATOM 5385 O O . SER B 1 27 ? 32.346 40.315 56.960 1.00 45.02 32 SER B O 1
ATOM 5388 N N . ASN B 1 28 ? 34.374 40.705 56.165 1.00 44.77 33 ASN B N 1
ATOM 5389 C CA . ASN B 1 28 ? 34.393 42.076 56.595 1.00 45.84 33 ASN B CA 1
ATOM 5390 C C . ASN B 1 28 ? 34.038 43.117 55.547 1.00 44.58 33 ASN B C 1
ATOM 5391 O O . ASN B 1 28 ? 33.932 44.297 55.958 1.00 45.22 33 ASN B O 1
ATOM 5396 N N . ASN B 1 29 ? 33.959 42.775 54.246 1.00 41.01 34 ASN B N 1
ATOM 5397 C CA . ASN B 1 29 ? 33.738 43.867 53.270 1.00 35.03 34 ASN B CA 1
ATOM 5398 C C . ASN B 1 29 ? 32.529 43.630 52.391 1.00 33.59 34 ASN B C 1
ATOM 5399 O O . ASN B 1 29 ? 32.100 42.486 52.207 1.00 31.48 34 ASN B O 1
ATOM 5404 N N . ARG B 1 30 ? 31.938 44.749 51.966 1.00 33.91 35 ARG B N 1
ATOM 5405 C CA . ARG B 1 30 ? 30.894 44.703 50.915 1.00 35.21 35 ARG B CA 1
ATOM 5406 C C . ARG B 1 30 ? 31.681 44.960 49.594 1.00 31.23 35 ARG B C 1
ATOM 5407 O O . ARG B 1 30 ? 32.166 46.076 49.366 1.00 29.81 35 ARG B O 1
ATOM 5415 N N . LEU B 1 31 ? 31.827 43.903 48.844 1.00 26.99 36 LEU B N 1
ATOM 5416 C CA . LEU B 1 31 ? 32.619 43.930 47.613 1.00 26.80 36 LEU B CA 1
ATOM 5417 C C . LEU B 1 31 ? 31.793 43.620 46.365 1.00 25.74 36 LEU B C 1
ATOM 5418 O O . LEU B 1 31 ? 31.251 42.489 46.345 1.00 25.11 36 LEU B O 1
ATOM 5423 N N . ALA B 1 32 ? 31.709 44.556 45.445 1.00 22.90 37 ALA B N 1
ATOM 5424 C CA . ALA B 1 32 ? 31.041 44.222 44.150 1.00 21.61 37 ALA B CA 1
ATOM 5425 C C . ALA B 1 32 ? 31.910 44.623 42.942 1.00 20.71 37 ALA B C 1
ATOM 5426 O O . ALA B 1 32 ? 32.346 45.799 42.811 1.00 18.15 37 ALA B O 1
ATOM 5428 N N . PHE B 1 33 ? 32.135 43.641 42.084 1.00 20.03 38 PHE B N 1
ATOM 5429 C CA . PHE B 1 33 ? 32.890 43.912 40.831 1.00 23.15 38 PHE B CA 1
ATOM 5430 C C . PHE B 1 33 ? 31.997 44.534 39.747 1.00 21.62 38 PHE B C 1
ATOM 5431 O O . PHE B 1 33 ? 31.030 43.908 39.279 1.00 22.50 38 PHE B O 1
ATOM 5439 N N . HIS B 1 34 ? 32.257 45.777 39.363 1.00 21.07 39 HIS B N 1
ATOM 5440 C CA . HIS B 1 34 ? 31.442 46.463 38.378 1.00 22.03 39 HIS B CA 1
ATOM 5441 C C . HIS B 1 34 ? 32.007 46.291 36.950 1.00 23.91 39 HIS B C 1
ATOM 5442 O O . HIS B 1 34 ? 31.258 46.460 35.979 1.00 23.30 39 HIS B O 1
ATOM 5449 N N . TYR B 1 35 ? 33.288 45.970 36.809 1.00 21.71 40 TYR B N 1
ATOM 5450 C CA . TYR B 1 35 ? 34.024 45.848 35.596 1.00 22.19 40 TYR B CA 1
ATOM 5451 C C . TYR B 1 35 ? 35.359 45.127 35.821 1.00 21.52 40 TYR B C 1
ATOM 5452 O O . TYR B 1 35 ? 36.159 45.575 36.622 1.00 21.43 40 TYR B O 1
ATOM 5461 N N . ILE B 1 36 ? 35.498 44.030 35.101 1.00 19.71 41 ILE B N 1
ATOM 5462 C CA . ILE B 1 36 ? 36.751 43.317 35.055 1.00 19.47 41 ILE B CA 1
ATOM 5463 C C . ILE B 1 36 ? 37.134 43.127 33.554 1.00 22.32 41 ILE B C 1
ATOM 5464 O O . ILE B 1 36 ? 36.518 42.345 32.823 1.00 20.24 41 ILE B O 1
ATOM 5469 N N . GLY B 1 37 ? 38.143 43.853 33.115 1.00 22.86 42 GLY B N 1
ATOM 5470 C CA . GLY B 1 37 ? 38.689 43.711 31.801 1.00 23.46 42 GLY B CA 1
ATOM 5471 C C . GLY B 1 37 ? 40.183 43.875 31.653 1.00 24.60 42 GLY B C 1
ATOM 5472 O O . GLY B 1 37 ? 40.989 44.173 32.532 1.00 25.71 42 GLY B O 1
ATOM 5473 N N . LEU B 1 38 ? 40.648 43.678 30.432 1.00 24.16 43 LEU B N 1
ATOM 5474 C CA . LEU B 1 38 ? 42.031 43.742 30.015 1.00 23.67 43 LEU B CA 1
ATOM 5475 C C . LEU B 1 38 ? 42.519 45.156 30.064 1.00 22.18 43 LEU B C 1
ATOM 5476 O O . LEU B 1 38 ? 41.841 46.069 29.632 1.00 23.44 43 LEU B O 1
ATOM 5481 N N . ASP B 1 39 ? 43.648 45.365 30.708 1.00 22.44 44 ASP B N 1
ATOM 5482 C CA . ASP B 1 39 ? 44.290 46.688 30.662 1.00 23.92 44 ASP B CA 1
ATOM 5483 C C . ASP B 1 39 ? 45.108 46.634 29.352 1.00 25.50 44 ASP B C 1
ATOM 5484 O O . ASP B 1 39 ? 45.930 45.723 29.178 1.00 24.33 44 ASP B O 1
ATOM 5489 N N . ASP B 1 40 ? 44.901 47.539 28.415 1.00 27.91 45 ASP B N 1
ATOM 5490 C CA . ASP B 1 40 ? 45.515 47.547 27.109 1.00 28.12 45 ASP B CA 1
ATOM 5491 C C . ASP B 1 40 ? 47.026 47.529 27.068 1.00 26.92 45 ASP B C 1
ATOM 5492 O O . ASP B 1 40 ? 47.640 48.503 27.521 1.00 26.39 45 ASP B O 1
ATOM 5497 N N . PRO B 1 41 ? 47.592 46.466 26.491 1.00 25.52 46 PRO B N 1
ATOM 5498 C CA . PRO B 1 41 ? 49.040 46.432 26.301 1.00 26.38 46 PRO B CA 1
ATOM 5499 C C . PRO B 1 41 ? 49.467 47.658 25.506 1.00 28.82 46 PRO B C 1
ATOM 5500 O O . PRO B 1 41 ? 48.627 48.333 24.845 1.00 28.27 46 PRO B O 1
ATOM 5504 N N . GLU B 1 42 ? 50.735 48.049 25.619 1.00 31.36 47 GLU B N 1
ATOM 5505 C CA . GLU B 1 42 ? 51.261 49.129 24.796 1.00 36.38 47 GLU B CA 1
ATOM 5506 C C . GLU B 1 42 ? 51.341 48.723 23.306 1.00 34.24 47 GLU B C 1
ATOM 5507 O O . GLU B 1 42 ? 51.805 47.597 23.062 1.00 31.02 47 GLU B O 1
ATOM 5513 N N . LYS B 1 43 ? 50.939 49.647 22.423 1.00 32.82 48 LYS B N 1
ATOM 5514 C CA . LYS B 1 43 ? 50.905 49.307 20.984 1.00 32.74 48 LYS B CA 1
ATOM 5515 C C . LYS B 1 43 ? 52.219 48.778 20.444 1.00 32.45 48 LYS B C 1
ATOM 5516 O O . LYS B 1 43 ? 52.280 47.732 19.782 1.00 30.17 48 LYS B O 1
ATOM 5522 N N . ASP B 1 44 ? 53.333 49.421 20.753 1.00 35.63 49 ASP B N 1
ATOM 5523 C CA . ASP B 1 44 ? 54.662 49.026 20.363 1.00 39.08 49 ASP B CA 1
ATOM 5524 C C . ASP B 1 44 ? 55.019 47.594 20.754 1.00 37.73 49 ASP B C 1
ATOM 5525 O O . ASP B 1 44 ? 55.760 46.974 19.995 1.00 38.43 49 ASP B O 1
ATOM 5530 N N . HIS B 1 45 ? 54.571 47.219 21.953 1.00 35.55 50 HIS B N 1
ATOM 5531 C CA . HIS B 1 45 ? 54.882 45.867 22.412 1.00 34.82 50 HIS B CA 1
ATOM 5532 C C . HIS B 1 45 ? 54.012 44.892 21.618 1.00 32.17 50 HIS B C 1
ATOM 5533 O O . HIS B 1 45 ? 54.502 43.812 21.300 1.00 29.16 50 HIS B O 1
ATOM 5540 N N . VAL B 1 46 ? 52.751 45.325 21.404 1.00 28.78 51 VAL B N 1
ATOM 5541 C CA . VAL B 1 46 ? 51.886 44.481 20.583 1.00 27.63 51 VAL B CA 1
ATOM 5542 C C . VAL B 1 46 ? 52.444 44.410 19.146 1.00 27.82 51 VAL B C 1
ATOM 5543 O O . VAL B 1 46 ? 52.568 43.271 18.643 1.00 26.17 51 VAL B O 1
ATOM 5547 N N . LEU B 1 47 ? 52.820 45.542 18.564 1.00 27.28 52 LEU B N 1
ATOM 5548 C CA . LEU B 1 47 ? 53.370 45.478 17.197 1.00 30.63 52 LEU B CA 1
ATOM 5549 C C . LEU B 1 47 ? 54.617 44.615 17.158 1.00 33.86 52 LEU B C 1
ATOM 5550 O O . LEU B 1 47 ? 54.784 43.756 16.273 1.00 34.11 52 LEU B O 1
ATOM 5555 N N . ARG B 1 48 ? 55.516 44.724 18.141 1.00 37.97 53 ARG B N 1
ATOM 5556 C CA . ARG B 1 48 ? 56.738 43.932 18.182 1.00 40.49 53 ARG B CA 1
ATOM 5557 C C . ARG B 1 48 ? 56.517 42.446 18.375 1.00 39.53 53 ARG B C 1
ATOM 5558 O O . ARG B 1 48 ? 57.132 41.528 17.823 1.00 38.72 53 ARG B O 1
ATOM 5566 N N . TYR B 1 49 ? 55.554 42.142 19.228 1.00 37.82 54 TYR B N 1
ATOM 5567 C CA . TYR B 1 49 ? 55.207 40.755 19.496 1.00 37.91 54 TYR B CA 1
ATOM 5568 C C . TYR B 1 49 ? 54.745 40.062 18.222 1.00 40.94 54 TYR B C 1
ATOM 5569 O O . TYR B 1 49 ? 54.883 38.883 17.968 1.00 39.43 54 TYR B O 1
ATOM 5578 N N . GLU B 1 50 ? 54.013 40.845 17.429 1.00 46.15 55 GLU B N 1
ATOM 5579 C CA . GLU B 1 50 ? 53.438 40.408 16.174 1.00 50.56 55 GLU B CA 1
ATOM 5580 C C . GLU B 1 50 ? 54.500 39.843 15.235 1.00 52.07 55 GLU B C 1
ATOM 5581 O O . GLU B 1 50 ? 54.315 38.799 14.614 1.00 51.66 55 GLU B O 1
ATOM 5587 N N . THR B 1 51 ? 55.615 40.555 15.169 1.00 54.04 56 THR B N 1
ATOM 5588 C CA . THR B 1 51 ? 56.705 40.171 14.288 1.00 57.41 56 THR B CA 1
ATOM 5589 C C . THR B 1 51 ? 57.624 39.160 14.956 1.00 58.92 56 THR B C 1
ATOM 5590 O O . THR B 1 51 ? 58.275 38.408 14.222 1.00 60.07 56 THR B O 1
ATOM 5594 N N . HIS B 1 52 ? 57.692 39.115 16.282 1.00 61.09 57 HIS B N 1
ATOM 5595 C CA . HIS B 1 52 ? 58.512 38.116 16.974 1.00 62.86 57 HIS B CA 1
ATOM 5596 C C . HIS B 1 52 ? 57.766 37.585 18.189 1.00 63.79 57 HIS B C 1
ATOM 5597 O O . HIS B 1 52 ? 58.165 37.893 19.302 1.00 63.12 57 HIS B O 1
ATOM 5604 N N . PRO B 1 53 ? 56.704 36.835 17.972 1.00 65.67 58 PRO B N 1
ATOM 5605 C CA . PRO B 1 53 ? 55.846 36.332 19.039 1.00 67.14 58 PRO B CA 1
ATOM 5606 C C . PRO B 1 53 ? 56.650 35.585 20.083 1.00 68.30 58 PRO B C 1
ATOM 5607 O O . PRO B 1 53 ? 56.671 35.804 21.284 1.00 69.28 58 PRO B O 1
ATOM 5611 N N . THR B 1 54 ? 57.375 34.640 19.510 1.00 69.57 59 THR B N 1
ATOM 5612 C CA . THR B 1 54 ? 58.258 33.726 20.209 1.00 69.98 59 THR B CA 1
ATOM 5613 C C . THR B 1 54 ? 59.405 34.427 20.902 1.00 69.13 59 THR B C 1
ATOM 5614 O O . THR B 1 54 ? 60.187 33.772 21.585 1.00 70.46 59 THR B O 1
ATOM 5618 N N . LEU B 1 55 ? 59.533 35.739 20.792 1.00 68.07 60 LEU B N 1
ATOM 5619 C CA . LEU B 1 55 ? 60.668 36.441 21.376 1.00 67.26 60 LEU B CA 1
ATOM 5620 C C . LEU B 1 55 ? 60.218 37.752 22.028 1.00 66.83 60 LEU B C 1
ATOM 5621 O O . LEU B 1 55 ? 61.032 38.681 22.160 1.00 66.77 60 LEU B O 1
ATOM 5626 N N . VAL B 1 56 ? 58.926 37.816 22.392 1.00 64.35 61 VAL B N 1
ATOM 5627 C CA . VAL B 1 56 ? 58.371 38.989 23.068 1.00 61.34 61 VAL B CA 1
ATOM 5628 C C . VAL B 1 56 ? 57.346 38.499 24.097 1.00 59.45 61 VAL B C 1
ATOM 5629 O O . VAL B 1 56 ? 56.455 37.709 23.803 1.00 59.16 61 VAL B O 1
ATOM 5633 N N . SER B 1 57 ? 57.528 38.971 25.332 1.00 57.37 62 SER B N 1
ATOM 5634 C CA . SER B 1 57 ? 56.678 38.671 26.472 1.00 54.31 62 SER B CA 1
ATOM 5635 C C . SER B 1 57 ? 55.912 39.853 27.081 1.00 50.79 62 SER B C 1
ATOM 5636 O O . SER B 1 57 ? 56.516 40.827 27.571 1.00 49.37 62 SER B O 1
ATOM 5639 N N . ILE B 1 58 ? 54.581 39.725 27.036 1.00 45.28 63 ILE B N 1
ATOM 5640 C CA . ILE B 1 58 ? 53.706 40.761 27.602 1.00 39.95 63 ILE B CA 1
ATOM 5641 C C . ILE B 1 58 ? 52.898 40.173 28.746 1.00 38.01 63 ILE B C 1
ATOM 5642 O O . ILE B 1 58 ? 52.259 39.133 28.546 1.00 35.41 63 ILE B O 1
ATOM 5647 N N . PRO B 1 59 ? 52.982 40.798 29.921 1.00 36.63 64 PRO B N 1
ATOM 5648 C CA . PRO B 1 59 ? 52.252 40.330 31.104 1.00 34.30 64 PRO B CA 1
ATOM 5649 C C . PRO B 1 59 ? 50.771 40.691 30.956 1.00 31.33 64 PRO B C 1
ATOM 5650 O O . PRO B 1 59 ? 50.469 41.818 30.531 1.00 30.24 64 PRO B O 1
ATOM 5654 N N . ARG B 1 60 ? 49.926 39.733 31.271 1.00 28.41 65 ARG B N 1
ATOM 5655 C CA . ARG B 1 60 ? 48.503 40.043 31.324 1.00 28.94 65 ARG B CA 1
ATOM 5656 C C . ARG B 1 60 ? 48.192 40.938 32.524 1.00 29.74 65 ARG B C 1
ATOM 5657 O O . ARG B 1 60 ? 48.309 40.479 33.671 1.00 31.64 65 ARG B O 1
ATOM 5665 N N . LYS B 1 61 ? 47.839 42.182 32.323 1.00 28.86 66 LYS B N 1
ATOM 5666 C CA . LYS B 1 61 ? 47.413 43.156 33.272 1.00 28.19 66 LYS B CA 1
ATOM 5667 C C . LYS B 1 61 ? 45.903 43.349 33.163 1.00 28.75 66 LYS B C 1
ATOM 5668 O O . LYS B 1 61 ? 45.393 43.393 32.035 1.00 29.28 66 LYS B O 1
ATOM 5674 N N . ILE B 1 62 ? 45.229 43.487 34.286 1.00 27.09 67 ILE B N 1
ATOM 5675 C CA . ILE B 1 62 ? 43.778 43.568 34.349 1.00 25.23 67 ILE B CA 1
ATOM 5676 C C . ILE B 1 62 ? 43.358 44.817 35.100 1.00 25.65 67 ILE B C 1
ATOM 5677 O O . ILE B 1 62 ? 43.988 45.168 36.123 1.00 26.60 67 ILE B O 1
ATOM 5682 N N . PHE B 1 63 ? 42.365 45.524 34.569 1.00 23.41 68 PHE B N 1
ATOM 5683 C CA . PHE B 1 63 ? 41.780 46.686 35.170 1.00 21.12 68 PHE B CA 1
ATOM 5684 C C . PHE B 1 63 ? 40.430 46.261 35.785 1.00 23.39 68 PHE B C 1
ATOM 5685 O O . PHE B 1 63 ? 39.547 45.687 35.169 1.00 20.75 68 PHE B O 1
ATOM 5693 N N . VAL B 1 64 ? 40.349 46.514 37.129 1.00 23.70 69 VAL B N 1
ATOM 5694 C CA . VAL B 1 64 ? 39.153 46.231 37.908 1.00 21.83 69 VAL B CA 1
ATOM 5695 C C . VAL B 1 64 ? 38.471 47.491 38.418 1.00 20.88 69 VAL B C 1
ATOM 5696 O O . VAL B 1 64 ? 39.086 48.463 38.861 1.00 21.53 69 VAL B O 1
ATOM 5700 N N . VAL B 1 65 ? 37.166 47.619 38.211 1.00 19.96 70 VAL B N 1
ATOM 5701 C CA . VAL B 1 65 ? 36.395 48.671 38.887 1.00 20.04 70 VAL B CA 1
ATOM 5702 C C . VAL B 1 65 ? 35.472 47.881 39.861 1.00 22.40 70 VAL B C 1
ATOM 5703 O O . VAL B 1 65 ? 34.728 46.934 39.538 1.00 20.83 70 VAL B O 1
ATOM 5707 N N . ALA B 1 66 ? 35.699 48.221 41.159 1.00 23.04 71 ALA B N 1
ATOM 5708 C CA . ALA B 1 66 ? 34.956 47.522 42.238 1.00 21.72 71 ALA B CA 1
ATOM 5709 C C . ALA B 1 66 ? 34.310 48.559 43.144 1.00 21.07 71 ALA B C 1
ATOM 5710 O O . ALA B 1 66 ? 34.860 49.657 43.359 1.00 22.23 71 ALA B O 1
ATOM 5712 N N . ILE B 1 67 ? 33.064 48.324 43.551 1.00 21.51 72 ILE B N 1
ATOM 5713 C CA . ILE B 1 67 ? 32.516 49.163 44.630 1.00 22.54 72 ILE B CA 1
ATOM 5714 C C . ILE B 1 67 ? 32.732 48.443 45.973 1.00 23.25 72 ILE B C 1
ATOM 5715 O O . ILE B 1 67 ? 32.245 47.299 46.152 1.00 22.52 72 ILE B O 1
ATOM 5720 N N . ILE B 1 68 ? 33.525 49.073 46.878 1.00 24.77 73 ILE B N 1
ATOM 5721 C CA . ILE B 1 68 ? 33.881 48.316 48.135 1.00 25.78 73 ILE B CA 1
ATOM 5722 C C . ILE B 1 68 ? 33.488 49.113 49.378 1.00 25.94 73 ILE B C 1
ATOM 5723 O O . ILE B 1 68 ? 34.093 50.184 49.535 1.00 26.24 73 ILE B O 1
ATOM 5728 N N . ASN B 1 69 ? 32.547 48.639 50.204 1.00 25.06 74 ASN B N 1
ATOM 5729 C CA . ASN B 1 69 ? 32.022 49.493 51.303 1.00 23.42 74 ASN B CA 1
ATOM 5730 C C . ASN B 1 69 ? 31.647 50.852 50.737 1.00 24.64 74 ASN B C 1
ATOM 5731 O O . ASN B 1 69 ? 32.058 51.917 51.256 1.00 25.12 74 ASN B O 1
ATOM 5736 N N . SER B 1 70 ? 30.863 50.849 49.628 1.00 24.47 75 SER B N 1
ATOM 5737 C CA . SER B 1 70 ? 30.399 52.051 48.961 1.00 22.55 75 SER B CA 1
ATOM 5738 C C . SER B 1 70 ? 31.452 52.987 48.397 1.00 21.49 75 SER B C 1
ATOM 5739 O O . SER B 1 70 ? 31.166 54.166 48.081 1.00 22.71 75 SER B O 1
ATOM 5742 N N . GLN B 1 71 ? 32.711 52.572 48.311 1.00 21.54 76 GLN B N 1
ATOM 5743 C CA . GLN B 1 71 ? 33.658 53.500 47.662 1.00 21.74 76 GLN B CA 1
ATOM 5744 C C . GLN B 1 71 ? 34.096 52.744 46.386 1.00 23.09 76 GLN B C 1
ATOM 5745 O O . GLN B 1 71 ? 34.184 51.480 46.377 1.00 21.03 76 GLN B O 1
ATOM 5751 N N . THR B 1 72 ? 34.308 53.606 45.368 1.00 21.22 77 THR B N 1
ATOM 5752 C CA . THR B 1 72 ? 34.700 53.029 44.058 1.00 20.60 77 THR B CA 1
ATOM 5753 C C . THR B 1 72 ? 36.202 52.879 43.977 1.00 20.37 77 THR B C 1
ATOM 5754 O O . THR B 1 72 ? 36.886 53.928 43.986 1.00 21.26 77 THR B O 1
ATOM 5758 N N . HIS B 1 73 ? 36.688 51.640 43.909 1.00 20.47 78 HIS B N 1
ATOM 5759 C CA . HIS B 1 73 ? 38.120 51.456 43.656 1.00 23.11 78 HIS B CA 1
ATOM 5760 C C . HIS B 1 73 ? 38.471 51.001 42.209 1.00 23.49 78 HIS B C 1
ATOM 5761 O O . HIS B 1 73 ? 37.847 50.163 41.576 1.00 21.61 78 HIS B O 1
ATOM 5768 N N . GLU B 1 74 ? 39.543 51.560 41.731 1.00 24.34 79 GLU B N 1
ATOM 5769 C CA . GLU B 1 74 ? 40.228 51.332 40.487 1.00 24.52 79 GLU B CA 1
ATOM 5770 C C . GLU B 1 74 ? 41.482 50.541 40.834 1.00 24.11 79 GLU B C 1
ATOM 5771 O O . GLU B 1 74 ? 42.466 51.067 41.303 1.00 23.72 79 GLU B O 1
ATOM 5777 N N . ILE B 1 75 ? 41.408 49.257 40.615 1.00 25.86 80 ILE B N 1
ATOM 5778 C CA . ILE B 1 75 ? 42.501 48.351 40.933 1.00 27.77 80 ILE B CA 1
ATOM 5779 C C . ILE B 1 75 ? 43.148 47.797 39.672 1.00 29.73 80 ILE B C 1
ATOM 5780 O O . ILE B 1 75 ? 42.464 47.315 38.758 1.00 31.76 80 ILE B O 1
ATOM 5785 N N . LEU B 1 76 ? 44.458 47.765 39.599 1.00 30.06 81 LEU B N 1
ATOM 5786 C CA . LEU B 1 76 ? 45.229 47.207 38.505 1.00 29.45 81 LEU B CA 1
ATOM 5787 C C . LEU B 1 76 ? 45.988 45.994 39.001 1.00 28.11 81 LEU B C 1
ATOM 5788 O O . LEU B 1 76 ? 46.800 46.093 39.919 1.00 29.24 81 LEU B O 1
ATOM 5793 N N . ILE B 1 77 ? 45.711 44.838 38.452 1.00 26.11 82 ILE B N 1
ATOM 5794 C CA . ILE B 1 77 ? 46.426 43.616 38.808 1.00 25.66 82 ILE B CA 1
ATOM 5795 C C . ILE B 1 77 ? 47.431 43.193 37.744 1.00 28.23 82 ILE B C 1
ATOM 5796 O O . ILE B 1 77 ? 47.230 43.419 36.540 1.00 29.19 82 ILE B O 1
ATOM 5801 N N . ASN B 1 78 ? 48.592 42.648 38.087 1.00 27.76 83 ASN B N 1
ATOM 5802 C CA . ASN B 1 78 ? 49.558 42.131 37.151 1.00 27.18 83 ASN B CA 1
ATOM 5803 C C . ASN B 1 78 ? 49.521 40.618 37.341 1.00 28.29 83 ASN B C 1
ATOM 5804 O O . ASN B 1 78 ? 50.175 40.221 38.286 1.00 30.15 83 ASN B O 1
ATOM 5809 N N . LEU B 1 79 ? 48.831 39.824 36.552 1.00 29.73 84 LEU B N 1
ATOM 5810 C CA . LEU B 1 79 ? 48.725 38.406 36.792 1.00 31.24 84 LEU B CA 1
ATOM 5811 C C . LEU B 1 79 ? 50.037 37.658 36.626 1.00 33.69 84 LEU B C 1
ATOM 5812 O O . LEU B 1 79 ? 50.050 36.475 36.985 1.00 34.75 84 LEU B O 1
ATOM 5817 N N . ARG B 1 80 ? 51.069 38.272 36.079 1.00 36.71 85 ARG B N 1
ATOM 5818 C CA . ARG B 1 80 ? 52.343 37.572 35.887 1.00 40.41 85 ARG B CA 1
ATOM 5819 C C . ARG B 1 80 ? 52.846 37.307 37.304 1.00 40.87 85 ARG B C 1
ATOM 5820 O O . ARG B 1 80 ? 53.137 36.179 37.681 1.00 42.71 85 ARG B O 1
ATOM 5828 N N . ILE B 1 81 ? 52.891 38.389 38.071 1.00 39.45 86 ILE B N 1
ATOM 5829 C CA . ILE B 1 81 ? 53.353 38.242 39.452 1.00 38.83 86 ILE B CA 1
ATOM 5830 C C . ILE B 1 81 ? 52.179 38.015 40.369 1.00 40.54 86 ILE B C 1
ATOM 5831 O O . ILE B 1 81 ? 52.337 37.921 41.581 1.00 43.76 86 ILE B O 1
ATOM 5836 N N . ARG B 1 82 ? 50.960 37.919 39.860 1.00 40.62 87 ARG B N 1
ATOM 5837 C CA . ARG B 1 82 ? 49.807 37.647 40.696 1.00 40.41 87 ARG B CA 1
ATOM 5838 C C . ARG B 1 82 ? 49.550 38.669 41.784 1.00 38.84 87 ARG B C 1
ATOM 5839 O O . ARG B 1 82 ? 49.165 38.313 42.909 1.00 38.58 87 ARG B O 1
ATOM 5847 N N . SER B 1 83 ? 49.625 39.972 41.505 1.00 35.12 88 SER B N 1
ATOM 5848 C CA . SER B 1 83 ? 49.437 40.918 42.576 1.00 33.71 88 SER B CA 1
ATOM 5849 C C . SER B 1 83 ? 48.875 42.253 42.175 1.00 33.19 88 SER B C 1
ATOM 5850 O O . SER B 1 83 ? 49.099 42.708 41.058 1.00 32.06 88 SER B O 1
ATOM 5853 N N . ILE B 1 84 ? 48.165 42.907 43.088 1.00 31.59 89 ILE B N 1
ATOM 5854 C CA . ILE B 1 84 ? 47.574 44.227 42.869 1.00 30.85 89 ILE B CA 1
ATOM 5855 C C . ILE B 1 84 ? 48.692 45.242 42.737 1.00 31.50 89 ILE B C 1
ATOM 5856 O O . ILE B 1 84 ? 49.450 45.344 43.703 1.00 34.98 89 ILE B O 1
ATOM 5861 N N . VAL B 1 85 ? 48.884 45.976 41.659 1.00 30.91 90 VAL B N 1
ATOM 5862 C CA . VAL B 1 85 ? 49.993 46.915 41.571 1.00 29.81 90 VAL B CA 1
ATOM 5863 C C . VAL B 1 85 ? 49.487 48.320 41.840 1.00 29.13 90 VAL B C 1
ATOM 5864 O O . VAL B 1 85 ? 50.266 49.281 41.963 1.00 29.36 90 VAL B O 1
ATOM 5868 N N . SER B 1 86 ? 48.145 48.448 41.908 1.00 27.13 91 SER B N 1
ATOM 5869 C CA . SER B 1 86 ? 47.626 49.812 42.158 1.00 26.01 91 SER B CA 1
ATOM 5870 C C . SER B 1 86 ? 46.204 49.669 42.636 1.00 26.07 91 SER B C 1
ATOM 5871 O O . SER B 1 86 ? 45.583 48.678 42.315 1.00 25.92 91 SER B O 1
ATOM 5874 N N . ASP B 1 87 ? 45.759 50.616 43.437 1.00 27.32 92 ASP B N 1
ATOM 5875 C CA . ASP B 1 87 ? 44.440 50.577 44.075 1.00 27.90 92 ASP B CA 1
ATOM 5876 C C . ASP B 1 87 ? 44.018 51.975 44.476 1.00 28.52 92 ASP B C 1
ATOM 5877 O O . ASP B 1 87 ? 44.511 52.489 45.476 1.00 30.53 92 ASP B O 1
ATOM 5882 N N . ASN B 1 88 ? 43.162 52.661 43.757 1.00 30.09 93 ASN B N 1
ATOM 5883 C CA . ASN B 1 88 ? 42.837 54.031 44.044 1.00 30.51 93 ASN B CA 1
ATOM 5884 C C . ASN B 1 88 ? 41.320 54.118 44.133 1.00 30.92 93 ASN B C 1
ATOM 5885 O O . ASN B 1 88 ? 40.629 53.298 43.551 1.00 30.47 93 ASN B O 1
ATOM 5890 N N . ILE B 1 89 ? 40.926 55.113 44.918 1.00 30.45 94 ILE B N 1
ATOM 5891 C CA . ILE B 1 89 ? 39.519 55.369 45.142 1.00 30.20 94 ILE B CA 1
ATOM 5892 C C . ILE B 1 89 ? 39.156 56.503 44.187 1.00 29.15 94 ILE B C 1
ATOM 5893 O O . ILE B 1 89 ? 39.954 57.417 44.032 1.00 28.74 94 ILE B O 1
ATOM 5898 N N . HIS B 1 90 ? 37.987 56.317 43.579 1.00 27.60 95 HIS B N 1
ATOM 5899 C CA . HIS B 1 90 ? 37.568 57.360 42.636 1.00 27.15 95 HIS B CA 1
ATOM 5900 C C . HIS B 1 90 ? 36.715 58.381 43.373 1.00 27.94 95 HIS B C 1
ATOM 5901 O O . HIS B 1 90 ? 35.615 58.083 43.858 1.00 27.97 95 HIS B O 1
ATOM 5908 N N . ASN B 1 91 ? 37.186 59.624 43.456 1.00 28.98 96 ASN B N 1
ATOM 5909 C CA . ASN B 1 91 ? 36.425 60.658 44.093 1.00 31.95 96 ASN B CA 1
ATOM 5910 C C . ASN B 1 91 ? 35.746 61.648 43.208 1.00 34.42 96 ASN B C 1
ATOM 5911 O O . ASN B 1 91 ? 35.318 62.702 43.737 1.00 37.43 96 ASN B O 1
ATOM 5916 N N . GLY B 1 92 ? 35.571 61.433 41.909 1.00 35.44 97 GLY B N 1
ATOM 5917 C CA . GLY B 1 92 ? 34.860 62.445 41.094 1.00 34.30 97 GLY B CA 1
ATOM 5918 C C . GLY B 1 92 ? 33.386 62.086 40.976 1.00 34.42 97 GLY B C 1
ATOM 5919 O O . GLY B 1 92 ? 32.943 61.199 41.713 1.00 35.51 97 GLY B O 1
ATOM 5920 N N . TYR B 1 93 ? 32.676 62.728 40.052 1.00 34.32 98 TYR B N 1
ATOM 5921 C CA . TYR B 1 93 ? 31.299 62.377 39.766 1.00 35.02 98 TYR B CA 1
ATOM 5922 C C . TYR B 1 93 ? 31.153 61.105 38.963 1.00 34.22 98 TYR B C 1
ATOM 5923 O O . TYR B 1 93 ? 32.143 60.605 38.417 1.00 35.40 98 TYR B O 1
ATOM 5932 N N . GLY B 1 94 ? 29.957 60.541 38.914 1.00 31.68 99 GLY B N 1
ATOM 5933 C CA . GLY B 1 94 ? 29.706 59.363 38.113 1.00 27.75 99 GLY B CA 1
ATOM 5934 C C . GLY B 1 94 ? 30.044 58.039 38.734 1.00 25.43 99 GLY B C 1
ATOM 5935 O O . GLY B 1 94 ? 30.951 57.898 39.546 1.00 25.77 99 GLY B O 1
ATOM 5936 N N . PHE B 1 95 ? 29.338 57.013 38.299 1.00 23.88 100 PHE B N 1
ATOM 5937 C CA . PHE B 1 95 ? 29.588 55.704 38.856 1.00 24.91 100 PHE B CA 1
ATOM 5938 C C . PHE B 1 95 ? 29.783 54.660 37.775 1.00 26.08 100 PHE B C 1
ATOM 5939 O O . PHE B 1 95 ? 29.399 54.878 36.634 1.00 24.11 100 PHE B O 1
ATOM 5947 N N . PRO B 1 96 ? 30.291 53.489 38.158 1.00 26.99 101 PRO B N 1
ATOM 5948 C CA . PRO B 1 96 ? 30.445 52.353 37.283 1.00 26.18 101 PRO B CA 1
ATOM 5949 C C . PRO B 1 96 ? 29.166 51.843 36.622 1.00 25.98 101 PRO B C 1
ATOM 5950 O O . PRO B 1 96 ? 28.017 52.229 36.860 1.00 26.40 101 PRO B O 1
ATOM 5954 N N . ILE B 1 97 ? 29.365 50.880 35.727 1.00 24.18 102 ILE B N 1
ATOM 5955 C CA . ILE B 1 97 ? 28.275 50.223 34.989 1.00 21.02 102 ILE B CA 1
ATOM 5956 C C . ILE B 1 97 ? 27.403 49.540 36.049 1.00 21.98 102 ILE B C 1
ATOM 5957 O O . ILE B 1 97 ? 28.074 48.889 36.890 1.00 22.48 102 ILE B O 1
ATOM 5962 N N . LEU B 1 98 ? 26.084 49.617 36.095 1.00 20.24 103 LEU B N 1
ATOM 5963 C CA . LEU B 1 98 ? 25.310 48.863 37.045 1.00 20.00 103 LEU B CA 1
ATOM 5964 C C . LEU B 1 98 ? 25.604 47.380 36.927 1.00 22.01 103 LEU B C 1
ATOM 5965 O O . LEU B 1 98 ? 26.034 46.929 35.854 1.00 22.51 103 LEU B O 1
ATOM 5970 N N . SER B 1 99 ? 25.359 46.595 37.987 1.00 21.36 104 SER B N 1
ATOM 5971 C CA . SER B 1 99 ? 25.548 45.151 37.880 1.00 20.80 104 SER B CA 1
ATOM 5972 C C . SER B 1 99 ? 24.182 44.517 37.667 1.00 20.59 104 SER B C 1
ATOM 5973 O O . SER B 1 99 ? 23.150 45.114 37.897 1.00 21.05 104 SER B O 1
ATOM 5976 N N . VAL B 1 100 ? 24.163 43.280 37.259 1.00 22.92 105 VAL B N 1
ATOM 5977 C CA . VAL B 1 100 ? 22.913 42.593 37.004 1.00 26.48 105 VAL B CA 1
ATOM 5978 C C . VAL B 1 100 ? 22.209 42.356 38.328 1.00 28.72 105 VAL B C 1
ATOM 5979 O O . VAL B 1 100 ? 21.031 42.648 38.504 1.00 29.24 105 VAL B O 1
ATOM 5983 N N . ASP B 1 101 ? 22.999 41.786 39.236 1.00 31.93 106 ASP B N 1
ATOM 5984 C CA . ASP B 1 101 ? 22.616 41.466 40.616 1.00 33.32 106 ASP B CA 1
ATOM 5985 C C . ASP B 1 101 ? 21.927 42.627 41.313 1.00 30.31 106 ASP B C 1
ATOM 5986 O O . ASP B 1 101 ? 20.784 42.449 41.755 1.00 30.53 106 ASP B O 1
ATOM 5991 N N . GLU B 1 102 ? 22.525 43.810 41.370 1.00 28.16 107 GLU B N 1
ATOM 5992 C CA . GLU B 1 102 ? 21.835 44.920 42.019 1.00 27.94 107 GLU B CA 1
ATOM 5993 C C . GLU B 1 102 ? 20.511 45.219 41.310 1.00 28.89 107 GLU B C 1
ATOM 5994 O O . GLU B 1 102 ? 19.483 45.587 41.961 1.00 29.96 107 GLU B O 1
ATOM 6000 N N . GLN B 1 103 ? 20.470 45.082 39.973 1.00 25.65 108 GLN B N 1
ATOM 6001 C CA . GLN B 1 103 ? 19.163 45.381 39.359 1.00 24.94 108 GLN B CA 1
ATOM 6002 C C . GLN B 1 103 ? 18.110 44.370 39.733 1.00 22.76 108 GLN B C 1
ATOM 6003 O O . GLN B 1 103 ? 16.916 44.681 39.862 1.00 21.72 108 GLN B O 1
ATOM 6009 N N . SER B 1 104 ? 18.504 43.120 39.887 1.00 21.89 109 SER B N 1
ATOM 6010 C CA . SER B 1 104 ? 17.539 42.121 40.314 1.00 26.95 109 SER B CA 1
ATOM 6011 C C . SER B 1 104 ? 16.958 42.343 41.721 1.00 27.29 109 SER B C 1
ATOM 6012 O O . SER B 1 104 ? 15.870 41.838 41.993 1.00 26.43 109 SER B O 1
ATOM 6015 N N . LEU B 1 105 ? 17.705 42.989 42.628 1.00 26.74 110 LEU B N 1
ATOM 6016 C CA . LEU B 1 105 ? 17.097 43.270 43.936 1.00 25.55 110 LEU B CA 1
ATOM 6017 C C . LEU B 1 105 ? 16.288 44.540 43.802 1.00 23.82 110 LEU B C 1
ATOM 6018 O O . LEU B 1 105 ? 15.222 44.635 44.385 1.00 23.34 110 LEU B O 1
ATOM 6023 N N . ALA B 1 106 ? 16.806 45.487 43.002 1.00 22.87 111 ALA B N 1
ATOM 6024 C CA . ALA B 1 106 ? 16.032 46.756 42.993 1.00 23.45 111 ALA B CA 1
ATOM 6025 C C . ALA B 1 106 ? 14.610 46.539 42.514 1.00 24.41 111 ALA B C 1
ATOM 6026 O O . ALA B 1 106 ? 13.639 47.177 42.966 1.00 23.96 111 ALA B O 1
ATOM 6028 N N . ILE B 1 107 ? 14.437 45.600 41.566 1.00 25.97 112 ILE B N 1
ATOM 6029 C CA . ILE B 1 107 ? 13.126 45.446 40.934 1.00 26.46 112 ILE B CA 1
ATOM 6030 C C . ILE B 1 107 ? 12.133 44.787 41.860 1.00 26.87 112 ILE B C 1
ATOM 6031 O O . ILE B 1 107 ? 10.939 44.810 41.529 1.00 26.25 112 ILE B O 1
ATOM 6036 N N . LYS B 1 108 ? 12.620 44.197 42.953 1.00 27.95 113 LYS B N 1
ATOM 6037 C CA . LYS B 1 108 ? 11.644 43.604 43.901 1.00 28.02 113 LYS B CA 1
ATOM 6038 C C . LYS B 1 108 ? 11.085 44.662 44.842 1.00 25.89 113 LYS B C 1
ATOM 6039 O O . LYS B 1 108 ? 9.968 44.530 45.349 1.00 27.45 113 LYS B O 1
ATOM 6045 N N . LEU B 1 109 ? 11.745 45.789 45.010 1.00 24.81 114 LEU B N 1
ATOM 6046 C CA . LEU B 1 109 ? 11.351 46.797 45.966 1.00 24.30 114 LEU B CA 1
ATOM 6047 C C . LEU B 1 109 ? 9.916 47.283 45.886 1.00 26.81 114 LEU B C 1
ATOM 6048 O O . LEU B 1 109 ? 9.295 47.527 46.948 1.00 26.71 114 LEU B O 1
ATOM 6053 N N . PRO B 1 110 ? 9.323 47.414 44.695 1.00 28.67 115 PRO B N 1
ATOM 6054 C CA . PRO B 1 110 ? 8.000 48.076 44.671 1.00 27.60 115 PRO B CA 1
ATOM 6055 C C . PRO B 1 110 ? 6.981 47.111 45.203 1.00 26.93 115 PRO B C 1
ATOM 6056 O O . PRO B 1 110 ? 5.957 47.521 45.731 1.00 26.95 115 PRO B O 1
ATOM 6060 N N . LEU B 1 111 ? 7.283 45.836 45.154 1.00 27.80 116 LEU B N 1
ATOM 6061 C CA . LEU B 1 111 ? 6.296 44.826 45.504 1.00 31.76 116 LEU B CA 1
ATOM 6062 C C . LEU B 1 111 ? 6.050 44.680 46.998 1.00 33.90 116 LEU B C 1
ATOM 6063 O O . LEU B 1 111 ? 5.064 44.042 47.401 1.00 35.55 116 LEU B O 1
ATOM 6068 N N . LYS B 1 112 ? 6.917 45.198 47.838 1.00 34.69 117 LYS B N 1
ATOM 6069 C CA . LYS B 1 112 ? 6.790 45.154 49.279 1.00 35.09 117 LYS B CA 1
ATOM 6070 C C . LYS B 1 112 ? 6.485 46.546 49.808 1.00 34.32 117 LYS B C 1
ATOM 6071 O O . LYS B 1 112 ? 6.395 46.756 51.007 1.00 35.67 117 LYS B O 1
ATOM 6077 N N . TYR B 1 113 ? 6.313 47.497 48.912 1.00 32.05 118 TYR B N 1
ATOM 6078 C CA . TYR B 1 113 ? 6.176 48.898 49.293 1.00 30.71 118 TYR B CA 1
ATOM 6079 C C . TYR B 1 113 ? 4.732 49.341 49.404 1.00 33.32 118 TYR B C 1
ATOM 6080 O O . TYR B 1 113 ? 3.947 49.347 48.447 1.00 34.21 118 TYR B O 1
ATOM 6089 N N . PRO B 1 114 ? 4.342 49.757 50.627 1.00 33.84 119 PRO B N 1
ATOM 6090 C CA . PRO B 1 114 ? 2.945 50.013 50.929 1.00 32.14 119 PRO B CA 1
ATOM 6091 C C . PRO B 1 114 ? 2.277 51.003 50.003 1.00 28.91 119 PRO B C 1
ATOM 6092 O O . PRO B 1 114 ? 1.159 50.797 49.547 1.00 27.72 119 PRO B O 1
ATOM 6096 N N . PRO B 1 115 ? 2.933 52.116 49.744 1.00 26.90 120 PRO B N 1
ATOM 6097 C CA . PRO B 1 115 ? 2.343 53.137 48.893 1.00 27.46 120 PRO B CA 1
ATOM 6098 C C . PRO B 1 115 ? 2.075 52.588 47.477 1.00 29.65 120 PRO B C 1
ATOM 6099 O O . PRO B 1 115 ? 1.104 52.952 46.798 1.00 29.66 120 PRO B O 1
ATOM 6103 N N . PHE B 1 116 ? 2.944 51.686 47.014 1.00 29.35 121 PHE B N 1
ATOM 6104 C CA . PHE B 1 116 ? 2.846 51.092 45.713 1.00 29.93 121 PHE B CA 1
ATOM 6105 C C . PHE B 1 116 ? 1.740 50.054 45.728 1.00 29.73 121 PHE B C 1
ATOM 6106 O O . PHE B 1 116 ? 0.919 50.152 44.833 1.00 30.27 121 PHE B O 1
ATOM 6114 N N . ILE B 1 117 ? 1.799 49.092 46.634 1.00 28.59 122 ILE B N 1
ATOM 6115 C CA . ILE B 1 117 ? 0.679 48.147 46.761 1.00 27.41 122 ILE B CA 1
ATOM 6116 C C . ILE B 1 117 ? -0.651 48.862 46.761 1.00 28.30 122 ILE B C 1
ATOM 6117 O O . ILE B 1 117 ? -1.630 48.371 46.198 1.00 28.16 122 ILE B O 1
ATOM 6122 N N . ASP B 1 118 ? -0.681 50.075 47.335 1.00 29.39 123 ASP B N 1
ATOM 6123 C CA . ASP B 1 118 ? -1.963 50.775 47.341 1.00 32.37 123 ASP B CA 1
ATOM 6124 C C . ASP B 1 118 ? -2.332 51.297 45.939 1.00 31.03 123 ASP B C 1
ATOM 6125 O O . ASP B 1 118 ? -3.511 51.339 45.605 1.00 30.64 123 ASP B O 1
ATOM 6130 N N . SER B 1 119 ? -1.309 51.798 45.252 1.00 29.51 124 SER B N 1
ATOM 6131 C CA . SER B 1 119 ? -1.437 52.369 43.906 1.00 27.86 124 SER B CA 1
ATOM 6132 C C . SER B 1 119 ? -2.022 51.320 42.951 1.00 25.81 124 SER B C 1
ATOM 6133 O O . SER B 1 119 ? -2.997 51.508 42.223 1.00 25.06 124 SER B O 1
ATOM 6136 N N . VAL B 1 120 ? -1.462 50.145 43.054 1.00 25.77 125 VAL B N 1
ATOM 6137 C CA . VAL B 1 120 ? -1.852 48.977 42.303 1.00 29.21 125 VAL B CA 1
ATOM 6138 C C . VAL B 1 120 ? -3.313 48.672 42.544 1.00 32.90 125 VAL B C 1
ATOM 6139 O O . VAL B 1 120 ? -4.082 48.536 41.581 1.00 34.11 125 VAL B O 1
ATOM 6143 N N . LYS B 1 121 ? -3.705 48.570 43.812 1.00 36.21 126 LYS B N 1
ATOM 6144 C CA . LYS B 1 121 ? -5.098 48.256 44.155 1.00 39.97 126 LYS B CA 1
ATOM 6145 C C . LYS B 1 121 ? -6.074 49.347 43.776 1.00 38.87 126 LYS B C 1
ATOM 6146 O O . LYS B 1 121 ? -7.195 49.041 43.351 1.00 39.20 126 LYS B O 1
ATOM 6152 N N . LYS B 1 122 ? -5.716 50.616 43.910 1.00 37.94 127 LYS B N 1
ATOM 6153 C CA . LYS B 1 122 ? -6.559 51.691 43.401 1.00 38.62 127 LYS B CA 1
ATOM 6154 C C . LYS B 1 122 ? -6.821 51.509 41.895 1.00 39.24 127 LYS B C 1
ATOM 6155 O O . LYS B 1 122 ? -7.846 51.923 41.348 1.00 39.47 127 LYS B O 1
ATOM 6161 N N . ARG B 1 123 ? -5.881 50.890 41.166 1.00 37.29 128 ARG B N 1
ATOM 6162 C CA . ARG B 1 123 ? -5.988 50.647 39.741 1.00 35.03 128 ARG B CA 1
ATOM 6163 C C . ARG B 1 123 ? -6.606 49.298 39.402 1.00 35.05 128 ARG B C 1
ATOM 6164 O O . ARG B 1 123 ? -6.858 48.932 38.251 1.00 37.16 128 ARG B O 1
ATOM 6172 N N . GLY B 1 124 ? -6.845 48.503 40.415 1.00 34.65 129 GLY B N 1
ATOM 6173 C CA . GLY B 1 124 ? -7.491 47.212 40.209 1.00 33.45 129 GLY B CA 1
ATOM 6174 C C . GLY B 1 124 ? -6.513 46.254 39.567 1.00 33.33 129 GLY B C 1
ATOM 6175 O O . GLY B 1 124 ? -7.017 45.327 38.919 1.00 35.50 129 GLY B O 1
ATOM 6176 N N . LEU B 1 125 ? -5.214 46.399 39.762 1.00 32.64 130 LEU B N 1
ATOM 6177 C CA . LEU B 1 125 ? -4.285 45.481 39.120 1.00 32.22 130 LEU B CA 1
ATOM 6178 C C . LEU B 1 125 ? -3.836 44.345 39.998 1.00 33.74 130 LEU B C 1
ATOM 6179 O O . LEU B 1 125 ? -3.660 44.555 41.186 1.00 36.50 130 LEU B O 1
ATOM 6184 N N . ASN B 1 126 ? -3.618 43.175 39.436 1.00 35.40 131 ASN B N 1
ATOM 6185 C CA . ASN B 1 126 ? -3.118 42.021 40.143 1.00 37.09 131 ASN B CA 1
ATOM 6186 C C . ASN B 1 126 ? -1.613 42.090 40.430 1.00 36.83 131 ASN B C 1
ATOM 6187 O O . ASN B 1 126 ? -0.772 41.824 39.566 1.00 37.07 131 ASN B O 1
ATOM 6192 N N . LEU B 1 127 ? -1.258 42.349 41.683 1.00 35.08 132 LEU B N 1
ATOM 6193 C CA . LEU B 1 127 ? 0.104 42.464 42.139 1.00 33.79 132 LEU B CA 1
ATOM 6194 C C . LEU B 1 127 ? 0.905 41.208 41.867 1.00 31.78 132 LEU B C 1
ATOM 6195 O O . LEU B 1 127 ? 2.123 41.393 41.710 1.00 31.41 132 LEU B O 1
ATOM 6200 N N . SER B 1 128 ? 0.358 40.003 41.809 1.00 29.95 133 SER B N 1
ATOM 6201 C CA . SER B 1 128 ? 1.279 38.894 41.508 1.00 32.74 133 SER B CA 1
ATOM 6202 C C . SER B 1 128 ? 1.694 38.791 40.014 1.00 32.23 133 SER B C 1
ATOM 6203 O O . SER B 1 128 ? 2.433 37.846 39.674 1.00 31.18 133 SER B O 1
ATOM 6206 N N . GLU B 1 129 ? 1.238 39.738 39.186 1.00 29.25 134 GLU B N 1
ATOM 6207 C CA . GLU B 1 129 ? 1.595 39.721 37.781 1.00 28.48 134 GLU B CA 1
ATOM 6208 C C . GLU B 1 129 ? 2.291 41.020 37.414 1.00 26.73 134 GLU B C 1
ATOM 6209 O O . GLU B 1 129 ? 2.075 41.506 36.311 1.00 26.95 134 GLU B O 1
ATOM 6215 N N . ILE B 1 130 ? 3.040 41.626 38.306 1.00 24.26 135 ILE B N 1
ATOM 6216 C CA . ILE B 1 130 ? 3.717 42.895 38.024 1.00 23.16 135 ILE B CA 1
ATOM 6217 C C . ILE B 1 130 ? 5.212 42.617 37.880 1.00 24.88 135 ILE B C 1
ATOM 6218 O O . ILE B 1 130 ? 5.693 41.698 38.569 1.00 26.08 135 ILE B O 1
ATOM 6223 N N . VAL B 1 131 ? 5.889 43.334 36.955 1.00 22.20 136 VAL B N 1
ATOM 6224 C CA . VAL B 1 131 ? 7.337 43.149 36.820 1.00 19.60 136 VAL B CA 1
ATOM 6225 C C . VAL B 1 131 ? 7.875 44.562 36.710 1.00 19.74 136 VAL B C 1
ATOM 6226 O O . VAL B 1 131 ? 7.175 45.467 36.185 1.00 21.88 136 VAL B O 1
ATOM 6230 N N . CYS B 1 132 ? 9.078 44.776 37.234 1.00 19.14 137 CYS B N 1
ATOM 6231 C CA . CYS B 1 132 ? 9.598 46.151 37.235 1.00 19.76 137 CYS B CA 1
ATOM 6232 C C . CYS B 1 132 ? 10.972 46.111 36.563 1.00 20.63 137 CYS B C 1
ATOM 6233 O O . CYS B 1 132 ? 11.590 45.056 36.394 1.00 18.19 137 CYS B O 1
ATOM 6236 N N . SER B 1 133 ? 11.454 47.291 36.167 1.00 21.71 138 SER B N 1
ATOM 6237 C CA . SER B 1 133 ? 12.751 47.437 35.580 1.00 22.87 138 SER B CA 1
ATOM 6238 C C . SER B 1 133 ? 13.468 48.672 36.080 1.00 21.48 138 SER B C 1
ATOM 6239 O O . SER B 1 133 ? 12.737 49.650 36.284 1.00 22.65 138 SER B O 1
ATOM 6242 N N . SER B 1 134 ? 14.780 48.629 36.144 1.00 21.54 139 SER B N 1
ATOM 6243 C CA . SER B 1 134 ? 15.550 49.785 36.574 1.00 25.27 139 SER B CA 1
ATOM 6244 C C . SER B 1 134 ? 15.995 50.668 35.422 1.00 24.18 139 SER B C 1
ATOM 6245 O O . SER B 1 134 ? 16.594 50.095 34.521 1.00 26.17 139 SER B O 1
ATOM 6248 N N . PHE B 1 135 ? 15.855 51.968 35.445 1.00 22.92 140 PHE B N 1
ATOM 6249 C CA . PHE B 1 135 ? 16.247 52.765 34.289 1.00 22.81 140 PHE B CA 1
ATOM 6250 C C . PHE B 1 135 ? 17.316 53.728 34.761 1.00 23.74 140 PHE B C 1
ATOM 6251 O O . PHE B 1 135 ? 16.968 54.280 35.827 1.00 25.75 140 PHE B O 1
ATOM 6259 N N . THR B 1 136 ? 18.451 53.956 34.143 1.00 22.90 141 THR B N 1
ATOM 6260 C CA . THR B 1 136 ? 19.317 55.026 34.670 1.00 24.26 141 THR B CA 1
ATOM 6261 C C . THR B 1 136 ? 18.683 56.396 34.650 1.00 24.14 141 THR B C 1
ATOM 6262 O O . THR B 1 136 ? 17.670 56.600 33.976 1.00 24.06 141 THR B O 1
ATOM 6266 N N . MET B 1 137 ? 19.213 57.382 35.428 1.00 26.01 142 MET B N 1
ATOM 6267 C CA . MET B 1 137 ? 18.578 58.689 35.549 1.00 25.25 142 MET B CA 1
ATOM 6268 C C . MET B 1 137 ? 19.525 59.847 35.216 1.00 23.90 142 MET B C 1
ATOM 6269 O O . MET B 1 137 ? 19.054 60.982 35.189 1.00 23.12 142 MET B O 1
ATOM 6274 N N . GLY B 1 138 ? 20.798 59.536 35.009 1.00 24.27 143 GLY B N 1
ATOM 6275 C CA . GLY B 1 138 ? 21.646 60.606 34.466 1.00 24.40 143 GLY B CA 1
ATOM 6276 C C . GLY B 1 138 ? 21.807 61.683 35.527 1.00 27.22 143 GLY B C 1
ATOM 6277 O O . GLY B 1 138 ? 21.920 61.390 36.729 1.00 26.37 143 GLY B O 1
ATOM 6278 N N . TRP B 1 139 ? 21.860 62.919 35.049 1.00 27.70 144 TRP B N 1
ATOM 6279 C CA . TRP B 1 139 ? 22.153 64.039 35.929 1.00 29.91 144 TRP B CA 1
ATOM 6280 C C . TRP B 1 139 ? 21.555 65.314 35.359 1.00 30.34 144 TRP B C 1
ATOM 6281 O O . TRP B 1 139 ? 21.621 65.554 34.153 1.00 30.67 144 TRP B O 1
ATOM 6292 N N . PHE B 1 140 ? 20.948 66.122 36.238 1.00 29.96 145 PHE B N 1
ATOM 6293 C CA . PHE B 1 140 ? 20.256 67.304 35.720 1.00 29.78 145 PHE B CA 1
ATOM 6294 C C . PHE B 1 140 ? 20.636 68.567 36.449 1.00 29.77 145 PHE B C 1
ATOM 6295 O O . PHE B 1 140 ? 19.746 69.379 36.661 1.00 28.04 145 PHE B O 1
ATOM 6303 N N . GLY B 1 141 ? 21.902 68.743 36.833 1.00 32.06 146 GLY B N 1
ATOM 6304 C CA . GLY B 1 141 ? 22.248 70.025 37.475 1.00 36.41 146 GLY B CA 1
ATOM 6305 C C . GLY B 1 141 ? 22.361 69.911 38.992 1.00 38.37 146 GLY B C 1
ATOM 6306 O O . GLY B 1 141 ? 23.212 70.573 39.579 1.00 40.00 146 GLY B O 1
ATOM 6307 N N . GLU B 1 142 ? 21.536 69.092 39.616 1.00 39.61 147 GLU B N 1
ATOM 6308 C CA . GLU B 1 142 ? 21.537 68.849 41.036 1.00 40.80 147 GLU B CA 1
ATOM 6309 C C . GLU B 1 142 ? 22.924 68.558 41.602 1.00 41.78 147 GLU B C 1
ATOM 6310 O O . GLU B 1 142 ? 23.837 68.136 40.895 1.00 42.88 147 GLU B O 1
ATOM 6316 N N . GLU B 1 143 ? 23.080 68.774 42.917 1.00 42.80 148 GLU B N 1
ATOM 6317 C CA . GLU B 1 143 ? 24.324 68.630 43.646 1.00 41.74 148 GLU B CA 1
ATOM 6318 C C . GLU B 1 143 ? 24.603 67.216 44.116 1.00 41.54 148 GLU B C 1
ATOM 6319 O O . GLU B 1 143 ? 25.768 66.773 44.121 1.00 41.49 148 GLU B O 1
ATOM 6325 N N . LYS B 1 144 ? 23.538 66.516 44.492 1.00 41.72 149 LYS B N 1
ATOM 6326 C CA . LYS B 1 144 ? 23.649 65.137 44.932 1.00 42.41 149 LYS B CA 1
ATOM 6327 C C . LYS B 1 144 ? 24.547 64.312 44.016 1.00 40.57 149 LYS B C 1
ATOM 6328 O O . LYS B 1 144 ? 24.640 64.568 42.824 1.00 43.24 149 LYS B O 1
ATOM 6334 N N . ASN B 1 145 ? 25.152 63.290 44.550 1.00 37.00 150 ASN B N 1
ATOM 6335 C CA . ASN B 1 145 ? 26.054 62.406 43.846 1.00 32.48 150 ASN B CA 1
ATOM 6336 C C . ASN B 1 145 ? 25.754 61.020 44.416 1.00 30.10 150 ASN B C 1
ATOM 6337 O O . ASN B 1 145 ? 26.592 60.405 45.068 1.00 29.64 150 ASN B O 1
ATOM 6342 N N . VAL B 1 146 ? 24.537 60.534 44.177 1.00 27.17 151 VAL B N 1
ATOM 6343 C CA . VAL B 1 146 ? 24.141 59.216 44.667 1.00 25.64 151 VAL B CA 1
ATOM 6344 C C . VAL B 1 146 ? 23.774 58.205 43.594 1.00 23.49 151 VAL B C 1
ATOM 6345 O O . VAL B 1 146 ? 23.396 58.568 42.477 1.00 23.69 151 VAL B O 1
ATOM 6349 N N . ARG B 1 147 ? 23.861 56.924 43.895 1.00 19.21 152 ARG B N 1
ATOM 6350 C CA . ARG B 1 147 ? 23.498 55.878 42.969 1.00 17.01 152 ARG B CA 1
ATOM 6351 C C . ARG B 1 147 ? 22.017 55.577 42.851 1.00 14.85 152 ARG B C 1
ATOM 6352 O O . ARG B 1 147 ? 21.647 54.425 43.137 1.00 15.91 152 ARG B O 1
ATOM 6360 N N . THR B 1 148 ? 21.195 56.512 42.467 1.00 13.19 153 THR B N 1
ATOM 6361 C CA . THR B 1 148 ? 19.783 56.280 42.280 1.00 17.69 153 THR B CA 1
ATOM 6362 C C . THR B 1 148 ? 19.424 55.949 40.806 1.00 20.58 153 THR B C 1
ATOM 6363 O O . THR B 1 148 ? 20.149 56.336 39.901 1.00 19.97 153 THR B O 1
ATOM 6367 N N . VAL B 1 149 ? 18.315 55.252 40.603 1.00 20.82 154 VAL B N 1
ATOM 6368 C CA . VAL B 1 149 ? 17.723 54.841 39.371 1.00 20.52 154 VAL B CA 1
ATOM 6369 C C . VAL B 1 149 ? 16.216 55.001 39.436 1.00 21.37 154 VAL B C 1
ATOM 6370 O O . VAL B 1 149 ? 15.749 55.020 40.580 1.00 21.76 154 VAL B O 1
ATOM 6374 N N . ARG B 1 150 ? 15.499 55.142 38.324 1.00 21.16 155 ARG B N 1
ATOM 6375 C CA . ARG B 1 150 ? 14.034 55.130 38.346 1.00 18.05 155 ARG B CA 1
ATOM 6376 C C . ARG B 1 150 ? 13.568 53.685 38.187 1.00 19.47 155 ARG B C 1
ATOM 6377 O O . ARG B 1 150 ? 14.299 52.858 37.603 1.00 21.69 155 ARG B O 1
ATOM 6385 N N . LEU B 1 151 ? 12.433 53.273 38.765 1.00 20.63 156 LEU B N 1
ATOM 6386 C CA . LEU B 1 151 ? 11.857 51.962 38.593 1.00 22.01 156 LEU B CA 1
ATOM 6387 C C . LEU B 1 151 ? 10.473 52.160 37.928 1.00 23.20 156 LEU B C 1
ATOM 6388 O O . LEU B 1 151 ? 9.697 53.046 38.322 1.00 23.03 156 LEU B O 1
ATOM 6393 N N . ASP B 1 152 ? 10.251 51.356 36.888 1.00 24.92 157 ASP B N 1
ATOM 6394 C CA . ASP B 1 152 ? 9.039 51.349 36.079 1.00 23.85 157 ASP B CA 1
ATOM 6395 C C . ASP B 1 152 ? 8.483 49.921 36.094 1.00 19.99 157 ASP B C 1
ATOM 6396 O O . ASP B 1 152 ? 9.273 49.006 35.984 1.00 18.47 157 ASP B O 1
ATOM 6401 N N . CYS B 1 153 ? 7.180 49.783 36.189 1.00 17.35 158 CYS B N 1
ATOM 6402 C CA . CYS B 1 153 ? 6.632 48.429 36.294 1.00 17.73 158 CYS B CA 1
ATOM 6403 C C . CYS B 1 153 ? 5.601 48.125 35.203 1.00 19.34 158 CYS B C 1
ATOM 6404 O O . CYS B 1 153 ? 4.949 49.033 34.622 1.00 19.98 158 CYS B O 1
ATOM 6407 N N . PHE B 1 154 ? 5.347 46.825 34.954 1.00 16.94 159 PHE B N 1
ATOM 6408 C CA . PHE B 1 154 ? 4.601 46.477 33.753 1.00 18.94 159 PHE B CA 1
ATOM 6409 C C . PHE B 1 154 ? 3.657 45.328 34.075 1.00 21.15 159 PHE B C 1
ATOM 6410 O O . PHE B 1 154 ? 4.080 44.588 34.988 1.00 22.36 159 PHE B O 1
ATOM 6418 N N . MET B 1 155 ? 2.509 45.218 33.410 1.00 22.24 160 MET B N 1
ATOM 6419 C CA . MET B 1 155 ? 1.682 44.048 33.692 1.00 25.75 160 MET B CA 1
ATOM 6420 C C . MET B 1 155 ? 2.185 42.886 32.830 1.00 29.33 160 MET B C 1
ATOM 6421 O O . MET B 1 155 ? 2.576 43.088 31.673 1.00 29.09 160 MET B O 1
ATOM 6426 N N . LYS B 1 156 ? 2.217 41.657 33.317 1.00 31.70 161 LYS B N 1
ATOM 6427 C CA . LYS B 1 156 ? 2.646 40.549 32.479 1.00 35.66 161 LYS B CA 1
ATOM 6428 C C . LYS B 1 156 ? 1.543 39.532 32.545 1.00 37.08 161 LYS B C 1
ATOM 6429 O O . LYS B 1 156 ? 1.899 38.447 33.027 1.00 42.44 161 LYS B O 1
ATOM 6435 N N . GLU B 1 157 ? 0.308 39.638 32.127 1.00 37.90 162 GLU B N 1
ATOM 6436 C CA . GLU B 1 157 ? -0.491 38.463 32.655 1.00 37.83 162 GLU B CA 1
ATOM 6437 C C . GLU B 1 157 ? -0.473 37.369 31.625 1.00 37.87 162 GLU B C 1
ATOM 6438 O O . GLU B 1 157 ? 0.207 36.346 31.784 1.00 37.28 162 GLU B O 1
ATOM 6444 N N . SER B 1 158 ? -1.207 37.577 30.532 1.00 36.41 163 SER B N 1
ATOM 6445 C CA . SER B 1 158 ? -1.217 36.563 29.471 1.00 36.28 163 SER B CA 1
ATOM 6446 C C . SER B 1 158 ? -0.046 36.726 28.513 1.00 35.36 163 SER B C 1
ATOM 6447 O O . SER B 1 158 ? 0.276 35.714 27.864 1.00 38.54 163 SER B O 1
ATOM 6450 N N . THR B 1 159 ? 0.663 37.844 28.379 1.00 32.15 164 THR B N 1
ATOM 6451 C CA . THR B 1 159 ? 1.792 37.961 27.475 1.00 28.13 164 THR B CA 1
ATOM 6452 C C . THR B 1 159 ? 3.129 38.061 28.194 1.00 27.69 164 THR B C 1
ATOM 6453 O O . THR B 1 159 ? 3.173 38.497 29.361 1.00 28.73 164 THR B O 1
ATOM 6457 N N . VAL B 1 160 ? 4.228 37.646 27.553 1.00 24.45 165 VAL B N 1
ATOM 6458 C CA . VAL B 1 160 ? 5.543 37.945 28.084 1.00 21.24 165 VAL B CA 1
ATOM 6459 C C . VAL B 1 160 ? 5.967 39.287 27.496 1.00 21.51 165 VAL B C 1
ATOM 6460 O O . VAL B 1 160 ? 7.074 39.703 27.748 1.00 21.52 165 VAL B O 1
ATOM 6464 N N . ASN B 1 161 ? 5.105 39.937 26.718 1.00 20.07 166 ASN B N 1
ATOM 6465 C CA . ASN B 1 161 ? 5.498 41.240 26.184 1.00 20.75 166 ASN B CA 1
ATOM 6466 C C . ASN B 1 161 ? 5.174 42.359 27.158 1.00 19.75 166 ASN B C 1
ATOM 6467 O O . ASN B 1 161 ? 4.277 43.194 26.978 1.00 19.72 166 ASN B O 1
ATOM 6472 N N . ILE B 1 162 ? 5.967 42.464 28.228 1.00 19.79 167 ILE B N 1
ATOM 6473 C CA . ILE B 1 162 ? 5.742 43.399 29.325 1.00 18.20 167 ILE B CA 1
ATOM 6474 C C . ILE B 1 162 ? 5.989 44.823 28.911 1.00 18.37 167 ILE B C 1
ATOM 6475 O O . ILE B 1 162 ? 5.255 45.671 29.457 1.00 17.92 167 ILE B O 1
ATOM 6480 N N . TYR B 1 163 ? 6.943 45.141 28.020 1.00 18.74 168 TYR B N 1
ATOM 6481 C CA . TYR B 1 163 ? 7.222 46.544 27.697 1.00 17.84 168 TYR B CA 1
ATOM 6482 C C . TYR B 1 163 ? 6.049 47.268 27.070 1.00 17.16 168 TYR B C 1
ATOM 6483 O O . TYR B 1 163 ? 6.029 48.497 27.052 1.00 17.82 168 TYR B O 1
ATOM 6492 N N . VAL B 1 164 ? 5.038 46.541 26.588 1.00 16.76 169 VAL B N 1
ATOM 6493 C CA . VAL B 1 164 ? 3.930 47.211 25.916 1.00 18.43 169 VAL B CA 1
ATOM 6494 C C . VAL B 1 164 ? 2.741 47.278 26.869 1.00 19.19 169 VAL B C 1
ATOM 6495 O O . VAL B 1 164 ? 1.657 47.720 26.454 1.00 18.34 169 VAL B O 1
ATOM 6499 N N . ARG B 1 165 ? 2.963 46.798 28.106 1.00 20.48 170 ARG B N 1
ATOM 6500 C CA . ARG B 1 165 ? 1.878 46.955 29.107 1.00 20.46 170 ARG B CA 1
ATOM 6501 C C . ARG B 1 165 ? 2.361 47.716 30.324 1.00 20.41 170 ARG B C 1
ATOM 6502 O O . ARG B 1 165 ? 2.374 47.190 31.444 1.00 23.18 170 ARG B O 1
ATOM 6510 N N . PRO B 1 166 ? 2.800 48.951 30.142 1.00 19.88 171 PRO B N 1
ATOM 6511 C CA . PRO B 1 166 ? 3.261 49.761 31.251 1.00 19.89 171 PRO B CA 1
ATOM 6512 C C . PRO B 1 166 ? 2.143 50.158 32.223 1.00 20.18 171 PRO B C 1
ATOM 6513 O O . PRO B 1 166 ? 0.963 50.325 31.868 1.00 18.50 171 PRO B O 1
ATOM 6517 N N . ILE B 1 167 ? 2.579 50.289 33.501 1.00 20.57 172 ILE B N 1
ATOM 6518 C CA . ILE B 1 167 ? 1.689 50.908 34.513 1.00 18.83 172 ILE B CA 1
ATOM 6519 C C . ILE B 1 167 ? 2.146 52.349 34.511 1.00 19.23 172 ILE B C 1
ATOM 6520 O O . ILE B 1 167 ? 3.175 52.540 35.165 1.00 22.55 172 ILE B O 1
ATOM 6525 N N . THR B 1 168 ? 1.601 53.318 33.827 1.00 19.88 173 THR B N 1
ATOM 6526 C CA . THR B 1 168 ? 2.099 54.686 33.685 1.00 19.88 173 THR B CA 1
ATOM 6527 C C . THR B 1 168 ? 1.516 55.637 34.732 1.00 22.68 173 THR B C 1
ATOM 6528 O O . THR B 1 168 ? 0.367 55.541 35.164 1.00 22.69 173 THR B O 1
ATOM 6532 N N . GLY B 1 169 ? 2.315 56.617 35.176 1.00 24.83 174 GLY B N 1
ATOM 6533 C CA . GLY B 1 169 ? 1.860 57.682 36.035 1.00 26.91 174 GLY B CA 1
ATOM 6534 C C . GLY B 1 169 ? 2.425 57.641 37.444 1.00 27.28 174 GLY B C 1
ATOM 6535 O O . GLY B 1 169 ? 1.928 58.412 38.265 1.00 27.58 174 GLY B O 1
ATOM 6536 N N . ILE B 1 170 ? 3.407 56.795 37.667 1.00 27.30 175 ILE B N 1
ATOM 6537 C CA . ILE B 1 170 ? 4.020 56.657 38.986 1.00 27.36 175 ILE B CA 1
ATOM 6538 C C . ILE B 1 170 ? 5.523 56.888 38.997 1.00 26.60 175 ILE B C 1
ATOM 6539 O O . ILE B 1 170 ? 6.265 56.093 38.399 1.00 28.26 175 ILE B O 1
ATOM 6544 N N . THR B 1 171 ? 6.058 57.946 39.617 1.00 26.88 176 THR B N 1
ATOM 6545 C CA . THR B 1 171 ? 7.497 58.087 39.870 1.00 25.08 176 THR B CA 1
ATOM 6546 C C . THR B 1 171 ? 7.950 57.184 41.022 1.00 25.89 176 THR B C 1
ATOM 6547 O O . THR B 1 171 ? 7.355 57.221 42.106 1.00 27.09 176 THR B O 1
ATOM 6551 N N . ILE B 1 172 ? 8.976 56.373 40.851 1.00 24.75 177 ILE B N 1
ATOM 6552 C CA . ILE B 1 172 ? 9.560 55.535 41.873 1.00 21.07 177 ILE B CA 1
ATOM 6553 C C . ILE B 1 172 ? 11.090 55.641 41.749 1.00 23.84 177 ILE B C 1
ATOM 6554 O O . ILE B 1 172 ? 11.615 55.162 40.735 1.00 25.39 177 ILE B O 1
ATOM 6559 N N . VAL B 1 173 ? 11.814 56.245 42.684 1.00 22.65 178 VAL B N 1
ATOM 6560 C CA . VAL B 1 173 ? 13.246 56.318 42.694 1.00 19.80 178 VAL B CA 1
ATOM 6561 C C . VAL B 1 173 ? 13.861 55.469 43.790 1.00 22.96 178 VAL B C 1
ATOM 6562 O O . VAL B 1 173 ? 13.454 55.609 44.961 1.00 22.48 178 VAL B O 1
ATOM 6566 N N . ALA B 1 174 ? 14.866 54.652 43.495 1.00 23.66 179 ALA B N 1
ATOM 6567 C CA . ALA B 1 174 ? 15.503 53.761 44.449 1.00 23.89 179 ALA B CA 1
ATOM 6568 C C . ALA B 1 174 ? 17.010 54.049 44.463 1.00 25.72 179 ALA B C 1
ATOM 6569 O O . ALA B 1 174 ? 17.542 54.476 43.455 1.00 27.35 179 ALA B O 1
ATOM 6571 N N . ASP B 1 175 ? 17.623 53.896 45.643 1.00 25.63 180 ASP B N 1
ATOM 6572 C CA . ASP B 1 175 ? 19.044 54.154 45.835 1.00 22.89 180 ASP B CA 1
ATOM 6573 C C . ASP B 1 175 ? 19.669 52.776 45.819 1.00 22.97 180 ASP B C 1
ATOM 6574 O O . ASP B 1 175 ? 19.102 51.969 46.553 1.00 23.76 180 ASP B O 1
ATOM 6579 N N . LEU B 1 176 ? 20.718 52.514 45.045 1.00 23.46 181 LEU B N 1
ATOM 6580 C CA . LEU B 1 176 ? 21.151 51.120 44.903 1.00 23.40 181 LEU B CA 1
ATOM 6581 C C . LEU B 1 176 ? 22.138 50.722 45.983 1.00 24.62 181 LEU B C 1
ATOM 6582 O O . LEU B 1 176 ? 22.335 49.525 46.202 1.00 24.44 181 LEU B O 1
ATOM 6587 N N . ASP B 1 177 ? 22.793 51.743 46.509 1.00 27.14 182 ASP B N 1
ATOM 6588 C CA . ASP B 1 177 ? 23.741 51.541 47.629 1.00 31.43 182 ASP B CA 1
ATOM 6589 C C . ASP B 1 177 ? 22.917 51.264 48.891 1.00 30.04 182 ASP B C 1
ATOM 6590 O O . ASP B 1 177 ? 23.159 50.215 49.509 1.00 30.14 182 ASP B O 1
ATOM 6595 N N . LEU B 1 178 ? 21.927 52.033 49.324 1.00 28.35 183 LEU B N 1
ATOM 6596 C CA . LEU B 1 178 ? 21.107 51.602 50.454 1.00 27.27 183 LEU B CA 1
ATOM 6597 C C . LEU B 1 178 ? 20.129 50.501 50.070 1.00 27.37 183 LEU B C 1
ATOM 6598 O O . LEU B 1 178 ? 19.685 49.751 50.940 1.00 25.79 183 LEU B O 1
ATOM 6603 N N . MET B 1 179 ? 19.824 50.429 48.763 1.00 26.29 184 MET B N 1
ATOM 6604 C CA . MET B 1 179 ? 18.814 49.489 48.306 1.00 24.07 184 MET B CA 1
ATOM 6605 C C . MET B 1 179 ? 17.418 49.768 48.862 1.00 23.39 184 MET B C 1
ATOM 6606 O O . MET B 1 179 ? 16.771 48.860 49.414 1.00 21.82 184 MET B O 1
ATOM 6611 N N . LYS B 1 180 ? 16.856 50.986 48.693 1.00 22.10 185 LYS B N 1
ATOM 6612 C CA . LYS B 1 180 ? 15.505 51.236 49.146 1.00 23.85 185 LYS B CA 1
ATOM 6613 C C . LYS B 1 180 ? 14.813 52.304 48.310 1.00 23.84 185 LYS B C 1
ATOM 6614 O O . LYS B 1 180 ? 15.481 53.155 47.733 1.00 24.18 185 LYS B O 1
ATOM 6620 N N . ILE B 1 181 ? 13.483 52.307 48.306 1.00 24.60 186 ILE B N 1
ATOM 6621 C CA . ILE B 1 181 ? 12.771 53.362 47.559 1.00 25.35 186 ILE B CA 1
ATOM 6622 C C . ILE B 1 181 ? 12.950 54.672 48.292 1.00 27.17 186 ILE B C 1
ATOM 6623 O O . ILE B 1 181 ? 12.526 54.811 49.452 1.00 30.70 186 ILE B O 1
ATOM 6628 N N . VAL B 1 182 ? 13.606 55.645 47.720 1.00 27.04 187 VAL B N 1
ATOM 6629 C CA . VAL B 1 182 ? 13.821 56.934 48.305 1.00 26.03 187 VAL B CA 1
ATOM 6630 C C . VAL B 1 182 ? 12.824 57.973 47.857 1.00 28.58 187 VAL B C 1
ATOM 6631 O O . VAL B 1 182 ? 12.825 59.061 48.453 1.00 29.45 187 VAL B O 1
ATOM 6635 N N . GLU B 1 183 ? 12.000 57.723 46.838 1.00 30.28 188 GLU B N 1
ATOM 6636 C CA . GLU B 1 183 ? 11.024 58.728 46.436 1.00 29.88 188 GLU B CA 1
ATOM 6637 C C . GLU B 1 183 ? 9.879 58.046 45.721 1.00 28.97 188 GLU B C 1
ATOM 6638 O O . GLU B 1 183 ? 10.137 57.063 45.054 1.00 27.67 188 GLU B O 1
ATOM 6644 N N . TYR B 1 184 ? 8.678 58.567 45.871 1.00 28.04 189 TYR B N 1
ATOM 6645 C CA . TYR B 1 184 ? 7.495 57.954 45.306 1.00 27.17 189 TYR B CA 1
ATOM 6646 C C . TYR B 1 184 ? 6.430 58.990 45.042 1.00 29.34 189 TYR B C 1
ATOM 6647 O O . TYR B 1 184 ? 6.256 59.870 45.861 1.00 29.78 189 TYR B O 1
ATOM 6656 N N . HIS B 1 185 ? 5.771 58.930 43.894 1.00 32.41 190 HIS B N 1
ATOM 6657 C CA . HIS B 1 185 ? 4.661 59.781 43.563 1.00 34.39 190 HIS B CA 1
ATOM 6658 C C . HIS B 1 185 ? 3.728 59.053 42.598 1.00 33.60 190 HIS B C 1
ATOM 6659 O O . HIS B 1 185 ? 4.147 58.687 41.526 1.00 33.98 190 HIS B O 1
ATOM 6666 N N . ASP B 1 186 ? 2.512 58.838 43.003 1.00 32.66 191 ASP B N 1
ATOM 6667 C CA . ASP B 1 186 ? 1.479 58.298 42.147 1.00 32.07 191 ASP B CA 1
ATOM 6668 C C . ASP B 1 186 ? 0.814 59.536 41.553 1.00 34.11 191 ASP B C 1
ATOM 6669 O O . ASP B 1 186 ? -0.090 60.101 42.140 1.00 34.96 191 ASP B O 1
ATOM 6674 N N . ARG B 1 187 ? 1.309 59.959 40.393 1.00 35.62 192 ARG B N 1
ATOM 6675 C CA . ARG B 1 187 ? 0.897 61.139 39.691 1.00 35.41 192 ARG B CA 1
ATOM 6676 C C . ARG B 1 187 ? -0.332 60.912 38.819 1.00 35.07 192 ARG B C 1
ATOM 6677 O O . ARG B 1 187 ? -1.111 61.865 38.716 1.00 34.63 192 ARG B O 1
ATOM 6685 N N . ASP B 1 188 ? -0.447 59.729 38.229 1.00 35.81 193 ASP B N 1
ATOM 6686 C CA . ASP B 1 188 ? -1.494 59.597 37.228 1.00 35.98 193 ASP B CA 1
ATOM 6687 C C . ASP B 1 188 ? -2.080 58.238 37.041 1.00 34.07 193 ASP B C 1
ATOM 6688 O O . ASP B 1 188 ? -1.328 57.271 37.114 1.00 33.69 193 ASP B O 1
ATOM 6693 N N . ILE B 1 189 ? -3.367 58.219 36.789 1.00 31.61 194 ILE B N 1
ATOM 6694 C CA . ILE B 1 189 ? -3.982 56.928 36.479 1.00 32.74 194 ILE B CA 1
ATOM 6695 C C . ILE B 1 189 ? -4.217 56.861 34.958 1.00 33.15 194 ILE B C 1
ATOM 6696 O O . ILE B 1 189 ? -4.859 57.734 34.352 1.00 34.77 194 ILE B O 1
ATOM 6701 N N . GLU B 1 190 ? -3.666 55.835 34.315 1.00 31.98 195 GLU B N 1
ATOM 6702 C CA . GLU B 1 190 ? -3.793 55.664 32.875 1.00 28.91 195 GLU B CA 1
ATOM 6703 C C . GLU B 1 190 ? -4.144 54.228 32.610 1.00 27.44 195 GLU B C 1
ATOM 6704 O O . GLU B 1 190 ? -3.555 53.441 33.352 1.00 27.25 195 GLU B O 1
ATOM 6710 N N . ALA B 1 191 ? -4.955 53.933 31.608 1.00 26.38 196 ALA B N 1
ATOM 6711 C CA . ALA B 1 191 ? -5.239 52.503 31.336 1.00 23.12 196 ALA B CA 1
ATOM 6712 C C . ALA B 1 191 ? -3.954 51.755 31.010 1.00 22.01 196 ALA B C 1
ATOM 6713 O O . ALA B 1 191 ? -2.956 52.312 30.531 1.00 21.31 196 ALA B O 1
ATOM 6715 N N . VAL B 1 192 ? -3.919 50.486 31.347 1.00 20.59 197 VAL B N 1
ATOM 6716 C CA . VAL B 1 192 ? -2.862 49.558 30.996 1.00 21.93 197 VAL B CA 1
ATOM 6717 C C . VAL B 1 192 ? -3.356 48.946 29.657 1.00 24.44 197 VAL B C 1
ATOM 6718 O O . VAL B 1 192 ? -4.511 48.461 29.621 1.00 23.57 197 VAL B O 1
ATOM 6722 N N . PRO B 1 193 ? -2.505 49.058 28.623 1.00 23.19 198 PRO B N 1
ATOM 6723 C CA . PRO B 1 193 ? -2.820 48.461 27.330 1.00 21.47 198 PRO B CA 1
ATOM 6724 C C . PRO B 1 193 ? -3.101 46.970 27.449 1.00 20.54 198 PRO B C 1
ATOM 6725 O O . PRO B 1 193 ? -2.539 46.230 28.303 1.00 18.11 198 PRO B O 1
ATOM 6729 N N . THR B 1 194 ? -4.015 46.483 26.605 1.00 18.88 199 THR B N 1
ATOM 6730 C CA . THR B 1 194 ? -4.385 45.075 26.599 1.00 17.95 199 THR B CA 1
ATOM 6731 C C . THR B 1 194 ? -3.262 44.124 26.225 1.00 19.40 199 THR B C 1
ATOM 6732 O O . THR B 1 194 ? -2.267 44.452 25.575 1.00 19.62 199 THR B O 1
ATOM 6736 N N . ALA B 1 195 ? -3.416 42.879 26.657 1.00 20.39 200 ALA B N 1
ATOM 6737 C CA . ALA B 1 195 ? -2.415 41.869 26.351 1.00 22.45 200 ALA B CA 1
ATOM 6738 C C . ALA B 1 195 ? -2.672 41.219 24.981 1.00 25.35 200 ALA B C 1
ATOM 6739 O O . ALA B 1 195 ? -1.848 40.469 24.457 1.00 27.48 200 ALA B O 1
ATOM 6741 N N . GLU B 1 196 ? -3.792 41.450 24.376 1.00 27.23 201 GLU B N 1
ATOM 6742 C CA . GLU B 1 196 ? -4.247 40.800 23.134 1.00 31.07 201 GLU B CA 1
ATOM 6743 C C . GLU B 1 196 ? -3.393 41.166 21.937 1.00 28.32 201 GLU B C 1
ATOM 6744 O O . GLU B 1 196 ? -3.243 42.367 21.710 1.00 26.53 201 GLU B O 1
ATOM 6750 N N . ASN B 1 197 ? -2.816 40.222 21.216 1.00 27.63 202 ASN B N 1
ATOM 6751 C CA . ASN B 1 197 ? -1.979 40.514 20.048 1.00 27.35 202 ASN B CA 1
ATOM 6752 C C . ASN B 1 197 ? -0.615 41.123 20.310 1.00 26.19 202 ASN B C 1
ATOM 6753 O O . ASN B 1 197 ? -0.179 41.953 19.481 1.00 27.38 202 ASN B O 1
ATOM 6758 N N . THR B 1 198 ? 0.028 40.741 21.418 1.00 22.93 203 THR B N 1
ATOM 6759 C CA . THR B 1 198 ? 1.291 41.380 21.809 1.00 19.99 203 THR B CA 1
ATOM 6760 C C . THR B 1 198 ? 2.356 40.296 21.886 1.00 18.30 203 THR B C 1
ATOM 6761 O O . THR B 1 198 ? 3.548 40.566 21.912 1.00 18.03 203 THR B O 1
ATOM 6765 N N . GLU B 1 199 ? 1.906 39.071 21.929 1.00 18.19 204 GLU B N 1
ATOM 6766 C CA . GLU B 1 199 ? 2.774 37.894 21.986 1.00 23.82 204 GLU B CA 1
ATOM 6767 C C . GLU B 1 199 ? 3.522 37.639 20.661 1.00 24.77 204 GLU B C 1
ATOM 6768 O O . GLU B 1 199 ? 2.997 37.855 19.550 1.00 25.73 204 GLU B O 1
ATOM 6774 N N . TYR B 1 200 ? 4.764 37.200 20.765 1.00 23.47 205 TYR B N 1
ATOM 6775 C CA . TYR B 1 200 ? 5.669 37.053 19.646 1.00 22.38 205 TYR B CA 1
ATOM 6776 C C . TYR B 1 200 ? 6.304 35.685 19.613 1.00 23.45 205 TYR B C 1
ATOM 6777 O O . TYR B 1 200 ? 7.064 35.403 18.661 1.00 23.65 205 TYR B O 1
ATOM 6786 N N . GLN B 1 201 ? 5.958 34.790 20.551 1.00 23.14 206 GLN B N 1
ATOM 6787 C CA . GLN B 1 201 ? 6.546 33.456 20.509 1.00 24.30 206 GLN B CA 1
ATOM 6788 C C . GLN B 1 201 ? 5.619 32.577 19.692 1.00 24.79 206 GLN B C 1
ATOM 6789 O O . GLN B 1 201 ? 4.422 32.624 19.938 1.00 25.73 206 GLN B O 1
ATOM 6795 N N . VAL B 1 202 ? 6.236 31.838 18.779 1.00 28.00 207 VAL B N 1
ATOM 6796 C CA . VAL B 1 202 ? 5.373 31.038 17.862 1.00 30.26 207 VAL B CA 1
ATOM 6797 C C . VAL B 1 202 ? 4.653 30.018 18.736 1.00 30.79 207 VAL B C 1
ATOM 6798 O O . VAL B 1 202 ? 3.498 29.628 18.514 1.00 30.94 207 VAL B O 1
ATOM 6802 N N . SER B 1 203 ? 5.348 29.633 19.822 1.00 31.86 208 SER B N 1
ATOM 6803 C CA . SER B 1 203 ? 4.803 28.652 20.768 1.00 31.55 208 SER B CA 1
ATOM 6804 C C . SER B 1 203 ? 3.611 29.291 21.460 1.00 29.71 208 SER B C 1
ATOM 6805 O O . SER B 1 203 ? 2.814 28.538 21.952 1.00 31.05 208 SER B O 1
ATOM 6808 N N . LYS B 1 204 ? 3.467 30.589 21.454 1.00 29.26 209 LYS B N 1
ATOM 6809 C CA . LYS B 1 204 ? 2.301 31.150 22.122 1.00 31.06 209 LYS B CA 1
ATOM 6810 C C . LYS B 1 204 ? 1.328 31.690 21.116 1.00 31.64 209 LYS B C 1
ATOM 6811 O O . LYS B 1 204 ? 0.299 32.208 21.552 1.00 32.85 209 LYS B O 1
ATOM 6817 N N . GLN B 1 205 ? 1.651 31.652 19.813 1.00 29.57 210 GLN B N 1
ATOM 6818 C CA . GLN B 1 205 ? 0.696 32.193 18.843 1.00 27.11 210 GLN B CA 1
ATOM 6819 C C . GLN B 1 205 ? -0.178 31.097 18.255 1.00 27.71 210 GLN B C 1
ATOM 6820 O O . GLN B 1 205 ? 0.143 29.910 18.377 1.00 27.69 210 GLN B O 1
ATOM 6826 N N . SER B 1 206 ? -1.281 31.502 17.628 1.00 28.09 211 SER B N 1
ATOM 6827 C CA . SER B 1 206 ? -2.066 30.492 16.904 1.00 31.01 211 SER B CA 1
ATOM 6828 C C . SER B 1 206 ? -2.299 30.921 15.458 1.00 29.43 211 SER B C 1
ATOM 6829 O O . SER B 1 206 ? -2.020 32.048 15.056 1.00 27.97 211 SER B O 1
ATOM 6832 N N . PRO B 1 207 ? -2.842 30.006 14.671 1.00 29.58 212 PRO B N 1
ATOM 6833 C CA . PRO B 1 207 ? -3.171 30.287 13.275 1.00 28.27 212 PRO B CA 1
ATOM 6834 C C . PRO B 1 207 ? -4.085 31.492 13.216 1.00 28.12 212 PRO B C 1
ATOM 6835 O O . PRO B 1 207 ? -4.783 31.852 14.167 1.00 29.68 212 PRO B O 1
ATOM 6839 N N . PRO B 1 208 ? -4.078 32.157 12.082 1.00 27.54 213 PRO B N 1
ATOM 6840 C CA . PRO B 1 208 ? -3.281 31.712 10.963 1.00 27.26 213 PRO B CA 1
ATOM 6841 C C . PRO B 1 208 ? -1.863 32.249 10.919 1.00 25.29 213 PRO B C 1
ATOM 6842 O O . PRO B 1 208 ? -1.579 33.321 11.410 1.00 25.52 213 PRO B O 1
ATOM 6846 N N . PHE B 1 209 ? -1.027 31.472 10.264 1.00 23.58 214 PHE B N 1
ATOM 6847 C CA . PHE B 1 209 ? 0.331 31.859 9.893 1.00 25.12 214 PHE B CA 1
ATOM 6848 C C . PHE B 1 209 ? 0.509 32.090 8.367 1.00 26.12 214 PHE B C 1
ATOM 6849 O O . PHE B 1 209 ? -0.197 31.487 7.529 1.00 24.27 214 PHE B O 1
ATOM 6857 N N . GLY B 1 210 ? 1.455 32.966 7.995 1.00 25.92 215 GLY B N 1
ATOM 6858 C CA . GLY B 1 210 ? 1.853 33.125 6.593 1.00 24.27 215 GLY B CA 1
ATOM 6859 C C . GLY B 1 210 ? 2.540 34.466 6.388 1.00 23.72 215 GLY B C 1
ATOM 6860 O O . GLY B 1 210 ? 2.586 35.279 7.326 1.00 24.68 215 GLY B O 1
ATOM 6861 N N . PRO B 1 211 ? 3.073 34.688 5.177 1.00 22.43 216 PRO B N 1
ATOM 6862 C CA . PRO B 1 211 ? 3.037 33.722 4.100 1.00 20.40 216 PRO B CA 1
ATOM 6863 C C . PRO B 1 211 ? 4.094 32.655 4.274 1.00 21.02 216 PRO B C 1
ATOM 6864 O O . PRO B 1 211 ? 5.102 32.932 4.951 1.00 19.96 216 PRO B O 1
ATOM 6868 N N . LYS B 1 212 ? 3.832 31.465 3.709 1.00 21.39 217 LYS B N 1
ATOM 6869 C CA . LYS B 1 212 ? 4.807 30.400 3.747 1.00 23.62 217 LYS B CA 1
ATOM 6870 C C . LYS B 1 212 ? 6.124 30.774 3.046 1.00 24.73 217 LYS B C 1
ATOM 6871 O O . LYS B 1 212 ? 6.164 31.487 2.038 1.00 25.84 217 LYS B O 1
ATOM 6877 N N . GLN B 1 213 ? 7.240 30.308 3.609 1.00 23.21 218 GLN B N 1
ATOM 6878 C CA . GLN B 1 213 ? 8.563 30.628 3.142 1.00 22.74 218 GLN B CA 1
ATOM 6879 C C . GLN B 1 213 ? 9.216 29.260 2.874 1.00 25.40 218 GLN B C 1
ATOM 6880 O O . GLN B 1 213 ? 9.209 28.372 3.734 1.00 23.14 218 GLN B O 1
ATOM 6886 N N . HIS B 1 214 ? 9.697 29.152 1.628 1.00 25.13 219 HIS B N 1
ATOM 6887 C CA . HIS B 1 214 ? 10.311 27.930 1.167 1.00 27.41 219 HIS B CA 1
ATOM 6888 C C . HIS B 1 214 ? 11.673 27.657 1.807 1.00 28.19 219 HIS B C 1
ATOM 6889 O O . HIS B 1 214 ? 12.480 28.565 1.928 1.00 25.77 219 HIS B O 1
ATOM 6896 N N . SER B 1 215 ? 11.912 26.403 2.195 1.00 30.79 220 SER B N 1
ATOM 6897 C CA . SER B 1 215 ? 13.150 26.003 2.775 1.00 34.16 220 SER B CA 1
ATOM 6898 C C . SER B 1 215 ? 14.308 26.022 1.756 1.00 36.79 220 SER B C 1
ATOM 6899 O O . SER B 1 215 ? 14.320 26.193 0.546 1.00 37.19 220 SER B O 1
ATOM 6902 N N . LEU B 1 216 ? 15.402 25.716 2.472 1.00 39.46 221 LEU B N 1
ATOM 6903 C CA . LEU B 1 216 ? 16.711 25.615 1.878 1.00 40.82 221 LEU B CA 1
ATOM 6904 C C . LEU B 1 216 ? 17.537 24.587 2.693 1.00 41.88 221 LEU B C 1
ATOM 6905 O O . LEU B 1 216 ? 17.332 24.218 3.858 1.00 40.45 221 LEU B O 1
ATOM 6910 N N . THR B 1 217 ? 18.498 24.140 1.869 1.00 40.70 222 THR B N 1
ATOM 6911 C CA . THR B 1 217 ? 19.601 23.330 2.316 1.00 38.13 222 THR B CA 1
ATOM 6912 C C . THR B 1 217 ? 20.813 23.789 1.506 1.00 36.45 222 THR B C 1
ATOM 6913 O O . THR B 1 217 ? 20.729 24.243 0.364 1.00 36.80 222 THR B O 1
ATOM 6917 N N . SER B 1 218 ? 21.964 23.702 2.144 1.00 35.75 223 SER B N 1
ATOM 6918 C CA . SER B 1 218 ? 23.214 24.188 1.596 1.00 34.11 223 SER B CA 1
ATOM 6919 C C . SER B 1 218 ? 24.442 23.448 2.073 1.00 31.61 223 SER B C 1
ATOM 6920 O O . SER B 1 218 ? 24.386 22.672 3.029 1.00 30.90 223 SER B O 1
ATOM 6923 N N . HIS B 1 219 ? 25.571 23.709 1.416 1.00 30.20 224 HIS B N 1
ATOM 6924 C CA . HIS B 1 219 ? 26.777 22.943 1.761 1.00 28.24 224 HIS B CA 1
ATOM 6925 C C . HIS B 1 219 ? 28.031 23.486 1.150 1.00 26.40 224 HIS B C 1
ATOM 6926 O O . HIS B 1 219 ? 27.997 24.035 0.063 1.00 28.17 224 HIS B O 1
ATOM 6933 N N . GLN B 1 220 ? 29.138 23.406 1.858 1.00 26.12 225 GLN B N 1
ATOM 6934 C CA . GLN B 1 220 ? 30.454 23.810 1.392 1.00 25.01 225 GLN B CA 1
ATOM 6935 C C . GLN B 1 220 ? 31.268 22.529 1.248 1.00 25.54 225 GLN B C 1
ATOM 6936 O O . GLN B 1 220 ? 31.708 21.991 2.266 1.00 24.13 225 GLN B O 1
ATOM 6942 N N . PRO B 1 221 ? 31.389 22.069 0.019 1.00 24.61 226 PRO B N 1
ATOM 6943 C CA . PRO B 1 221 ? 32.166 20.877 -0.271 1.00 25.48 226 PRO B CA 1
ATOM 6944 C C . PRO B 1 221 ? 33.500 20.877 0.442 1.00 26.81 226 PRO B C 1
ATOM 6945 O O . PRO B 1 221 ? 33.939 19.854 0.970 1.00 28.25 226 PRO B O 1
ATOM 6949 N N . GLN B 1 222 ? 34.194 22.018 0.518 1.00 26.92 227 GLN B N 1
ATOM 6950 C CA . GLN B 1 222 ? 35.515 22.059 1.175 1.00 25.55 227 GLN B CA 1
ATOM 6951 C C . GLN B 1 222 ? 35.451 22.716 2.543 1.00 24.99 227 GLN B C 1
ATOM 6952 O O . GLN B 1 222 ? 36.483 23.132 3.059 1.00 25.17 227 GLN B O 1
ATOM 6958 N N . GLY B 1 223 ? 34.265 22.888 3.141 1.00 23.67 228 GLY B N 1
ATOM 6959 C CA . GLY B 1 223 ? 34.138 23.495 4.467 1.00 21.26 228 GLY B CA 1
ATOM 6960 C C . GLY B 1 223 ? 34.328 24.997 4.330 1.00 22.54 228 GLY B C 1
ATOM 6961 O O . GLY B 1 223 ? 34.470 25.412 3.173 1.00 22.87 228 GLY B O 1
ATOM 6962 N N . PRO B 1 224 ? 34.371 25.739 5.443 1.00 22.16 229 PRO B N 1
ATOM 6963 C CA . PRO B 1 224 ? 34.424 27.175 5.460 1.00 20.55 229 PRO B CA 1
ATOM 6964 C C . PRO B 1 224 ? 35.765 27.675 4.956 1.00 19.34 229 PRO B C 1
ATOM 6965 O O . PRO B 1 224 ? 36.680 26.873 5.069 1.00 17.98 229 PRO B O 1
ATOM 6969 N N . GLY B 1 225 ? 35.786 28.897 4.445 1.00 18.20 230 GLY B N 1
ATOM 6970 C CA . GLY B 1 225 ? 37.098 29.375 4.061 1.00 19.14 230 GLY B CA 1
ATOM 6971 C C . GLY B 1 225 ? 37.853 30.062 5.178 1.00 20.54 230 GLY B C 1
ATOM 6972 O O . GLY B 1 225 ? 39.009 30.397 4.897 1.00 21.04 230 GLY B O 1
ATOM 6973 N N . PHE B 1 226 ? 37.292 30.376 6.349 1.00 21.54 231 PHE B N 1
ATOM 6974 C CA . PHE B 1 226 ? 38.079 30.970 7.453 1.00 21.25 231 PHE B CA 1
ATOM 6975 C C . PHE B 1 226 ? 38.656 29.880 8.356 1.00 21.45 231 PHE B C 1
ATOM 6976 O O . PHE B 1 226 ? 38.128 28.759 8.498 1.00 20.26 231 PHE B O 1
ATOM 6984 N N . GLN B 1 227 ? 39.818 30.166 8.931 1.00 23.81 232 GLN B N 1
ATOM 6985 C CA . GLN B 1 227 ? 40.450 29.275 9.917 1.00 25.23 232 GLN B CA 1
ATOM 6986 C C . GLN B 1 227 ? 40.472 30.157 11.185 1.00 23.51 232 GLN B C 1
ATOM 6987 O O . GLN B 1 227 ? 40.897 31.303 11.105 1.00 21.23 232 GLN B O 1
ATOM 6993 N N . ILE B 1 228 ? 39.878 29.677 12.257 1.00 23.54 233 ILE B N 1
ATOM 6994 C CA . ILE B 1 228 ? 39.901 30.401 13.535 1.00 24.16 233 ILE B CA 1
ATOM 6995 C C . ILE B 1 228 ? 40.841 29.616 14.485 1.00 23.81 233 ILE B C 1
ATOM 6996 O O . ILE B 1 228 ? 40.544 28.481 14.839 1.00 21.77 233 ILE B O 1
ATOM 7001 N N . ASN B 1 229 ? 41.949 30.245 14.792 1.00 24.54 234 ASN B N 1
ATOM 7002 C CA . ASN B 1 229 ? 42.976 29.658 15.663 1.00 26.62 234 ASN B CA 1
ATOM 7003 C C . ASN B 1 229 ? 43.047 30.453 16.982 1.00 24.99 234 ASN B C 1
ATOM 7004 O O . ASN B 1 229 ? 43.683 31.505 17.138 1.00 24.21 234 ASN B O 1
ATOM 7009 N N . GLY B 1 230 ? 42.294 29.949 17.974 1.00 23.63 235 GLY B N 1
ATOM 7010 C CA . GLY B 1 230 ? 42.159 30.721 19.217 1.00 21.10 235 GLY B CA 1
ATOM 7011 C C . GLY B 1 230 ? 41.189 31.860 18.966 1.00 19.79 235 GLY B C 1
ATOM 7012 O O . GLY B 1 230 ? 39.990 31.581 18.864 1.00 22.01 235 GLY B O 1
ATOM 7013 N N . HIS B 1 231 ? 41.637 33.088 18.921 1.00 19.80 236 HIS B N 1
ATOM 7014 C CA . HIS B 1 231 ? 40.719 34.205 18.616 1.00 20.19 236 HIS B CA 1
ATOM 7015 C C . HIS B 1 231 ? 41.235 34.880 17.348 1.00 20.41 236 HIS B C 1
ATOM 7016 O O . HIS B 1 231 ? 40.894 35.967 16.908 1.00 20.19 236 HIS B O 1
ATOM 7023 N N . SER B 1 232 ? 42.201 34.152 16.776 1.00 20.82 237 SER B N 1
ATOM 7024 C CA . SER B 1 232 ? 42.814 34.571 15.527 1.00 23.71 237 SER B CA 1
ATOM 7025 C C . SER B 1 232 ? 42.128 34.034 14.257 1.00 20.93 237 SER B C 1
ATOM 7026 O O . SER B 1 232 ? 42.062 32.827 14.102 1.00 18.39 237 SER B O 1
ATOM 7029 N N . VAL B 1 233 ? 41.653 34.999 13.470 1.00 20.00 238 VAL B N 1
ATOM 7030 C CA . VAL B 1 233 ? 41.030 34.627 12.196 1.00 21.53 238 VAL B CA 1
ATOM 7031 C C . VAL B 1 233 ? 41.879 34.882 10.953 1.00 21.24 238 VAL B C 1
ATOM 7032 O O . VAL B 1 233 ? 42.506 35.901 10.608 1.00 22.41 238 VAL B O 1
ATOM 7036 N N . SER B 1 234 ? 41.970 33.827 10.153 1.00 20.44 239 SER B N 1
ATOM 7037 C CA . SER B 1 234 ? 42.546 33.790 8.819 1.00 20.19 239 SER B CA 1
ATOM 7038 C C . SER B 1 234 ? 41.479 33.538 7.741 1.00 18.76 239 SER B C 1
ATOM 7039 O O . SER B 1 234 ? 40.872 32.456 7.803 1.00 15.35 239 SER B O 1
ATOM 7042 N N . TRP B 1 235 ? 41.280 34.573 6.897 1.00 16.45 240 TRP B N 1
ATOM 7043 C CA . TRP B 1 235 ? 40.283 34.344 5.834 1.00 15.85 240 TRP B CA 1
ATOM 7044 C C . TRP B 1 235 ? 40.634 35.070 4.540 1.00 15.74 240 TRP B C 1
ATOM 7045 O O . TRP B 1 235 ? 40.876 36.291 4.589 1.00 15.74 240 TRP B O 1
ATOM 7056 N N . ALA B 1 236 ? 40.573 34.336 3.386 1.00 17.58 241 ALA B N 1
ATOM 7057 C CA . ALA B 1 236 ? 40.876 34.942 2.066 1.00 14.19 241 ALA B CA 1
ATOM 7058 C C . ALA B 1 236 ? 42.212 35.681 2.199 1.00 13.96 241 ALA B C 1
ATOM 7059 O O . ALA B 1 236 ? 43.208 35.030 2.546 1.00 16.25 241 ALA B O 1
ATOM 7061 N N . ASN B 1 237 ? 42.270 36.960 2.007 1.00 14.40 242 ASN B N 1
ATOM 7062 C CA . ASN B 1 237 ? 43.531 37.712 2.125 1.00 18.07 242 ASN B CA 1
ATOM 7063 C C . ASN B 1 237 ? 43.673 38.507 3.445 1.00 18.26 242 ASN B C 1
ATOM 7064 O O . ASN B 1 237 ? 44.574 39.322 3.698 1.00 18.41 242 ASN B O 1
ATOM 7069 N N . TRP B 1 238 ? 42.742 38.244 4.360 1.00 17.42 243 TRP B N 1
ATOM 7070 C CA . TRP B 1 238 ? 42.708 38.866 5.650 1.00 18.01 243 TRP B CA 1
ATOM 7071 C C . TRP B 1 238 ? 43.211 37.994 6.824 1.00 17.21 243 TRP B C 1
ATOM 7072 O O . TRP B 1 238 ? 43.144 36.771 6.931 1.00 15.55 243 TRP B O 1
ATOM 7083 N N . LYS B 1 239 ? 43.771 38.783 7.745 1.00 19.91 244 LYS B N 1
ATOM 7084 C CA . LYS B 1 239 ? 44.116 38.271 9.092 1.00 21.09 244 LYS B CA 1
ATOM 7085 C C . LYS B 1 239 ? 43.631 39.269 10.134 1.00 20.51 244 LYS B C 1
ATOM 7086 O O . LYS B 1 239 ? 43.809 40.494 9.937 1.00 19.87 244 LYS B O 1
ATOM 7092 N N . PHE B 1 240 ? 42.948 38.782 11.192 1.00 19.70 245 PHE B N 1
ATOM 7093 C CA . PHE B 1 240 ? 42.506 39.669 12.261 1.00 17.86 245 PHE B CA 1
ATOM 7094 C C . PHE B 1 240 ? 42.234 38.921 13.580 1.00 18.46 245 PHE B C 1
ATOM 7095 O O . PHE B 1 240 ? 42.119 37.688 13.634 1.00 16.70 245 PHE B O 1
ATOM 7103 N N . HIS B 1 241 ? 42.169 39.745 14.658 1.00 18.28 246 HIS B N 1
ATOM 7104 C CA . HIS B 1 241 ? 41.925 39.118 15.991 1.00 18.33 246 HIS B CA 1
ATOM 7105 C C . HIS B 1 241 ? 40.545 39.517 16.485 1.00 16.51 246 HIS B C 1
ATOM 7106 O O . HIS B 1 241 ? 40.095 40.681 16.398 1.00 14.59 246 HIS B O 1
ATOM 7113 N N . ILE B 1 242 ? 39.827 38.489 16.962 1.00 17.17 247 ILE B N 1
ATOM 7114 C CA . ILE B 1 242 ? 38.538 38.770 17.616 1.00 20.39 247 ILE B CA 1
ATOM 7115 C C . ILE B 1 242 ? 38.667 38.839 19.170 1.00 21.49 247 ILE B C 1
ATOM 7116 O O . ILE B 1 242 ? 39.048 37.865 19.844 1.00 20.37 247 ILE B O 1
ATOM 7121 N N . GLY B 1 243 ? 38.378 40.018 19.732 1.00 21.13 248 GLY B N 1
ATOM 7122 C CA . GLY B 1 243 ? 38.437 40.190 21.189 1.00 20.54 248 GLY B CA 1
ATOM 7123 C C . GLY B 1 243 ? 37.048 40.454 21.764 1.00 20.70 248 GLY B C 1
ATOM 7124 O O . GLY B 1 243 ? 36.064 40.636 21.023 1.00 19.05 248 GLY B O 1
ATOM 7125 N N . PHE B 1 244 ? 36.942 40.505 23.092 1.00 19.71 249 PHE B N 1
ATOM 7126 C CA . PHE B 1 244 ? 35.642 40.753 23.743 1.00 20.56 249 PHE B CA 1
ATOM 7127 C C . PHE B 1 244 ? 35.880 41.379 25.125 1.00 22.08 249 PHE B C 1
ATOM 7128 O O . PHE B 1 244 ? 36.757 40.892 25.848 1.00 21.73 249 PHE B O 1
ATOM 7136 N N . ASP B 1 245 ? 35.175 42.443 25.450 1.00 21.00 250 ASP B N 1
ATOM 7137 C CA . ASP B 1 245 ? 35.238 43.194 26.686 1.00 18.06 250 ASP B CA 1
ATOM 7138 C C . ASP B 1 245 ? 33.837 43.228 27.309 1.00 18.23 250 ASP B C 1
ATOM 7139 O O . ASP B 1 245 ? 32.872 43.260 26.537 1.00 14.44 250 ASP B O 1
ATOM 7144 N N . VAL B 1 246 ? 33.747 43.166 28.678 1.00 16.29 251 VAL B N 1
ATOM 7145 C CA . VAL B 1 246 ? 32.433 43.186 29.298 1.00 12.32 251 VAL B CA 1
ATOM 7146 C C . VAL B 1 246 ? 31.790 44.527 29.069 1.00 11.02 251 VAL B C 1
ATOM 7147 O O . VAL B 1 246 ? 30.556 44.592 29.147 1.00 12.41 251 VAL B O 1
ATOM 7151 N N . ARG B 1 247 ? 32.550 45.594 28.829 1.00 11.29 252 ARG B N 1
ATOM 7152 C CA . ARG B 1 247 ? 31.938 46.882 28.554 1.00 13.08 252 ARG B CA 1
ATOM 7153 C C . ARG B 1 247 ? 31.626 47.150 27.051 1.00 16.50 252 ARG B C 1
ATOM 7154 O O . ARG B 1 247 ? 30.506 47.535 26.639 1.00 15.50 252 ARG B O 1
ATOM 7162 N N . ALA B 1 248 ? 32.663 46.985 26.210 1.00 17.84 253 ALA B N 1
ATOM 7163 C CA . ALA B 1 248 ? 32.610 47.245 24.771 1.00 18.30 253 ALA B CA 1
ATOM 7164 C C . ALA B 1 248 ? 31.935 46.162 23.936 1.00 16.73 253 ALA B C 1
ATOM 7165 O O . ALA B 1 248 ? 31.392 46.576 22.929 1.00 20.68 253 ALA B O 1
ATOM 7167 N N . GLY B 1 249 ? 31.922 44.928 24.318 1.00 15.95 254 GLY B N 1
ATOM 7168 C CA . GLY B 1 249 ? 31.436 43.769 23.674 1.00 15.37 254 GLY B CA 1
ATOM 7169 C C . GLY B 1 249 ? 32.599 43.350 22.730 1.00 18.62 254 GLY B C 1
ATOM 7170 O O . GLY B 1 249 ? 33.761 43.264 23.178 1.00 17.17 254 GLY B O 1
ATOM 7171 N N . ILE B 1 250 ? 32.280 43.178 21.430 1.00 18.24 255 ILE B N 1
ATOM 7172 C CA . ILE B 1 250 ? 33.313 42.695 20.469 1.00 17.55 255 ILE B CA 1
ATOM 7173 C C . ILE B 1 250 ? 34.311 43.777 20.103 1.00 15.98 255 ILE B C 1
ATOM 7174 O O . ILE B 1 250 ? 34.165 45.008 20.012 1.00 16.14 255 ILE B O 1
ATOM 7179 N N . VAL B 1 251 ? 35.551 43.325 19.951 1.00 16.27 256 VAL B N 1
ATOM 7180 C CA . VAL B 1 251 ? 36.663 44.187 19.579 1.00 15.52 256 VAL B CA 1
ATOM 7181 C C . VAL B 1 251 ? 37.391 43.464 18.425 1.00 16.03 256 VAL B C 1
ATOM 7182 O O . VAL B 1 251 ? 37.770 42.290 18.494 1.00 14.55 256 VAL B O 1
ATOM 7186 N N . ILE B 1 252 ? 37.543 44.265 17.371 1.00 16.32 257 ILE B N 1
ATOM 7187 C CA . ILE B 1 252 ? 38.250 43.739 16.176 1.00 15.68 257 ILE B CA 1
ATOM 7188 C C . ILE B 1 252 ? 39.670 44.269 16.212 1.00 13.25 257 ILE B C 1
ATOM 7189 O O . ILE B 1 252 ? 39.882 45.488 16.357 1.00 10.72 257 ILE B O 1
ATOM 7194 N N . SER B 1 253 ? 40.681 43.349 16.187 1.00 14.69 258 SER B N 1
ATOM 7195 C CA . SER B 1 253 ? 41.987 44.064 16.063 1.00 17.10 258 SER B CA 1
ATOM 7196 C C . SER B 1 253 ? 43.007 43.446 15.148 1.00 15.09 258 SER B C 1
ATOM 7197 O O . SER B 1 253 ? 42.914 42.288 14.746 1.00 13.84 258 SER B O 1
ATOM 7200 N N . LEU B 1 254 ? 43.988 44.305 14.839 1.00 15.30 259 LEU B N 1
ATOM 7201 C CA . LEU B 1 254 ? 45.157 43.857 14.063 1.00 16.86 259 LEU B CA 1
ATOM 7202 C C . LEU B 1 254 ? 44.694 43.355 12.692 1.00 16.21 259 LEU B C 1
ATOM 7203 O O . LEU B 1 254 ? 45.077 42.237 12.325 1.00 15.40 259 LEU B O 1
ATOM 7208 N N . ALA B 1 255 ? 43.834 44.145 12.048 1.00 15.05 260 ALA B N 1
ATOM 7209 C CA . ALA B 1 255 ? 43.322 43.731 10.717 1.00 17.30 260 ALA B CA 1
ATOM 7210 C C . ALA B 1 255 ? 44.349 44.157 9.643 1.00 15.55 260 ALA B C 1
ATOM 7211 O O . ALA B 1 255 ? 44.672 45.316 9.388 1.00 15.14 260 ALA B O 1
ATOM 7213 N N . SER B 1 256 ? 44.997 43.174 9.061 1.00 15.98 261 SER B N 1
ATOM 7214 C CA . SER B 1 256 ? 45.969 43.268 7.997 1.00 16.56 261 SER B CA 1
ATOM 7215 C C . SER B 1 256 ? 45.430 42.546 6.751 1.00 17.00 261 SER B C 1
ATOM 7216 O O . SER B 1 256 ? 44.792 41.498 6.934 1.00 18.05 261 SER B O 1
ATOM 7219 N N . ILE B 1 257 ? 45.805 43.030 5.600 1.00 18.35 262 ILE B N 1
ATOM 7220 C CA . ILE B 1 257 ? 45.394 42.427 4.307 1.00 18.61 262 ILE B CA 1
ATOM 7221 C C . ILE B 1 257 ? 46.591 42.067 3.432 1.00 17.71 262 ILE B C 1
ATOM 7222 O O . ILE B 1 257 ? 47.471 42.916 3.232 1.00 16.81 262 ILE B O 1
ATOM 7227 N N . TYR B 1 258 ? 46.645 40.838 2.920 1.00 16.63 263 TYR B N 1
ATOM 7228 C CA . TYR B 1 258 ? 47.752 40.457 2.033 1.00 19.35 263 TYR B CA 1
ATOM 7229 C C . TYR B 1 258 ? 47.676 41.097 0.644 1.00 19.08 263 TYR B C 1
ATOM 7230 O O . TYR B 1 258 ? 46.659 40.865 0.000 1.00 19.15 263 TYR B O 1
ATOM 7239 N N . ASP B 1 259 ? 48.664 41.836 0.233 1.00 19.53 264 ASP B N 1
ATOM 7240 C CA . ASP B 1 259 ? 48.664 42.470 -1.101 1.00 20.15 264 ASP B CA 1
ATOM 7241 C C . ASP B 1 259 ? 49.424 41.539 -2.051 1.00 21.37 264 ASP B C 1
ATOM 7242 O O . ASP B 1 259 ? 50.656 41.382 -2.020 1.00 19.60 264 ASP B O 1
ATOM 7247 N N . LEU B 1 260 ? 48.665 40.826 -2.901 1.00 23.92 265 LEU B N 1
ATOM 7248 C CA . LEU B 1 260 ? 49.257 39.812 -3.822 1.00 26.70 265 LEU B CA 1
ATOM 7249 C C . LEU B 1 260 ? 50.297 40.374 -4.771 1.00 26.88 265 LEU B C 1
ATOM 7250 O O . LEU B 1 260 ? 51.288 39.791 -5.132 1.00 27.51 265 LEU B O 1
ATOM 7255 N N . GLU B 1 261 ? 50.137 41.604 -5.151 1.00 29.78 266 GLU B N 1
ATOM 7256 C CA . GLU B 1 261 ? 50.921 42.397 -6.062 1.00 34.86 266 GLU B CA 1
ATOM 7257 C C . GLU B 1 261 ? 52.198 42.866 -5.413 1.00 34.64 266 GLU B C 1
ATOM 7258 O O . GLU B 1 261 ? 53.292 42.770 -6.004 1.00 35.27 266 GLU B O 1
ATOM 7264 N N . LYS B 1 262 ? 52.111 43.409 -4.203 1.00 33.98 267 LYS B N 1
ATOM 7265 C CA . LYS B 1 262 ? 53.266 43.822 -3.425 1.00 33.02 267 LYS B CA 1
ATOM 7266 C C . LYS B 1 262 ? 53.838 42.630 -2.651 1.00 32.36 267 LYS B C 1
ATOM 7267 O O . LYS B 1 262 ? 54.902 42.805 -2.055 1.00 31.61 267 LYS B O 1
ATOM 7273 N N . HIS B 1 263 ? 53.247 41.449 -2.612 1.00 32.44 268 HIS B N 1
ATOM 7274 C CA . HIS B 1 263 ? 53.729 40.330 -1.829 1.00 34.84 268 HIS B CA 1
ATOM 7275 C C . HIS B 1 263 ? 53.999 40.665 -0.354 1.00 34.20 268 HIS B C 1
ATOM 7276 O O . HIS B 1 263 ? 55.049 40.310 0.184 1.00 33.24 268 HIS B O 1
ATOM 7283 N N . LYS B 1 264 ? 53.012 41.266 0.276 1.00 33.42 269 LYS B N 1
ATOM 7284 C CA . LYS B 1 264 ? 53.223 41.811 1.618 1.00 32.09 269 LYS B CA 1
ATOM 7285 C C . LYS B 1 264 ? 51.864 41.910 2.299 1.00 29.03 269 LYS B C 1
ATOM 7286 O O . LYS B 1 264 ? 50.832 42.127 1.638 1.00 26.84 269 LYS B O 1
ATOM 7292 N N . SER B 1 265 ? 51.901 41.709 3.598 1.00 24.54 270 SER B N 1
ATOM 7293 C CA . SER B 1 265 ? 50.717 41.877 4.434 1.00 22.72 270 SER B CA 1
ATOM 7294 C C . SER B 1 265 ? 50.676 43.345 4.788 1.00 21.02 270 SER B C 1
ATOM 7295 O O . SER B 1 265 ? 51.752 43.860 5.137 1.00 21.64 270 SER B O 1
ATOM 7298 N N . ARG B 1 266 ? 49.616 44.072 4.649 1.00 19.32 271 ARG B N 1
ATOM 7299 C CA . ARG B 1 266 ? 49.617 45.496 4.947 1.00 20.77 271 ARG B CA 1
ATOM 7300 C C . ARG B 1 266 ? 48.588 45.778 6.046 1.00 22.51 271 ARG B C 1
ATOM 7301 O O . ARG B 1 266 ? 47.472 45.233 6.028 1.00 22.31 271 ARG B O 1
ATOM 7309 N N . ARG B 1 267 ? 48.967 46.644 6.986 1.00 23.17 272 ARG B N 1
ATOM 7310 C CA . ARG B 1 267 ? 48.109 46.978 8.095 1.00 24.75 272 ARG B CA 1
ATOM 7311 C C . ARG B 1 267 ? 47.000 47.946 7.695 1.00 22.47 272 ARG B C 1
ATOM 7312 O O . ARG B 1 267 ? 47.310 48.932 7.015 1.00 20.83 272 ARG B O 1
ATOM 7320 N N . VAL B 1 268 ? 45.791 47.634 8.190 1.00 19.71 273 VAL B N 1
ATOM 7321 C CA . VAL B 1 268 ? 44.705 48.607 7.981 1.00 18.11 273 VAL B CA 1
ATOM 7322 C C . VAL B 1 268 ? 44.170 49.218 9.291 1.00 16.62 273 VAL B C 1
ATOM 7323 O O . VAL B 1 268 ? 44.098 50.445 9.471 1.00 15.78 273 VAL B O 1
ATOM 7327 N N . LEU B 1 269 ? 43.737 48.339 10.204 1.00 14.01 274 LEU B N 1
ATOM 7328 C CA . LEU B 1 269 ? 43.040 48.704 11.443 1.00 16.20 274 LEU B CA 1
ATOM 7329 C C . LEU B 1 269 ? 43.657 48.014 12.691 1.00 14.65 274 LEU B C 1
ATOM 7330 O O . LEU B 1 269 ? 43.640 46.776 12.790 1.00 12.37 274 LEU B O 1
ATOM 7335 N N . TYR B 1 270 ? 44.233 48.858 13.563 1.00 15.56 275 TYR B N 1
ATOM 7336 C CA . TYR B 1 270 ? 44.839 48.290 14.793 1.00 15.18 275 TYR B CA 1
ATOM 7337 C C . TYR B 1 270 ? 43.721 47.828 15.717 1.00 13.77 275 TYR B C 1
ATOM 7338 O O . TYR B 1 270 ? 43.768 46.714 16.237 1.00 12.45 275 TYR B O 1
ATOM 7347 N N . LYS B 1 271 ? 42.643 48.611 15.837 1.00 12.96 276 LYS B N 1
ATOM 7348 C CA . LYS B 1 271 ? 41.557 48.207 16.720 1.00 14.83 276 LYS B CA 1
ATOM 7349 C C . LYS B 1 271 ? 40.282 48.960 16.398 1.00 13.31 276 LYS B C 1
ATOM 7350 O O . LYS B 1 271 ? 40.345 50.189 16.155 1.00 14.74 276 LYS B O 1
ATOM 7356 N N . GLY B 1 272 ? 39.147 48.226 16.433 1.00 11.89 277 GLY B N 1
ATOM 7357 C CA . GLY B 1 272 ? 37.872 49.015 16.284 1.00 11.08 277 GLY B CA 1
ATOM 7358 C C . GLY B 1 272 ? 36.785 48.410 17.172 1.00 11.06 277 GLY B C 1
ATOM 7359 O O . GLY B 1 272 ? 36.728 47.186 17.315 1.00 9.03 277 GLY B O 1
ATOM 7360 N N . TYR B 1 273 ? 35.884 49.248 17.719 1.00 11.53 278 TYR B N 1
ATOM 7361 C CA . TYR B 1 273 ? 34.764 48.671 18.479 1.00 9.59 278 TYR B CA 1
ATOM 7362 C C . TYR B 1 273 ? 33.761 49.793 18.618 1.00 10.69 278 TYR B C 1
ATOM 7363 O O . TYR B 1 273 ? 34.119 50.948 18.283 1.00 10.42 278 TYR B O 1
ATOM 7372 N N . ILE B 1 274 ? 32.550 49.474 19.082 1.00 11.80 279 ILE B N 1
ATOM 7373 C CA . ILE B 1 274 ? 31.652 50.611 19.428 1.00 15.12 279 ILE B CA 1
ATOM 7374 C C . ILE B 1 274 ? 32.000 51.103 20.849 1.00 17.39 279 ILE B C 1
ATOM 7375 O O . ILE B 1 274 ? 31.970 50.338 21.852 1.00 15.93 279 ILE B O 1
ATOM 7380 N N . SER B 1 275 ? 32.340 52.365 21.041 1.00 17.06 280 SER B N 1
ATOM 7381 C CA . SER B 1 275 ? 32.798 52.917 22.286 1.00 16.73 280 SER B CA 1
ATOM 7382 C C . SER B 1 275 ? 31.662 53.361 23.198 1.00 19.74 280 SER B C 1
ATOM 7383 O O . SER B 1 275 ? 31.891 53.327 24.405 1.00 19.77 280 SER B O 1
ATOM 7386 N N . GLU B 1 276 ? 30.505 53.778 22.700 1.00 20.67 281 GLU B N 1
ATOM 7387 C CA . GLU B 1 276 ? 29.377 54.183 23.542 1.00 20.94 281 GLU B CA 1
ATOM 7388 C C . GLU B 1 276 ? 28.100 54.267 22.691 1.00 22.34 281 GLU B C 1
ATOM 7389 O O . GLU B 1 276 ? 28.183 54.379 21.456 1.00 23.40 281 GLU B O 1
ATOM 7395 N N . LEU B 1 277 ? 26.942 54.183 23.314 1.00 21.22 282 LEU B N 1
ATOM 7396 C CA . LEU B 1 277 ? 25.641 54.432 22.764 1.00 21.33 282 LEU B CA 1
ATOM 7397 C C . LEU B 1 277 ? 24.939 55.632 23.431 1.00 22.03 282 LEU B C 1
ATOM 7398 O O . LEU B 1 277 ? 25.401 56.171 24.447 1.00 28.03 282 LEU B O 1
ATOM 7403 N N . PHE B 1 278 ? 23.843 56.072 22.893 1.00 19.60 283 PHE B N 1
ATOM 7404 C CA . PHE B 1 278 ? 23.127 57.232 23.396 1.00 19.27 283 PHE B CA 1
ATOM 7405 C C . PHE B 1 278 ? 21.722 57.114 22.821 1.00 21.06 283 PHE B C 1
ATOM 7406 O O . PHE B 1 278 ? 21.515 57.248 21.602 1.00 22.96 283 PHE B O 1
ATOM 7414 N N . VAL B 1 279 ? 20.727 56.835 23.655 1.00 18.13 284 VAL B N 1
ATOM 7415 C CA . VAL B 1 279 ? 19.351 56.650 23.237 1.00 16.47 284 VAL B CA 1
ATOM 7416 C C . VAL B 1 279 ? 18.435 57.607 23.960 1.00 16.95 284 VAL B C 1
ATOM 7417 O O . VAL B 1 279 ? 17.716 57.232 24.898 1.00 20.02 284 VAL B O 1
ATOM 7421 N N . PRO B 1 280 ? 18.431 58.865 23.549 1.00 16.69 285 PRO B N 1
ATOM 7422 C CA . PRO B 1 280 ? 17.627 59.881 24.183 1.00 16.26 285 PRO B CA 1
ATOM 7423 C C . PRO B 1 280 ? 16.151 59.855 23.830 1.00 18.66 285 PRO B C 1
ATOM 7424 O O . PRO B 1 280 ? 15.794 59.790 22.637 1.00 17.35 285 PRO B O 1
ATOM 7428 N N . TYR B 1 281 ? 15.271 59.884 24.876 1.00 15.11 286 TYR B N 1
ATOM 7429 C CA . TYR B 1 281 ? 13.856 59.963 24.614 1.00 14.46 286 TYR B CA 1
ATOM 7430 C C . TYR B 1 281 ? 13.476 61.444 24.535 1.00 14.62 286 TYR B C 1
ATOM 7431 O O . TYR B 1 281 ? 14.317 62.233 24.923 1.00 14.41 286 TYR B O 1
ATOM 7440 N N . GLN B 1 282 ? 12.302 61.742 23.998 1.00 16.29 287 GLN B N 1
ATOM 7441 C CA . GLN B 1 282 ? 11.866 63.087 23.683 1.00 20.18 287 GLN B CA 1
ATOM 7442 C C . GLN B 1 282 ? 10.537 63.462 24.357 1.00 21.16 287 GLN B C 1
ATOM 7443 O O . GLN B 1 282 ? 9.729 64.234 23.868 1.00 21.52 287 GLN B O 1
ATOM 7449 N N . ASP B 1 283 ? 10.307 62.910 25.557 1.00 22.38 288 ASP B N 1
ATOM 7450 C CA . ASP B 1 283 ? 9.165 63.236 26.410 1.00 22.20 288 ASP B CA 1
ATOM 7451 C C . ASP B 1 283 ? 9.707 63.982 27.644 1.00 23.26 288 ASP B C 1
ATOM 7452 O O . ASP B 1 283 ? 10.340 63.371 28.507 1.00 21.02 288 ASP B O 1
ATOM 7457 N N . PRO B 1 284 ? 9.499 65.285 27.669 1.00 22.96 289 PRO B N 1
ATOM 7458 C CA . PRO B 1 284 ? 9.998 66.148 28.727 1.00 23.86 289 PRO B CA 1
ATOM 7459 C C . PRO B 1 284 ? 9.267 65.984 30.071 1.00 25.35 289 PRO B C 1
ATOM 7460 O O . PRO B 1 284 ? 9.647 66.512 31.129 1.00 26.31 289 PRO B O 1
ATOM 7464 N N . THR B 1 285 ? 8.169 65.227 30.065 1.00 25.60 290 THR B N 1
ATOM 7465 C CA . THR B 1 285 ? 7.441 64.954 31.283 1.00 25.02 290 THR B CA 1
ATOM 7466 C C . THR B 1 285 ? 8.258 64.092 32.272 1.00 28.20 290 THR B C 1
ATOM 7467 O O . THR B 1 285 ? 9.341 63.492 32.090 1.00 26.38 290 THR B O 1
ATOM 7471 N N . GLU B 1 286 ? 7.736 64.030 33.513 1.00 30.09 291 GLU B N 1
ATOM 7472 C CA . GLU B 1 286 ? 8.217 63.324 34.665 1.00 30.39 291 GLU B CA 1
ATOM 7473 C C . GLU B 1 286 ? 8.295 61.826 34.421 1.00 26.81 291 GLU B C 1
ATOM 7474 O O . GLU B 1 286 ? 9.147 61.140 34.945 1.00 25.86 291 GLU B O 1
ATOM 7480 N N . GLU B 1 287 ? 7.305 61.375 33.663 1.00 25.10 292 GLU B N 1
ATOM 7481 C CA . GLU B 1 287 ? 7.293 59.964 33.276 1.00 25.67 292 GLU B CA 1
ATOM 7482 C C . GLU B 1 287 ? 8.581 59.618 32.541 1.00 25.52 292 GLU B C 1
ATOM 7483 O O . GLU B 1 287 ? 9.122 58.544 32.793 1.00 24.30 292 GLU B O 1
ATOM 7489 N N . PHE B 1 288 ? 9.115 60.577 31.747 1.00 26.57 293 PHE B N 1
ATOM 7490 C CA . PHE B 1 288 ? 10.243 60.223 30.919 1.00 26.96 293 PHE B CA 1
ATOM 7491 C C . PHE B 1 288 ? 11.417 61.126 30.754 1.00 26.71 293 PHE B C 1
ATOM 7492 O O . PHE B 1 288 ? 12.401 60.648 30.134 1.00 28.16 293 PHE B O 1
ATOM 7500 N N . TYR B 1 289 ? 11.430 62.357 31.227 1.00 24.40 294 TYR B N 1
ATOM 7501 C CA . TYR B 1 289 ? 12.559 63.258 31.021 1.00 23.23 294 TYR B CA 1
ATOM 7502 C C . TYR B 1 289 ? 13.948 62.669 31.224 1.00 22.75 294 TYR B C 1
ATOM 7503 O O . TYR B 1 289 ? 14.917 63.145 30.608 1.00 22.36 294 TYR B O 1
ATOM 7512 N N . PHE B 1 290 ? 14.173 61.662 32.060 1.00 20.25 295 PHE B N 1
ATOM 7513 C CA . PHE B 1 290 ? 15.487 61.194 32.434 1.00 19.98 295 PHE B CA 1
ATOM 7514 C C . PHE B 1 290 ? 16.007 60.006 31.622 1.00 21.38 295 PHE B C 1
ATOM 7515 O O . PHE B 1 290 ? 17.181 59.588 31.860 1.00 20.75 295 PHE B O 1
ATOM 7523 N N . LYS B 1 291 ? 15.121 59.437 30.768 1.00 20.83 296 LYS B N 1
ATOM 7524 C CA . LYS B 1 291 ? 15.524 58.230 30.031 1.00 22.59 296 LYS B CA 1
ATOM 7525 C C . LYS B 1 291 ? 16.300 58.622 28.756 1.00 22.53 296 LYS B C 1
ATOM 7526 O O . LYS B 1 291 ? 15.762 59.137 27.761 1.00 21.45 296 LYS B O 1
ATOM 7532 N N . THR B 1 292 ? 17.615 58.477 28.870 1.00 20.43 297 THR B N 1
ATOM 7533 C CA . THR B 1 292 ? 18.599 58.765 27.852 1.00 19.74 297 THR B CA 1
ATOM 7534 C C . THR B 1 292 ? 19.769 57.783 28.028 1.00 18.42 297 THR B C 1
ATOM 7535 O O . THR B 1 292 ? 20.927 58.048 28.324 1.00 19.06 297 THR B O 1
ATOM 7539 N N . PHE B 1 293 ? 19.476 56.502 27.828 1.00 18.89 298 PHE B N 1
ATOM 7540 C CA . PHE B 1 293 ? 20.460 55.483 28.141 1.00 20.26 298 PHE B CA 1
ATOM 7541 C C . PHE B 1 293 ? 21.785 55.675 27.445 1.00 21.48 298 PHE B C 1
ATOM 7542 O O . PHE B 1 293 ? 21.903 56.102 26.306 1.00 23.15 298 PHE B O 1
ATOM 7550 N N . PHE B 1 294 ? 22.857 55.345 28.152 1.00 20.94 299 PHE B N 1
ATOM 7551 C CA . PHE B 1 294 ? 24.214 55.220 27.702 1.00 17.36 299 PHE B CA 1
ATOM 7552 C C . PHE B 1 294 ? 24.507 53.717 27.808 1.00 18.00 299 PHE B C 1
ATOM 7553 O O . PHE B 1 294 ? 25.215 53.311 28.708 1.00 19.18 299 PHE B O 1
ATOM 7561 N N . ASP B 1 295 ? 23.988 52.904 26.881 1.00 18.22 300 ASP B N 1
ATOM 7562 C CA . ASP B 1 295 ? 24.103 51.486 27.075 1.00 18.31 300 ASP B CA 1
ATOM 7563 C C . ASP B 1 295 ? 25.484 50.933 27.341 1.00 17.31 300 ASP B C 1
ATOM 7564 O O . ASP B 1 295 ? 25.414 49.958 28.102 1.00 17.01 300 ASP B O 1
ATOM 7569 N N . SER B 1 296 ? 26.570 51.383 26.739 1.00 16.08 301 SER B N 1
ATOM 7570 C CA . SER B 1 296 ? 27.761 50.608 27.102 1.00 18.95 301 SER B CA 1
ATOM 7571 C C . SER B 1 296 ? 28.262 50.946 28.507 1.00 19.47 301 SER B C 1
ATOM 7572 O O . SER B 1 296 ? 28.654 50.033 29.255 1.00 19.36 301 SER B O 1
ATOM 7575 N N . GLY B 1 297 ? 28.277 52.232 28.805 1.00 18.04 302 GLY B N 1
ATOM 7576 C CA . GLY B 1 297 ? 28.734 52.771 30.058 1.00 20.87 302 GLY B CA 1
ATOM 7577 C C . GLY B 1 297 ? 27.906 52.479 31.302 1.00 18.48 302 GLY B C 1
ATOM 7578 O O . GLY B 1 297 ? 28.477 52.204 32.348 1.00 21.09 302 GLY B O 1
ATOM 7579 N N . GLU B 1 298 ? 26.603 52.521 31.196 1.00 17.44 303 GLU B N 1
ATOM 7580 C CA . GLU B 1 298 ? 25.632 52.268 32.232 1.00 16.65 303 GLU B CA 1
ATOM 7581 C C . GLU B 1 298 ? 25.263 50.800 32.309 1.00 17.69 303 GLU B C 1
ATOM 7582 O O . GLU B 1 298 ? 25.049 50.323 33.450 1.00 17.70 303 GLU B O 1
ATOM 7588 N N . PHE B 1 299 ? 25.192 50.051 31.187 1.00 16.25 304 PHE B N 1
ATOM 7589 C CA . PHE B 1 299 ? 24.759 48.648 31.291 1.00 13.60 304 PHE B CA 1
ATOM 7590 C C . PHE B 1 299 ? 25.757 47.638 30.829 1.00 14.17 304 PHE B C 1
ATOM 7591 O O . PHE B 1 299 ? 25.609 46.469 31.213 1.00 12.77 304 PHE B O 1
ATOM 7599 N N . GLY B 1 300 ? 26.800 48.019 30.084 1.00 16.27 305 GLY B N 1
ATOM 7600 C CA . GLY B 1 300 ? 27.792 47.023 29.613 1.00 17.79 305 GLY B CA 1
ATOM 7601 C C . GLY B 1 300 ? 27.333 46.298 28.347 1.00 18.99 305 GLY B C 1
ATOM 7602 O O . GLY B 1 300 ? 26.315 45.584 28.306 1.00 16.46 305 GLY B O 1
ATOM 7603 N N . PHE B 1 301 ? 28.079 46.536 27.238 1.00 21.89 306 PHE B N 1
ATOM 7604 C CA . PHE B 1 301 ? 27.699 45.852 25.962 1.00 20.52 306 PHE B CA 1
ATOM 7605 C C . PHE B 1 301 ? 28.034 44.384 26.057 1.00 17.32 306 PHE B C 1
ATOM 7606 O O . PHE B 1 301 ? 27.229 43.550 25.661 1.00 17.66 306 PHE B O 1
ATOM 7614 N N . GLY B 1 302 ? 29.230 44.053 26.537 1.00 12.44 307 GLY B N 1
ATOM 7615 C CA . GLY B 1 302 ? 29.542 42.622 26.702 1.00 13.20 307 GLY B CA 1
ATOM 7616 C C . GLY B 1 302 ? 28.618 41.976 27.711 1.00 15.53 307 GLY B C 1
ATOM 7617 O O . GLY B 1 302 ? 28.153 40.838 27.560 1.00 16.01 307 GLY B O 1
ATOM 7618 N N . LEU B 1 303 ? 28.279 42.692 28.814 1.00 17.46 308 LEU B N 1
ATOM 7619 C CA . LEU B 1 303 ? 27.395 42.114 29.840 1.00 16.05 308 LEU B CA 1
ATOM 7620 C C . LEU B 1 303 ? 25.995 41.977 29.263 1.00 17.86 308 LEU B C 1
ATOM 7621 O O . LEU B 1 303 ? 25.261 41.094 29.706 1.00 16.20 308 LEU B O 1
ATOM 7626 N N . SER B 1 304 ? 25.611 42.870 28.311 1.00 17.65 309 SER B N 1
ATOM 7627 C CA . SER B 1 304 ? 24.292 42.630 27.701 1.00 18.27 309 SER B CA 1
ATOM 7628 C C . SER B 1 304 ? 24.259 41.763 26.442 1.00 16.83 309 SER B C 1
ATOM 7629 O O . SER B 1 304 ? 23.192 41.654 25.804 1.00 17.54 309 SER B O 1
ATOM 7632 N N . THR B 1 305 ? 25.297 41.037 26.082 1.00 14.26 310 THR B N 1
ATOM 7633 C CA . THR B 1 305 ? 25.359 40.276 24.841 1.00 13.63 310 THR B CA 1
ATOM 7634 C C . THR B 1 305 ? 24.545 39.027 24.977 1.00 16.39 310 THR B C 1
ATOM 7635 O O . THR B 1 305 ? 24.866 38.336 25.970 1.00 20.53 310 THR B O 1
ATOM 7639 N N . VAL B 1 306 ? 23.631 38.606 24.139 1.00 15.83 311 VAL B N 1
ATOM 7640 C CA . VAL B 1 306 ? 22.887 37.377 24.269 1.00 15.40 311 VAL B CA 1
ATOM 7641 C C . VAL B 1 306 ? 23.523 36.189 23.572 1.00 18.07 311 VAL B C 1
ATOM 7642 O O . VAL B 1 306 ? 24.508 36.316 22.832 1.00 18.09 311 VAL B O 1
ATOM 7646 N N . SER B 1 307 ? 23.087 34.958 23.864 1.00 16.94 312 SER B N 1
ATOM 7647 C CA . SER B 1 307 ? 23.502 33.778 23.141 1.00 19.58 312 SER B CA 1
ATOM 7648 C C . SER B 1 307 ? 22.746 33.712 21.774 1.00 19.71 312 SER B C 1
ATOM 7649 O O . SER B 1 307 ? 21.489 33.806 21.748 1.00 19.30 312 SER B O 1
ATOM 7652 N N . LEU B 1 308 ? 23.519 33.582 20.691 1.00 17.51 313 LEU B N 1
ATOM 7653 C CA . LEU B 1 308 ? 22.931 33.602 19.339 1.00 13.96 313 LEU B CA 1
ATOM 7654 C C . LEU B 1 308 ? 22.122 32.330 19.107 1.00 13.95 313 LEU B C 1
ATOM 7655 O O . LEU B 1 308 ? 22.583 31.242 19.475 1.00 12.97 313 LEU B O 1
ATOM 7660 N N . ILE B 1 309 ? 20.933 32.497 18.518 1.00 12.95 314 ILE B N 1
ATOM 7661 C CA . ILE B 1 309 ? 20.134 31.303 18.161 1.00 16.75 314 ILE B CA 1
ATOM 7662 C C . ILE B 1 309 ? 20.641 30.737 16.831 1.00 20.36 314 ILE B C 1
ATOM 7663 O O . ILE B 1 309 ? 20.679 31.387 15.748 1.00 23.74 314 ILE B O 1
ATOM 7668 N N . PRO B 1 310 ? 21.096 29.501 16.785 1.00 21.06 315 PRO B N 1
ATOM 7669 C CA . PRO B 1 310 ? 21.640 28.860 15.596 1.00 20.80 315 PRO B CA 1
ATOM 7670 C C . PRO B 1 310 ? 20.587 28.702 14.512 1.00 20.18 315 PRO B C 1
ATOM 7671 O O . PRO B 1 310 ? 19.412 28.443 14.737 1.00 18.39 315 PRO B O 1
ATOM 7675 N N . ASN B 1 311 ? 21.078 28.870 13.279 1.00 20.44 316 ASN B N 1
ATOM 7676 C CA . ASN B 1 311 ? 20.268 28.908 12.074 1.00 19.55 316 ASN B CA 1
ATOM 7677 C C . ASN B 1 311 ? 19.290 30.059 12.077 1.00 18.90 316 ASN B C 1
ATOM 7678 O O . ASN B 1 311 ? 18.485 30.074 11.160 1.00 19.64 316 ASN B O 1
ATOM 7683 N N . ARG B 1 312 ? 19.271 30.983 13.008 1.00 17.52 317 ARG B N 1
ATOM 7684 C CA . ARG B 1 312 ? 18.309 32.051 12.996 1.00 16.28 317 ARG B CA 1
ATOM 7685 C C . ARG B 1 312 ? 19.069 33.363 13.040 1.00 17.75 317 ARG B C 1
ATOM 7686 O O . ARG B 1 312 ? 18.840 34.179 12.131 1.00 19.11 317 ARG B O 1
ATOM 7694 N N . ASP B 1 313 ? 19.898 33.503 14.093 1.00 16.14 318 ASP B N 1
ATOM 7695 C CA . ASP B 1 313 ? 20.667 34.749 14.222 1.00 16.21 318 ASP B CA 1
ATOM 7696 C C . ASP B 1 313 ? 21.879 34.744 13.274 1.00 14.40 318 ASP B C 1
ATOM 7697 O O . ASP B 1 313 ? 22.495 35.736 12.904 1.00 15.90 318 ASP B O 1
ATOM 7702 N N . CYS B 1 314 ? 22.301 33.562 12.938 1.00 14.25 319 CYS B N 1
ATOM 7703 C CA . CYS B 1 314 ? 23.381 33.177 12.072 1.00 16.86 319 CYS B CA 1
ATOM 7704 C C . CYS B 1 314 ? 22.859 32.006 11.208 1.00 19.15 319 CYS B C 1
ATOM 7705 O O . CYS B 1 314 ? 22.075 31.146 11.630 1.00 15.45 319 CYS B O 1
ATOM 7708 N N . PRO B 1 315 ? 23.250 32.026 9.917 1.00 20.95 320 PRO B N 1
ATOM 7709 C CA . PRO B 1 315 ? 22.894 30.991 8.979 1.00 19.73 320 PRO B CA 1
ATOM 7710 C C . PRO B 1 315 ? 23.551 29.674 9.366 1.00 19.69 320 PRO B C 1
ATOM 7711 O O . PRO B 1 315 ? 24.578 29.629 10.062 1.00 19.67 320 PRO B O 1
ATOM 7715 N N . PRO B 1 316 ? 23.013 28.605 8.827 1.00 19.66 321 PRO B N 1
ATOM 7716 C CA . PRO B 1 316 ? 23.417 27.265 9.165 1.00 21.01 321 PRO B CA 1
ATOM 7717 C C . PRO B 1 316 ? 24.880 26.976 9.039 1.00 23.56 321 PRO 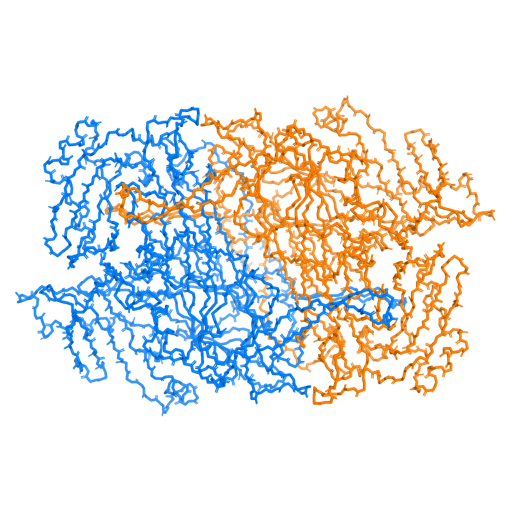B C 1
ATOM 7718 O O . PRO B 1 316 ? 25.392 26.041 9.685 1.00 25.52 321 PRO B O 1
ATOM 7722 N N . HIS B 1 317 ? 25.605 27.752 8.261 1.00 26.20 322 HIS B N 1
ATOM 7723 C CA . HIS B 1 317 ? 27.033 27.360 8.116 1.00 30.51 322 HIS B CA 1
ATOM 7724 C C . HIS B 1 317 ? 27.944 28.035 9.134 1.00 28.40 322 HIS B C 1
ATOM 7725 O O . HIS B 1 317 ? 29.181 27.830 9.125 1.00 28.14 322 HIS B O 1
ATOM 7732 N N . ALA B 1 318 ? 27.387 28.830 10.057 1.00 25.07 323 ALA B N 1
ATOM 7733 C CA . ALA B 1 318 ? 28.195 29.695 10.913 1.00 21.84 323 ALA B CA 1
ATOM 7734 C C . ALA B 1 318 ? 29.026 28.983 11.962 1.00 22.16 323 ALA B C 1
ATOM 7735 O O . ALA B 1 318 ? 28.689 27.876 12.448 1.00 20.55 323 ALA B O 1
ATOM 7737 N N . GLN B 1 319 ? 30.194 29.592 12.281 1.00 20.15 324 GLN B N 1
ATOM 7738 C CA . GLN B 1 319 ? 30.931 29.072 13.403 1.00 21.82 324 GLN B CA 1
ATOM 7739 C C . GLN B 1 319 ? 30.755 30.002 14.625 1.00 19.95 324 GLN B C 1
ATOM 7740 O O . GLN B 1 319 ? 30.799 31.223 14.474 1.00 18.38 324 GLN B O 1
ATOM 7746 N N . PHE B 1 320 ? 30.632 29.380 15.791 1.00 16.31 325 PHE B N 1
ATOM 7747 C CA . PHE B 1 320 ? 30.435 30.123 17.053 1.00 16.34 325 PHE B CA 1
ATOM 7748 C C . PHE B 1 320 ? 31.623 30.178 18.008 1.00 16.73 325 PHE B C 1
ATOM 7749 O O . PHE B 1 320 ? 32.400 29.221 18.104 1.00 17.57 325 PHE B O 1
ATOM 7757 N N . ILE B 1 321 ? 31.852 31.298 18.652 1.00 16.87 326 ILE B N 1
ATOM 7758 C CA . ILE B 1 321 ? 32.825 31.505 19.699 1.00 18.28 326 ILE B CA 1
ATOM 7759 C C . ILE B 1 321 ? 32.071 31.835 21.019 1.00 20.01 326 ILE B C 1
ATOM 7760 O O . ILE B 1 321 ? 31.175 32.690 21.031 1.00 16.90 326 ILE B O 1
ATOM 7765 N N . ASP B 1 322 ? 32.385 31.071 22.082 1.00 21.22 327 ASP B N 1
ATOM 7766 C CA . ASP B 1 322 ? 31.869 31.374 23.425 1.00 21.39 327 ASP B CA 1
ATOM 7767 C C . ASP B 1 322 ? 32.708 32.378 24.218 1.00 21.59 327 ASP B C 1
ATOM 7768 O O . ASP B 1 322 ? 33.953 32.398 24.028 1.00 22.26 327 ASP B O 1
ATOM 7773 N N . THR B 1 323 ? 32.086 33.226 25.036 1.00 20.59 328 THR B N 1
ATOM 7774 C CA . THR B 1 323 ? 32.970 34.041 25.903 1.00 22.35 328 THR B CA 1
ATOM 7775 C C . THR B 1 323 ? 32.549 33.846 27.378 1.00 21.81 328 THR B C 1
ATOM 7776 O O . THR B 1 323 ? 31.595 33.143 27.702 1.00 19.07 328 THR B O 1
ATOM 7780 N N . TYR B 1 324 ? 33.300 34.545 28.228 1.00 23.00 329 TYR B N 1
ATOM 7781 C CA . TYR B 1 324 ? 33.055 34.642 29.654 1.00 22.49 329 TYR B CA 1
ATOM 7782 C C . TYR B 1 324 ? 32.757 36.071 30.105 1.00 22.46 329 TYR B C 1
ATOM 7783 O O . TYR B 1 324 ? 33.551 36.957 29.736 1.00 20.02 329 TYR B O 1
ATOM 7792 N N . VAL B 1 325 ? 31.623 36.205 30.831 1.00 22.84 330 VAL B N 1
ATOM 7793 C CA . VAL B 1 325 ? 31.460 37.468 31.578 1.00 24.32 330 VAL B CA 1
ATOM 7794 C C . VAL B 1 325 ? 31.641 37.136 33.089 1.00 24.23 330 VAL B C 1
ATOM 7795 O O . VAL B 1 325 ? 31.945 36.014 33.478 1.00 21.57 330 VAL B O 1
ATOM 7799 N N . HIS B 1 326 ? 31.440 38.114 33.968 1.00 23.47 331 HIS B N 1
ATOM 7800 C CA . HIS B 1 326 ? 31.566 38.058 35.405 1.00 23.05 331 HIS B CA 1
ATOM 7801 C C . HIS B 1 326 ? 30.287 38.514 36.121 1.00 23.31 331 HIS B C 1
ATOM 7802 O O . HIS B 1 326 ? 29.587 39.407 35.628 1.00 21.52 331 HIS B O 1
ATOM 7809 N N . SER B 1 327 ? 29.992 37.884 37.264 1.00 23.94 332 SER B N 1
ATOM 7810 C CA . SER B 1 327 ? 28.847 38.345 38.093 1.00 23.08 332 SER B CA 1
ATOM 7811 C C . SER B 1 327 ? 29.314 39.466 39.011 1.00 21.96 332 SER B C 1
ATOM 7812 O O . SER B 1 327 ? 30.494 39.871 38.898 1.00 21.76 332 SER B O 1
ATOM 7815 N N . ALA B 1 328 ? 28.428 40.001 39.844 1.00 22.71 333 ALA B N 1
ATOM 7816 C CA . ALA B 1 328 ? 28.817 41.101 40.776 1.00 22.44 333 ALA B CA 1
ATOM 7817 C C . ALA B 1 328 ? 29.842 40.646 41.804 1.00 21.02 333 ALA B C 1
ATOM 7818 O O . ALA B 1 328 ? 30.688 41.419 42.256 1.00 22.34 333 ALA B O 1
ATOM 7820 N N . ASN B 1 329 ? 29.921 39.376 42.121 1.00 23.25 334 ASN B N 1
ATOM 7821 C CA . ASN B 1 329 ? 30.915 38.849 43.034 1.00 26.25 334 ASN B CA 1
ATOM 7822 C C . ASN B 1 329 ? 32.185 38.403 42.364 1.00 26.99 334 ASN B C 1
ATOM 7823 O O . ASN B 1 329 ? 33.112 37.864 43.008 1.00 27.80 334 ASN B O 1
ATOM 7828 N N . GLY B 1 330 ? 32.294 38.574 41.038 1.00 26.45 335 GLY B N 1
ATOM 7829 C CA . GLY B 1 330 ? 33.509 38.224 40.309 1.00 25.09 335 GLY B CA 1
ATOM 7830 C C . GLY B 1 330 ? 33.542 36.829 39.736 1.00 26.11 335 GLY B C 1
ATOM 7831 O O . GLY B 1 330 ? 34.536 36.372 39.164 1.00 27.31 335 GLY B O 1
ATOM 7832 N N . THR B 1 331 ? 32.459 36.078 39.883 1.00 25.89 336 THR B N 1
ATOM 7833 C CA . THR B 1 331 ? 32.399 34.737 39.366 1.00 28.23 336 THR B CA 1
ATOM 7834 C C . THR B 1 331 ? 32.218 34.767 37.838 1.00 28.91 336 THR B C 1
ATOM 7835 O O . THR B 1 331 ? 31.370 35.486 37.295 1.00 27.98 336 THR B O 1
ATOM 7839 N N . PRO B 1 332 ? 33.017 33.946 37.174 1.00 29.60 337 PRO B N 1
ATOM 7840 C CA . PRO B 1 332 ? 32.968 33.863 35.712 1.00 28.84 337 PRO B CA 1
ATOM 7841 C C . PRO B 1 332 ? 31.689 33.192 35.264 1.00 29.13 337 PRO B C 1
ATOM 7842 O O . PRO B 1 332 ? 31.284 32.140 35.767 1.00 30.39 337 PRO B O 1
ATOM 7846 N N . ILE B 1 333 ? 31.036 33.860 34.309 1.00 28.54 338 ILE B N 1
ATOM 7847 C CA . ILE B 1 333 ? 29.843 33.304 33.674 1.00 27.27 338 ILE B CA 1
ATOM 7848 C C . ILE B 1 333 ? 30.105 33.056 32.170 1.00 27.35 338 ILE B C 1
ATOM 7849 O O . ILE B 1 333 ? 30.526 33.947 31.420 1.00 26.54 338 ILE B O 1
ATOM 7854 N N . LEU B 1 334 ? 29.858 31.832 31.753 1.00 25.71 339 LEU B N 1
ATOM 7855 C CA . LEU B 1 334 ? 29.968 31.430 30.393 1.00 27.29 339 LEU B CA 1
ATOM 7856 C C . LEU B 1 334 ? 28.838 31.953 29.481 1.00 28.29 339 LEU B C 1
ATOM 7857 O O . LEU B 1 334 ? 27.642 31.760 29.721 1.00 29.27 339 LEU B O 1
ATOM 7862 N N . LEU B 1 335 ? 29.252 32.614 28.400 1.00 28.29 340 LEU B N 1
ATOM 7863 C CA . LEU B 1 335 ? 28.265 33.122 27.418 1.00 28.19 340 LEU B CA 1
ATOM 7864 C C . LEU B 1 335 ? 28.415 32.305 26.135 1.00 25.47 340 LEU B C 1
ATOM 7865 O O . LEU B 1 335 ? 29.314 32.568 25.355 1.00 25.54 340 LEU B O 1
ATOM 7870 N N . LYS B 1 336 ? 27.619 31.275 25.987 1.00 24.00 341 LYS B N 1
ATOM 7871 C CA . LYS B 1 336 ? 27.668 30.395 24.837 1.00 25.80 341 LYS B CA 1
ATOM 7872 C C . LYS B 1 336 ? 27.309 31.124 23.531 1.00 23.24 341 LYS B C 1
ATOM 7873 O O . LYS B 1 336 ? 26.321 31.869 23.567 1.00 21.54 341 LYS B O 1
ATOM 7879 N N . ASN B 1 337 ? 28.047 30.862 22.456 1.00 20.83 342 ASN B N 1
ATOM 7880 C CA . ASN B 1 337 ? 27.675 31.429 21.160 1.00 17.42 342 ASN B CA 1
ATOM 7881 C C . ASN B 1 337 ? 27.438 32.918 21.283 1.00 15.99 342 ASN B C 1
ATOM 7882 O O . ASN B 1 337 ? 26.353 33.393 20.929 1.00 15.49 342 ASN B O 1
ATOM 7887 N N . ALA B 1 338 ? 28.416 33.581 21.825 1.00 15.81 343 ALA B N 1
ATOM 7888 C CA . ALA B 1 338 ? 28.291 35.037 21.954 1.00 16.07 343 ALA B CA 1
ATOM 7889 C C . ALA B 1 338 ? 28.610 35.724 20.629 1.00 16.11 343 ALA B C 1
ATOM 7890 O O . ALA B 1 338 ? 28.248 36.885 20.375 1.00 17.60 343 ALA B O 1
ATOM 7892 N N . ILE B 1 339 ? 29.399 35.055 19.800 1.00 18.36 344 ILE B N 1
ATOM 7893 C CA . ILE B 1 339 ? 29.924 35.525 18.521 1.00 19.14 344 ILE B CA 1
ATOM 7894 C C . ILE B 1 339 ? 29.813 34.455 17.412 1.00 19.64 344 ILE B C 1
ATOM 7895 O O . ILE B 1 339 ? 30.101 33.284 17.659 1.00 18.01 344 ILE B O 1
ATOM 7900 N N . CYS B 1 340 ? 29.321 34.898 16.202 1.00 19.10 345 CYS B N 1
ATOM 7901 C CA . CYS B 1 340 ? 29.387 33.907 15.091 1.00 17.63 345 CYS B CA 1
ATOM 7902 C C . CYS B 1 340 ? 30.082 34.537 13.863 1.00 17.06 345 CYS B C 1
ATOM 7903 O O . CYS B 1 340 ? 30.053 35.741 13.649 1.00 15.28 345 CYS B O 1
ATOM 7906 N N . VAL B 1 341 ? 30.761 33.672 13.149 1.00 15.34 346 VAL B N 1
ATOM 7907 C CA . VAL B 1 341 ? 31.502 33.940 11.939 1.00 15.22 346 VAL B CA 1
ATOM 7908 C C . VAL B 1 341 ? 30.935 33.011 10.835 1.00 17.07 346 VAL B C 1
ATOM 7909 O O . VAL B 1 341 ? 30.765 31.798 11.050 1.00 13.99 346 VAL B O 1
ATOM 7913 N N . PHE B 1 342 ? 30.584 33.655 9.692 1.00 15.80 347 PHE B N 1
ATOM 7914 C CA . PHE B 1 342 ? 30.044 32.907 8.570 1.00 16.25 347 PHE B CA 1
ATOM 7915 C C . PHE B 1 342 ? 30.338 33.598 7.216 1.00 16.56 347 PHE B C 1
ATOM 7916 O O . PHE B 1 342 ? 30.540 34.825 7.124 1.00 14.79 347 PHE B O 1
ATOM 7924 N N . GLU B 1 343 ? 30.358 32.735 6.155 1.00 16.85 348 GLU B N 1
ATOM 7925 C CA . GLU B 1 343 ? 30.583 33.270 4.804 1.00 16.48 348 GLU B CA 1
ATOM 7926 C C . GLU B 1 343 ? 29.288 33.581 4.069 1.00 18.27 348 GLU B C 1
ATOM 7927 O O . GLU B 1 343 ? 28.309 32.843 4.156 1.00 17.33 348 GLU B O 1
ATOM 7933 N N . GLN B 1 344 ? 29.294 34.760 3.411 1.00 18.76 349 GLN B N 1
ATOM 7934 C CA . GLN B 1 344 ? 28.143 35.141 2.608 1.00 21.19 349 GLN B CA 1
ATOM 7935 C C . GLN B 1 344 ? 28.452 35.126 1.079 1.00 22.25 349 GLN B C 1
ATOM 7936 O O . GLN B 1 344 ? 29.489 35.602 0.556 1.00 17.40 349 GLN B O 1
ATOM 7942 N N . TYR B 1 345 ? 27.470 34.512 0.377 1.00 20.25 350 TYR B N 1
ATOM 7943 C CA . TYR B 1 345 ? 27.502 34.289 -1.040 1.00 21.54 350 TYR B CA 1
ATOM 7944 C C . TYR B 1 345 ? 26.522 35.031 -1.947 1.00 20.64 350 TYR B C 1
ATOM 7945 O O . TYR B 1 345 ? 25.509 35.611 -1.598 1.00 20.54 350 TYR B O 1
ATOM 7954 N N . GLY B 1 346 ? 26.916 35.066 -3.235 1.00 21.80 351 GLY B N 1
ATOM 7955 C CA . GLY B 1 346 ? 25.972 35.515 -4.261 1.00 20.68 351 GLY B CA 1
ATOM 7956 C C . GLY B 1 346 ? 26.144 36.902 -4.765 1.00 21.35 351 GLY B C 1
ATOM 7957 O O . GLY B 1 346 ? 25.369 37.260 -5.675 1.00 23.94 351 GLY B O 1
ATOM 7958 N N . ASN B 1 347 ? 27.079 37.684 -4.273 1.00 20.47 352 ASN B N 1
ATOM 7959 C CA . ASN B 1 347 ? 27.267 39.042 -4.732 1.00 21.53 352 ASN B CA 1
ATOM 7960 C C . ASN B 1 347 ? 28.205 39.141 -5.944 1.00 20.17 352 ASN B C 1
ATOM 7961 O O . ASN B 1 347 ? 29.162 38.362 -5.949 1.00 19.77 352 ASN B O 1
ATOM 7966 N N . ILE B 1 348 ? 27.967 40.085 -6.826 1.00 16.91 353 ILE B N 1
ATOM 7967 C CA . ILE B 1 348 ? 28.836 40.215 -8.001 1.00 15.97 353 ILE B CA 1
ATOM 7968 C C . ILE B 1 348 ? 30.038 40.972 -7.492 1.00 14.25 353 ILE B C 1
ATOM 7969 O O . ILE B 1 348 ? 29.866 42.011 -6.840 1.00 14.37 353 ILE B O 1
ATOM 7974 N N . MET B 1 349 ? 31.243 40.525 -7.760 1.00 13.06 354 MET B N 1
ATOM 7975 C CA . MET B 1 349 ? 32.446 41.256 -7.326 1.00 12.41 354 MET B CA 1
ATOM 7976 C C . MET B 1 349 ? 32.795 42.411 -8.243 1.00 14.48 354 MET B C 1
ATOM 7977 O O . MET B 1 349 ? 33.143 43.565 -7.865 1.00 12.43 354 MET B O 1
ATOM 7982 N N . TRP B 1 350 ? 32.727 42.125 -9.560 1.00 13.96 355 TRP B N 1
ATOM 7983 C CA . TRP B 1 350 ? 32.872 43.070 -10.659 1.00 14.14 355 TRP B CA 1
ATOM 7984 C C . TRP B 1 350 ? 32.427 42.368 -11.976 1.00 14.82 355 TRP B C 1
ATOM 7985 O O . TRP B 1 350 ? 32.285 41.118 -12.109 1.00 12.92 355 TRP B O 1
ATOM 7996 N N . ARG B 1 351 ? 32.158 43.189 -12.988 1.00 14.83 356 ARG B N 1
ATOM 7997 C CA . ARG B 1 351 ? 31.768 42.612 -14.291 1.00 16.57 356 ARG B CA 1
ATOM 7998 C C . ARG B 1 351 ? 31.891 43.608 -15.450 1.00 19.26 356 ARG B C 1
ATOM 7999 O O . ARG B 1 351 ? 32.014 44.860 -15.271 1.00 20.45 356 ARG B O 1
ATOM 8007 N N . HIS B 1 352 ? 31.913 43.039 -16.692 1.00 18.78 357 HIS B N 1
ATOM 8008 C CA . HIS B 1 352 ? 31.773 43.876 -17.883 1.00 19.96 357 HIS B CA 1
ATOM 8009 C C . HIS B 1 352 ? 31.310 43.064 -19.106 1.00 18.54 357 HIS B C 1
ATOM 8010 O O . HIS B 1 352 ? 31.754 41.965 -19.346 1.00 18.94 357 HIS B O 1
ATOM 8017 N N . THR B 1 353 ? 30.352 43.620 -19.799 1.00 19.01 358 THR B N 1
ATOM 8018 C CA . THR B 1 353 ? 29.910 43.095 -21.099 1.00 19.26 358 THR B CA 1
ATOM 8019 C C . THR B 1 353 ? 30.428 44.097 -22.178 1.00 20.66 358 THR B C 1
ATOM 8020 O O . THR B 1 353 ? 30.091 45.287 -22.151 1.00 18.98 358 THR B O 1
ATOM 8024 N N . GLU B 1 354 ? 31.306 43.563 -23.052 1.00 21.17 359 GLU B N 1
ATOM 8025 C CA . GLU B 1 354 ? 31.880 44.387 -24.102 1.00 22.01 359 GLU B CA 1
ATOM 8026 C C . GLU B 1 354 ? 31.158 44.177 -25.459 1.00 23.99 359 GLU B C 1
ATOM 8027 O O . GLU B 1 354 ? 31.225 43.149 -26.154 1.00 21.66 359 GLU B O 1
ATOM 8033 N N . ASN B 1 355 ? 30.407 45.259 -25.759 1.00 25.73 360 ASN B N 1
ATOM 8034 C CA . ASN B 1 355 ? 29.740 45.155 -27.081 1.00 27.68 360 ASN B CA 1
ATOM 8035 C C . ASN B 1 355 ? 30.431 46.131 -28.028 1.00 28.50 360 ASN B C 1
ATOM 8036 O O . ASN B 1 355 ? 29.831 46.289 -29.098 1.00 31.38 360 ASN B O 1
ATOM 8041 N N . GLY B 1 356 ? 31.599 46.704 -27.788 1.00 27.27 361 GLY B N 1
ATOM 8042 C CA . GLY B 1 356 ? 32.051 47.758 -28.685 1.00 26.22 361 GLY B CA 1
ATOM 8043 C C . GLY B 1 356 ? 33.031 47.386 -29.785 1.00 26.47 361 GLY B C 1
ATOM 8044 O O . GLY B 1 356 ? 33.443 48.200 -30.604 1.00 25.76 361 GLY B O 1
ATOM 8045 N N . ILE B 1 357 ? 33.443 46.135 -29.768 1.00 25.91 362 ILE B N 1
ATOM 8046 C CA . ILE B 1 357 ? 34.407 45.616 -30.702 1.00 26.62 362 ILE B CA 1
ATOM 8047 C C . ILE B 1 357 ? 33.625 44.837 -31.749 1.00 29.50 362 ILE B C 1
ATOM 8048 O O . ILE B 1 357 ? 32.962 43.826 -31.513 1.00 27.59 362 ILE B O 1
ATOM 8053 N N . PRO B 1 358 ? 33.648 45.379 -32.964 1.00 32.46 363 PRO B N 1
ATOM 8054 C CA . PRO B 1 358 ? 33.006 44.748 -34.117 1.00 33.13 363 PRO B CA 1
ATOM 8055 C C . PRO B 1 358 ? 33.281 43.269 -34.215 1.00 33.99 363 PRO B C 1
ATOM 8056 O O . PRO B 1 358 ? 34.416 42.790 -34.093 1.00 32.90 363 PRO B O 1
ATOM 8060 N N . ASN B 1 359 ? 32.249 42.474 -34.384 1.00 37.74 364 ASN B N 1
ATOM 8061 C CA . ASN B 1 359 ? 32.375 41.032 -34.575 1.00 43.75 364 ASN B CA 1
ATOM 8062 C C . ASN B 1 359 ? 33.017 40.266 -33.430 1.00 45.32 364 ASN B C 1
ATOM 8063 O O . ASN B 1 359 ? 33.424 39.100 -33.537 1.00 45.61 364 ASN B O 1
ATOM 8068 N N . GLU B 1 360 ? 33.081 40.869 -32.255 1.00 47.39 365 GLU B N 1
ATOM 8069 C CA . GLU B 1 360 ? 33.641 40.271 -31.051 1.00 49.00 365 GLU B CA 1
ATOM 8070 C C . GLU B 1 360 ? 32.638 40.365 -29.898 1.00 49.03 365 GLU B C 1
ATOM 8071 O O . GLU B 1 360 ? 32.002 41.422 -29.692 1.00 48.59 365 GLU B O 1
ATOM 8077 N N . SER B 1 361 ? 32.519 39.247 -29.186 1.00 48.72 366 SER B N 1
ATOM 8078 C CA . SER B 1 361 ? 31.603 39.219 -28.019 1.00 48.52 366 SER B CA 1
ATOM 8079 C C . SER B 1 361 ? 32.367 38.939 -26.715 1.00 43.57 366 SER B C 1
ATOM 8080 O O . SER B 1 361 ? 32.794 37.803 -26.495 1.00 43.45 366 SER B O 1
ATOM 8083 N N . ILE B 1 362 ? 32.561 39.979 -25.913 1.00 37.95 367 ILE B N 1
ATOM 8084 C CA . ILE B 1 362 ? 33.337 39.742 -24.682 1.00 33.46 367 ILE B CA 1
ATOM 8085 C C . ILE B 1 362 ? 32.425 39.955 -23.479 1.00 31.87 367 ILE B C 1
ATOM 8086 O O . ILE B 1 362 ? 31.634 40.927 -23.522 1.00 31.29 367 ILE B O 1
ATOM 8091 N N . GLU B 1 363 ? 32.455 39.096 -22.490 1.00 27.64 368 GLU B N 1
ATOM 8092 C CA . GLU B 1 363 ? 31.708 39.349 -21.271 1.00 27.34 368 GLU B CA 1
ATOM 8093 C C . GLU B 1 363 ? 32.360 38.638 -20.080 1.00 27.17 368 GLU B C 1
ATOM 8094 O O . GLU B 1 363 ? 32.749 37.481 -20.165 1.00 27.01 368 GLU B O 1
ATOM 8100 N N . GLU B 1 364 ? 32.476 39.370 -18.989 1.00 24.97 369 GLU B N 1
ATOM 8101 C CA . GLU B 1 364 ? 33.075 38.787 -17.777 1.00 23.18 369 GLU B CA 1
ATOM 8102 C C . GLU B 1 364 ? 32.277 39.218 -16.544 1.00 20.18 369 GLU B C 1
ATOM 8103 O O . GLU B 1 364 ? 32.053 40.424 -16.336 1.00 18.62 369 GLU B O 1
ATOM 8109 N N . SER B 1 365 ? 31.879 38.223 -15.783 1.00 16.83 370 SER B N 1
ATOM 8110 C CA . SER B 1 365 ? 31.246 38.490 -14.473 1.00 16.88 370 SER B CA 1
ATOM 8111 C C . SER B 1 365 ? 31.884 37.648 -13.369 1.00 15.77 370 SER B C 1
ATOM 8112 O O . SER B 1 365 ? 31.943 36.402 -13.514 1.00 15.16 370 SER B O 1
ATOM 8115 N N . ARG B 1 366 ? 32.387 38.256 -12.311 1.00 15.29 371 ARG B N 1
ATOM 8116 C CA . ARG B 1 366 ? 32.947 37.362 -11.242 1.00 16.44 371 ARG B CA 1
ATOM 8117 C C . ARG B 1 366 ? 32.186 37.629 -9.939 1.00 15.68 371 ARG B C 1
ATOM 8118 O O . ARG B 1 366 ? 31.712 38.733 -9.688 1.00 14.88 371 ARG B O 1
ATOM 8126 N N . THR B 1 367 ? 32.029 36.624 -9.094 1.00 15.95 372 THR B N 1
ATOM 8127 C CA . THR B 1 367 ? 31.368 36.839 -7.794 1.00 16.94 372 THR B CA 1
ATOM 8128 C C . THR B 1 367 ? 32.341 36.757 -6.609 1.00 16.62 372 THR B C 1
ATOM 8129 O O . THR B 1 367 ? 33.439 36.185 -6.661 1.00 17.93 372 THR B O 1
ATOM 8133 N N . GLU B 1 368 ? 31.977 37.369 -5.495 1.00 17.17 373 GLU B N 1
ATOM 8134 C CA . GLU B 1 368 ? 32.747 37.405 -4.248 1.00 15.43 373 GLU B CA 1
ATOM 8135 C C . GLU B 1 368 ? 32.054 36.652 -3.138 1.00 16.55 373 GLU B C 1
ATOM 8136 O O . GLU B 1 368 ? 30.804 36.570 -3.060 1.00 17.26 373 GLU B O 1
ATOM 8142 N N . VAL B 1 369 ? 32.868 36.024 -2.302 1.00 18.18 374 VAL B N 1
ATOM 8143 C CA . VAL B 1 369 ? 32.447 35.422 -1.000 1.00 17.22 374 VAL B CA 1
ATOM 8144 C C . VAL B 1 369 ? 32.866 36.429 0.088 1.00 18.15 374 VAL B C 1
ATOM 8145 O O . VAL B 1 369 ? 34.057 36.847 0.071 1.00 16.76 374 VAL B O 1
ATOM 8149 N N . ASN B 1 370 ? 31.909 36.887 0.916 1.00 18.39 375 ASN B N 1
ATOM 8150 C CA . ASN B 1 370 ? 32.241 37.850 1.979 1.00 17.07 375 ASN B CA 1
ATOM 8151 C C . ASN B 1 370 ? 32.229 37.183 3.365 1.00 16.51 375 ASN B C 1
ATOM 8152 O O . ASN B 1 370 ? 31.544 36.184 3.535 1.00 16.12 375 ASN B O 1
ATOM 8157 N N . LEU B 1 371 ? 33.002 37.723 4.309 1.00 15.19 376 LEU B N 1
ATOM 8158 C CA . LEU B 1 371 ? 33.008 37.301 5.700 1.00 14.99 376 LEU B CA 1
ATOM 8159 C C . LEU B 1 371 ? 32.245 38.261 6.639 1.00 15.20 376 LEU B C 1
ATOM 8160 O O . LEU B 1 371 ? 32.527 39.488 6.707 1.00 14.57 376 LEU B O 1
ATOM 8165 N N . ILE B 1 372 ? 31.270 37.651 7.347 1.00 15.43 377 ILE B N 1
ATOM 8166 C CA . ILE B 1 372 ? 30.481 38.343 8.348 1.00 14.55 377 ILE B CA 1
ATOM 8167 C C . ILE B 1 372 ? 30.800 37.756 9.779 1.00 15.88 377 ILE B C 1
ATOM 8168 O O . ILE B 1 372 ? 30.803 36.576 10.133 1.00 12.11 377 ILE B O 1
ATOM 8173 N N . VAL B 1 373 ? 31.182 38.693 10.639 1.00 15.47 378 VAL B N 1
ATOM 8174 C CA . VAL B 1 373 ? 31.444 38.486 12.069 1.00 13.58 378 VAL B CA 1
ATOM 8175 C C . VAL B 1 373 ? 30.265 39.174 12.819 1.00 12.67 378 VAL B C 1
ATOM 8176 O O . VAL B 1 373 ? 30.170 40.428 12.755 1.00 10.29 378 VAL B O 1
ATOM 8180 N N . ARG B 1 374 ? 29.399 38.358 13.421 1.00 8.82 379 ARG B N 1
ATOM 8181 C CA . ARG B 1 374 ? 28.209 38.973 14.043 1.00 12.02 379 ARG B CA 1
ATOM 8182 C C . ARG B 1 374 ? 28.089 38.697 15.571 1.00 12.36 379 ARG B C 1
ATOM 8183 O O . ARG B 1 374 ? 28.485 37.654 16.097 1.00 11.71 379 ARG B O 1
ATOM 8191 N N . THR B 1 375 ? 27.477 39.599 16.300 1.00 12.52 380 THR B N 1
ATOM 8192 C CA . THR B 1 375 ? 27.162 39.478 17.706 1.00 13.00 380 THR B CA 1
ATOM 8193 C C . THR B 1 375 ? 25.912 40.283 17.986 1.00 13.51 380 THR B C 1
ATOM 8194 O O . THR B 1 375 ? 25.724 41.299 17.324 1.00 13.97 380 THR B O 1
ATOM 8198 N N . ILE B 1 376 ? 25.060 39.841 18.906 1.00 15.30 381 ILE B N 1
ATOM 8199 C CA . ILE B 1 376 ? 23.836 40.615 19.232 1.00 15.67 381 ILE B CA 1
ATOM 8200 C C . ILE B 1 376 ? 23.840 41.005 20.716 1.00 18.05 381 ILE B C 1
ATOM 8201 O O . ILE B 1 376 ? 24.131 40.190 21.621 1.00 17.45 381 ILE B O 1
ATOM 8206 N N . VAL B 1 377 ? 23.571 42.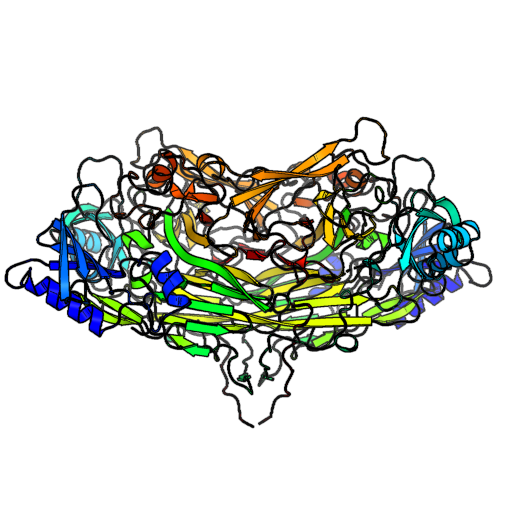268 20.997 1.00 17.51 382 VAL B N 1
ATOM 8207 C CA . VAL B 1 377 ? 23.439 42.856 22.307 1.00 18.24 382 VAL B CA 1
ATOM 8208 C C . VAL B 1 377 ? 22.015 43.325 22.615 1.00 18.64 382 VAL B C 1
ATOM 8209 O O . VAL B 1 377 ? 21.491 44.229 21.922 1.00 19.44 382 VAL B O 1
ATOM 8213 N N . THR B 1 378 ? 21.354 42.737 23.607 1.00 17.19 383 THR B N 1
ATOM 8214 C CA . THR B 1 378 ? 19.991 43.207 23.948 1.00 17.84 383 THR B CA 1
ATOM 8215 C C . THR B 1 378 ? 20.069 43.961 25.270 1.00 18.73 383 THR B C 1
ATOM 8216 O O . THR B 1 378 ? 20.512 43.357 26.246 1.00 20.19 383 THR B O 1
ATOM 8220 N N . VAL B 1 379 ? 19.743 45.216 25.312 1.00 18.06 384 VAL B N 1
ATOM 8221 C CA . VAL B 1 379 ? 19.690 46.056 26.468 1.00 18.63 384 VAL B CA 1
ATOM 8222 C C . VAL B 1 379 ? 18.216 46.411 26.679 1.00 19.04 384 VAL B C 1
ATOM 8223 O O . VAL B 1 379 ? 17.675 47.373 26.157 1.00 21.67 384 VAL B O 1
ATOM 8227 N N . GLY B 1 380 ? 17.539 45.559 27.424 1.00 20.37 385 GLY B N 1
ATOM 8228 C CA . GLY B 1 380 ? 16.153 45.852 27.789 1.00 19.98 385 GLY B CA 1
ATOM 8229 C C . GLY B 1 380 ? 15.146 45.482 26.713 1.00 20.06 385 GLY B C 1
ATOM 8230 O O . GLY B 1 380 ? 14.992 44.286 26.426 1.00 19.98 385 GLY B O 1
ATOM 8231 N N . ASN B 1 381 ? 14.447 46.487 26.225 1.00 17.51 386 ASN B N 1
ATOM 8232 C CA . ASN B 1 381 ? 13.510 46.205 25.147 1.00 19.63 386 ASN B CA 1
ATOM 8233 C C . ASN B 1 381 ? 14.298 46.282 23.821 1.00 20.06 386 ASN B C 1
ATOM 8234 O O . ASN B 1 381 ? 13.651 45.895 22.849 1.00 21.67 386 ASN B O 1
ATOM 8253 N N . ASP B 1 383 ? 17.035 45.319 20.763 1.00 18.57 388 ASP B N 1
ATOM 8254 C CA . ASP B 1 383 ? 18.047 44.364 20.253 1.00 16.08 388 ASP B CA 1
ATOM 8255 C C . ASP B 1 383 ? 18.929 45.019 19.196 1.00 15.84 388 ASP B C 1
ATOM 8256 O O . ASP B 1 383 ? 18.439 45.730 18.317 1.00 16.68 388 ASP B O 1
ATOM 8261 N N . ASN B 1 384 ? 20.235 44.856 19.314 1.00 15.56 389 ASN B N 1
ATOM 8262 C CA . ASN B 1 384 ? 21.183 45.485 18.421 1.00 16.59 389 ASN B CA 1
ATOM 8263 C C . ASN B 1 384 ? 21.962 44.353 17.715 1.00 17.57 389 ASN B C 1
ATOM 8264 O O . ASN B 1 384 ? 22.686 43.661 18.428 1.00 16.72 389 ASN B O 1
ATOM 8269 N N . VAL B 1 385 ? 21.727 44.193 16.402 1.00 17.08 390 VAL B N 1
ATOM 8270 C CA . VAL B 1 385 ? 22.532 43.244 15.607 1.00 16.29 390 VAL B CA 1
ATOM 8271 C C . VAL B 1 385 ? 23.733 44.008 15.036 1.00 15.38 390 VAL B C 1
ATOM 8272 O O . VAL B 1 385 ? 23.572 45.022 14.363 1.00 15.78 390 VAL B O 1
ATOM 8276 N N . ILE B 1 386 ? 24.928 43.568 15.410 1.00 14.58 391 ILE B N 1
ATOM 8277 C CA . ILE B 1 386 ? 26.202 44.223 15.187 1.00 16.51 391 ILE B CA 1
ATOM 8278 C C . ILE B 1 386 ? 27.074 43.370 14.240 1.00 16.10 391 ILE B C 1
ATOM 8279 O O . ILE B 1 386 ? 27.467 42.266 14.646 1.00 15.10 391 ILE B O 1
ATOM 8284 N N . ASP B 1 387 ? 27.291 43.850 13.007 1.00 15.61 392 ASP B N 1
ATOM 8285 C CA . ASP B 1 387 ? 28.084 43.018 12.057 1.00 14.02 392 ASP B CA 1
ATOM 8286 C C . ASP B 1 387 ? 29.352 43.704 11.600 1.00 11.05 392 ASP B C 1
ATOM 8287 O O . ASP B 1 387 ? 29.379 44.931 11.430 1.00 11.09 392 ASP B O 1
ATOM 8292 N N . TRP B 1 388 ? 30.423 42.977 11.437 1.00 11.98 393 TRP B N 1
ATOM 8293 C CA . TRP B 1 388 ? 31.666 43.494 10.839 1.00 13.66 393 TRP B CA 1
ATOM 8294 C C . TRP B 1 388 ? 31.794 42.620 9.558 1.00 15.66 393 TRP B C 1
ATOM 8295 O O . TRP B 1 388 ? 31.867 41.383 9.637 1.00 14.04 393 TRP B O 1
ATOM 8306 N N . GLU B 1 389 ? 31.708 43.311 8.404 1.00 16.42 394 GLU B N 1
ATOM 8307 C CA . GLU B 1 389 ? 31.861 42.596 7.139 1.00 16.69 394 GLU B CA 1
ATOM 8308 C C . GLU B 1 389 ? 33.227 42.910 6.513 1.00 14.23 394 GLU B C 1
ATOM 8309 O O . GLU B 1 389 ? 33.620 44.079 6.399 1.00 14.17 394 GLU B O 1
ATOM 8315 N N . PHE B 1 390 ? 33.918 41.820 6.182 1.00 11.94 395 PHE B N 1
ATOM 8316 C CA . PHE B 1 390 ? 35.203 41.968 5.477 1.00 13.57 395 PHE B CA 1
ATOM 8317 C C . PHE B 1 390 ? 35.087 41.503 4.005 1.00 13.50 395 PHE B C 1
ATOM 8318 O O . PHE B 1 390 ? 34.438 40.441 3.767 1.00 11.93 395 PHE B O 1
ATOM 8326 N N . LYS B 1 391 ? 35.707 42.206 3.071 1.00 14.35 396 LYS B N 1
ATOM 8327 C CA . LYS B 1 391 ? 35.713 41.719 1.651 1.00 14.82 396 LYS B CA 1
ATOM 8328 C C . LYS B 1 391 ? 37.114 41.519 1.080 1.00 13.86 396 LYS B C 1
ATOM 8329 O O . LYS B 1 391 ? 38.085 42.218 1.452 1.00 11.76 396 LYS B O 1
ATOM 8335 N N . ALA B 1 392 ? 37.233 40.523 0.163 1.00 12.28 397 ALA B N 1
ATOM 8336 C CA . ALA B 1 392 ? 38.552 40.315 -0.486 1.00 13.49 397 ALA B CA 1
ATOM 8337 C C . ALA B 1 392 ? 39.058 41.569 -1.211 1.00 11.09 397 ALA B C 1
ATOM 8338 O O . ALA B 1 392 ? 40.275 41.801 -1.366 1.00 12.47 397 ALA B O 1
ATOM 8340 N N . SER B 1 393 ? 38.176 42.473 -1.609 1.00 11.89 398 SER B N 1
ATOM 8341 C CA . SER B 1 393 ? 38.515 43.726 -2.231 1.00 15.04 398 SER B CA 1
ATOM 8342 C C . SER B 1 393 ? 39.102 44.741 -1.286 1.00 17.09 398 SER B C 1
ATOM 8343 O O . SER B 1 393 ? 39.406 45.859 -1.735 1.00 17.65 398 SER B O 1
ATOM 8346 N N . GLY B 1 394 ? 39.150 44.416 0.036 1.00 19.77 399 GLY B N 1
ATOM 8347 C CA . GLY B 1 394 ? 39.739 45.286 1.024 1.00 17.79 399 GLY B CA 1
ATOM 8348 C C . GLY B 1 394 ? 38.775 46.250 1.700 1.00 17.71 399 GLY B C 1
ATOM 8349 O O . GLY B 1 394 ? 39.206 47.116 2.484 1.00 19.11 399 GLY B O 1
ATOM 8350 N N . SER B 1 395 ? 37.496 46.149 1.382 1.00 16.44 400 SER B N 1
ATOM 8351 C CA . SER B 1 395 ? 36.479 46.949 2.043 1.00 18.09 400 SER B CA 1
ATOM 8352 C C . SER B 1 395 ? 36.016 46.265 3.367 1.00 17.56 400 SER B C 1
ATOM 8353 O O . SER B 1 395 ? 35.851 45.028 3.481 1.00 13.65 400 SER B O 1
ATOM 8356 N N . ILE B 1 396 ? 35.840 47.126 4.380 1.00 17.55 401 ILE B N 1
ATOM 8357 C CA . ILE B 1 396 ? 35.273 46.599 5.644 1.00 18.26 401 ILE B CA 1
ATOM 8358 C C . ILE B 1 396 ? 33.913 47.263 5.784 1.00 17.22 401 ILE B C 1
ATOM 8359 O O . ILE B 1 396 ? 33.884 48.494 5.541 1.00 17.88 401 ILE B O 1
ATOM 8364 N N . LYS B 1 397 ? 32.860 46.539 6.084 1.00 18.90 402 LYS B N 1
ATOM 8365 C CA . LYS B 1 397 ? 31.580 47.298 6.257 1.00 22.46 402 LYS B CA 1
ATOM 8366 C C . LYS B 1 397 ? 30.925 46.981 7.597 1.00 20.59 402 LYS B C 1
ATOM 8367 O O . LYS B 1 397 ? 30.324 45.892 7.749 1.00 21.19 402 LYS B O 1
ATOM 8373 N N . PRO B 1 398 ? 31.038 47.874 8.550 1.00 18.89 403 PRO B N 1
ATOM 8374 C CA . PRO B 1 398 ? 30.474 47.588 9.896 1.00 18.12 403 PRO B CA 1
ATOM 8375 C C . PRO B 1 398 ? 29.003 47.875 9.791 1.00 16.04 403 PRO B C 1
ATOM 8376 O O . PRO B 1 398 ? 28.702 48.930 9.177 1.00 17.26 403 PRO B O 1
ATOM 8380 N N . SER B 1 399 ? 28.067 47.059 10.209 1.00 14.59 404 SER B N 1
ATOM 8381 C CA . SER B 1 399 ? 26.691 47.536 10.163 1.00 16.70 404 SER B CA 1
ATOM 8382 C C . SER B 1 399 ? 25.926 47.255 11.469 1.00 17.24 404 SER B C 1
ATOM 8383 O O . SER B 1 399 ? 26.287 46.346 12.207 1.00 18.61 404 SER B O 1
ATOM 8386 N N . ILE B 1 400 ? 24.874 48.027 11.688 1.00 18.53 405 ILE B N 1
ATOM 8387 C CA . ILE B 1 400 ? 24.036 47.839 12.857 1.00 20.06 405 ILE B CA 1
ATOM 8388 C C . ILE B 1 400 ? 22.583 47.622 12.435 1.00 19.79 405 ILE B C 1
ATOM 8389 O O . ILE B 1 400 ? 22.067 48.413 11.638 1.00 20.54 405 ILE B O 1
ATOM 8394 N N . ALA B 1 401 ? 21.938 46.567 12.961 1.00 17.83 406 ALA B N 1
ATOM 8395 C CA . ALA B 1 401 ? 20.480 46.515 12.746 1.00 18.84 406 ALA B CA 1
ATOM 8396 C C . ALA B 1 401 ? 19.725 46.543 14.100 1.00 19.71 406 ALA B C 1
ATOM 8397 O O . ALA B 1 401 ? 20.140 45.972 15.142 1.00 19.41 406 ALA B O 1
ATOM 8399 N N . LEU B 1 402 ? 18.557 47.157 14.107 1.00 17.71 407 LEU B N 1
ATOM 8400 C CA . LEU B 1 402 ? 17.691 47.294 15.240 1.00 17.72 407 LEU B CA 1
ATOM 8401 C C . LEU B 1 402 ? 16.444 46.439 15.168 1.00 18.25 407 LEU B C 1
ATOM 8402 O O . LEU B 1 402 ? 15.707 46.390 14.155 1.00 18.63 407 LEU B O 1
ATOM 8407 N N . SER B 1 403 ? 16.076 45.774 16.258 1.00 16.87 408 SER B N 1
ATOM 8408 C CA . SER B 1 403 ? 14.790 45.056 16.367 1.00 16.33 408 SER B CA 1
ATOM 8409 C C . SER B 1 403 ? 14.327 45.118 17.844 1.00 17.68 408 SER B C 1
ATOM 8410 O O . SER B 1 403 ? 14.772 46.059 18.539 1.00 16.09 408 SER B O 1
ATOM 8413 N N . GLY B 1 404 ? 13.544 44.207 18.409 1.00 16.76 409 GLY B N 1
ATOM 8414 C CA . GLY B 1 404 ? 13.133 44.388 19.801 1.00 17.18 409 GLY B CA 1
ATOM 8415 C C . GLY B 1 404 ? 11.799 45.073 19.941 1.00 16.01 409 GLY B C 1
ATOM 8416 O O . GLY B 1 404 ? 11.020 45.084 18.970 1.00 16.21 409 GLY B O 1
ATOM 8417 N N . ILE B 1 405 ? 11.503 45.594 21.141 1.00 18.01 410 ILE B N 1
ATOM 8418 C CA . ILE B 1 405 ? 10.182 46.121 21.506 1.00 16.37 410 ILE B CA 1
ATOM 8419 C C . ILE B 1 405 ? 10.163 47.614 21.750 1.00 16.52 410 ILE B C 1
ATOM 8420 O O . ILE B 1 405 ? 11.145 48.147 22.245 1.00 16.75 410 ILE B O 1
ATOM 8425 N N . LEU B 1 406 ? 9.068 48.289 21.393 1.00 17.25 411 LEU B N 1
ATOM 8426 C CA . LEU B 1 406 ? 8.964 49.712 21.585 1.00 20.79 411 LEU B CA 1
ATOM 8427 C C . LEU B 1 406 ? 8.822 50.058 23.100 1.00 24.08 411 LEU B C 1
ATOM 8428 O O . LEU B 1 406 ? 8.240 49.289 23.873 1.00 22.19 411 LEU B O 1
ATOM 8433 N N . GLU B 1 407 ? 9.365 51.226 23.492 1.00 25.48 412 GLU B N 1
ATOM 8434 C CA . GLU B 1 407 ? 9.031 51.733 24.828 1.00 27.79 412 GLU B CA 1
ATOM 8435 C C . GLU B 1 407 ? 7.651 52.386 24.794 1.00 24.97 412 GLU B C 1
ATOM 8436 O O . GLU B 1 407 ? 7.518 53.484 24.246 1.00 25.54 412 GLU B O 1
ATOM 8442 N N . ILE B 1 408 ? 6.602 51.770 25.269 1.00 22.89 413 ILE B N 1
ATOM 8443 C CA . ILE B 1 408 ? 5.271 52.368 25.275 1.00 22.27 413 ILE B CA 1
ATOM 8444 C C . ILE B 1 408 ? 5.011 53.225 26.519 1.00 24.38 413 ILE B C 1
ATOM 8445 O O . ILE B 1 408 ? 5.469 52.911 27.642 1.00 26.03 413 ILE B O 1
ATOM 8450 N N . LYS B 1 409 ? 4.285 54.318 26.365 1.00 22.57 414 LYS B N 1
ATOM 8451 C CA . LYS B 1 409 ? 3.722 55.137 27.419 1.00 19.81 414 LYS B CA 1
ATOM 8452 C C . LYS B 1 409 ? 2.219 54.849 27.391 1.00 21.33 414 LYS B C 1
ATOM 8453 O O . LYS B 1 409 ? 1.575 54.812 26.316 1.00 21.49 414 LYS B O 1
ATOM 8459 N N . GLY B 1 410 ? 1.580 54.484 28.500 1.00 19.43 415 GLY B N 1
ATOM 8460 C CA . GLY B 1 410 ? 0.162 54.168 28.607 1.00 16.48 415 GLY B CA 1
ATOM 8461 C C . GLY B 1 410 ? -0.644 55.459 28.540 1.00 17.37 415 GLY B C 1
ATOM 8462 O O . GLY B 1 410 ? -0.196 56.563 28.885 1.00 17.29 415 GLY B O 1
ATOM 8463 N N . THR B 1 411 ? -1.865 55.379 28.018 1.00 18.71 416 THR B N 1
ATOM 8464 C CA . THR B 1 411 ? -2.702 56.551 27.840 1.00 21.49 416 THR B CA 1
ATOM 8465 C C . THR B 1 411 ? -4.137 56.035 27.814 1.00 25.17 416 THR B C 1
ATOM 8466 O O . THR B 1 411 ? -4.423 54.827 27.646 1.00 25.79 416 THR B O 1
ATOM 8470 N N . ASN B 1 412 ? -5.059 56.945 28.075 1.00 27.92 417 ASN B N 1
ATOM 8471 C CA . ASN B 1 412 ? -6.481 56.548 28.091 1.00 30.90 417 ASN B CA 1
ATOM 8472 C C . ASN B 1 412 ? -7.040 56.754 26.673 1.00 31.38 417 ASN B C 1
ATOM 8473 O O . ASN B 1 412 ? -8.121 56.284 26.342 1.00 30.90 417 ASN B O 1
ATOM 8478 N N . ILE B 1 413 ? -6.248 57.466 25.849 1.00 32.26 418 ILE B N 1
ATOM 8479 C CA . ILE B 1 413 ? -6.566 57.669 24.440 1.00 31.55 418 ILE B CA 1
ATOM 8480 C C . ILE B 1 413 ? -6.549 56.359 23.658 1.00 31.28 418 ILE B C 1
ATOM 8481 O O . ILE B 1 413 ? -5.655 55.530 23.793 1.00 29.53 418 ILE B O 1
ATOM 8486 N N . LYS B 1 414 ? -7.622 56.202 22.890 1.00 31.91 419 LYS B N 1
ATOM 8487 C CA . LYS B 1 414 ? -7.805 55.026 22.068 1.00 35.21 419 LYS B CA 1
ATOM 8488 C C . LYS B 1 414 ? -7.813 55.385 20.574 1.00 35.10 419 LYS B C 1
ATOM 8489 O O . LYS B 1 414 ? -7.731 54.428 19.800 1.00 36.98 419 LYS B O 1
ATOM 8495 N N . HIS B 1 415 ? -7.953 56.641 20.224 1.00 33.46 420 HIS B N 1
ATOM 8496 C CA . HIS B 1 415 ? -8.032 57.126 18.884 1.00 33.17 420 HIS B CA 1
ATOM 8497 C C . HIS B 1 415 ? -7.406 58.518 18.764 1.00 34.85 420 HIS B C 1
ATOM 8498 O O . HIS B 1 415 ? -7.463 59.389 19.607 1.00 34.57 420 HIS B O 1
ATOM 8511 N N . LYS B 1 416 ? -6.815 58.672 17.594 1.00 37.86 421 LYS B N 1
ATOM 8512 C CA . LYS B 1 416 ? -6.120 59.861 17.178 1.00 41.03 421 LYS B CA 1
ATOM 8513 C C . LYS B 1 416 ? -6.994 61.098 17.249 1.00 43.24 421 LYS B C 1
ATOM 8514 O O . LYS B 1 416 ? -6.515 62.211 17.399 1.00 41.98 421 LYS B O 1
ATOM 8520 N N . ASP B 1 417 ? -8.298 60.897 17.147 1.00 47.64 422 ASP B N 1
ATOM 8521 C CA . ASP B 1 417 ? -9.363 61.866 17.282 1.00 51.10 422 ASP B CA 1
ATOM 8522 C C . ASP B 1 417 ? -9.296 62.640 18.620 1.00 50.54 422 ASP B C 1
ATOM 8523 O O . ASP B 1 417 ? -9.439 63.861 18.718 1.00 49.39 422 ASP B O 1
ATOM 8528 N N . GLU B 1 418 ? -9.099 61.815 19.659 1.00 49.06 423 GLU B N 1
ATOM 8529 C CA . GLU B 1 418 ? -9.021 62.283 21.026 1.00 48.66 423 GLU B CA 1
ATOM 8530 C C . GLU B 1 418 ? -7.788 63.100 21.351 1.00 48.55 423 GLU B C 1
ATOM 8531 O O . GLU B 1 418 ? -7.817 63.880 22.296 1.00 49.06 423 GLU B O 1
ATOM 8537 N N . ILE B 1 419 ? -6.703 62.952 20.606 1.00 48.91 424 ILE B N 1
ATOM 8538 C CA . ILE B 1 419 ? -5.473 63.667 20.908 1.00 49.46 424 ILE B CA 1
ATOM 8539 C C . ILE B 1 419 ? -5.724 65.160 20.936 1.00 51.74 424 ILE B C 1
ATOM 8540 O O . ILE B 1 419 ? -6.367 65.687 20.032 1.00 52.81 424 ILE B O 1
ATOM 8545 N N . LYS B 1 420 ? -5.232 65.870 21.949 1.00 55.04 425 LYS B N 1
ATOM 8546 C CA . LYS B 1 420 ? -5.508 67.311 21.983 1.00 57.99 425 LYS B CA 1
ATOM 8547 C C . LYS B 1 420 ? -4.243 68.094 22.243 1.00 57.80 425 LYS B C 1
ATOM 8548 O O . LYS B 1 420 ? -4.231 69.317 22.121 1.00 59.51 425 LYS B O 1
ATOM 8554 N N . GLU B 1 421 ? -3.195 67.353 22.593 1.00 56.78 426 GLU B N 1
ATOM 8555 C CA . GLU B 1 421 ? -1.891 67.997 22.775 1.00 54.72 426 GLU B CA 1
ATOM 8556 C C . GLU B 1 421 ? -0.788 67.062 22.297 1.00 48.92 426 GLU B C 1
ATOM 8557 O O . GLU B 1 421 ? -1.054 65.896 22.037 1.00 47.87 426 GLU B O 1
ATOM 8563 N N . ASP B 1 422 ? 0.415 67.597 22.222 1.00 42.14 427 ASP B N 1
ATOM 8564 C CA . ASP B 1 422 ? 1.553 66.797 21.796 1.00 38.03 427 ASP B CA 1
ATOM 8565 C C . ASP B 1 422 ? 1.773 65.630 22.750 1.00 35.16 427 ASP B C 1
ATOM 8566 O O . ASP B 1 422 ? 2.115 65.883 23.903 1.00 36.71 427 ASP B O 1
ATOM 8571 N N . LEU B 1 423 ? 1.634 64.403 22.344 1.00 31.19 428 LEU B N 1
ATOM 8572 C CA . LEU B 1 423 ? 1.859 63.283 23.210 1.00 29.70 428 LEU B CA 1
ATOM 8573 C C . LEU B 1 423 ? 3.314 62.793 23.142 1.00 28.06 428 LEU B C 1
ATOM 8574 O O . LEU B 1 423 ? 3.605 61.713 23.700 1.00 27.29 428 LEU B O 1
ATOM 8579 N N . HIS B 1 424 ? 4.127 63.549 22.417 1.00 25.91 429 HIS B N 1
ATOM 8580 C CA . HIS B 1 424 ? 5.553 63.226 22.336 1.00 25.44 429 HIS B CA 1
ATOM 8581 C C . HIS B 1 424 ? 5.812 61.844 21.761 1.00 23.08 429 HIS B C 1
ATOM 8582 O O . HIS B 1 424 ? 6.848 61.204 22.021 1.00 22.11 429 HIS B O 1
ATOM 8589 N N . GLY B 1 425 ? 4.887 61.351 20.952 1.00 22.61 430 GLY B N 1
ATOM 8590 C CA . GLY B 1 425 ? 5.135 60.034 20.303 1.00 22.62 430 GLY B CA 1
ATOM 8591 C C . GLY B 1 425 ? 3.911 59.801 19.424 1.00 22.59 430 GLY B C 1
ATOM 8592 O O . GLY B 1 425 ? 3.162 60.770 19.318 1.00 21.00 430 GLY B O 1
ATOM 8593 N N . LYS B 1 426 ? 3.749 58.599 18.901 1.00 21.87 431 LYS B N 1
ATOM 8594 C CA . LYS B 1 426 ? 2.612 58.356 18.023 1.00 21.56 431 LYS B CA 1
ATOM 8595 C C . LYS B 1 426 ? 1.742 57.272 18.627 1.00 22.14 431 LYS B C 1
ATOM 8596 O O . LYS B 1 426 ? 2.348 56.382 19.257 1.00 23.42 431 LYS B O 1
ATOM 8602 N N . LEU B 1 427 ? 0.450 57.355 18.403 1.00 20.24 432 LEU B N 1
ATOM 8603 C CA . LEU B 1 427 ? -0.427 56.303 18.915 1.00 20.23 432 LEU B CA 1
ATOM 8604 C C . LEU B 1 427 ? -0.223 55.078 18.069 1.00 20.66 432 LEU B C 1
ATOM 8605 O O . LEU B 1 427 ? -0.672 55.136 16.913 1.00 23.12 432 LEU B O 1
ATOM 8610 N N . VAL B 1 428 ? 0.394 54.004 18.493 1.00 19.23 433 VAL B N 1
ATOM 8611 C CA . VAL B 1 428 ? 0.637 52.869 17.612 1.00 18.37 433 VAL B CA 1
ATOM 8612 C C . VAL B 1 428 ? -0.311 51.735 17.906 1.00 19.11 433 VAL B C 1
ATOM 8613 O O . VAL B 1 428 ? -0.312 50.668 17.259 1.00 18.55 433 VAL B O 1
ATOM 8617 N N . SER B 1 429 ? -1.137 51.979 18.926 1.00 17.90 434 SER B N 1
ATOM 8618 C CA . SER B 1 429 ? -2.151 50.966 19.306 1.00 15.67 434 SER B CA 1
ATOM 8619 C C . SER B 1 429 ? -3.065 51.650 20.314 1.00 16.93 434 SER B C 1
ATOM 8620 O O . SER B 1 429 ? -2.659 52.737 20.809 1.00 17.56 434 SER B O 1
ATOM 8623 N N . ALA B 1 430 ? -4.239 51.116 20.554 1.00 16.06 435 ALA B N 1
ATOM 8624 C CA . ALA B 1 430 ? -5.149 51.805 21.516 1.00 17.96 435 ALA B CA 1
ATOM 8625 C C . ALA B 1 430 ? -4.461 51.904 22.879 1.00 18.51 435 ALA B C 1
ATOM 8626 O O . ALA B 1 430 ? -3.807 50.915 23.237 1.00 18.87 435 ALA B O 1
ATOM 8628 N N . ASN B 1 431 ? -4.518 53.030 23.572 1.00 19.73 436 ASN B N 1
ATOM 8629 C CA . ASN B 1 431 ? -3.871 53.202 24.864 1.00 19.86 436 ASN B CA 1
ATOM 8630 C C . ASN B 1 431 ? -2.363 53.128 24.816 1.00 21.63 436 ASN B C 1
ATOM 8631 O O . ASN B 1 431 ? -1.780 53.139 25.927 1.00 23.17 436 ASN B O 1
ATOM 8636 N N . SER B 1 432 ? -1.721 53.032 23.648 1.00 21.04 437 SER B N 1
ATOM 8637 C CA . SER B 1 432 ? -0.271 52.886 23.633 1.00 17.21 437 SER B CA 1
ATOM 8638 C C . SER B 1 432 ? 0.434 53.937 22.823 1.00 19.94 437 SER B C 1
ATOM 8639 O O . SER B 1 432 ? 0.152 54.062 21.611 1.00 21.90 437 SER B O 1
ATOM 8642 N N . ILE B 1 433 ? 1.368 54.685 23.364 1.00 18.17 438 ILE B N 1
ATOM 8643 C CA . ILE B 1 433 ? 2.097 55.724 22.667 1.00 17.95 438 ILE B CA 1
ATOM 8644 C C . ILE B 1 433 ? 3.545 55.259 22.492 1.00 19.50 438 ILE B C 1
ATOM 8645 O O . ILE B 1 433 ? 4.122 54.903 23.518 1.00 19.19 438 ILE B O 1
ATOM 8650 N N . GLY B 1 434 ? 4.057 55.256 21.257 1.00 18.68 439 GLY B N 1
ATOM 8651 C CA . GLY B 1 434 ? 5.480 54.970 21.024 1.00 16.04 439 GLY B CA 1
ATOM 8652 C C . GLY B 1 434 ? 6.112 56.361 21.042 1.00 18.19 439 GLY B C 1
ATOM 8653 O O . GLY B 1 434 ? 5.775 57.197 20.192 1.00 17.17 439 GLY B O 1
ATOM 8654 N N . ILE B 1 435 ? 6.974 56.575 22.062 1.00 18.79 440 ILE B N 1
ATOM 8655 C CA . ILE B 1 435 ? 7.618 57.845 22.316 1.00 17.73 440 ILE B CA 1
ATOM 8656 C C . ILE B 1 435 ? 8.757 58.107 21.321 1.00 17.58 440 ILE B C 1
ATOM 8657 O O . ILE B 1 435 ? 9.579 57.197 21.031 1.00 17.85 440 ILE B O 1
ATOM 8662 N N . TYR B 1 436 ? 8.866 59.351 20.855 1.00 15.66 441 TYR B N 1
ATOM 8663 C CA . TYR B 1 436 ? 9.976 59.656 19.996 1.00 18.56 441 TYR B CA 1
ATOM 8664 C C . TYR B 1 436 ? 11.309 59.511 20.729 1.00 20.92 441 TYR B C 1
ATOM 8665 O O . TYR B 1 436 ? 11.441 59.862 21.922 1.00 23.49 441 TYR B O 1
ATOM 8674 N N . HIS B 1 437 ? 12.312 59.100 19.960 1.00 19.62 442 HIS B N 1
ATOM 8675 C CA . HIS B 1 437 ? 13.658 59.049 20.511 1.00 19.53 442 HIS B CA 1
ATOM 8676 C C . HIS B 1 437 ? 14.664 58.766 19.391 1.00 20.52 442 HIS B C 1
ATOM 8677 O O . HIS B 1 437 ? 14.235 58.405 18.306 1.00 19.32 442 HIS B O 1
ATOM 8684 N N . ASP B 1 438 ? 15.936 58.838 19.706 1.00 19.11 443 ASP B N 1
ATOM 8685 C CA . ASP B 1 438 ? 17.041 58.602 18.845 1.00 17.83 443 ASP B CA 1
ATOM 8686 C C . ASP B 1 438 ? 17.871 57.433 19.300 1.00 17.33 443 ASP B C 1
ATOM 8687 O O . ASP B 1 438 ? 17.815 57.032 20.454 1.00 19.65 443 ASP B O 1
ATOM 8692 N N . HIS B 1 439 ? 18.703 56.938 18.401 1.00 17.08 444 HIS B N 1
ATOM 8693 C CA . HIS B 1 439 ? 19.698 55.931 18.669 1.00 14.27 444 HIS B CA 1
ATOM 8694 C C . HIS B 1 439 ? 21.036 56.388 18.109 1.00 15.93 444 HIS B C 1
ATOM 8695 O O . HIS B 1 439 ? 21.090 56.513 16.881 1.00 18.40 444 HIS B O 1
ATOM 8702 N N . PHE B 1 440 ? 22.050 56.640 18.902 1.00 13.98 445 PHE B N 1
ATOM 8703 C CA . PHE B 1 440 ? 23.332 57.062 18.397 1.00 14.39 445 PHE B CA 1
ATOM 8704 C C . PHE B 1 440 ? 24.393 56.062 18.805 1.00 16.11 445 PHE B C 1
ATOM 8705 O O . PHE B 1 440 ? 24.349 55.519 19.902 1.00 19.22 445 PHE B O 1
ATOM 8713 N N . TYR B 1 441 ? 25.320 55.669 17.938 1.00 16.44 446 TYR B N 1
ATOM 8714 C CA . TYR B 1 441 ? 26.426 54.773 18.221 1.00 16.37 446 TYR B CA 1
ATOM 8715 C C . TYR B 1 441 ? 27.706 55.547 17.867 1.00 17.00 446 TYR B C 1
ATOM 8716 O O . TYR B 1 441 ? 27.639 56.458 17.045 1.00 20.25 446 TYR B O 1
ATOM 8725 N N . ILE B 1 442 ? 28.801 55.316 18.555 1.00 16.32 447 ILE B N 1
ATOM 8726 C CA . ILE B 1 442 ? 30.041 56.027 18.313 1.00 15.80 447 ILE B CA 1
ATOM 8727 C C . ILE B 1 442 ? 31.065 54.897 18.159 1.00 16.58 447 ILE B C 1
ATOM 8728 O O . ILE B 1 442 ? 31.201 54.058 19.052 1.00 16.62 447 ILE B O 1
ATOM 8733 N N . TYR B 1 443 ? 31.622 54.780 16.947 1.00 16.13 448 TYR B N 1
ATOM 8734 C CA . TYR B 1 443 ? 32.645 53.791 16.691 1.00 14.10 448 TYR B CA 1
ATOM 8735 C C . TYR B 1 443 ? 34.027 54.370 17.006 1.00 13.42 448 TYR B C 1
ATOM 8736 O O . TYR B 1 443 ? 34.231 55.545 16.712 1.00 14.94 448 TYR B O 1
ATOM 8745 N N . TYR B 1 444 ? 34.864 53.506 17.590 1.00 12.01 449 TYR B N 1
ATOM 8746 C CA . TYR B 1 444 ? 36.286 53.918 17.734 1.00 11.45 449 TYR B CA 1
ATOM 8747 C C . TYR B 1 444 ? 37.039 53.148 16.632 1.00 13.47 449 TYR B C 1
ATOM 8748 O O . TYR B 1 444 ? 36.922 51.881 16.575 1.00 13.72 449 TYR B O 1
ATOM 8757 N N . LEU B 1 445 ? 37.744 53.858 15.741 1.00 14.89 450 LEU B N 1
ATOM 8758 C CA . LEU B 1 445 ? 38.462 53.186 14.639 1.00 16.24 450 LEU B CA 1
ATOM 8759 C C . LEU B 1 445 ? 39.938 53.582 14.604 1.00 15.93 450 LEU B C 1
ATOM 8760 O O . LEU B 1 445 ? 40.302 54.645 14.083 1.00 16.36 450 LEU B O 1
ATOM 8765 N N . ASP B 1 446 ? 40.785 52.745 15.232 1.00 16.09 451 ASP B N 1
ATOM 8766 C CA . ASP B 1 446 ? 42.202 53.091 15.237 1.00 16.32 451 ASP B CA 1
ATOM 8767 C C . ASP B 1 446 ? 42.864 52.474 13.970 1.00 17.60 451 ASP B C 1
ATOM 8768 O O . ASP B 1 446 ? 43.462 51.366 13.863 1.00 14.34 451 ASP B O 1
ATOM 8773 N N . PHE B 1 447 ? 42.698 53.356 12.947 1.00 17.72 452 PHE B N 1
ATOM 8774 C CA . PHE B 1 447 ? 43.287 53.099 11.641 1.00 17.28 452 PHE B CA 1
ATOM 8775 C C . PHE B 1 447 ? 44.788 53.219 11.704 1.00 16.89 452 PHE B C 1
ATOM 8776 O O . PHE B 1 447 ? 45.211 54.314 12.162 1.00 17.77 452 PHE B O 1
ATOM 8784 N N . ASP B 1 448 ? 45.547 52.214 11.302 1.00 15.04 453 ASP B N 1
ATOM 8785 C CA . ASP B 1 448 ? 46.981 52.465 11.126 1.00 15.72 453 ASP B CA 1
ATOM 8786 C C . ASP B 1 448 ? 47.250 52.115 9.641 1.00 16.45 453 ASP B C 1
ATOM 8787 O O . ASP B 1 448 ? 47.658 50.990 9.343 1.00 15.22 453 ASP B O 1
ATOM 8792 N N . ILE B 1 449 ? 47.037 53.054 8.738 1.00 16.81 454 ILE B N 1
ATOM 8793 C CA . ILE B 1 449 ? 47.140 52.764 7.302 1.00 17.12 454 ILE B CA 1
ATOM 8794 C C . ILE B 1 449 ? 48.577 52.433 6.909 1.00 17.13 454 ILE B C 1
ATOM 8795 O O . ILE B 1 449 ? 49.457 53.296 6.810 1.00 16.86 454 ILE B O 1
ATOM 8800 N N . ASP B 1 450 ? 48.784 51.133 6.705 1.00 16.52 455 ASP B N 1
ATOM 8801 C CA . ASP B 1 450 ? 50.108 50.638 6.378 1.00 22.44 455 ASP B CA 1
ATOM 8802 C C . ASP B 1 450 ? 51.121 51.137 7.405 1.00 24.62 455 ASP B C 1
ATOM 8803 O O . ASP B 1 450 ? 52.281 51.370 7.046 1.00 27.16 455 ASP B O 1
ATOM 8808 N N . GLY B 1 451 ? 50.688 51.265 8.675 1.00 26.00 456 GLY B N 1
ATOM 8809 C CA . GLY B 1 451 ? 51.503 51.709 9.796 1.00 23.25 456 GLY B CA 1
ATOM 8810 C C . GLY B 1 451 ? 50.778 52.850 10.547 1.00 24.68 456 GLY B C 1
ATOM 8811 O O . GLY B 1 451 ? 49.684 53.293 10.179 1.00 22.98 456 GLY B O 1
ATOM 8812 N N . THR B 1 452 ? 51.460 53.414 11.557 1.00 23.69 457 THR B N 1
ATOM 8813 C CA . THR B 1 452 ? 50.898 54.348 12.515 1.00 23.97 457 THR B CA 1
ATOM 8814 C C . THR B 1 452 ? 50.920 55.798 12.096 1.00 23.82 457 THR B C 1
ATOM 8815 O O . THR B 1 452 ? 49.950 56.485 12.497 1.00 22.80 457 THR B O 1
ATOM 8819 N N . HIS B 1 453 ? 51.932 56.232 11.342 1.00 23.14 458 HIS B N 1
ATOM 8820 C CA . HIS B 1 453 ? 52.005 57.629 10.931 1.00 25.77 458 HIS B CA 1
ATOM 8821 C C . HIS B 1 453 ? 51.022 57.926 9.800 1.00 25.26 458 HIS B C 1
ATOM 8822 O O . HIS B 1 453 ? 51.293 57.549 8.652 1.00 24.00 458 HIS B O 1
ATOM 8829 N N . ASN B 1 454 ? 49.936 58.609 10.129 1.00 20.62 459 ASN B N 1
ATOM 8830 C CA . ASN B 1 454 ? 48.873 58.846 9.203 1.00 17.70 459 ASN B CA 1
ATOM 8831 C C . ASN B 1 454 ? 48.464 60.302 9.261 1.00 20.38 459 ASN B C 1
ATOM 8832 O O . ASN B 1 454 ? 48.881 61.012 10.159 1.00 22.53 459 ASN B O 1
ATOM 8837 N N . SER B 1 455 ? 47.726 60.760 8.252 1.00 21.39 460 SER B N 1
ATOM 8838 C CA . SER B 1 455 ? 47.128 62.079 8.271 1.00 21.89 460 SER B CA 1
ATOM 8839 C C . SER B 1 455 ? 45.658 61.905 7.859 1.00 21.16 460 SER B C 1
ATOM 8840 O O . SER B 1 455 ? 45.241 60.818 7.459 1.00 19.97 460 SER B O 1
ATOM 8843 N N . PHE B 1 456 ? 44.912 62.961 8.051 1.00 22.32 461 PHE B N 1
ATOM 8844 C CA . PHE B 1 456 ? 43.493 62.929 7.694 1.00 23.53 461 PHE B CA 1
ATOM 8845 C C . PHE B 1 456 ? 43.302 64.043 6.651 1.00 25.40 461 PHE B C 1
ATOM 8846 O O . PHE B 1 456 ? 43.670 65.212 6.859 1.00 25.87 461 PHE B O 1
ATOM 8854 N N . GLU B 1 457 ? 42.759 63.621 5.501 1.00 25.69 462 GLU B N 1
ATOM 8855 C CA . GLU B 1 457 ? 42.538 64.588 4.429 1.00 25.23 462 GLU B CA 1
ATOM 8856 C C . GLU B 1 457 ? 41.060 64.715 4.150 1.00 25.10 462 GLU B C 1
ATOM 8857 O O . GLU B 1 457 ? 40.307 63.760 4.153 1.00 24.06 462 GLU B O 1
ATOM 8863 N N . LYS B 1 458 ? 40.669 65.951 3.938 1.00 27.69 463 LYS B N 1
ATOM 8864 C CA . LYS B 1 458 ? 39.330 66.291 3.551 1.00 30.24 463 LYS B CA 1
ATOM 8865 C C . LYS B 1 458 ? 39.407 66.827 2.109 1.00 30.62 463 LYS B C 1
ATOM 8866 O O . LYS B 1 458 ? 39.945 67.898 1.811 1.00 30.28 463 LYS B O 1
ATOM 8872 N N . THR B 1 459 ? 38.855 65.981 1.225 1.00 30.23 464 THR B N 1
ATOM 8873 C CA . THR B 1 459 ? 38.752 66.351 -0.191 1.00 29.19 464 THR B CA 1
ATOM 8874 C C . THR B 1 459 ? 37.379 66.903 -0.563 1.00 28.80 464 THR B C 1
ATOM 8875 O O . THR B 1 459 ? 36.454 66.146 -0.831 1.00 27.50 464 THR B O 1
ATOM 8879 N N . SER B 1 460 ? 37.208 68.222 -0.574 1.00 27.86 465 SER B N 1
ATOM 8880 C CA . SER B 1 460 ? 35.935 68.761 -1.022 1.00 31.11 465 SER B CA 1
ATOM 8881 C C . SER B 1 460 ? 35.915 69.012 -2.544 1.00 30.24 465 SER B C 1
ATOM 8882 O O . SER B 1 460 ? 36.874 69.292 -3.264 1.00 28.52 465 SER B O 1
ATOM 8885 N N . LEU B 1 461 ? 34.698 68.863 -3.066 1.00 28.75 466 LEU B N 1
ATOM 8886 C CA . LEU B 1 461 ? 34.300 68.942 -4.434 1.00 28.05 466 LEU B CA 1
ATOM 8887 C C . LEU B 1 461 ? 33.821 70.369 -4.643 1.00 29.03 466 LEU B C 1
ATOM 8888 O O . LEU B 1 461 ? 32.829 70.691 -3.999 1.00 29.88 466 LEU B O 1
ATOM 8893 N N . LYS B 1 462 ? 34.513 71.139 -5.447 1.00 32.64 467 LYS B N 1
ATOM 8894 C CA . LYS B 1 462 ? 34.161 72.526 -5.699 1.00 35.83 467 LYS B CA 1
ATOM 8895 C C . LYS B 1 462 ? 33.566 72.739 -7.096 1.00 34.39 467 LYS B C 1
ATOM 8896 O O . LYS B 1 462 ? 34.136 72.136 -8.008 1.00 33.86 467 LYS B O 1
ATOM 8902 N N . THR B 1 463 ? 32.532 73.567 -7.193 1.00 32.59 468 THR B N 1
ATOM 8903 C CA . THR B 1 463 ? 31.968 73.970 -8.465 1.00 31.67 468 THR B CA 1
ATOM 8904 C C . THR B 1 463 ? 32.850 75.085 -9.037 1.00 32.26 468 THR B C 1
ATOM 8905 O O . THR B 1 463 ? 33.160 75.995 -8.276 1.00 31.47 468 THR B O 1
ATOM 8909 N N . VAL B 1 464 ? 33.254 75.017 -10.296 1.00 33.10 469 VAL B N 1
ATOM 8910 C CA . VAL B 1 464 ? 34.084 76.076 -10.868 1.00 33.23 469 VAL B CA 1
ATOM 8911 C C . VAL B 1 464 ? 33.279 76.740 -11.993 1.00 35.11 469 VAL B C 1
ATOM 8912 O O . VAL B 1 464 ? 32.894 75.973 -12.868 1.00 34.66 469 VAL B O 1
ATOM 8916 N N . ARG B 1 465 ? 33.038 78.024 -11.964 1.00 38.03 470 ARG B N 1
ATOM 8917 C CA . ARG B 1 465 ? 32.286 78.657 -13.048 1.00 41.88 470 ARG B CA 1
ATOM 8918 C C . ARG B 1 465 ? 33.235 79.187 -14.124 1.00 42.71 470 ARG B C 1
ATOM 8919 O O . ARG B 1 465 ? 34.234 79.847 -13.814 1.00 42.99 470 ARG B O 1
ATOM 8927 N N . ILE B 1 466 ? 33.004 78.850 -15.402 1.00 44.37 471 ILE B N 1
ATOM 8928 C CA . ILE B 1 466 ? 33.800 79.412 -16.505 1.00 46.54 471 ILE B CA 1
ATOM 8929 C C . ILE B 1 466 ? 33.237 80.794 -16.836 1.00 49.91 471 ILE B C 1
ATOM 8930 O O . ILE B 1 466 ? 32.047 81.008 -17.040 1.00 49.43 471 ILE B O 1
ATOM 8935 N N . LYS B 1 467 ? 34.132 81.772 -16.775 1.00 55.94 472 LYS B N 1
ATOM 8936 C CA . LYS B 1 467 ? 33.759 83.172 -16.992 1.00 62.04 472 LYS B CA 1
ATOM 8937 C C . LYS B 1 467 ? 34.328 83.675 -18.325 1.00 63.87 472 LYS B C 1
ATOM 8938 O O . LYS B 1 467 ? 33.650 84.240 -19.184 1.00 64.93 472 LYS B O 1
ATOM 8944 N N . ASP B 1 468 ? 35.623 83.407 -18.480 1.00 65.06 473 ASP B N 1
ATOM 8945 C CA . ASP B 1 468 ? 36.459 83.800 -19.580 1.00 65.83 473 ASP B CA 1
ATOM 8946 C C . ASP B 1 468 ? 36.207 83.192 -20.957 1.00 65.45 473 ASP B C 1
ATOM 8947 O O . ASP B 1 468 ? 37.123 83.197 -21.802 1.00 65.72 473 ASP B O 1
ATOM 8952 N N . GLY B 1 469 ? 35.021 82.646 -21.189 1.00 64.53 474 GLY B N 1
ATOM 8953 C CA . GLY B 1 469 ? 34.625 82.082 -22.452 1.00 62.57 474 GLY B CA 1
ATOM 8954 C C . GLY B 1 469 ? 35.568 81.071 -23.080 1.00 60.70 474 GLY B C 1
ATOM 8955 O O . GLY B 1 469 ? 35.378 80.680 -24.252 1.00 61.36 474 GLY B O 1
ATOM 8956 N N . SER B 1 470 ? 36.576 80.634 -22.339 1.00 57.62 475 SER B N 1
ATOM 8957 C CA . SER B 1 470 ? 37.500 79.650 -22.891 1.00 54.88 475 SER B CA 1
ATOM 8958 C C . SER B 1 470 ? 36.835 78.297 -23.070 1.00 53.80 475 SER B C 1
ATOM 8959 O O . SER B 1 470 ? 37.524 77.301 -23.358 1.00 54.44 475 SER B O 1
ATOM 8962 N N . SER B 1 471 ? 35.511 78.175 -22.889 1.00 51.22 476 SER B N 1
ATOM 8963 C CA . SER B 1 471 ? 34.837 76.879 -23.064 1.00 47.06 476 SER B CA 1
ATOM 8964 C C . SER B 1 471 ? 33.346 77.033 -23.345 1.00 45.04 476 SER B C 1
ATOM 8965 O O . SER B 1 471 ? 32.756 78.084 -23.049 1.00 43.73 476 SER B O 1
ATOM 8968 N N . LYS B 1 472 ? 32.747 75.977 -23.933 1.00 43.24 477 LYS B N 1
ATOM 8969 C CA . LYS B 1 472 ? 31.303 75.982 -24.207 1.00 41.53 477 LYS B CA 1
ATOM 8970 C C . LYS B 1 472 ? 30.489 75.713 -22.935 1.00 38.03 477 LYS B C 1
ATOM 8971 O O . LYS B 1 472 ? 29.347 76.138 -22.812 1.00 37.01 477 LYS B O 1
ATOM 8977 N N . ARG B 1 473 ? 31.102 74.996 -22.005 1.00 34.80 478 ARG B N 1
ATOM 8978 C CA . ARG B 1 473 ? 30.526 74.654 -20.711 1.00 32.21 478 ARG B CA 1
ATOM 8979 C C . ARG B 1 473 ? 30.506 75.903 -19.839 1.00 31.36 478 ARG B C 1
ATOM 8980 O O . ARG B 1 473 ? 31.458 76.657 -20.030 1.00 32.19 478 ARG B O 1
ATOM 8988 N N . LYS B 1 474 ? 29.505 76.142 -19.006 1.00 31.16 479 LYS B N 1
ATOM 8989 C CA . LYS B 1 474 ? 29.537 77.261 -18.067 1.00 30.25 479 LYS B CA 1
ATOM 8990 C C . LYS B 1 474 ? 30.177 76.903 -16.724 1.00 29.56 479 LYS B C 1
ATOM 8991 O O . LYS B 1 474 ? 30.536 77.783 -15.940 1.00 28.82 479 LYS B O 1
ATOM 8997 N N . SER B 1 475 ? 30.376 75.615 -16.472 1.00 28.05 480 SER B N 1
ATOM 8998 C CA . SER B 1 475 ? 30.867 75.116 -15.200 1.00 28.42 480 SER B CA 1
ATOM 8999 C C . SER B 1 475 ? 31.277 73.648 -15.216 1.00 27.75 480 SER B C 1
ATOM 9000 O O . SER B 1 475 ? 31.005 72.829 -16.099 1.00 29.86 480 SER B O 1
ATOM 9003 N N . TYR B 1 476 ? 32.036 73.277 -14.212 1.00 25.71 481 TYR B N 1
ATOM 9004 C CA . TYR B 1 476 ? 32.465 71.936 -13.924 1.00 23.92 481 TYR B CA 1
ATOM 9005 C C . TYR B 1 476 ? 32.834 71.931 -12.428 1.00 24.04 481 TYR B C 1
ATOM 9006 O O . TYR B 1 476 ? 32.955 73.027 -11.860 1.00 24.24 481 TYR B O 1
ATOM 9015 N N . TRP B 1 477 ? 33.016 70.745 -11.870 1.00 21.79 482 TRP B N 1
ATOM 9016 C CA . TRP B 1 477 ? 33.442 70.715 -10.468 1.00 21.63 482 TRP B CA 1
ATOM 9017 C C . TRP B 1 477 ? 34.854 70.130 -10.399 1.00 22.67 482 TRP B C 1
ATOM 9018 O O . TRP B 1 477 ? 35.215 69.361 -11.282 1.00 21.90 482 TRP B O 1
ATOM 9029 N N . THR B 1 478 ? 35.575 70.564 -9.356 1.00 24.84 483 THR B N 1
ATOM 9030 C CA . THR B 1 478 ? 36.891 69.897 -9.148 1.00 25.36 483 THR B CA 1
ATOM 9031 C C . THR B 1 478 ? 37.096 69.553 -7.672 1.00 26.16 483 THR B C 1
ATOM 9032 O O . THR B 1 478 ? 36.203 69.690 -6.819 1.00 26.22 483 THR B O 1
ATOM 9036 N N . THR B 1 479 ? 38.254 69.046 -7.301 1.00 26.11 484 THR B N 1
ATOM 9037 C CA . THR B 1 479 ? 38.539 68.701 -5.936 1.00 28.10 484 THR B CA 1
ATOM 9038 C C . THR B 1 479 ? 39.656 69.570 -5.345 1.00 30.77 484 THR B C 1
ATOM 9039 O O . THR B 1 479 ? 40.638 69.963 -5.965 1.00 30.73 484 THR B O 1
ATOM 9043 N N . GLU B 1 480 ? 39.522 69.831 -4.057 1.00 34.28 485 GLU B N 1
ATOM 9044 C CA . GLU B 1 480 ? 40.477 70.507 -3.204 1.00 37.00 485 GLU B CA 1
ATOM 9045 C C . GLU B 1 480 ? 40.688 69.709 -1.903 1.00 36.05 485 GLU B C 1
ATOM 9046 O O . GLU B 1 480 ? 39.783 69.644 -1.051 1.00 34.36 485 GLU B O 1
ATOM 9052 N N . THR B 1 481 ? 41.864 69.132 -1.758 1.00 34.74 486 THR B N 1
ATOM 9053 C CA . THR B 1 481 ? 42.187 68.351 -0.590 1.00 34.43 486 THR B CA 1
ATOM 9054 C C . THR B 1 481 ? 42.908 69.146 0.485 1.00 35.52 486 THR B C 1
ATOM 9055 O O . THR B 1 481 ? 43.911 69.783 0.162 1.00 35.41 486 THR B O 1
ATOM 9059 N N . GLN B 1 482 ? 42.444 69.057 1.718 1.00 35.34 487 GLN B N 1
ATOM 9060 C CA . GLN B 1 482 ? 43.197 69.732 2.800 1.00 37.01 487 GLN B CA 1
ATOM 9061 C C . GLN B 1 482 ? 43.586 68.731 3.862 1.00 34.93 487 GLN B C 1
ATOM 9062 O O . GLN B 1 482 ? 42.761 67.861 4.154 1.00 34.04 487 GLN B O 1
ATOM 9068 N N . THR B 1 483 ? 44.799 68.751 4.393 1.00 33.18 488 THR B N 1
ATOM 9069 C CA . THR B 1 483 ? 45.142 67.876 5.519 1.00 32.15 488 THR B CA 1
ATOM 9070 C C . THR B 1 483 ? 44.749 68.568 6.824 1.00 31.29 488 THR B C 1
ATOM 9071 O O . THR B 1 483 ? 45.083 69.765 6.939 1.00 32.43 488 THR B O 1
ATOM 9075 N N . ALA B 1 484 ? 44.018 67.877 7.674 1.00 29.04 489 ALA B N 1
ATOM 9076 C CA . ALA B 1 484 ? 43.680 68.439 8.997 1.00 27.59 489 ALA B CA 1
ATOM 9077 C C . ALA B 1 484 ? 44.973 68.517 9.820 1.00 25.91 489 ALA B C 1
ATOM 9078 O O . ALA B 1 484 ? 45.737 67.557 9.903 1.00 21.76 489 ALA B O 1
ATOM 9080 N N . LYS B 1 485 ? 45.260 69.692 10.370 1.00 27.47 490 LYS B N 1
ATOM 9081 C CA . LYS B 1 485 ? 46.452 69.920 11.191 1.00 30.98 490 LYS B CA 1
ATOM 9082 C C . LYS B 1 485 ? 46.266 69.586 12.676 1.00 29.34 490 LYS B C 1
ATOM 9083 O O . LYS B 1 485 ? 47.084 68.962 13.351 1.00 28.15 490 LYS B O 1
ATOM 9089 N N . THR B 1 486 ? 45.097 70.013 13.189 1.00 29.16 491 THR B N 1
ATOM 9090 C CA . THR B 1 486 ? 44.764 69.753 14.579 1.00 28.64 491 THR B CA 1
ATOM 9091 C C . THR B 1 486 ? 43.321 69.269 14.742 1.00 29.51 491 THR B C 1
ATOM 9092 O O . THR B 1 486 ? 42.472 69.384 13.868 1.00 28.29 491 THR B O 1
ATOM 9096 N N . GLU B 1 487 ? 43.122 68.778 15.975 1.00 28.92 492 GLU B N 1
ATOM 9097 C CA . GLU B 1 487 ? 41.855 68.153 16.306 1.00 29.45 492 GLU B CA 1
ATOM 9098 C C . GLU B 1 487 ? 40.716 69.106 16.006 1.00 29.11 492 GLU B C 1
ATOM 9099 O O . GLU B 1 487 ? 39.648 68.612 15.646 1.00 29.61 492 GLU B O 1
ATOM 9105 N N . SER B 1 488 ? 40.920 70.394 16.131 1.00 29.44 493 SER B N 1
ATOM 9106 C CA . SER B 1 488 ? 39.792 71.287 15.836 1.00 32.68 493 SER B CA 1
ATOM 9107 C C . SER B 1 488 ? 39.496 71.223 14.339 1.00 33.96 493 SER B C 1
ATOM 9108 O O . SER B 1 488 ? 38.396 71.566 13.912 1.00 35.42 493 SER B O 1
ATOM 9111 N N . ASP B 1 489 ? 40.522 70.820 13.581 1.00 34.10 494 ASP B N 1
ATOM 9112 C CA . ASP B 1 489 ? 40.326 70.772 12.129 1.00 33.96 494 ASP B CA 1
ATOM 9113 C C . ASP B 1 489 ? 39.548 69.533 11.694 1.00 32.37 494 ASP B C 1
ATOM 9114 O O . ASP B 1 489 ? 38.926 69.552 10.634 1.00 32.72 494 ASP B O 1
ATOM 9119 N N . ALA B 1 490 ? 39.629 68.473 12.482 1.00 29.58 495 ALA B N 1
ATOM 9120 C CA . ALA B 1 490 ? 39.013 67.205 12.186 1.00 25.55 495 ALA B CA 1
ATOM 9121 C C . ALA B 1 490 ? 37.663 66.974 12.832 1.00 25.25 495 ALA B C 1
ATOM 9122 O O . ALA B 1 490 ? 37.305 65.813 12.996 1.00 25.70 495 ALA B O 1
ATOM 9124 N N . LYS B 1 491 ? 36.881 67.970 13.196 1.00 25.17 496 LYS B N 1
ATOM 9125 C CA . LYS B 1 491 ? 35.531 67.805 13.727 1.00 26.40 496 LYS B CA 1
ATOM 9126 C C . LYS B 1 491 ? 34.510 67.984 12.614 1.00 26.42 496 LYS B C 1
ATOM 9127 O O . LYS B 1 491 ? 34.274 69.123 12.203 1.00 26.28 496 LYS B O 1
ATOM 9133 N N . ILE B 1 492 ? 33.849 66.914 12.170 1.00 26.70 497 ILE B N 1
ATOM 9134 C CA . ILE B 1 492 ? 33.131 67.065 10.896 1.00 26.32 497 ILE B CA 1
ATOM 9135 C C . ILE B 1 492 ? 31.636 66.895 10.982 1.00 24.73 497 ILE B C 1
ATOM 9136 O O . ILE B 1 492 ? 31.166 65.888 11.483 1.00 22.40 497 ILE B O 1
ATOM 9141 N N . THR B 1 493 ? 30.900 67.865 10.487 1.00 27.20 498 THR B N 1
ATOM 9142 C CA . THR B 1 493 ? 29.462 67.727 10.249 1.00 30.49 498 THR B CA 1
ATOM 9143 C C . THR B 1 493 ? 29.183 67.310 8.780 1.00 31.96 498 THR B C 1
ATOM 9144 O O . THR B 1 493 ? 29.310 68.109 7.841 1.00 33.64 498 THR B O 1
ATOM 9148 N N . ILE B 1 494 ? 28.816 66.046 8.613 1.00 30.73 499 ILE B N 1
ATOM 9149 C CA . ILE B 1 494 ? 28.574 65.487 7.307 1.00 30.44 499 ILE B CA 1
ATOM 9150 C C . ILE B 1 494 ? 27.266 66.053 6.776 1.00 32.75 499 ILE B C 1
ATOM 9151 O O . ILE B 1 494 ? 26.238 66.012 7.428 1.00 32.79 499 ILE B O 1
ATOM 9156 N N . GLY B 1 495 ? 27.307 66.632 5.584 1.00 37.11 500 GLY B N 1
ATOM 9157 C CA . GLY B 1 495 ? 26.112 67.126 4.910 1.00 41.12 500 GLY B CA 1
ATOM 9158 C C . GLY B 1 495 ? 26.174 68.589 4.547 1.00 43.78 500 GLY B C 1
ATOM 9159 O O . GL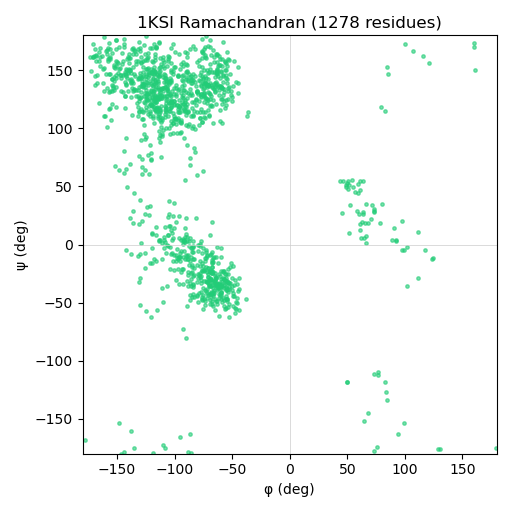Y B 1 495 ? 25.352 69.074 3.754 1.00 44.24 500 GLY B O 1
ATOM 9160 N N . LEU B 1 496 ? 27.160 69.317 5.089 1.00 46.79 501 LEU B N 1
ATOM 9161 C CA . LEU B 1 496 ? 27.234 70.752 4.759 1.00 48.94 501 LEU B CA 1
ATOM 9162 C C . LEU B 1 496 ? 27.692 71.092 3.346 1.00 49.32 501 LEU B C 1
ATOM 9163 O O . LEU B 1 496 ? 27.628 72.260 2.900 1.00 52.23 501 LEU B O 1
ATOM 9168 N N . ALA B 1 497 ? 28.165 70.089 2.612 1.00 46.56 502 ALA B N 1
ATOM 9169 C CA . ALA B 1 497 ? 28.855 70.249 1.350 1.00 42.76 502 ALA B CA 1
ATOM 9170 C C . ALA B 1 497 ? 29.622 68.932 1.116 1.00 39.28 502 ALA B C 1
ATOM 9171 O O . ALA B 1 497 ? 30.009 68.287 2.094 1.00 39.02 502 ALA B O 1
ATOM 9173 N N . PRO B 1 498 ? 29.803 68.600 -0.147 1.00 35.51 503 PRO B N 1
ATOM 9174 C CA . PRO B 1 498 ? 30.406 67.344 -0.548 1.00 30.98 503 PRO B CA 1
ATOM 9175 C C . PRO B 1 498 ? 31.907 67.367 -0.339 1.00 26.45 503 PRO B C 1
ATOM 9176 O O . PRO B 1 498 ? 32.555 68.392 -0.543 1.00 24.75 503 PRO B O 1
ATOM 9180 N N . ALA B 1 499 ? 32.402 66.223 0.085 1.00 22.93 504 ALA B N 1
ATOM 9181 C CA . ALA B 1 499 ? 33.803 66.036 0.413 1.00 23.06 504 ALA B CA 1
ATOM 9182 C C . ALA B 1 499 ? 34.066 64.544 0.561 1.00 22.03 504 ALA B C 1
ATOM 9183 O O . ALA B 1 499 ? 33.140 63.827 0.922 1.00 24.23 504 ALA B O 1
ATOM 9185 N N . GLU B 1 500 ? 35.212 64.015 0.200 1.00 20.14 505 GLU B N 1
ATOM 9186 C CA . GLU B 1 500 ? 35.547 62.650 0.544 1.00 20.01 505 GLU B CA 1
ATOM 9187 C C . GLU B 1 500 ? 36.419 62.791 1.830 1.00 19.78 505 GLU B C 1
ATOM 9188 O O . GLU B 1 500 ? 37.154 63.790 1.960 1.00 17.46 505 GLU B O 1
ATOM 9194 N N . LEU B 1 501 ? 36.275 61.806 2.724 1.00 18.18 506 LEU B N 1
ATOM 9195 C CA . LEU B 1 501 ? 37.017 61.832 3.995 1.00 16.43 506 LEU B CA 1
ATOM 9196 C C . LEU B 1 501 ? 37.948 60.660 4.003 1.00 15.20 506 LEU B C 1
ATOM 9197 O O . LEU B 1 501 ? 37.532 59.497 4.029 1.00 14.83 506 LEU B O 1
ATOM 9202 N N . VAL B 1 502 ? 39.244 60.962 3.973 1.00 15.77 507 VAL B N 1
ATOM 9203 C CA . VAL B 1 502 ? 40.183 59.844 3.795 1.00 17.77 507 VAL B CA 1
ATOM 9204 C C . VAL B 1 502 ? 41.310 59.919 4.835 1.00 18.05 507 VAL B C 1
ATOM 9205 O O . VAL B 1 502 ? 41.863 60.986 5.129 1.00 17.96 507 VAL B O 1
ATOM 9209 N N . VAL B 1 503 ? 41.658 58.712 5.262 1.00 15.94 508 VAL B N 1
ATOM 9210 C CA . VAL B 1 503 ? 42.801 58.616 6.178 1.00 18.23 508 VAL B CA 1
ATOM 9211 C C . VAL B 1 503 ? 43.974 58.086 5.362 1.00 16.81 508 VAL B C 1
ATOM 9212 O O . VAL B 1 503 ? 43.792 56.977 4.872 1.00 15.98 508 VAL B O 1
ATOM 9216 N N . VAL B 1 504 ? 45.093 58.772 5.263 1.00 18.44 509 VAL B N 1
ATOM 9217 C CA . VAL B 1 504 ? 46.170 58.308 4.388 1.00 20.35 509 VAL B CA 1
ATOM 9218 C C . VAL B 1 504 ? 47.457 58.118 5.171 1.00 21.73 509 VAL B C 1
ATOM 9219 O O . VAL B 1 504 ? 47.555 58.603 6.294 1.00 23.23 509 VAL B O 1
ATOM 9223 N N . ASN B 1 505 ? 48.402 57.404 4.563 1.00 22.52 510 ASN B N 1
ATOM 9224 C CA . ASN B 1 505 ? 49.773 57.346 5.051 1.00 21.17 510 ASN B CA 1
ATOM 9225 C C . ASN B 1 505 ? 50.562 58.245 4.089 1.00 23.97 510 ASN B C 1
ATOM 9226 O O . ASN B 1 505 ? 50.959 57.817 3.003 1.00 24.37 510 ASN B O 1
ATOM 9231 N N . PRO B 1 506 ? 50.744 59.513 4.478 1.00 25.79 511 PRO B N 1
ATOM 9232 C CA . PRO B 1 506 ? 51.472 60.468 3.649 1.00 24.64 511 PRO B CA 1
ATOM 9233 C C . PRO B 1 506 ? 52.897 60.075 3.355 1.00 25.98 511 PRO B C 1
ATOM 9234 O O . PRO B 1 506 ? 53.577 60.774 2.608 1.00 28.35 511 PRO B O 1
ATOM 9238 N N . ASN B 1 507 ? 53.455 59.002 3.846 1.00 25.47 512 ASN B N 1
ATOM 9239 C CA . ASN B 1 507 ? 54.781 58.509 3.661 1.00 25.81 512 ASN B CA 1
ATOM 9240 C C . ASN B 1 507 ? 54.928 57.365 2.651 1.00 26.60 512 ASN B C 1
ATOM 9241 O O . ASN B 1 507 ? 56.040 56.961 2.279 1.00 27.62 512 ASN B O 1
ATOM 9246 N N . ILE B 1 508 ? 53.832 56.745 2.268 1.00 25.76 513 ILE B N 1
ATOM 9247 C CA . ILE B 1 508 ? 53.847 55.636 1.319 1.00 25.76 513 ILE B CA 1
ATOM 9248 C C . ILE B 1 508 ? 52.933 56.042 0.157 1.00 26.03 513 ILE B C 1
ATOM 9249 O O . ILE B 1 508 ? 51.791 56.444 0.391 1.00 25.21 513 ILE B O 1
ATOM 9254 N N . LYS B 1 509 ? 53.527 56.003 -1.017 1.00 25.89 514 LYS B N 1
ATOM 9255 C CA . LYS B 1 509 ? 52.864 56.365 -2.267 1.00 26.13 514 LYS B CA 1
ATOM 9256 C C . LYS B 1 509 ? 52.762 55.230 -3.241 1.00 25.58 514 LYS B C 1
ATOM 9257 O O . LYS B 1 509 ? 53.612 54.333 -3.178 1.00 26.11 514 LYS B O 1
ATOM 9263 N N . THR B 1 510 ? 51.726 55.194 -4.085 1.00 25.33 515 THR B N 1
ATOM 9264 C CA . THR B 1 510 ? 51.705 54.191 -5.158 1.00 23.96 515 THR B CA 1
ATOM 9265 C C . THR B 1 510 ? 52.769 54.558 -6.207 1.00 23.68 515 THR B C 1
ATOM 9266 O O . THR B 1 510 ? 53.379 55.648 -6.175 1.00 22.53 515 THR B O 1
ATOM 9270 N N . ALA B 1 511 ? 52.983 53.626 -7.130 1.00 23.12 516 ALA B N 1
ATOM 9271 C CA . ALA B 1 511 ? 53.979 53.914 -8.196 1.00 23.67 516 ALA B CA 1
ATOM 9272 C C . ALA B 1 511 ? 53.693 55.220 -8.885 1.00 23.48 516 ALA B C 1
ATOM 9273 O O . ALA B 1 511 ? 54.630 55.960 -9.213 1.00 25.91 516 ALA B O 1
ATOM 9275 N N . VAL B 1 512 ? 52.455 55.650 -9.059 1.00 24.50 517 VAL B N 1
ATOM 9276 C CA . VAL B 1 512 ? 52.194 56.910 -9.769 1.00 26.40 517 VAL B CA 1
ATOM 9277 C C . VAL B 1 512 ? 52.228 58.119 -8.868 1.00 27.57 517 VAL B C 1
ATOM 9278 O O . VAL B 1 512 ? 51.983 59.278 -9.281 1.00 28.69 517 VAL B O 1
ATOM 9282 N N . GLY B 1 513 ? 52.466 57.836 -7.564 1.00 26.55 518 GLY B N 1
ATOM 9283 C CA . GLY B 1 513 ? 52.648 58.890 -6.581 1.00 23.73 518 GLY B CA 1
ATOM 9284 C C . GLY B 1 513 ? 51.439 59.247 -5.770 1.00 23.91 518 GLY B C 1
ATOM 9285 O O . GLY B 1 513 ? 51.412 60.372 -5.240 1.00 23.88 518 GLY B O 1
ATOM 9286 N N . ASN B 1 514 ? 50.442 58.347 -5.687 1.00 23.08 519 ASN B N 1
ATOM 9287 C CA . ASN B 1 514 ? 49.281 58.702 -4.842 1.00 23.82 519 ASN B CA 1
ATOM 9288 C C . ASN B 1 514 ? 49.509 58.127 -3.419 1.00 24.11 519 ASN B C 1
ATOM 9289 O O . ASN B 1 514 ? 50.130 57.069 -3.264 1.00 23.18 519 ASN B O 1
ATOM 9294 N N . GLU B 1 515 ? 49.046 58.881 -2.414 1.00 24.08 520 GLU B N 1
ATOM 9295 C CA . GLU B 1 515 ? 49.165 58.417 -1.006 1.00 22.69 520 GLU B CA 1
ATOM 9296 C C . GLU B 1 515 ? 48.126 57.319 -0.781 1.00 20.62 520 GLU B C 1
ATOM 9297 O O . GLU B 1 515 ? 46.954 57.439 -1.152 1.00 20.00 520 GLU B O 1
ATOM 9303 N N . VAL B 1 516 ? 48.594 56.217 -0.221 1.00 20.36 521 VAL B N 1
ATOM 9304 C CA . VAL B 1 516 ? 47.692 55.105 0.134 1.00 20.18 521 VAL B CA 1
ATOM 9305 C C . VAL B 1 516 ? 46.704 55.580 1.189 1.00 21.15 521 VAL B C 1
ATOM 9306 O O . VAL B 1 516 ? 47.086 56.319 2.110 1.00 22.85 521 VAL B O 1
ATOM 9310 N N . GLY B 1 517 ? 45.415 55.233 1.133 1.00 20.58 522 GLY B N 1
ATOM 9311 C CA . GLY B 1 517 ? 44.408 55.804 2.018 1.00 15.19 522 GLY B CA 1
ATOM 9312 C C . GLY B 1 517 ? 43.215 54.879 2.061 1.00 15.35 522 GLY B C 1
ATOM 9313 O O . GLY B 1 517 ? 43.115 53.900 1.334 1.00 14.20 522 GLY B O 1
ATOM 9314 N N . TYR B 1 518 ? 42.320 55.073 3.013 1.00 14.93 523 TYR B N 1
ATOM 9315 C CA . TYR B 1 518 ? 41.071 54.348 3.126 1.00 14.35 523 TYR B CA 1
ATOM 9316 C C . TYR B 1 518 ? 40.052 55.496 3.323 1.00 15.41 523 TYR B C 1
ATOM 9317 O O . TYR B 1 518 ? 40.414 56.493 3.970 1.00 16.23 523 TYR B O 1
ATOM 9326 N N . ARG B 1 519 ? 38.876 55.335 2.751 1.00 15.76 524 ARG B N 1
ATOM 9327 C CA . ARG B 1 519 ? 37.963 56.458 2.942 1.00 19.20 524 ARG B CA 1
ATOM 9328 C C . ARG B 1 519 ? 36.679 55.901 3.544 1.00 18.04 524 ARG B C 1
ATOM 9329 O O . ARG B 1 519 ? 36.438 54.722 3.410 1.00 15.43 524 ARG B O 1
ATOM 9337 N N . LEU B 1 520 ? 35.943 56.789 4.182 1.00 17.84 525 LEU B N 1
ATOM 9338 C CA . LEU B 1 520 ? 34.732 56.382 4.888 1.00 18.13 525 LEU B CA 1
ATOM 9339 C C . LEU B 1 520 ? 33.560 56.793 4.013 1.00 17.86 525 LEU B C 1
ATOM 9340 O O . LEU B 1 520 ? 33.455 57.967 3.630 1.00 16.49 525 LEU B O 1
ATOM 9345 N N . ILE B 1 521 ? 32.756 55.767 3.674 1.00 16.80 526 ILE B N 1
ATOM 9346 C CA . ILE B 1 521 ? 31.550 56.085 2.863 1.00 16.93 526 ILE B CA 1
ATOM 9347 C C . ILE B 1 521 ? 30.394 55.935 3.849 1.00 17.51 526 ILE B C 1
ATOM 9348 O O . ILE B 1 521 ? 29.967 54.815 4.163 1.00 18.80 526 ILE B O 1
ATOM 9353 N N . PRO B 1 522 ? 29.931 57.057 4.363 1.00 18.33 527 PRO B N 1
ATOM 9354 C CA . PRO B 1 522 ? 28.924 57.047 5.412 1.00 19.15 527 PRO B CA 1
ATOM 9355 C C . PRO B 1 522 ? 27.496 56.851 4.959 1.00 20.19 527 PRO B C 1
ATOM 9356 O O . PRO B 1 522 ? 27.143 57.082 3.796 1.00 20.19 527 PRO B O 1
ATOM 9360 N N . ALA B 1 523 ? 26.599 56.371 5.836 1.00 19.42 528 ALA B N 1
ATOM 9361 C CA . ALA B 1 523 ? 25.160 56.356 5.578 1.00 18.88 528 ALA B CA 1
ATOM 9362 C C . ALA B 1 523 ? 24.561 57.753 5.705 1.00 18.37 528 ALA B C 1
ATOM 9363 O O . ALA B 1 523 ? 25.225 58.725 6.115 1.00 18.31 528 ALA B O 1
ATOM 9365 N N . ILE B 1 524 ? 23.313 57.953 5.280 1.00 19.53 529 ILE B N 1
ATOM 9366 C CA . ILE B 1 524 ? 22.734 59.311 5.433 1.00 22.05 529 ILE B CA 1
ATOM 9367 C C . ILE B 1 524 ? 22.849 59.684 6.921 1.00 24.13 529 ILE B C 1
ATOM 9368 O O . ILE B 1 524 ? 22.402 58.960 7.825 1.00 23.72 529 ILE B O 1
ATOM 9373 N N . PRO B 1 525 ? 23.470 60.806 7.273 1.00 25.99 530 PRO B N 1
ATOM 9374 C CA . PRO B 1 525 ? 23.741 61.171 8.654 1.00 26.10 530 PRO B CA 1
ATOM 9375 C C . PRO B 1 525 ? 22.603 61.716 9.463 1.00 25.77 530 PRO B C 1
ATOM 9376 O O . PRO B 1 525 ? 21.796 62.506 8.989 1.00 26.72 530 PRO B O 1
ATOM 9380 N N . ALA B 1 526 ? 22.565 61.303 10.734 1.00 28.31 531 ALA B N 1
ATOM 9381 C CA . ALA B 1 526 ? 21.591 61.941 11.673 1.00 26.94 531 ALA B CA 1
ATOM 9382 C C . ALA B 1 526 ? 22.390 62.943 12.495 1.00 27.28 531 ALA B C 1
ATOM 9383 O O . ALA B 1 526 ? 23.598 62.753 12.680 1.00 29.03 531 ALA B O 1
ATOM 9385 N N . HIS B 1 527 ? 21.788 64.059 12.885 1.00 27.39 532 HIS B N 1
ATOM 9386 C CA . HIS B 1 527 ? 22.465 65.026 13.744 1.00 26.88 532 HIS B CA 1
ATOM 9387 C C . HIS B 1 527 ? 21.627 65.147 15.020 1.00 26.13 532 HIS B C 1
ATOM 9388 O O . HIS B 1 527 ? 20.447 64.800 15.013 1.00 24.87 532 HIS B O 1
ATOM 9395 N N . PRO B 1 528 ? 22.244 65.589 16.108 1.00 26.14 533 PRO B N 1
ATOM 9396 C CA . PRO B 1 528 ? 21.554 65.773 17.373 1.00 24.71 533 PRO B CA 1
ATOM 9397 C C . PRO B 1 528 ? 20.441 66.798 17.270 1.00 23.36 533 PRO B C 1
ATOM 9398 O O . PRO B 1 528 ? 20.686 67.854 16.673 1.00 23.47 533 PRO B O 1
ATOM 9402 N N . LEU B 1 529 ? 19.270 66.532 17.852 1.00 22.74 534 LEU B N 1
ATOM 9403 C CA . LEU B 1 529 ? 18.169 67.482 17.852 1.00 23.16 534 LEU B CA 1
ATOM 9404 C C . LEU B 1 529 ? 17.869 68.121 19.207 1.00 24.18 534 LEU B C 1
ATOM 9405 O O . LEU B 1 529 ? 16.877 68.838 19.324 1.00 23.82 534 LEU B O 1
ATOM 9410 N N . LEU B 1 530 ? 18.701 67.864 20.211 1.00 24.70 535 LEU B N 1
ATOM 9411 C CA . LEU B 1 530 ? 18.650 68.440 21.551 1.00 25.05 535 LEU B CA 1
ATOM 9412 C C . LEU B 1 530 ? 19.504 69.719 21.577 1.00 24.89 535 LEU B C 1
ATOM 9413 O O . LEU B 1 530 ? 20.414 69.734 20.733 1.00 26.13 535 LEU B O 1
ATOM 9418 N N . THR B 1 531 ? 19.247 70.669 22.463 1.00 24.96 536 THR B N 1
ATOM 9419 C CA . THR B 1 531 ? 20.188 71.821 22.529 1.00 24.71 536 THR B CA 1
ATOM 9420 C C . THR B 1 531 ? 21.503 71.331 23.100 1.00 25.74 536 THR B C 1
ATOM 9421 O O . THR B 1 531 ? 21.663 70.328 23.818 1.00 22.87 536 THR B O 1
ATOM 9425 N N . GLU B 1 532 ? 22.592 71.968 22.713 1.00 29.38 537 GLU B N 1
ATOM 9426 C CA . GLU B 1 532 ? 23.925 71.651 23.149 1.00 35.30 537 GLU B CA 1
ATOM 9427 C C . GLU B 1 532 ? 24.148 71.787 24.658 1.00 35.85 537 GLU B C 1
ATOM 9428 O O . GLU B 1 532 ? 25.044 71.155 25.227 1.00 37.03 537 GLU B O 1
ATOM 9434 N N . ASP B 1 533 ? 23.362 72.608 25.312 1.00 35.83 538 ASP B N 1
ATOM 9435 C CA . ASP B 1 533 ? 23.368 72.890 26.721 1.00 36.45 538 ASP B CA 1
ATOM 9436 C C . ASP B 1 533 ? 22.399 71.993 27.481 1.00 34.80 538 ASP B C 1
ATOM 9437 O O . ASP B 1 533 ? 22.410 72.015 28.716 1.00 35.27 538 ASP B O 1
ATOM 9442 N N . ASP B 1 534 ? 21.539 71.263 26.776 1.00 31.34 539 ASP B N 1
ATOM 9443 C CA . ASP B 1 534 ? 20.662 70.364 27.490 1.00 30.30 539 ASP B CA 1
ATOM 9444 C C . ASP B 1 534 ? 21.549 69.349 28.204 1.00 30.44 539 ASP B C 1
ATOM 9445 O O . ASP B 1 534 ? 22.608 69.018 27.660 1.00 30.17 539 ASP B O 1
ATOM 9450 N N . TYR B 1 535 ? 21.166 68.897 29.395 1.00 28.77 540 TYR B N 1
ATOM 9451 C CA . TYR B 1 535 ? 21.983 67.966 30.130 1.00 30.01 540 TYR B CA 1
ATOM 9452 C C . TYR B 1 535 ? 22.393 66.664 29.460 1.00 27.56 540 TYR B C 1
ATOM 9453 O O . TYR B 1 535 ? 23.603 66.366 29.533 1.00 28.47 540 TYR B O 1
ATOM 9462 N N . PRO B 1 536 ? 21.472 65.859 28.943 1.00 25.47 541 PRO B N 1
ATOM 9463 C CA . PRO B 1 536 ? 21.823 64.628 28.246 1.00 24.27 541 PRO B CA 1
ATOM 9464 C C . PRO B 1 536 ? 22.785 64.909 27.080 1.00 23.98 541 PRO B C 1
ATOM 9465 O O . PRO B 1 536 ? 23.703 64.093 26.844 1.00 22.18 541 PRO B O 1
ATOM 9469 N N . GLN B 1 537 ? 22.665 66.087 26.451 1.00 23.60 542 GLN B N 1
ATOM 9470 C CA . GLN B 1 537 ? 23.473 66.482 25.304 1.00 24.49 542 GLN B CA 1
ATOM 9471 C C . GLN B 1 537 ? 24.917 66.790 25.671 1.00 25.09 542 GLN B C 1
ATOM 9472 O O . GLN B 1 537 ? 25.894 66.609 24.922 1.00 24.13 542 GLN B O 1
ATOM 9478 N N . ILE B 1 538 ? 25.041 67.310 26.913 1.00 25.33 543 ILE B N 1
ATOM 9479 C CA . ILE B 1 538 ? 26.362 67.641 27.450 1.00 22.73 543 ILE B CA 1
ATOM 9480 C C . ILE B 1 538 ? 27.087 66.334 27.806 1.00 21.81 543 ILE B C 1
ATOM 9481 O O . ILE B 1 538 ? 28.260 66.072 27.530 1.00 21.54 543 ILE B O 1
ATOM 9486 N N . ARG B 1 539 ? 26.336 65.513 28.522 1.00 19.68 544 ARG B N 1
ATOM 9487 C CA . ARG B 1 539 ? 26.799 64.193 28.911 1.00 18.17 544 ARG B CA 1
ATOM 9488 C C . ARG B 1 539 ? 27.102 63.395 27.644 1.00 20.40 544 ARG B C 1
ATOM 9489 O O . ARG B 1 539 ? 28.073 62.633 27.587 1.00 17.61 544 ARG B O 1
ATOM 9497 N N . GLY B 1 540 ? 26.246 63.521 26.602 1.00 20.91 545 GLY B N 1
ATOM 9498 C CA . GLY B 1 540 ? 26.484 62.818 25.349 1.00 21.53 545 GLY B CA 1
ATOM 9499 C C . GLY B 1 540 ? 27.094 63.659 24.229 1.00 22.79 545 GLY B C 1
ATOM 9500 O O . GLY B 1 540 ? 26.778 63.451 23.044 1.00 21.02 545 GLY B O 1
ATOM 9501 N N . ALA B 1 541 ? 27.972 64.592 24.569 1.00 21.83 546 ALA B N 1
ATOM 9502 C CA . ALA B 1 541 ? 28.471 65.580 23.619 1.00 21.80 546 ALA B CA 1
ATOM 9503 C C . ALA B 1 541 ? 29.299 64.954 22.502 1.00 21.33 546 ALA B C 1
ATOM 9504 O O . ALA B 1 541 ? 29.697 65.629 21.549 1.00 21.98 546 ALA B O 1
ATOM 9506 N N . PHE B 1 542 ? 29.643 63.683 22.655 1.00 21.12 547 PHE B N 1
ATOM 9507 C CA . PHE B 1 542 ? 30.420 63.029 21.614 1.00 23.00 547 PHE B CA 1
ATOM 9508 C C . PHE B 1 542 ? 29.600 62.854 20.320 1.00 22.56 547 PHE B C 1
ATOM 9509 O O . PHE B 1 542 ? 30.188 62.534 19.282 1.00 22.97 547 PHE B O 1
ATOM 9517 N N . THR B 1 543 ? 28.292 63.032 20.326 1.00 21.25 548 THR B N 1
ATOM 9518 C CA . THR B 1 543 ? 27.447 62.944 19.156 1.00 20.77 548 THR B CA 1
ATOM 9519 C C . THR B 1 543 ? 27.275 64.288 18.441 1.00 22.68 548 THR B C 1
ATOM 9520 O O . THR B 1 543 ? 26.427 64.444 17.559 1.00 23.64 548 THR B O 1
ATOM 9524 N N . ASN B 1 544 ? 28.059 65.265 18.866 1.00 23.92 549 ASN B N 1
ATOM 9525 C CA . ASN B 1 544 ? 27.952 66.586 18.283 1.00 24.41 549 ASN B CA 1
ATOM 9526 C C . ASN B 1 544 ? 28.590 66.646 16.891 1.00 23.98 549 ASN B C 1
ATOM 9527 O O . ASN B 1 544 ? 28.376 67.653 16.198 1.00 22.60 549 ASN B O 1
ATOM 9532 N N . TYR B 1 545 ? 29.447 65.717 16.504 1.00 22.94 550 TYR B N 1
ATOM 9533 C CA . TYR B 1 545 ? 30.033 65.680 15.159 1.00 22.31 550 TYR B CA 1
ATOM 9534 C C . TYR B 1 545 ? 29.839 64.244 14.652 1.00 22.94 550 TYR B C 1
ATOM 9535 O O . TYR B 1 545 ? 29.845 63.295 15.472 1.00 22.22 550 TYR B O 1
ATOM 9544 N N . ASN B 1 546 ? 29.668 64.164 13.337 1.00 20.90 551 ASN B N 1
ATOM 9545 C CA . ASN B 1 546 ? 29.562 62.828 12.712 1.00 18.83 551 ASN B CA 1
ATOM 9546 C C . ASN B 1 546 ? 30.930 62.180 12.672 1.00 15.94 551 ASN B C 1
ATOM 9547 O O . ASN B 1 546 ? 31.049 60.956 12.775 1.00 16.46 551 ASN B O 1
ATOM 9552 N N . VAL B 1 547 ? 31.981 62.971 12.540 1.00 16.42 552 VAL B N 1
ATOM 9553 C CA . VAL B 1 547 ? 33.336 62.422 12.469 1.00 18.31 552 VAL B CA 1
ATOM 9554 C C . VAL B 1 547 ? 34.270 63.263 13.353 1.00 19.57 552 VAL B C 1
ATOM 9555 O O . VAL B 1 547 ? 34.184 64.501 13.383 1.00 20.42 552 VAL B O 1
ATOM 9559 N N . TRP B 1 548 ? 35.170 62.551 14.074 1.00 19.96 553 TRP B N 1
ATOM 9560 C CA . TRP B 1 548 ? 36.206 63.260 14.837 1.00 19.47 553 TRP B CA 1
ATOM 9561 C C . TRP B 1 548 ? 37.504 62.476 14.640 1.00 18.04 553 TRP B C 1
ATOM 9562 O O . TRP B 1 548 ? 37.385 61.250 14.473 1.00 18.54 553 TRP B O 1
ATOM 9573 N N . VAL B 1 549 ? 38.633 63.143 14.672 1.00 17.08 554 VAL B N 1
ATOM 9574 C CA . VAL B 1 549 ? 39.911 62.423 14.576 1.00 17.36 554 VAL B CA 1
ATOM 9575 C C . VAL B 1 549 ? 40.743 62.974 15.729 1.00 19.01 554 VAL B C 1
ATOM 9576 O O . VAL B 1 549 ? 40.771 64.193 15.973 1.00 19.54 554 VAL B O 1
ATOM 9580 N N . THR B 1 550 ? 41.403 62.079 16.444 1.00 19.44 555 THR B N 1
ATOM 9581 C CA . THR B 1 550 ? 42.186 62.490 17.605 1.00 18.18 555 THR B CA 1
ATOM 9582 C C . THR B 1 550 ? 43.576 61.861 17.563 1.00 18.73 555 THR B C 1
ATOM 9583 O O . THR B 1 550 ? 43.814 60.828 16.939 1.00 14.41 555 THR B O 1
ATOM 9587 N N . ALA B 1 551 ? 44.469 62.554 18.298 1.00 20.97 556 ALA B N 1
ATOM 9588 C CA . ALA B 1 551 ? 45.798 61.935 18.524 1.00 22.15 556 ALA B CA 1
ATOM 9589 C C . ALA B 1 551 ? 45.569 60.710 19.388 1.00 22.62 556 ALA B C 1
ATOM 9590 O O . ALA B 1 551 ? 44.764 60.668 20.330 1.00 23.56 556 ALA B O 1
ATOM 9592 N N . TYR B 1 552 ? 46.180 59.564 19.049 1.00 24.26 557 TYR B N 1
ATOM 9593 C CA . TYR B 1 552 ? 46.108 58.344 19.804 1.00 24.22 557 TYR B CA 1
ATOM 9594 C C . TYR B 1 552 ? 46.598 58.522 21.264 1.00 27.60 557 TYR B C 1
ATOM 9595 O O . TYR B 1 552 ? 47.677 59.058 21.569 1.00 27.67 557 TYR B O 1
ATOM 9604 N N . ASN B 1 553 ? 45.794 58.032 22.194 1.00 28.91 558 ASN B N 1
ATOM 9605 C CA . ASN B 1 553 ? 46.024 58.036 23.613 1.00 30.22 558 ASN B CA 1
ATOM 9606 C C . ASN B 1 553 ? 45.477 56.733 24.204 1.00 30.31 558 ASN B C 1
ATOM 9607 O O . ASN B 1 553 ? 44.253 56.573 24.125 1.00 29.91 558 ASN B O 1
ATOM 9612 N N . ARG B 1 554 ? 46.324 55.899 24.781 1.00 29.56 559 ARG B N 1
ATOM 9613 C CA . ARG B 1 554 ? 45.887 54.610 25.294 1.00 31.30 559 ARG B CA 1
ATOM 9614 C C . ARG B 1 554 ? 44.771 54.776 26.314 1.00 30.73 559 ARG B C 1
ATOM 9615 O O . ARG B 1 554 ? 43.976 53.872 26.532 1.00 30.86 559 ARG B O 1
ATOM 9623 N N . THR B 1 555 ? 44.644 55.937 26.949 1.00 29.70 560 THR B N 1
ATOM 9624 C CA . THR B 1 555 ? 43.588 56.119 27.927 1.00 30.24 560 THR B CA 1
ATOM 9625 C C . THR B 1 555 ? 42.357 56.775 27.338 1.00 29.59 560 THR B C 1
ATOM 9626 O O . THR B 1 555 ? 41.321 56.811 28.038 1.00 29.96 560 THR B O 1
ATOM 9630 N N . GLU B 1 556 ? 42.403 57.302 26.109 1.00 27.61 561 GLU B N 1
ATOM 9631 C CA . GLU B 1 556 ? 41.116 57.841 25.599 1.00 26.48 561 GLU B CA 1
ATOM 9632 C C . GLU B 1 556 ? 40.422 56.652 24.937 1.00 25.07 561 GLU B C 1
ATOM 9633 O O . GLU B 1 556 ? 40.844 56.247 23.859 1.00 26.17 561 GLU B O 1
ATOM 9639 N N . LYS B 1 557 ? 39.433 56.050 25.553 1.00 21.80 562 LYS B N 1
ATOM 9640 C CA . LYS B 1 557 ? 38.746 54.896 25.121 1.00 20.46 562 LYS B CA 1
ATOM 9641 C C . LYS B 1 557 ? 37.216 54.913 25.106 1.00 20.58 562 LYS B C 1
ATOM 9642 O O . LYS B 1 557 ? 36.659 54.148 24.305 1.00 19.35 562 LYS B O 1
ATOM 9648 N N . TRP B 1 558 ? 36.589 55.633 26.022 1.00 18.81 563 TRP B N 1
ATOM 9649 C CA . TRP B 1 558 ? 35.135 55.584 26.154 1.00 18.53 563 TRP B CA 1
ATOM 9650 C C . TRP B 1 558 ? 34.671 57.016 25.925 1.00 19.86 563 TRP B C 1
ATOM 9651 O O . TRP B 1 558 ? 35.103 57.880 26.669 1.00 21.81 563 TRP B O 1
ATOM 9662 N N . ALA B 1 559 ? 33.830 57.211 24.915 1.00 19.46 564 ALA B N 1
ATOM 9663 C CA . ALA B 1 559 ? 33.560 58.561 24.457 1.00 17.95 564 ALA B CA 1
ATOM 9664 C C . ALA B 1 559 ? 32.726 59.339 25.441 1.00 16.95 564 ALA B C 1
ATOM 9665 O O . ALA B 1 559 ? 32.822 60.555 25.331 1.00 19.88 564 ALA B O 1
ATOM 9667 N N . GLY B 1 560 ? 31.887 58.712 26.240 1.00 17.25 565 GLY B N 1
ATOM 9668 C CA . GLY B 1 560 ? 31.092 59.434 27.231 1.00 19.82 565 GLY B CA 1
ATOM 9669 C C . GLY B 1 560 ? 31.780 59.493 28.625 1.00 21.95 565 GLY B C 1
ATOM 9670 O O . GLY B 1 560 ? 31.195 59.971 29.582 1.00 22.84 565 GLY B O 1
ATOM 9671 N N . GLY B 1 561 ? 32.997 59.007 28.768 1.00 21.97 566 GLY B N 1
ATOM 9672 C CA . GLY B 1 561 ? 33.861 58.988 29.908 1.00 19.26 566 GLY B CA 1
ATOM 9673 C C . GLY B 1 561 ? 33.987 57.610 30.534 1.00 18.36 566 GLY B C 1
ATOM 9674 O O . GLY B 1 561 ? 33.208 56.659 30.315 1.00 17.01 566 GLY B O 1
ATOM 9675 N N . LEU B 1 562 ? 34.996 57.520 31.413 1.00 19.80 567 LEU B N 1
ATOM 9676 C CA . LEU B 1 562 ? 35.207 56.259 32.154 1.00 18.47 567 LEU B CA 1
ATOM 9677 C C . LEU B 1 562 ? 34.020 55.953 33.057 1.00 17.55 567 LEU B C 1
ATOM 9678 O O . LEU B 1 562 ? 33.659 54.778 33.219 1.00 16.01 567 LEU B O 1
ATOM 9683 N N . TYR B 1 563 ? 33.417 57.009 33.635 1.00 15.77 568 TYR B N 1
ATOM 9684 C CA . TYR B 1 563 ? 32.281 56.780 34.543 1.00 15.68 568 TYR B CA 1
ATOM 9685 C C . TYR B 1 563 ? 31.090 57.497 33.942 1.00 14.04 568 TYR B C 1
ATOM 9686 O O . TYR B 1 563 ? 31.134 58.744 33.860 1.00 17.80 568 TYR B O 1
ATOM 9695 N N . VAL B 1 564 ? 30.042 56.786 33.616 1.00 15.14 569 VAL B N 1
ATOM 9696 C CA . VAL B 1 564 ? 28.935 57.403 32.874 1.00 15.70 569 VAL B CA 1
ATOM 9697 C 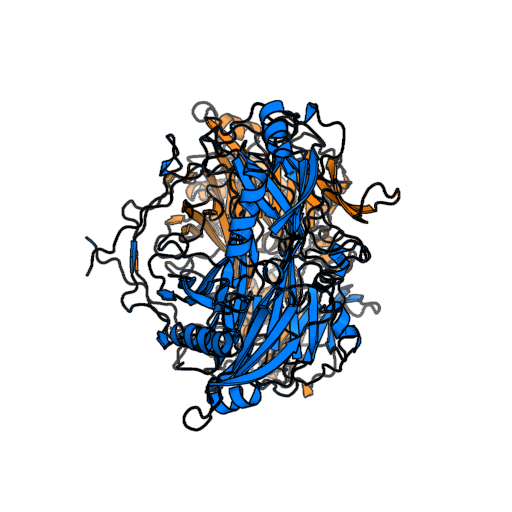C . VAL B 1 564 ? 27.667 57.563 33.680 1.00 15.70 569 VAL B C 1
ATOM 9698 O O . VAL B 1 564 ? 26.907 58.555 33.500 1.00 16.18 569 VAL B O 1
ATOM 9702 N N . ASP B 1 565 ? 27.307 56.622 34.548 1.00 16.19 570 ASP B N 1
ATOM 9703 C CA . ASP B 1 565 ? 26.063 56.816 35.346 1.00 17.13 570 ASP B CA 1
ATOM 9704 C C . ASP B 1 565 ? 26.134 58.085 36.183 1.00 18.02 570 ASP B C 1
ATOM 9705 O O . ASP B 1 565 ? 27.090 58.245 36.959 1.00 17.47 570 ASP B O 1
ATOM 9710 N N . HIS B 1 566 ? 25.200 59.020 35.986 1.00 18.18 571 HIS B N 1
ATOM 9711 C CA . HIS B 1 566 ? 25.227 60.254 36.778 1.00 18.76 571 HIS B CA 1
ATOM 9712 C C . HIS B 1 566 ? 26.409 61.099 36.429 1.00 20.05 571 HIS B C 1
ATOM 9713 O O . HIS B 1 566 ? 26.738 61.995 37.212 1.00 22.67 571 HIS B O 1
ATOM 9720 N N . SER B 1 567 ? 27.055 60.906 35.291 1.00 21.01 572 SER B N 1
ATOM 9721 C CA . SER B 1 567 ? 28.226 61.667 34.862 1.00 19.29 572 SER B CA 1
ATOM 9722 C C . SER B 1 567 ? 27.813 63.106 34.697 1.00 18.71 572 SER B C 1
ATOM 9723 O O . SER B 1 567 ? 26.615 63.336 34.582 1.00 19.17 572 SER B O 1
ATOM 9726 N N . ARG B 1 568 ? 28.719 64.035 34.650 1.00 21.91 573 ARG B N 1
ATOM 9727 C CA . ARG B 1 568 ? 28.340 65.433 34.421 1.00 27.42 573 ARG B CA 1
ATOM 9728 C C . ARG B 1 568 ? 28.918 65.952 33.115 1.00 29.43 573 ARG B C 1
ATOM 9729 O O . ARG B 1 568 ? 28.880 67.151 32.832 1.00 31.64 573 ARG B O 1
ATOM 9737 N N . GLY B 1 569 ? 29.523 65.092 32.271 1.00 30.53 574 GLY B N 1
ATOM 9738 C CA . GLY B 1 569 ? 30.012 65.462 30.976 1.00 31.09 574 GLY B CA 1
ATOM 9739 C C . GLY B 1 569 ? 31.349 66.149 30.999 1.00 31.67 574 GLY B C 1
ATOM 9740 O O . GLY B 1 569 ? 31.670 67.026 30.203 1.00 31.85 574 GLY B O 1
ATOM 9741 N N . ASP B 1 570 ? 32.154 65.707 31.943 1.00 32.86 575 ASP B N 1
ATOM 9742 C CA . ASP B 1 570 ? 33.463 66.373 32.165 1.00 34.91 575 ASP B CA 1
ATOM 9743 C C . ASP B 1 570 ? 34.572 65.463 31.680 1.00 32.53 575 ASP B C 1
ATOM 9744 O O . ASP B 1 570 ? 35.768 65.740 31.746 1.00 33.79 575 ASP B O 1
ATOM 9749 N N . ASP B 1 571 ? 34.183 64.309 31.133 1.00 30.29 576 ASP B N 1
ATOM 9750 C CA . ASP B 1 571 ? 35.258 63.431 30.627 1.00 28.91 576 ASP B CA 1
ATOM 9751 C C . ASP B 1 571 ? 34.882 62.741 29.335 1.00 26.77 576 ASP B C 1
ATOM 9752 O O . ASP B 1 571 ? 35.010 61.536 29.130 1.00 27.05 576 ASP B O 1
ATOM 9757 N N . THR B 1 572 ? 34.401 63.509 28.381 1.00 26.26 577 THR B N 1
ATOM 9758 C CA . THR B 1 572 ? 33.940 63.033 27.072 1.00 24.02 577 THR B CA 1
ATOM 9759 C C . THR B 1 572 ? 34.875 63.476 25.958 1.00 24.51 577 THR B C 1
ATOM 9760 O O . THR B 1 572 ? 35.638 64.445 26.095 1.00 23.94 577 THR B O 1
ATOM 9764 N N . LEU B 1 573 ? 34.724 62.753 24.829 1.00 24.16 578 LEU B N 1
ATOM 9765 C CA . LEU B 1 573 ? 35.548 63.063 23.647 1.00 20.84 578 LEU B CA 1
ATOM 9766 C C . LEU B 1 573 ? 35.521 64.550 23.372 1.00 21.37 578 LEU B C 1
ATOM 9767 O O . LEU B 1 573 ? 36.545 65.125 22.990 1.00 21.44 578 LEU B O 1
ATOM 9772 N N . ALA B 1 574 ? 34.409 65.247 23.607 1.00 22.39 579 ALA B N 1
ATOM 9773 C CA . ALA B 1 574 ? 34.310 66.683 23.340 1.00 24.93 579 ALA B CA 1
ATOM 9774 C C . ALA B 1 574 ? 35.238 67.552 24.183 1.00 27.20 579 ALA B C 1
ATOM 9775 O O . ALA B 1 574 ? 35.718 68.663 23.849 1.00 28.58 579 ALA B O 1
ATOM 9777 N N . VAL B 1 575 ? 35.533 67.032 25.390 1.00 27.66 580 VAL B N 1
ATOM 9778 C CA . VAL B 1 575 ? 36.370 67.755 26.350 1.00 26.50 580 VAL B CA 1
ATOM 9779 C C . VAL B 1 575 ? 37.820 67.475 26.041 1.00 26.87 580 VAL B C 1
ATOM 9780 O O . VAL B 1 575 ? 38.656 68.374 26.035 1.00 27.97 580 VAL B O 1
ATOM 9784 N N . TRP B 1 576 ? 38.126 66.193 25.795 1.00 27.70 581 TRP B N 1
ATOM 9785 C CA . TRP B 1 576 ? 39.519 65.828 25.473 1.00 28.47 581 TRP B CA 1
ATOM 9786 C C . TRP B 1 576 ? 40.087 66.612 24.293 1.00 29.81 581 TRP B C 1
ATOM 9787 O O . TRP B 1 576 ? 41.255 66.961 24.267 1.00 29.74 581 TRP B O 1
ATOM 9798 N N . THR B 1 577 ? 39.225 66.878 23.293 1.00 31.17 582 THR B N 1
ATOM 9799 C CA . THR B 1 577 ? 39.687 67.466 22.037 1.00 34.01 582 THR B CA 1
ATOM 9800 C C . THR B 1 577 ? 39.913 68.959 22.216 1.00 36.51 582 THR B C 1
ATOM 9801 O O . THR B 1 577 ? 40.296 69.675 21.285 1.00 36.77 582 THR B O 1
ATOM 9805 N N . LYS B 1 578 ? 39.657 69.394 23.467 1.00 39.66 583 LYS B N 1
ATOM 9806 C CA . LYS B 1 578 ? 39.869 70.815 23.779 1.00 41.61 583 LYS B CA 1
ATOM 9807 C C . LYS B 1 578 ? 41.397 70.990 23.866 1.00 40.95 583 LYS B C 1
ATOM 9808 O O . LYS B 1 578 ? 41.856 72.110 23.686 1.00 39.51 583 LYS B O 1
ATOM 9814 N N . GLN B 1 579 ? 42.095 69.875 24.116 1.00 40.89 584 GLN B N 1
ATOM 9815 C CA . GLN B 1 579 ? 43.541 69.970 24.100 1.00 42.82 584 GLN B CA 1
ATOM 9816 C C . GLN B 1 579 ? 43.977 70.442 22.700 1.00 42.89 584 GLN B C 1
ATOM 9817 O O . GLN B 1 579 ? 45.032 71.087 22.620 1.00 43.80 584 GLN B O 1
ATOM 9823 N N . ASN B 1 580 ? 43.216 70.127 21.641 1.00 40.24 585 ASN B N 1
ATOM 9824 C CA . ASN B 1 580 ? 43.568 70.487 20.291 1.00 37.34 585 ASN B CA 1
ATOM 9825 C C . ASN B 1 580 ? 44.990 70.112 19.875 1.00 36.18 585 ASN B C 1
ATOM 9826 O O . ASN B 1 580 ? 45.798 70.937 19.422 1.00 35.60 585 ASN B O 1
ATOM 9831 N N . ARG B 1 581 ? 45.313 68.843 20.027 1.00 34.12 586 ARG B N 1
ATOM 9832 C CA . ARG B 1 581 ? 46.598 68.296 19.651 1.00 35.04 586 ARG B CA 1
ATOM 9833 C C . ARG B 1 581 ? 46.818 68.254 18.137 1.00 35.53 586 ARG B C 1
ATOM 9834 O O . ARG B 1 581 ? 45.900 68.488 17.325 1.00 35.65 586 ARG B O 1
ATOM 9842 N N . GLU B 1 582 ? 48.025 67.971 17.683 1.00 34.69 587 GLU B N 1
ATOM 9843 C CA . GLU B 1 582 ? 48.369 67.849 16.292 1.00 36.00 587 GLU B CA 1
ATOM 9844 C C . GLU B 1 582 ? 48.073 66.436 15.788 1.00 33.79 587 GLU B C 1
ATOM 9845 O O . GLU B 1 582 ? 48.303 65.495 16.533 1.00 31.48 587 GLU B O 1
ATOM 9851 N N . ILE B 1 583 ? 47.594 66.379 14.549 1.00 31.87 588 ILE B N 1
ATOM 9852 C CA . ILE B 1 583 ? 47.212 65.066 14.002 1.00 31.12 588 ILE B CA 1
ATOM 9853 C C . ILE B 1 583 ? 47.802 64.803 12.621 1.00 30.90 588 ILE B C 1
ATOM 9854 O O . ILE B 1 583 ? 47.443 63.928 11.815 1.00 30.40 588 ILE B O 1
ATOM 9859 N N . VAL B 1 584 ? 48.835 65.586 12.297 1.00 31.24 589 VAL B N 1
ATOM 9860 C CA . VAL B 1 584 ? 49.498 65.454 10.991 1.00 29.54 589 VAL B CA 1
ATOM 9861 C C . VAL B 1 584 ? 50.653 64.473 11.074 1.00 29.55 589 VAL B C 1
ATOM 9862 O O . VAL B 1 584 ? 51.623 64.669 11.817 1.00 30.71 589 VAL B O 1
ATOM 9866 N N . ASN B 1 585 ? 50.528 63.363 10.357 1.00 27.88 590 ASN B N 1
ATOM 9867 C CA . ASN B 1 585 ? 51.543 62.336 10.292 1.00 27.33 590 ASN B CA 1
ATOM 9868 C C . ASN B 1 585 ? 51.953 61.669 11.600 1.00 28.59 590 ASN B C 1
ATOM 9869 O O . ASN B 1 585 ? 53.142 61.486 11.940 1.00 28.03 590 ASN B O 1
ATOM 9874 N N . LYS B 1 586 ? 50.970 61.181 12.349 1.00 29.46 591 LYS B N 1
ATOM 9875 C CA . LYS B 1 586 ? 51.190 60.519 13.623 1.00 29.60 591 LYS B CA 1
ATOM 9876 C C . LYS B 1 586 ? 50.137 59.425 13.779 1.00 27.01 591 LYS B C 1
ATOM 9877 O O . LYS B 1 586 ? 49.262 59.274 12.959 1.00 27.19 591 LYS B O 1
ATOM 9883 N N . ASP B 1 587 ? 50.228 58.746 14.905 1.00 23.64 592 ASP B N 1
ATOM 9884 C CA . ASP B 1 587 ? 49.236 57.741 15.265 1.00 20.69 592 ASP B CA 1
ATOM 9885 C C . ASP B 1 587 ? 47.950 58.467 15.598 1.00 21.19 592 ASP B C 1
ATOM 9886 O O . ASP B 1 587 ? 47.816 59.196 16.593 1.00 23.40 592 ASP B O 1
ATOM 9891 N N . ILE B 1 588 ? 46.944 58.302 14.743 1.00 19.74 593 ILE B N 1
ATOM 9892 C CA . ILE B 1 588 ? 45.647 58.927 14.908 1.00 16.60 593 ILE B CA 1
ATOM 9893 C C . ILE B 1 588 ? 44.588 57.828 14.977 1.00 15.86 593 ILE B C 1
ATOM 9894 O O . ILE B 1 588 ? 44.721 56.621 14.751 1.00 12.15 593 ILE B O 1
ATOM 9899 N N . VAL B 1 589 ? 43.391 58.256 15.352 1.00 15.11 594 VAL B N 1
ATOM 9900 C CA . VAL B 1 589 ? 42.223 57.429 15.562 1.00 15.97 594 VAL B CA 1
ATOM 9901 C C . VAL B 1 589 ? 40.982 58.182 15.069 1.00 16.38 594 VAL B C 1
ATOM 9902 O O . VAL B 1 589 ? 40.888 59.394 15.323 1.00 17.86 594 VAL B O 1
ATOM 9906 N N . MET B 1 590 ? 40.070 57.500 14.382 1.00 15.94 595 MET B N 1
ATOM 9907 C CA . MET B 1 590 ? 38.851 58.197 13.932 1.00 17.47 595 MET B CA 1
ATOM 9908 C C . MET B 1 590 ? 37.678 57.690 14.781 1.00 16.13 595 MET B C 1
ATOM 9909 O O . MET B 1 590 ? 37.588 56.509 15.161 1.00 13.31 595 MET B O 1
ATOM 9914 N N . TRP B 1 591 ? 36.796 58.632 15.061 1.00 15.10 596 TRP B N 1
ATOM 9915 C CA . TRP B 1 591 ? 35.575 58.325 15.805 1.00 17.17 596 TRP B CA 1
ATOM 9916 C C . TRP B 1 591 ? 34.401 58.644 14.858 1.00 16.34 596 TRP B C 1
ATOM 9917 O O . TRP B 1 591 ? 34.296 59.792 14.428 1.00 15.08 596 TRP B O 1
ATOM 9928 N N . HIS B 1 592 ? 33.538 57.687 14.594 1.00 16.41 597 HIS B N 1
ATOM 9929 C CA . HIS B 1 592 ? 32.422 57.889 13.680 1.00 15.58 597 HIS B CA 1
ATOM 9930 C C . HIS B 1 592 ? 31.088 57.642 14.380 1.00 14.07 597 HIS B C 1
ATOM 9931 O O . HIS B 1 592 ? 30.777 56.574 14.856 1.00 11.79 597 HIS B O 1
ATOM 9938 N N . VAL B 1 593 ? 30.253 58.675 14.378 1.00 14.93 598 VAL B N 1
ATOM 9939 C CA . VAL B 1 593 ? 28.924 58.657 14.963 1.00 16.14 598 VAL B CA 1
ATOM 9940 C C . VAL B 1 593 ? 27.838 58.301 13.955 1.00 17.84 598 VAL B C 1
ATOM 9941 O O . VAL B 1 593 ? 27.655 58.927 12.917 1.00 18.96 598 VAL B O 1
ATOM 9945 N N . VAL B 1 594 ? 27.083 57.272 14.216 1.00 17.61 599 VAL B N 1
ATOM 9946 C CA . VAL B 1 594 ? 25.988 56.737 13.494 1.00 18.52 599 VAL B CA 1
ATOM 9947 C C . VAL B 1 594 ? 24.667 56.884 14.269 1.00 22.14 599 VAL B C 1
ATOM 9948 O O . VAL B 1 594 ? 24.537 56.421 15.424 1.00 23.23 599 VAL B O 1
ATOM 9952 N N . GLY B 1 595 ? 23.634 57.488 13.677 1.00 22.35 600 GLY B N 1
ATOM 9953 C CA . GLY B 1 595 ? 22.376 57.656 14.327 1.00 24.34 600 GLY B CA 1
ATOM 9954 C C . GLY B 1 595 ? 21.142 57.457 13.460 1.00 25.23 600 GLY B C 1
ATOM 9955 O O . GLY B 1 595 ? 21.209 57.539 12.251 1.00 25.58 600 GLY B O 1
ATOM 9956 N N . ILE B 1 596 ? 20.026 57.230 14.124 1.00 24.12 601 ILE B N 1
ATOM 9957 C CA . ILE B 1 596 ? 18.692 57.086 13.630 1.00 24.15 601 ILE B CA 1
ATOM 9958 C C . ILE B 1 596 ? 17.688 57.863 14.483 1.00 24.41 601 ILE B C 1
ATOM 9959 O O . ILE B 1 596 ? 17.755 57.731 15.724 1.00 23.48 601 ILE B O 1
ATOM 9964 N N . HIS B 1 597 ? 16.813 58.624 13.845 1.00 21.32 602 HIS B N 1
ATOM 9965 C CA . HIS B 1 597 ? 15.740 59.306 14.523 1.00 20.66 602 HIS B CA 1
ATOM 9966 C C . HIS B 1 597 ? 14.500 58.409 14.369 1.00 22.06 602 HIS B C 1
ATOM 9967 O O . HIS B 1 597 ? 14.059 58.226 13.226 1.00 22.78 602 HIS B O 1
ATOM 9974 N N . HIS B 1 598 ? 14.009 57.867 15.495 1.00 19.78 603 HIS B N 1
ATOM 9975 C CA . HIS B 1 598 ? 12.935 56.901 15.421 1.00 19.02 603 HIS B CA 1
ATOM 9976 C C . HIS B 1 598 ? 11.567 57.495 15.689 1.00 21.42 603 HIS B C 1
ATOM 9977 O O . HIS B 1 598 ? 11.241 57.879 16.820 1.00 21.52 603 HIS B O 1
ATOM 9984 N N . VAL B 1 599 ? 10.740 57.621 14.626 1.00 19.93 604 VAL B N 1
ATOM 9985 C CA . VAL B 1 599 ? 9.353 58.073 14.761 1.00 17.03 604 VAL B CA 1
ATOM 9986 C C . VAL B 1 599 ? 8.539 56.784 14.673 1.00 19.10 604 VAL B C 1
ATOM 9987 O O . VAL B 1 599 ? 8.418 56.210 13.588 1.00 19.04 604 VAL B O 1
ATOM 9991 N N . PRO B 1 600 ? 8.012 56.261 15.787 1.00 19.25 605 PRO B N 1
ATOM 9992 C CA . PRO B 1 600 ? 7.395 54.936 15.774 1.00 18.51 605 PRO B CA 1
ATOM 9993 C C . PRO B 1 600 ? 6.209 54.863 14.818 1.00 17.93 605 PRO B C 1
ATOM 9994 O O . PRO B 1 600 ? 5.544 55.875 14.556 1.00 16.30 605 PRO B O 1
ATOM 9998 N N . ALA B 1 601 ? 5.906 53.666 14.328 1.00 15.97 606 ALA B N 1
ATOM 9999 C CA . ALA B 1 601 ? 4.828 53.422 13.358 1.00 15.16 606 ALA B CA 1
ATOM 10000 C C . ALA B 1 601 ? 4.112 52.146 13.766 1.00 14.82 606 ALA B C 1
ATOM 10001 O O . ALA B 1 601 ? 4.806 51.364 14.461 1.00 13.54 606 ALA B O 1
ATOM 10003 N N . GLN B 1 602 ? 2.877 51.875 13.328 1.00 14.45 607 GLN B N 1
ATOM 10004 C CA . GLN B 1 602 ? 2.241 50.664 13.891 1.00 13.53 607 GLN B CA 1
ATOM 10005 C C . GLN B 1 602 ? 2.857 49.378 13.495 1.00 16.09 607 GLN B C 1
ATOM 10006 O O . GLN B 1 602 ? 2.502 48.332 14.036 1.00 18.16 607 GLN B O 1
ATOM 10012 N N . GLU B 1 603 ? 3.715 49.340 12.466 1.00 17.89 608 GLU B N 1
ATOM 10013 C CA . GLU B 1 603 ? 4.389 48.120 12.021 1.00 16.78 608 GLU B CA 1
ATOM 10014 C C . GLU B 1 603 ? 5.521 47.789 13.004 1.00 17.07 608 GLU B C 1
ATOM 10015 O O . GLU B 1 603 ? 5.990 46.647 13.051 1.00 15.87 608 GLU B O 1
ATOM 10021 N N . ASP B 1 604 ? 6.024 48.777 13.752 1.00 16.72 609 ASP B N 1
ATOM 10022 C CA . ASP B 1 604 ? 7.011 48.570 14.809 1.00 18.08 609 ASP B CA 1
ATOM 10023 C C . ASP B 1 604 ? 6.445 47.788 16.008 1.00 18.04 609 ASP B C 1
ATOM 10024 O O . ASP B 1 604 ? 7.227 47.270 16.811 1.00 19.63 609 ASP B O 1
ATOM 10029 N N . PHE B 1 605 ? 5.146 47.653 16.173 1.00 18.63 610 PHE B N 1
ATOM 10030 C CA . PHE B 1 605 ? 4.421 47.041 17.277 1.00 19.03 610 PHE B CA 1
ATOM 10031 C C . PHE B 1 605 ? 3.779 45.731 16.948 1.00 19.27 610 PHE B C 1
ATOM 10032 O O . PHE B 1 605 ? 3.230 45.629 15.837 1.00 20.95 610 PHE B O 1
ATOM 10040 N N . PRO B 1 606 ? 3.721 44.731 17.812 1.00 19.66 611 PRO B N 1
ATOM 10041 C CA . PRO B 1 606 ? 4.226 44.750 19.155 1.00 19.67 611 PRO B CA 1
ATOM 10042 C C . PRO B 1 606 ? 5.715 44.422 19.249 1.00 20.82 611 PRO B C 1
ATOM 10043 O O . PRO B 1 606 ? 6.355 44.506 20.301 1.00 20.02 611 PRO B O 1
ATOM 10047 N N . ILE B 1 607 ? 6.269 44.034 18.102 1.00 18.61 612 ILE B N 1
ATOM 10048 C CA . ILE B 1 607 ? 7.681 43.743 17.939 1.00 17.60 612 ILE B CA 1
ATOM 10049 C C . ILE B 1 607 ? 8.160 44.304 16.594 1.00 19.78 612 ILE B C 1
ATOM 10050 O O . ILE B 1 607 ? 7.373 44.387 15.619 1.00 19.69 612 ILE B O 1
ATOM 10055 N N . MET B 1 608 ? 9.430 44.682 16.463 1.00 17.95 613 MET B N 1
ATOM 10056 C CA . MET B 1 608 ? 9.750 45.479 15.289 1.00 19.61 613 MET B CA 1
ATOM 10057 C C . MET B 1 608 ? 10.605 44.868 14.207 1.00 19.26 613 MET B C 1
ATOM 10058 O O . MET B 1 608 ? 11.710 44.366 14.444 1.00 17.45 613 MET B O 1
ATOM 10063 N N . PRO B 1 609 ? 10.087 44.934 12.956 1.00 18.37 614 PRO B N 1
ATOM 10064 C CA . PRO B 1 609 ? 10.855 44.432 11.788 1.00 17.74 614 PRO B CA 1
ATOM 10065 C C . PRO B 1 609 ? 12.229 45.104 11.766 1.00 13.40 614 PRO B C 1
ATOM 10066 O O . PRO B 1 609 ? 12.368 46.276 12.114 1.00 9.59 614 PRO B O 1
ATOM 10070 N N . LEU B 1 610 ? 13.232 44.306 11.448 1.00 13.32 615 LEU B N 1
ATOM 10071 C CA . LEU B 1 610 ? 14.588 44.886 11.381 1.00 15.96 615 LEU B CA 1
ATOM 10072 C C . LEU B 1 610 ? 14.723 46.182 10.635 1.00 16.52 615 LEU B C 1
ATOM 10073 O O . LEU B 1 610 ? 14.128 46.443 9.580 1.00 17.56 615 LEU B O 1
ATOM 10078 N N . LEU B 1 611 ? 15.523 47.118 11.124 1.00 17.06 616 LEU B N 1
ATOM 10079 C CA . LEU B 1 611 ? 15.794 48.367 10.525 1.00 18.35 616 LEU B CA 1
ATOM 10080 C C . LEU B 1 611 ? 17.324 48.455 10.582 1.00 21.27 616 LEU B C 1
ATOM 10081 O O . LEU B 1 611 ? 17.890 48.496 11.642 1.00 21.22 616 LEU B O 1
ATOM 10086 N N . SER B 1 612 ? 17.929 48.524 9.409 1.00 22.38 617 SER B N 1
ATOM 10087 C CA . SER B 1 612 ? 19.367 48.395 9.300 1.00 24.39 617 SER B CA 1
ATOM 10088 C C . SER B 1 612 ? 20.167 49.593 8.901 1.00 24.17 617 SER B C 1
ATOM 10089 O O . SER B 1 612 ? 19.603 50.507 8.278 1.00 26.40 617 SER B O 1
ATOM 10092 N N . THR B 1 613 ? 21.450 49.686 9.250 1.00 23.26 618 THR B N 1
ATOM 10093 C CA . THR B 1 613 ? 22.218 50.864 8.807 1.00 23.53 618 THR B CA 1
ATOM 10094 C C . THR B 1 613 ? 23.653 50.454 8.565 1.00 21.65 618 THR B C 1
ATOM 10095 O O . THR B 1 613 ? 24.079 49.545 9.262 1.00 23.25 618 THR B O 1
ATOM 10099 N N . SER B 1 614 ? 24.395 51.105 7.684 1.00 21.30 619 SER B N 1
ATOM 10100 C CA . SER B 1 614 ? 25.717 50.553 7.318 1.00 18.82 619 SER B CA 1
ATOM 10101 C C . SER B 1 614 ? 26.728 51.554 6.872 1.00 16.14 619 SER B C 1
ATOM 10102 O O . SER B 1 614 ? 26.282 52.601 6.382 1.00 17.75 619 SER B O 1
ATOM 10105 N N . PHE B 1 615 ? 28.039 51.365 7.019 1.00 14.29 620 PHE B N 1
ATOM 10106 C CA . PHE B 1 615 ? 28.930 52.335 6.383 1.00 12.65 620 PHE B CA 1
ATOM 10107 C C . PHE B 1 615 ? 30.048 51.518 5.740 1.00 13.50 620 PHE B C 1
ATOM 10108 O O . PHE B 1 615 ? 30.120 50.310 6.009 1.00 10.71 620 PHE B O 1
ATOM 10116 N N . GLU B 1 616 ? 30.870 52.167 4.882 1.00 14.18 621 GLU B N 1
ATOM 10117 C CA . GLU B 1 616 ? 31.919 51.320 4.263 1.00 14.18 621 GLU B CA 1
ATOM 10118 C C . GLU B 1 616 ? 33.258 52.005 4.406 1.00 13.03 621 GLU B C 1
ATOM 10119 O O . GLU B 1 616 ? 33.260 53.234 4.386 1.00 14.97 621 GLU B O 1
ATOM 10125 N N . LEU B 1 617 ? 34.300 51.250 4.627 1.00 13.96 622 LEU B N 1
ATOM 10126 C CA . LEU B 1 617 ? 35.680 51.726 4.712 1.00 15.00 622 LEU B CA 1
ATOM 10127 C C . LEU B 1 617 ? 36.304 51.096 3.465 1.00 16.40 622 LEU B C 1
ATOM 10128 O O . LEU B 1 617 ? 36.415 49.857 3.340 1.00 18.45 622 LEU B O 1
ATOM 10133 N N . ARG B 1 618 ? 36.541 51.997 2.519 1.00 16.71 623 ARG B N 1
ATOM 10134 C CA . ARG B 1 618 ? 36.988 51.570 1.173 1.00 15.72 623 ARG B CA 1
ATOM 10135 C C . ARG B 1 618 ? 38.411 51.960 0.824 1.00 11.55 623 ARG B C 1
ATOM 10136 O O . ARG B 1 618 ? 38.786 53.119 0.922 1.00 11.82 623 ARG B O 1
ATOM 10144 N N . PRO B 1 619 ? 39.241 50.998 0.423 1.00 10.50 624 PRO B N 1
ATOM 10145 C CA . PRO B 1 619 ? 40.584 51.338 -0.066 1.00 12.65 624 PRO B CA 1
ATOM 10146 C C . PRO B 1 619 ? 40.554 52.451 -1.102 1.00 14.75 624 PRO B C 1
ATOM 10147 O O . PRO B 1 619 ? 39.690 52.577 -1.994 1.00 18.18 624 PRO B O 1
ATOM 10151 N N . THR B 1 620 ? 41.431 53.440 -1.064 1.00 15.43 625 THR B N 1
ATOM 10152 C CA . THR B 1 620 ? 41.457 54.610 -1.914 1.00 12.36 625 THR B CA 1
ATOM 10153 C C . THR B 1 620 ? 42.908 54.932 -2.222 1.00 15.01 625 THR B C 1
ATOM 10154 O O . THR B 1 620 ? 43.547 55.696 -1.505 1.00 15.41 625 THR B O 1
ATOM 10158 N N . ASN B 1 621 ? 43.382 54.358 -3.340 1.00 15.15 626 ASN B N 1
ATOM 10159 C CA . ASN B 1 621 ? 44.765 54.508 -3.741 1.00 15.02 626 ASN B CA 1
ATOM 10160 C C . ASN B 1 621 ? 45.627 53.726 -2.779 1.00 15.48 626 ASN B C 1
ATOM 10161 O O . ASN B 1 621 ? 46.818 53.994 -2.679 1.00 18.08 626 ASN B O 1
ATOM 10166 N N . PHE B 1 622 ? 45.016 52.761 -2.122 1.00 15.34 627 PHE B N 1
ATOM 10167 C CA . PHE B 1 622 ? 45.797 51.897 -1.219 1.00 16.03 627 PHE B CA 1
ATOM 10168 C C . PHE B 1 622 ? 46.591 50.899 -2.055 1.00 17.01 627 PHE B C 1
ATOM 10169 O O . PHE B 1 622 ? 47.757 50.502 -1.842 1.00 19.44 627 PHE B O 1
ATOM 10177 N N . PHE B 1 623 ? 45.838 50.353 -3.014 1.00 17.01 628 PHE B N 1
ATOM 10178 C CA . PHE B 1 623 ? 46.410 49.365 -3.936 1.00 18.45 628 PHE B CA 1
ATOM 10179 C C . PHE B 1 623 ? 46.759 50.043 -5.279 1.00 18.75 628 PHE B C 1
ATOM 10180 O O . PHE B 1 623 ? 46.132 51.049 -5.647 1.00 15.28 628 PHE B O 1
ATOM 10188 N N . GLU B 1 624 ? 47.769 49.431 -5.926 1.00 19.76 629 GLU B N 1
ATOM 10189 C CA . GLU B 1 624 ? 48.242 49.904 -7.242 1.00 22.03 629 GLU B CA 1
ATOM 10190 C C . GLU B 1 624 ? 47.143 49.869 -8.314 1.00 22.22 629 GLU B C 1
ATOM 10191 O O . GLU B 1 624 ? 46.933 50.805 -9.082 1.00 20.31 629 GLU B O 1
ATOM 10197 N N . ARG B 1 625 ? 46.343 48.813 -8.299 1.00 21.80 630 ARG B N 1
ATOM 10198 C CA . ARG B 1 625 ? 45.188 48.624 -9.140 1.00 23.78 630 ARG B CA 1
ATOM 10199 C C . ARG B 1 625 ? 44.154 47.747 -8.434 1.00 23.30 630 ARG B C 1
ATOM 10200 O O . ARG B 1 625 ? 44.411 47.263 -7.316 1.00 23.37 630 ARG B O 1
ATOM 10208 N N . ASN B 1 626 ? 42.987 47.549 -9.045 1.00 21.50 631 ASN B N 1
ATOM 10209 C CA . ASN B 1 626 ? 41.934 46.672 -8.542 1.00 18.69 631 ASN B CA 1
ATOM 10210 C C . ASN B 1 626 ? 42.522 45.428 -7.903 1.00 18.79 631 ASN B C 1
ATOM 10211 O O . ASN B 1 626 ? 43.071 44.554 -8.575 1.00 19.15 631 ASN B O 1
ATOM 10216 N N . PRO B 1 627 ? 42.414 45.291 -6.557 1.00 16.56 632 PRO B N 1
ATOM 10217 C CA . PRO B 1 627 ? 43.087 44.222 -5.826 1.00 14.44 632 PRO B CA 1
ATOM 10218 C C . PRO B 1 627 ? 42.511 42.866 -6.070 1.00 12.81 632 PRO B C 1
ATOM 10219 O O . PRO B 1 627 ? 43.129 41.854 -5.844 1.00 11.77 632 PRO B O 1
ATOM 10223 N N . VAL B 1 628 ? 41.266 42.765 -6.539 1.00 13.11 633 VAL B N 1
ATOM 10224 C CA . VAL B 1 628 ? 40.617 41.523 -6.886 1.00 13.46 633 VAL B CA 1
ATOM 10225 C C . VAL B 1 628 ? 40.615 41.302 -8.419 1.00 15.76 633 VAL B C 1
ATOM 10226 O O . VAL B 1 628 ? 39.815 40.498 -8.943 1.00 13.10 633 VAL B O 1
ATOM 10230 N N . LEU B 1 629 ? 41.598 41.941 -9.104 1.00 15.68 634 LEU B N 1
ATOM 10231 C CA . LEU B 1 629 ? 41.645 41.700 -10.567 1.00 16.47 634 LEU B CA 1
ATOM 10232 C C . LEU B 1 629 ? 41.914 40.232 -10.883 1.00 16.41 634 LEU B C 1
ATOM 10233 O O . LEU B 1 629 ? 41.359 39.665 -11.849 1.00 16.08 634 LEU B O 1
ATOM 10238 N N . LYS B 1 630 ? 42.698 39.534 -10.069 1.00 15.06 635 LYS B N 1
ATOM 10239 C CA . LYS B 1 630 ? 43.073 38.159 -10.268 1.00 14.96 635 LYS B CA 1
ATOM 10240 C C . LYS B 1 630 ? 42.340 37.215 -9.304 1.00 14.51 635 LYS B C 1
ATOM 10241 O O . LYS B 1 630 ? 42.890 36.132 -9.066 1.00 13.67 635 LYS B O 1
ATOM 10247 N N . THR B 1 631 ? 41.175 37.654 -8.803 1.00 13.26 636 THR B N 1
ATOM 10248 C CA . THR B 1 631 ? 40.427 36.722 -7.952 1.00 13.60 636 THR B CA 1
ATOM 10249 C C . THR B 1 631 ? 39.358 35.985 -8.750 1.00 14.69 636 THR B C 1
ATOM 10250 O O . THR B 1 631 ? 38.591 36.615 -9.490 1.00 13.93 636 THR B O 1
ATOM 10254 N N . LEU B 1 632 ? 39.278 34.647 -8.572 1.00 14.93 637 LEU B N 1
ATOM 10255 C CA . LEU B 1 632 ? 38.310 33.802 -9.210 1.00 14.98 637 LEU B CA 1
ATOM 10256 C C . LEU B 1 632 ? 37.026 33.558 -8.413 1.00 17.28 637 LEU B C 1
ATOM 10257 O O . LEU B 1 632 ? 37.078 33.393 -7.174 1.00 17.53 637 LEU B O 1
ATOM 10262 N N . SER B 1 633 ? 35.880 33.543 -9.102 1.00 14.56 638 SER B N 1
ATOM 10263 C CA 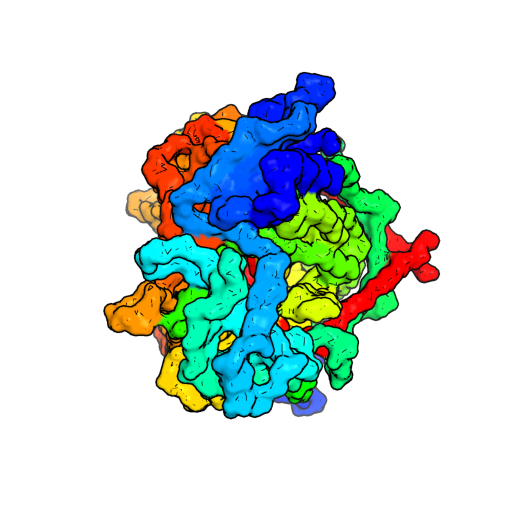. SER B 1 633 ? 34.587 33.215 -8.532 1.00 15.50 638 SER B CA 1
ATOM 10264 C C . SER B 1 633 ? 34.684 31.860 -7.860 1.00 16.49 638 SER B C 1
ATOM 10265 O O . SER B 1 633 ? 35.589 31.107 -8.248 1.00 18.15 638 SER B O 1
ATOM 10268 N N . PRO B 1 634 ? 33.893 31.534 -6.855 1.00 18.05 639 PRO B N 1
ATOM 10269 C CA . PRO B 1 634 ? 33.925 30.186 -6.278 1.00 19.19 639 PRO B CA 1
ATOM 10270 C C . PRO B 1 634 ? 33.284 29.215 -7.277 1.00 20.81 639 PRO B C 1
ATOM 10271 O O . PRO B 1 634 ? 32.365 29.605 -8.001 1.00 21.94 639 PRO B O 1
ATOM 10275 N N . ARG B 1 635 ? 33.655 27.961 -7.333 1.00 23.71 640 ARG B N 1
ATOM 10276 C CA . ARG B 1 635 ? 33.139 26.904 -8.166 1.00 25.80 640 ARG B CA 1
ATOM 10277 C C . ARG B 1 635 ? 31.698 26.657 -7.764 1.00 31.49 640 ARG B C 1
ATOM 10278 O O . ARG B 1 635 ? 31.325 26.632 -6.585 1.00 31.24 640 ARG B O 1
ATOM 10286 N N . ASP B 1 636 ? 30.801 26.515 -8.752 1.00 35.90 641 ASP B N 1
ATOM 10287 C CA . ASP B 1 636 ? 29.406 26.181 -8.449 1.00 39.25 641 ASP B CA 1
ATOM 10288 C C . ASP B 1 636 ? 29.350 24.673 -8.489 1.00 37.98 641 ASP B C 1
ATOM 10289 O O . ASP B 1 636 ? 29.710 24.209 -9.557 1.00 39.48 641 ASP B O 1
ATOM 10294 N N . VAL B 1 637 ? 29.062 23.987 -7.406 1.00 36.26 642 VAL B N 1
ATOM 10295 C CA . VAL B 1 637 ? 29.084 22.521 -7.499 1.00 33.82 642 VAL B CA 1
ATOM 10296 C C . VAL B 1 637 ? 27.658 22.028 -7.538 1.00 35.18 642 VAL B C 1
ATOM 10297 O O . VAL B 1 637 ? 26.815 22.558 -6.806 1.00 34.34 642 VAL B O 1
ATOM 10301 N N . ALA B 1 638 ? 27.289 21.056 -8.370 1.00 36.48 643 ALA B N 1
ATOM 10302 C CA . ALA B 1 638 ? 25.876 20.668 -8.410 1.00 37.74 643 ALA B CA 1
ATOM 10303 C C . ALA B 1 638 ? 25.459 19.816 -7.214 1.00 38.70 643 ALA B C 1
ATOM 10304 O O . ALA B 1 638 ? 26.204 18.997 -6.663 1.00 39.77 643 ALA B O 1
ATOM 10306 N N . TRP B 1 639 ? 24.203 20.065 -6.832 1.00 39.70 644 TRP B N 1
ATOM 10307 C CA . TRP B 1 639 ? 23.589 19.334 -5.734 1.00 42.08 644 TRP B CA 1
ATOM 10308 C C . TRP B 1 639 ? 23.559 17.839 -6.017 1.00 44.10 644 TRP B C 1
ATOM 10309 O O . TRP B 1 639 ? 23.071 17.368 -7.050 1.00 43.36 644 TRP B O 1
ATOM 10320 N N . PRO B 1 640 ? 24.105 17.058 -5.108 1.00 46.73 645 PRO B N 1
ATOM 10321 C CA . PRO B 1 640 ? 24.160 15.619 -5.173 1.00 50.58 645 PRO B CA 1
ATOM 10322 C C . PRO B 1 640 ? 22.849 14.918 -5.482 1.00 55.60 645 PRO B C 1
ATOM 10323 O O . PRO B 1 640 ? 22.709 14.093 -6.390 1.00 57.01 645 PRO B O 1
ATOM 10327 N N . GLY B 1 641 ? 21.821 15.252 -4.693 1.00 60.33 646 GLY B N 1
ATOM 10328 C CA . GLY B 1 641 ? 20.581 14.487 -4.856 1.00 64.86 646 GLY B CA 1
ATOM 10329 C C . GLY B 1 641 ? 20.304 13.848 -3.482 1.00 68.44 646 GLY B C 1
ATOM 10330 O O . GLY B 1 641 ? 21.170 13.661 -2.633 1.00 68.54 646 GLY B O 1
ATOM 10331 N N . CYS B 1 642 ? 19.018 13.578 -3.351 1.00 72.14 647 CYS B N 1
ATOM 10332 C CA . CYS B 1 642 ? 18.429 12.841 -2.250 1.00 75.04 647 CYS B CA 1
ATOM 10333 C C . CYS B 1 642 ? 18.911 11.380 -2.414 1.00 76.35 647 CYS B C 1
ATOM 10334 O O . CYS B 1 642 ? 18.688 10.915 -3.585 1.00 78.24 647 CYS B O 1
#

Organism: Pisum sativum (NCBI:txid3888)

Foldseek 3Di:
DLALQAWQDQVRLVLVLVQVCVVVPVVRKDKFWQFKTWQDDDPVLRVVCVVPVVPGDDFTKIWTFMQIRNWTWTWIAGVVVSHTPDIDTDDDAFDFADFPVLFVLLFCQLLPDVVSVVVCVVQPHDSVFKTKGWFFQAAFPDDDRFQKTWIWMFGCDLAVLTLQFTQFQKTWIAGSVVSHTPDIDRGDGFHGDDPPPLHDDPVSDDDDDDDDDDDDDDDDPVAAQWDQDNQWIDHQQWIWGWYQGQLFGIKIAFIWGQQPVVRGIFFWFGIKTFQWKWKDFQDCDPRPVRHIDTCSGHHGQNNQWAADDACPLDNPRKDFDWDWDAGRSSRTDIHGRQKIKDKDWDAWPDWDWDPPDPPDTDIDTFIFIKMWIWGWGDDDQIKIWIWIATLLGKIKTKIKDKGFANWRFHQAADPVPDPDCPQADDLGGRTGRHWIKMKIKMKTQTQGRHFFKWKKKKFWAKDADDPPPDPDRIDIHIDIDIQFWQVSFQAAPPPGDIWIWIFQQVDAAPVGHTWIKTKFFDPADADPDDCPGQSCLLVVLRHGQKTKHADDSPQRRASANRRRNDRSCGHPVNVRVVTDTRHRGRMMMMGMHMDTDRDHNCPPRMHDMDMGMMMTHTDNNHNDRSCPPPHHDDDDDDPDD/DLAQQAWDDQVNLVLVLVQVCVVPPVVPKDKFWQFKTWQDDDPVLRVVCVVVVVPGDDFTKIWTWMQINNWTWTWIAGVVVSHTPDIDTDDDAFDFADFPVLFVLLFCALLVPDVNVVLCVVLPHDSVQKTKGWFFFAAAPDDDRFQKTWIWMFGCDLAVLGLQFTQFQKTWMAGSSVSHTPDIDRGDGFHGDDPPPLHDDPVSDDDDDDDDDDDDDDDDPVAAQWDCDNQWIDHQQWTWGWHQTQQFGIKIAQIWGQQPVVRDTFTWFGIKTFQWKWKDFQDCDPRHVRHIDTCRGHHGQNVQWAAADACPLDNPRKDFDKDWDAHRSSRIDIHGRQKIKDKDDDAWPDWDWDPPDPPDTDIDIFIWIKMWIWGWGDDPQIKIWIWIATNLGKIKIKIKDKGFANWHFHNAQDPVPDDDDPQAPCLGGRTGRHWIKMKIKMKTQTQGSHFFKWKKKKFKAKDADDPPPDPDRIDIDIDIDTQWWQVSFFAAPDPGDIWIWIFQQVDAAPVGHTKIKTKAFDDADADPDDCPRQSCLLVVLRHGQKTKHADDSPQRRQSANGRRNDRNCGHPVNVSVVTDTRHGGRMMMMGMHMDTDRDHNCPPRMHDMDMGMMMTGTDSNDNDRSCPPPHHDDDDDDDDD

B-factor: mean 27.06, std 11.56, range [2.95, 78.24]

Sequence (1282 aa):
VQHPLDPLTKEEFLAVQTIVQNKYPISNNRLAFHYIGLDDPEKDHVLRYETHPTLVSIPRKIFVVAIINSQTHEILINLRIRSIVSDNIHNGYGFPILSVDEQSLAIKLPLKYPPFIDSVKKRGLNLSEIVCSSFTMGWFGEEKNVRTVRLDCFMKESTVNIYVRPITGITIVADLDLMKIVEYHDRDIEAVPTAENTEYQVSKQSPPFGPKQHSLTSHQPQGPGFQINGHSVSWANWKFHIGFDVRAGIVISLASIYDLEKHKSRRVLYKGYISELFVPYQDPTEEFYFKTFFDSGEFGFGLSTVSLIPNRDCPPHAQFIDTYVHSANGTPILLKNAICVFEQYGNIMWRHTENGIPNESIEESRTEVNLIVRTIVTVGNDNVIDWEFKASGSIKPSIALSGILEIKGTNIKHKDEIKEDLHGKLVSANSIGIYHDHFYIYYLDFDIDGTHNSFEKTSLKTVRIKDGSSKRKSYWTTETQTAKTESDAKITIGLAPAELVVVNPNIKTAVGNEVGYRLIPAIPAHPLLTEDDYPQIRGAFTNYNVWVTAYNRTEKWAGGLYVDHSRGDDTLAVWTKQNREIVNKDIVMWHVVGIHHVPAQEDFPIMPLLSTSFELRPTNFFERNPVLKTLSPRDVAWPGCVQHPLDPLTKEEFLAVQTIVQNKYPISNNRLAFHYIGLDDPEKDHVLRYETHPTLVSIPRKIFVVAIINSQTHEILINLRIRSIVSDNIHNGYGFPILSVDEQSLAIKLPLKYPPFIDSVKKRGLNLSEIVCSSFTMGWFGEEKNVRTVRLDCFMKESTVNIYVRPITGITIVADLDLMKIVEYHDRDIEAVPTAENTEYQVSKQSPPFGPKQHSLTSHQPQGPGFQINGHSVSWANWKFHIGFDVRAGIVISLASIYDLEKHKSRRVLYKGYISELFVPYQDPTEEFYFKTFFDSGEFGFGLSTVSLIPNRDCPPHAQFIDTYVHSANGTPILLKNAICVFEQYGNIMWRHTENGIPNESIEESRTEVNLIVRTIVTVGNDNVIDWEFKASGSIKPSIALSGILEIKGTNIKHKDEIKEDLHGKLVSANSIGIYHDHFYIYYLDFDIDGTHNSFEKTSLKTVRIKDGSSKRKSYWTTETQTAKTESDAKITIGLAPAELVVVNPNIKTAVGNEVGYRLIPAIPAHPLLTEDDYPQIRGAFTNYNVWVTAYNRTEKWAGGLYVDHSRGDDTLAVWTKQNREIVNKDIVMWHVVGIHHVPAQEDFPIMPLLSTSFELRPTNFFERNPVLKTLSPRDVAWPGC

Nearest PDB structures (foldseek):
  1w2z-assembly2_D  TM=9.998E-01  e=0.000E+00  Pisum sativum
  3wa2-assembly1_X  TM=9.301E-01  e=1.949E-56  Arthrobacter globiformis
  6l9c-assembly1_X  TM=9.364E-01  e=1.605E-55  Arthrobacter globiformis
  7wno-assembly1_X  TM=9.316E-01  e=2.866E-55  Arthrobacter globiformis
  8j6g-assembly1_A  TM=9.280E-01  e=1.784E-55  Arthrobacter globiformis

CATH classification: 3.10.450.40 (+2 more: 3.10.450.40, 2.70.98.20)

Solvent-accessible surface area: 45072 Å² total

Secondary structure (DSSP, 8-state):
--STTPPPPHHHHHHHHHHHHHHS-TTT--EEEEEEEEPPPPHHHHHHHHH-GGG-----EEEEEEEETTEEEEEEEETTTTEEEEEEE--SS-B----HHHHHHHTTGGGG-HHHHHHHHHTT--GGGEEEEEE-----S-S----EEEEEEEE-SS-S-GGGSEE-SEEEEEETTTTEEEEEEE----PPPP-TT----STT--S--------BEEE-TT--S-EEETTEEEETTEEEEEEEETTTEEEEEEEEEEETTTTEEEEEEEEEEEEEEEEEB---STTTTT-EE-IIIII-TTTTBPPP-BTTTB-TT-EEEEEEEE-TT--EEEEEEEEEEEEEEEEEEEEEEE--STT--EEEEEEEEEEEEEEEE-----EEEEEEE-TTS-EEEEEEE-S---EEE-S--SGGG--S--SEEEEETTEEEE-EEEEEEEEEEE-TTSS-BEEEEEEEEEEE--SS-SS-SEEEEEEEEE--BGGGG-B-TTSS-EEEEEEEEEEE-TTSPEEEEEEEPPSP----S-TTSHHHHHTGGGG-SEEEEE--TT---TT-S--BT--SSSSHHHHGGG--B-SSB-EEEEEEEEEEE---GGGSSS---EEEE-EEEESS-SSS-TTTTPPPPPBPPP---/--STTSPPPHHHHHHHHHHHHHHS-TTT--EEEEEEEEPPPPHHHHHHHHH-GGG-----EEEEEEEETTEEEEEEEETTTTEEEEEEE--SS-BPPPPHHHHHHHTTGGGG-HHHHHHHHHTT--GGGEEEEEE-----S-S----EEEEEEEE-SS-S-GGGSB--SEEEEEETTTTEEEEEEE----PPPP-TT----GGG--S--------BEEE-TT--SEEEETTEEEETTEEEEEEEETTTEEEEEEEEEEETTTTEEEEEEEEEEEEEEEEEB---STTTTT-EE-IIIII-TTTTBPPPPBTTTB-TT-EEEEEEEE-TT--EEEEEEEEEEEEEEEEEEEEEEE--STT--EEEEEEEEEEEEEEEE-----EEEEEEE-TTS-EEEEEEE-S---EEE-S--SGGG--S--SEEEEETTEEEE-EEEEEEEEEEE-TTSSEEEEEEEEEEEEE--SSSSS-SEEEEEEEEE--BGGGG-B-TTSS-EEEEEEEEEEE-TTSPEEEEEEEPPSPP---S-TTSHHHHHTGGGG-SEEEEE--TT---TT-S--BT--SSSSHHHHGGG--B-SSEEEEEEEEEEEEE---GGGSSS---EEEE-EEEESSSSSS-TTTTPPPPPB------

InterPro domains:
  IPR000269 Copper amine oxidase [PTHR10638] (32-662)
  IPR015798 Copper amine oxidase, catalytic domain [PF01179] (258-664)
  IPR015800 Copper amine oxidase, N2-terminal [PF02727] (33-118)
  IPR015802 Copper amine oxidase, N3-terminal [PF02728] (126-218)
  IPR016182 Copper amine oxidase, N-terminal [SSF54416] (31-123)
  IPR016182 Copper amine oxidase, N-terminal [SSF54416] (124-230)
  IPR036460 Copper amine oxidase, catalytic domain superfamily [G3DSA:2.70.98.20] (256-671)
  IPR036460 Copper amine oxidase, catalytic domain superfamily [SSF49998] (235-665)
  IPR049948 Copper amine oxidase, TPQ-binding site [PS01164] (401-414)

GO terms:
  GO:0052597 diamine oxidase activity (F, IDA)